Protein AF-0000000074529506 (afdb_homodimer)

pLDDT: mean 77.31, std 28.64, range [13.15, 98.88]

Structure (mmCIF, N/CA/C/O backbone):
data_AF-0000000074529506-model_v1
#
loop_
_entity.id
_entity.type
_entity.pdbx_description
1 polymer 'Rh-like glycoprotein'
#
loop_
_atom_site.group_PDB
_atom_site.id
_atom_site.type_symbol
_atom_site.label_atom_id
_atom_site.label_alt_id
_atom_site.label_comp_id
_atom_site.label_asym_id
_atom_site.label_entity_id
_atom_site.label_seq_id
_atom_site.pdbx_PDB_ins_code
_atom_site.Cartn_x
_atom_site.Cartn_y
_atom_site.Cartn_z
_atom_site.occupancy
_atom_site.B_iso_or_equiv
_atom_site.auth_seq_id
_atom_site.auth_comp_id
_atom_site.auth_asym_id
_atom_site.auth_atom_id
_atom_site.pdbx_PDB_model_num
ATOM 1 N N . MET A 1 1 ? -23.547 -48.281 -33.812 1 16.11 1 MET A N 1
ATOM 2 C CA . MET A 1 1 ? -23.266 -49.344 -34.781 1 16.11 1 MET A CA 1
ATOM 3 C C . MET A 1 1 ? -22.719 -48.781 -36.062 1 16.11 1 MET A C 1
ATOM 5 O O . MET A 1 1 ? -21.812 -49.344 -36.656 1 16.11 1 MET A O 1
ATOM 9 N N . LEU A 1 2 ? -23.578 -48.156 -36.875 1 15.64 2 LEU A N 1
ATOM 10 C CA . LEU A 1 2 ? -23.609 -48.625 -38.25 1 15.64 2 LEU A CA 1
ATOM 11 C C . LEU A 1 2 ? -22.391 -48.156 -39.031 1 15.64 2 LEU A C 1
ATOM 13 O O . LEU A 1 2 ? -21.797 -47.125 -38.688 1 15.64 2 LEU A O 1
ATOM 17 N N . HIS A 1 3 ? -22.406 -48.438 -40.312 1 15.46 3 HIS A N 1
ATOM 18 C CA . HIS A 1 3 ? -21.672 -49.031 -41.438 1 15.46 3 HIS A CA 1
ATOM 19 C C . HIS A 1 3 ? -20.844 -47.969 -42.156 1 15.46 3 HIS A C 1
ATOM 21 O O . HIS A 1 3 ? -19.641 -48.156 -42.344 1 15.46 3 HIS A O 1
ATOM 27 N N . HIS A 1 4 ? -21.234 -47.625 -43.375 1 14.9 4 HIS A N 1
ATOM 28 C CA . HIS A 1 4 ? -20.656 -48.125 -44.625 1 14.9 4 HIS A CA 1
ATOM 29 C C . HIS A 1 4 ? -19.625 -47.156 -45.188 1 14.9 4 HIS A C 1
ATOM 31 O O . HIS A 1 4 ? -18.5 -47.562 -45.5 1 14.9 4 HIS A O 1
ATOM 37 N N . HIS A 1 5 ? -20 -46.344 -46.25 1 15.27 5 HIS A N 1
ATOM 38 C CA . HIS A 1 5 ? -19.641 -46.625 -47.656 1 15.27 5 HIS A CA 1
ATOM 39 C C . HIS A 1 5 ? -18.344 -45.938 -48.031 1 15.27 5 HIS A C 1
ATOM 41 O O . HIS A 1 5 ? -17.969 -44.906 -47.438 1 15.27 5 HIS A O 1
ATOM 47 N N . GLU A 1 6 ? -17.844 -46.094 -49.312 1 14.84 6 GLU A N 1
ATOM 48 C CA . GLU A 1 6 ? -16.766 -46.531 -50.188 1 14.84 6 GLU A CA 1
ATOM 49 C C . GLU A 1 6 ? -16 -45.344 -50.781 1 14.84 6 GLU A C 1
ATOM 51 O O . GLU A 1 6 ? -14.766 -45.344 -50.781 1 14.84 6 GLU A O 1
ATOM 56 N N . SER A 1 7 ? -16.609 -44.406 -51.594 1 14.68 7 SER A N 1
ATOM 57 C CA . SER A 1 7 ? -16.266 -44.5 -53 1 14.68 7 SER A CA 1
ATOM 58 C C . SER A 1 7 ? -14.906 -43.844 -53.281 1 14.68 7 SER A C 1
ATOM 60 O O . SER A 1 7 ? -14.43 -43.031 -52.531 1 14.68 7 SER A O 1
ATOM 62 N N . GLN A 1 8 ? -14.57 -43.625 -54.656 1 14.03 8 GLN A N 1
ATOM 63 C CA . GLN A 1 8 ? -13.703 -44 -55.75 1 14.03 8 GLN A CA 1
ATOM 64 C C . GLN A 1 8 ? -12.625 -42.938 -56.031 1 14.03 8 GLN A C 1
ATOM 66 O O . GLN A 1 8 ? -11.438 -43.281 -56.094 1 14.03 8 GLN A O 1
ATOM 71 N N . THR A 1 9 ? -12.898 -41.906 -56.969 1 14.57 9 THR A N 1
ATOM 72 C CA . THR A 1 9 ? -12.344 -41.969 -58.312 1 14.57 9 THR A CA 1
ATOM 73 C C . THR A 1 9 ? -10.969 -41.312 -58.344 1 14.57 9 THR A C 1
ATOM 75 O O . THR A 1 9 ? -10.625 -40.531 -57.469 1 14.57 9 THR A O 1
ATOM 78 N N . HIS A 1 10 ? -10.5 -40.938 -59.625 1 13.95 10 HIS A N 1
ATOM 79 C CA . HIS A 1 10 ? -9.516 -41.188 -60.656 1 13.95 10 HIS A CA 1
ATOM 80 C C . HIS A 1 10 ? -8.43 -40.125 -60.688 1 13.95 10 HIS A C 1
ATOM 82 O O . HIS A 1 10 ? -7.238 -40.438 -60.688 1 13.95 10 HIS A O 1
ATOM 88 N N . MET A 1 11 ? -8.672 -38.906 -61.406 1 14.5 11 MET A N 1
ATOM 89 C CA . MET A 1 11 ? -8.016 -38.781 -62.719 1 14.5 11 MET A CA 1
ATOM 90 C C . MET A 1 11 ? -6.605 -38.25 -62.562 1 14.5 11 MET A C 1
ATOM 92 O O . MET A 1 11 ? -6.289 -37.594 -61.562 1 14.5 11 MET A O 1
ATOM 96 N N . ILE A 1 12 ? -6.02 -37.781 -63.75 1 14.05 12 ILE A N 1
ATOM 97 C CA . ILE A 1 12 ? -4.961 -38.031 -64.75 1 14.05 12 ILE A CA 1
ATOM 98 C C . ILE A 1 12 ? -3.861 -36.969 -64.562 1 14.05 12 ILE A C 1
ATOM 100 O O . ILE A 1 12 ? -2.682 -37.312 -64.438 1 14.05 12 ILE A O 1
ATOM 104 N N . ASN A 1 13 ? -4.035 -35.719 -65.188 1 13.88 13 ASN A N 1
ATOM 105 C CA . ASN A 1 13 ? -3.281 -35.531 -66.438 1 13.88 13 ASN A CA 1
ATOM 106 C C . ASN A 1 13 ? -1.868 -35.031 -66.125 1 13.88 13 ASN A C 1
ATOM 108 O O . ASN A 1 13 ? -1.598 -34.5 -65.062 1 13.88 13 ASN A O 1
ATOM 112 N N . HIS A 1 14 ? -1.379 -34.156 -67.125 1 13.85 14 HIS A N 1
ATOM 113 C CA . HIS A 1 14 ? -0.402 -34.188 -68.188 1 13.85 14 HIS A CA 1
ATOM 114 C C . HIS A 1 14 ? 0.867 -33.438 -67.812 1 13.85 14 HIS A C 1
ATOM 116 O O . HIS A 1 14 ? 1.959 -34 -67.812 1 13.85 14 HIS A O 1
ATOM 122 N N . ASP A 1 15 ? 1.118 -32.25 -68.5 1 14.08 15 ASP A N 1
ATOM 123 C CA . ASP A 1 15 ? 2.076 -32.188 -69.625 1 14.08 15 ASP A CA 1
ATOM 124 C C . ASP A 1 15 ? 3.41 -31.609 -69.125 1 14.08 15 ASP A C 1
ATOM 126 O O . ASP A 1 15 ? 3.49 -31.031 -68.062 1 14.08 15 ASP A O 1
ATOM 130 N N . ASN A 1 16 ? 3.832 -30.453 -69.875 1 13.89 16 ASN A N 1
ATOM 131 C CA . ASN A 1 16 ? 4.836 -30.406 -70.875 1 13.89 16 ASN A CA 1
ATOM 132 C C . ASN A 1 16 ? 6.172 -29.891 -70.375 1 13.89 16 ASN A C 1
ATOM 134 O O . ASN A 1 16 ? 6.238 -29.297 -69.312 1 13.89 16 ASN A O 1
ATOM 138 N N . PRO A 1 17 ? 6.656 -28.672 -71.062 1 14.25 17 PRO A N 1
ATOM 139 C CA . PRO A 1 17 ? 7.754 -28.688 -72 1 14.25 17 PRO A CA 1
ATOM 140 C C . PRO A 1 17 ? 9.094 -28.312 -71.375 1 14.25 17 PRO A C 1
ATOM 142 O O . PRO A 1 17 ? 9.148 -27.859 -70.25 1 14.25 17 PRO A O 1
ATOM 145 N N . VAL A 1 18 ? 9.727 -27.203 -72 1 14.22 18 VAL A N 1
ATOM 146 C CA . VAL A 1 18 ? 10.789 -27.188 -73 1 14.22 18 VAL A CA 1
ATOM 147 C C . VAL A 1 18 ? 12.109 -26.797 -72.312 1 14.22 18 VAL A C 1
ATOM 149 O O . VAL A 1 18 ? 12.117 -26.25 -71.188 1 14.22 18 VAL A O 1
ATOM 152 N N . VAL A 1 19 ? 12.891 -25.812 -73 1 13.6 19 VAL A N 1
ATOM 153 C CA . VAL A 1 19 ? 14.07 -25.953 -73.875 1 13.6 19 VAL A CA 1
ATOM 154 C C . VAL A 1 19 ? 15.297 -25.406 -73.125 1 13.6 19 VAL A C 1
ATOM 156 O O . VAL A 1 19 ? 16.234 -26.141 -72.875 1 13.6 19 VAL A O 1
ATOM 159 N N . ASN A 1 20 ? 15.898 -24.188 -73.688 1 13.15 20 ASN A N 1
ATOM 160 C CA . ASN A 1 20 ? 17.062 -24.172 -74.562 1 13.15 20 ASN A CA 1
ATOM 161 C C . ASN A 1 20 ? 18.344 -23.828 -73.812 1 13.15 20 ASN A C 1
ATOM 163 O O . ASN A 1 20 ? 18.281 -23.344 -72.625 1 13.15 20 ASN A O 1
ATOM 167 N N . SER A 1 21 ? 19.094 -22.656 -74.25 1 13.53 21 SER A N 1
ATOM 168 C CA . SER A 1 21 ? 20.281 -22.625 -75.125 1 13.53 21 SER A CA 1
ATOM 169 C C . SER A 1 21 ? 21.531 -22.328 -74.312 1 13.53 21 SER A C 1
ATOM 171 O O . SER A 1 21 ? 21.438 -21.859 -73.188 1 13.53 21 SER A O 1
ATOM 173 N N . SER A 1 22 ? 22.5 -21.438 -74.875 1 13.33 22 SER A N 1
ATOM 174 C CA . SER A 1 22 ? 23.766 -21.641 -75.562 1 13.33 22 SER A CA 1
ATOM 175 C C . SER A 1 22 ? 24.938 -21.156 -74.75 1 13.33 22 SER A C 1
ATOM 177 O O . SER A 1 22 ? 25.891 -21.922 -74.5 1 13.33 22 SER A O 1
ATOM 179 N N . SER A 1 23 ? 25.719 -20 -75.188 1 13.68 23 SER A N 1
ATOM 180 C CA . SER A 1 23 ? 27 -20.031 -75.938 1 13.68 23 SER A CA 1
ATOM 181 C C . SER A 1 23 ? 28.156 -19.734 -75 1 13.68 23 SER A C 1
ATOM 183 O O . SER A 1 23 ? 27.953 -19.234 -73.875 1 13.68 23 SER A O 1
ATOM 185 N N . LEU A 1 24 ? 29.25 -18.797 -75.5 1 13.63 24 LEU A N 1
ATOM 186 C CA . LEU A 1 24 ? 30.562 -18.984 -76.062 1 13.63 24 LEU A CA 1
ATOM 187 C C . LEU A 1 24 ? 31.656 -18.547 -75.125 1 13.63 24 LEU A C 1
ATOM 189 O O . LEU A 1 24 ? 31.375 -18.078 -74 1 13.63 24 LEU A O 1
ATOM 193 N N . ASP A 1 25 ? 32.594 -17.5 -75.5 1 13.39 25 ASP A N 1
ATOM 194 C CA . ASP A 1 25 ? 33.938 -17.656 -76.062 1 13.39 25 ASP A CA 1
ATOM 195 C C . ASP A 1 25 ? 35 -17.266 -75 1 13.39 25 ASP A C 1
ATOM 197 O O . ASP A 1 25 ? 35.875 -18.062 -74.688 1 13.39 25 ASP A O 1
ATOM 201 N N . LEU A 1 26 ? 35.812 -16.047 -75.25 1 13.59 26 LEU A N 1
ATOM 202 C CA . LEU A 1 26 ? 37.125 -16.016 -75.812 1 13.59 26 LEU A CA 1
ATOM 203 C C . LEU A 1 26 ? 38.188 -15.781 -74.75 1 13.59 26 LEU A C 1
ATOM 205 O O . LEU A 1 26 ? 37.844 -15.383 -73.625 1 13.59 26 LEU A O 1
ATOM 209 N N . GLU A 1 27 ? 39.25 -14.742 -75 1 13.77 27 GLU A N 1
ATOM 210 C CA . GLU A 1 27 ? 40.625 -14.898 -75.375 1 13.77 27 GLU A CA 1
ATOM 211 C C . GLU A 1 27 ? 41.562 -14.641 -74.188 1 13.77 27 GLU A C 1
ATOM 213 O O . GLU A 1 27 ? 41.125 -14.172 -73.125 1 13.77 27 GLU A O 1
ATOM 218 N N . ALA A 1 28 ? 42.562 -13.555 -74.312 1 13.44 28 ALA A N 1
ATOM 219 C CA . ALA A 1 28 ? 44 -13.641 -74.688 1 13.44 28 ALA A CA 1
ATOM 220 C C . ALA A 1 28 ? 44.906 -13.414 -73.5 1 13.44 28 ALA A C 1
ATOM 222 O O . ALA A 1 28 ? 45.719 -14.266 -73.188 1 13.44 28 ALA A O 1
ATOM 223 N N . SER A 1 29 ? 45.75 -12.25 -73.438 1 13.59 29 SER A N 1
ATOM 224 C CA . SER A 1 29 ? 47.156 -12.234 -73.75 1 13.59 29 SER A CA 1
ATOM 225 C C . SER A 1 29 ? 48 -12.148 -72.5 1 13.59 29 SER A C 1
ATOM 227 O O . SER A 1 29 ? 47.469 -12.094 -71.375 1 13.59 29 SER A O 1
ATOM 229 N N . GLU A 1 30 ? 48.906 -10.961 -72.312 1 14.38 30 GLU A N 1
ATOM 230 C CA . GLU A 1 30 ? 50.344 -10.836 -72.5 1 14.38 30 GLU A CA 1
ATOM 231 C C . GLU A 1 30 ? 51.062 -10.797 -71.125 1 14.38 30 GLU A C 1
ATOM 233 O O . GLU A 1 30 ? 50.5 -10.344 -70.188 1 14.38 30 GLU A O 1
ATOM 238 N N . ASN A 1 31 ? 52.406 -11.297 -71.062 1 15.27 31 ASN A N 1
ATOM 239 C CA . ASN A 1 31 ? 53.375 -11.938 -70.188 1 15.27 31 ASN A CA 1
ATOM 240 C C . ASN A 1 31 ? 54.188 -10.906 -69.375 1 15.27 31 ASN A C 1
ATOM 242 O O . ASN A 1 31 ? 55.062 -11.273 -68.562 1 15.27 31 ASN A O 1
ATOM 246 N N . VAL A 1 32 ? 54.125 -9.547 -69.625 1 15.61 32 VAL A N 1
ATOM 247 C CA . VAL A 1 32 ? 55.438 -8.938 -69.688 1 15.61 32 VAL A CA 1
ATOM 248 C C . VAL A 1 32 ? 56.125 -8.969 -68.312 1 15.61 32 VAL A C 1
ATOM 250 O O . VAL A 1 32 ? 55.438 -8.797 -67.25 1 15.61 32 VAL A O 1
ATOM 253 N N . VAL A 1 33 ? 57.531 -9.055 -68.25 1 15.29 33 VAL A N 1
ATOM 254 C CA . VAL A 1 33 ? 58.625 -9.695 -67.562 1 15.29 33 VAL A CA 1
ATOM 255 C C . VAL A 1 33 ? 59.062 -8.805 -66.375 1 15.29 33 VAL A C 1
ATOM 257 O O . VAL A 1 33 ? 59.125 -9.242 -65.25 1 15.29 33 VAL A O 1
ATOM 260 N N . ARG A 1 34 ? 59.906 -7.727 -66.625 1 14.94 34 ARG A N 1
ATOM 261 C CA . ARG A 1 34 ? 61.344 -7.832 -66.312 1 14.94 34 ARG A CA 1
ATOM 262 C C . ARG A 1 34 ? 61.656 -7.363 -64.875 1 14.94 34 ARG A C 1
ATOM 264 O O . ARG A 1 34 ? 60.812 -6.754 -64.25 1 14.94 34 ARG A O 1
ATOM 271 N N . ALA A 1 35 ? 62.844 -6.5 -64.75 1 16.05 35 ALA A N 1
ATOM 272 C CA . ALA A 1 35 ? 64.188 -6.559 -64.188 1 16.05 35 ALA A CA 1
ATOM 273 C C . ALA A 1 35 ? 64.375 -5.676 -62.969 1 16.05 35 ALA A C 1
ATOM 275 O O . ALA A 1 35 ? 65.438 -5.242 -62.656 1 16.05 35 ALA A O 1
ATOM 276 N N . SER A 1 36 ? 63.438 -5.336 -62.062 1 15.97 36 SER A N 1
ATOM 277 C CA . SER A 1 36 ? 63.531 -4.066 -61.344 1 15.97 36 SER A CA 1
ATOM 278 C C . SER A 1 36 ? 64.688 -4.09 -60.375 1 15.97 36 SER A C 1
ATOM 280 O O . SER A 1 36 ? 64.875 -5.031 -59.594 1 15.97 36 SER A O 1
ATOM 282 N N . THR A 1 37 ? 65.812 -3.326 -60.719 1 18.08 37 THR A N 1
ATOM 283 C CA . THR A 1 37 ? 67.188 -3.031 -60.281 1 18.08 37 THR A CA 1
ATOM 284 C C . THR A 1 37 ? 67.188 -2.582 -58.812 1 18.08 37 THR A C 1
ATOM 286 O O . THR A 1 37 ? 66.438 -1.681 -58.438 1 18.08 37 THR A O 1
ATOM 289 N N . SER A 1 38 ? 67.875 -3.357 -57.812 1 18.41 38 SER A N 1
ATOM 290 C CA . SER A 1 38 ? 67.812 -3.529 -56.344 1 18.41 38 SER A CA 1
ATOM 291 C C . SER A 1 38 ? 68.688 -2.488 -55.625 1 18.41 38 SER A C 1
ATOM 293 O O . SER A 1 38 ? 68.938 -2.604 -54.438 1 18.41 38 SER A O 1
ATOM 295 N N . ILE A 1 39 ? 68.938 -1.309 -56.344 1 17.23 39 ILE A N 1
ATOM 296 C CA . ILE A 1 39 ? 70.25 -0.736 -55.938 1 17.23 39 ILE A CA 1
ATOM 297 C C . ILE A 1 39 ? 70.25 -0.407 -54.469 1 17.23 39 ILE A C 1
ATOM 299 O O . ILE A 1 39 ? 71.25 -0.667 -53.75 1 17.23 39 ILE A O 1
ATOM 303 N N . ASP A 1 40 ? 69.375 0.433 -53.906 1 18.12 40 ASP A N 1
ATOM 304 C CA . ASP A 1 40 ? 69.75 1.682 -53.25 1 18.12 40 ASP A CA 1
ATOM 305 C C . ASP A 1 40 ? 70.25 1.433 -51.812 1 18.12 40 ASP A C 1
ATOM 307 O O . ASP A 1 40 ? 69.5 0.932 -50.969 1 18.12 40 ASP A O 1
ATOM 311 N N . ASN A 1 41 ? 71.625 1.283 -51.531 1 18.77 41 ASN A N 1
ATOM 312 C CA . ASN A 1 41 ? 72.375 0.678 -50.438 1 18.77 41 ASN A CA 1
ATOM 313 C C . ASN A 1 41 ? 72.188 1.432 -49.125 1 18.77 41 ASN A C 1
ATOM 315 O O . ASN A 1 41 ? 71.938 0.822 -48.094 1 18.77 41 ASN A O 1
ATOM 319 N N . GLY A 1 42 ? 72.875 2.621 -49.031 1 20.08 42 GLY A N 1
ATOM 320 C CA . GLY A 1 42 ? 73.875 2.934 -48 1 20.08 42 GLY A CA 1
ATOM 321 C C . GLY A 1 42 ? 73.25 3.389 -46.719 1 20.08 42 GLY A C 1
ATOM 322 O O . GLY A 1 42 ? 73.875 3.436 -45.688 1 20.08 42 GLY A O 1
ATOM 323 N N . LEU A 1 43 ? 72.312 4.395 -46.844 1 20.92 43 LEU A N 1
ATOM 324 C CA . LEU A 1 43 ? 72.125 5.535 -45.969 1 20.92 43 LEU A CA 1
ATOM 325 C C . LEU A 1 43 ? 71.562 5.078 -44.625 1 20.92 43 LEU A C 1
ATOM 327 O O . LEU A 1 43 ? 70.375 4.852 -44.5 1 20.92 43 LEU A O 1
ATOM 331 N N . GLY A 1 44 ? 72.25 4.195 -43.75 1 20.83 44 GLY A N 1
ATOM 332 C CA . GLY A 1 44 ? 71.875 3.154 -42.781 1 20.83 44 GLY A CA 1
ATOM 333 C C . GLY A 1 44 ? 71.438 3.703 -41.438 1 20.83 44 GLY A C 1
ATOM 334 O O . GLY A 1 44 ? 70.438 3.268 -40.875 1 20.83 44 GLY A O 1
ATOM 335 N N . GLN A 1 45 ? 72.438 4.289 -40.625 1 21.92 45 GLN A N 1
ATOM 336 C CA . GLN A 1 45 ? 72.625 3.975 -39.219 1 21.92 45 GLN A CA 1
ATOM 337 C C . GLN A 1 45 ? 71.75 4.887 -38.344 1 21.92 45 GLN A C 1
ATOM 339 O O . GLN A 1 45 ? 71.188 4.445 -37.344 1 21.92 45 GLN A O 1
ATOM 344 N N . GLN A 1 46 ? 71.938 6.215 -38.438 1 23.8 46 GLN A N 1
ATOM 345 C CA . GLN A 1 46 ? 71.75 7.27 -37.469 1 23.8 46 GLN A CA 1
ATOM 346 C C . GLN A 1 46 ? 70.25 7.43 -37.125 1 23.8 46 GLN A C 1
ATOM 348 O O . GLN A 1 46 ? 69.938 8.125 -36.156 1 23.8 46 GLN A O 1
ATOM 353 N N . GLU A 1 47 ? 69.375 7.074 -38.062 1 23.98 47 GLU A N 1
ATOM 354 C CA . GLU A 1 47 ? 67.938 7.312 -38 1 23.98 47 GLU A CA 1
ATOM 355 C C . GLU A 1 47 ? 67.25 6.457 -36.938 1 23.98 47 GLU A C 1
ATOM 357 O O . GLU A 1 47 ? 66.062 6.434 -36.812 1 23.98 47 GLU A O 1
ATOM 362 N N . GLN A 1 48 ? 68 5.57 -36.219 1 24.16 48 GLN A N 1
ATOM 363 C CA . GLN A 1 48 ? 67.312 4.613 -35.375 1 24.16 48 GLN A CA 1
ATOM 364 C C . GLN A 1 48 ? 66.75 5.293 -34.125 1 24.16 48 GLN A C 1
ATOM 366 O O . GLN A 1 48 ? 65.75 4.836 -33.562 1 24.16 48 GLN A O 1
ATOM 371 N N . ILE A 1 49 ? 67.5 6.238 -33.562 1 30.41 49 ILE A N 1
ATOM 372 C CA . ILE A 1 49 ? 67.312 6.609 -32.156 1 30.41 49 ILE A CA 1
ATOM 373 C C . ILE A 1 49 ? 66.062 7.48 -32 1 30.41 49 ILE A C 1
ATOM 375 O O . ILE A 1 49 ? 65.375 7.402 -31 1 30.41 49 ILE A O 1
ATOM 379 N N . GLU A 1 50 ? 65.938 8.539 -32.906 1 27.78 50 GLU A N 1
ATOM 380 C CA . GLU A 1 50 ? 64.812 9.445 -32.812 1 27.78 50 GLU A CA 1
ATOM 381 C C . GLU A 1 50 ? 63.5 8.727 -33.125 1 27.78 50 GLU A C 1
ATOM 383 O O . GLU A 1 50 ? 62.438 9.25 -32.875 1 27.78 50 GLU A O 1
ATOM 388 N N . GLN A 1 51 ? 63.531 7.66 -34 1 26.36 51 GLN A N 1
ATOM 389 C CA . GLN A 1 51 ? 62.25 7.027 -34.375 1 26.36 51 GLN A CA 1
ATOM 390 C C . GLN A 1 51 ? 61.656 6.25 -33.219 1 26.36 51 GLN A C 1
ATOM 392 O O . GLN A 1 51 ? 60.5 5.836 -33.281 1 26.36 51 GLN A O 1
ATOM 397 N N . GLN A 1 52 ? 62.469 5.801 -32.25 1 26.8 52 GLN A N 1
ATOM 398 C CA . GLN A 1 52 ? 61.781 4.992 -31.219 1 26.8 52 GLN A CA 1
ATOM 399 C C . GLN A 1 52 ? 60.844 5.84 -30.391 1 26.8 52 GLN A C 1
ATOM 401 O O . GLN A 1 52 ? 59.812 5.348 -29.922 1 26.8 52 GLN A O 1
ATOM 406 N N . GLN A 1 53 ? 61.219 7.078 -29.984 1 29.28 53 GLN A N 1
ATOM 407 C CA . GLN A 1 53 ? 60.375 7.867 -29.078 1 29.28 53 GLN A CA 1
ATOM 408 C C . GLN A 1 53 ? 59.125 8.359 -29.797 1 29.28 53 GLN A C 1
ATOM 410 O O . GLN A 1 53 ? 58.125 8.641 -29.141 1 29.28 53 GLN A O 1
ATOM 415 N N . GLN A 1 54 ? 59.281 8.883 -31.094 1 26.7 54 GLN A N 1
ATOM 416 C CA . GLN A 1 54 ? 58.062 9.234 -31.797 1 26.7 54 GLN A CA 1
ATOM 417 C C . GLN A 1 54 ? 57.219 7.996 -32.094 1 26.7 54 GLN A C 1
ATOM 419 O O . GLN A 1 54 ? 56.031 8.102 -32.438 1 26.7 54 GLN A O 1
ATOM 424 N N . GLU A 1 55 ? 57.812 6.812 -32.469 1 27.59 55 GLU A N 1
ATOM 425 C CA . GLU A 1 55 ? 56.969 5.668 -32.75 1 27.59 55 GLU A CA 1
ATOM 426 C C . GLU A 1 55 ? 56.188 5.223 -31.531 1 27.59 55 GLU A C 1
ATOM 428 O O . GLU A 1 55 ? 55.312 4.367 -31.609 1 27.59 55 GLU A O 1
ATOM 433 N N . GLN A 1 56 ? 56.719 5.402 -30.375 1 26.08 56 GLN A N 1
ATOM 434 C CA . GLN A 1 56 ? 55.906 4.992 -29.25 1 26.08 56 GLN A CA 1
ATOM 435 C C . GLN A 1 56 ? 54.625 5.816 -29.172 1 26.08 56 GLN A C 1
ATOM 437 O O . GLN A 1 56 ? 53.688 5.449 -28.453 1 26.08 56 GLN A O 1
ATOM 442 N N . LYS A 1 57 ? 54.688 7.156 -29.438 1 28.59 57 LYS A N 1
ATOM 443 C CA . LYS A 1 57 ? 53.438 7.914 -29.516 1 28.59 57 LYS A CA 1
ATOM 444 C C . LYS A 1 57 ? 52.562 7.438 -30.656 1 28.59 57 LYS A C 1
ATOM 446 O O . LYS A 1 57 ? 51.344 7.695 -30.688 1 28.59 57 LYS A O 1
ATOM 451 N N . ASN A 1 58 ? 53.312 7.238 -31.891 1 27.27 58 ASN A N 1
ATOM 452 C CA . ASN A 1 58 ? 52.438 6.934 -33 1 27.27 58 ASN A CA 1
ATOM 453 C C . ASN A 1 58 ? 51.781 5.566 -32.812 1 27.27 58 ASN A C 1
ATOM 455 O O . ASN A 1 58 ? 50.906 5.184 -33.594 1 27.27 58 ASN A O 1
ATOM 459 N N . HIS A 1 59 ? 52.625 4.59 -32.438 1 28 59 HIS A N 1
ATOM 460 C CA . HIS A 1 59 ? 52 3.279 -32.5 1 28 59 HIS A CA 1
ATOM 461 C C . HIS A 1 59 ? 50.781 3.209 -31.562 1 28 59 HIS A C 1
ATOM 463 O O . HIS A 1 59 ? 50.156 2.15 -31.406 1 28 59 HIS A O 1
ATOM 469 N N . HIS A 1 60 ? 50.938 4.074 -30.625 1 27.91 60 HIS A N 1
ATOM 470 C CA . HIS A 1 60 ? 49.875 3.758 -29.672 1 27.91 60 HIS A CA 1
ATOM 471 C C . HIS A 1 60 ? 48.5 3.945 -30.312 1 27.91 60 HIS A C 1
ATOM 473 O O . HIS A 1 60 ? 47.469 3.84 -29.625 1 27.91 60 HIS A O 1
ATOM 479 N N . SER A 1 61 ? 48.594 4.777 -31.422 1 27.77 61 SER A N 1
ATOM 480 C CA . SER A 1 61 ? 47.219 4.941 -31.844 1 27.77 61 SER A CA 1
ATOM 481 C C . SER A 1 61 ? 46.625 3.621 -32.344 1 27.77 61 SER A C 1
ATOM 483 O O . SER A 1 61 ? 46.406 3.434 -33.531 1 27.77 61 SER A O 1
ATOM 485 N N . THR A 1 62 ? 47.375 2.502 -32.125 1 26.58 62 THR A N 1
ATOM 486 C CA . THR A 1 62 ? 46.562 1.468 -32.75 1 26.58 62 THR A CA 1
ATOM 487 C C . THR A 1 62 ? 45.062 1.722 -32.5 1 26.58 62 THR A C 1
ATOM 489 O O . THR A 1 62 ? 44.656 2.037 -31.375 1 26.58 62 THR A O 1
ATOM 492 N N . PRO A 1 63 ? 44.406 2.283 -33.625 1 26.69 63 PRO A N 1
ATOM 493 C CA . PRO A 1 63 ? 43 2.402 -33.312 1 26.69 63 PRO A CA 1
ATOM 494 C C . PRO A 1 63 ? 42.469 1.292 -32.406 1 26.69 63 PRO A C 1
ATOM 496 O O . PRO A 1 63 ? 42.969 0.166 -32.438 1 26.69 63 PRO A O 1
ATOM 499 N N . SER A 1 64 ? 42.531 1.6 -31.047 1 28.23 64 SER A N 1
ATOM 500 C CA . SER A 1 64 ? 41.719 0.644 -30.297 1 28.23 64 SER A CA 1
ATOM 501 C C . SER A 1 64 ? 40.656 -0.005 -31.203 1 28.23 64 SER A C 1
ATOM 503 O O . SER A 1 64 ? 39.781 0.68 -31.75 1 28.23 64 SER A O 1
ATOM 505 N N . GLY A 1 65 ? 41.219 -0.756 -32.25 1 26.58 65 GLY A N 1
ATOM 506 C CA . GLY A 1 65 ? 40.188 -1.545 -32.906 1 26.58 65 GLY A CA 1
ATOM 507 C C . GLY A 1 65 ? 39 -1.824 -32 1 26.58 65 GLY A C 1
ATOM 508 O O . GLY A 1 65 ? 39.188 -2.264 -30.859 1 26.58 65 GLY A O 1
ATOM 509 N N . GLY A 1 66 ? 38.156 -0.858 -32.031 1 28.53 66 GLY A N 1
ATOM 510 C CA . GLY A 1 66 ? 36.906 -1.253 -31.438 1 28.53 66 GLY A CA 1
ATOM 511 C C . GLY A 1 66 ? 36.656 -2.746 -31.516 1 28.53 66 GLY A C 1
ATOM 512 O O . GLY A 1 66 ? 36.625 -3.322 -32.625 1 28.53 66 GLY A O 1
ATOM 513 N N . HIS A 1 67 ? 37.562 -3.51 -30.734 1 28.7 67 HIS A N 1
ATOM 514 C CA . HIS A 1 67 ? 36.969 -4.844 -30.672 1 28.7 67 HIS A CA 1
ATOM 515 C C . HIS A 1 67 ? 35.469 -4.805 -30.969 1 28.7 67 HIS A C 1
ATOM 517 O O . HIS A 1 67 ? 34.719 -4.195 -30.234 1 28.7 67 HIS A O 1
ATOM 523 N N . GLY A 1 68 ? 35.281 -4.418 -32.25 1 28.44 68 GLY A N 1
ATOM 524 C CA . GLY A 1 68 ? 33.875 -4.805 -32.5 1 28.44 68 GLY A CA 1
ATOM 525 C C . GLY A 1 68 ? 33.438 -6.016 -31.703 1 28.44 68 GLY A C 1
ATOM 526 O O . GLY A 1 68 ? 34.125 -7.043 -31.703 1 28.44 68 GLY A O 1
ATOM 527 N N . ALA A 1 69 ? 33.125 -5.785 -30.562 1 32.09 69 ALA A N 1
ATOM 528 C CA . ALA A 1 69 ? 32.375 -6.938 -30.078 1 32.09 69 ALA A CA 1
ATOM 529 C C . ALA A 1 69 ? 31.844 -7.777 -31.234 1 32.09 69 ALA A C 1
ATOM 531 O O . ALA A 1 69 ? 31.062 -7.297 -32.062 1 32.09 69 ALA A O 1
ATOM 532 N N . ALA A 1 70 ? 32.875 -8.414 -31.969 1 32.69 70 ALA A N 1
ATOM 533 C CA . ALA A 1 70 ? 32.25 -9.438 -32.812 1 32.69 70 ALA A CA 1
ATOM 534 C C . ALA A 1 70 ? 30.859 -9.797 -32.312 1 32.69 70 ALA A C 1
ATOM 536 O O . ALA A 1 70 ? 30.703 -10.273 -31.188 1 32.69 70 ALA A O 1
ATOM 537 N N . HIS A 1 71 ? 30 -8.977 -32.688 1 35.97 71 HIS A N 1
ATOM 538 C CA . HIS A 1 71 ? 28.656 -9.555 -32.594 1 35.97 71 HIS A CA 1
ATOM 539 C C . HIS A 1 71 ? 28.672 -11.031 -32.969 1 35.97 71 HIS A C 1
ATOM 541 O O . HIS A 1 71 ? 28.75 -11.383 -34.156 1 35.97 71 HIS A O 1
ATOM 547 N N . HIS A 1 72 ? 29.641 -11.867 -32.5 1 37.94 72 HIS A N 1
ATOM 548 C CA . HIS A 1 72 ? 29.281 -13.266 -32.719 1 37.94 72 HIS A CA 1
ATOM 549 C C . HIS A 1 72 ? 27.797 -13.406 -33 1 37.94 72 HIS A C 1
ATOM 551 O O . HIS A 1 72 ? 26.953 -12.781 -32.344 1 37.94 72 HIS A O 1
ATOM 557 N N . SER A 1 73 ? 27.5 -13.312 -34.156 1 43.88 73 SER A N 1
ATOM 558 C CA . SER A 1 73 ? 26.141 -13.609 -34.594 1 43.88 73 SER A CA 1
ATOM 559 C C . SER A 1 73 ? 25.438 -14.523 -33.594 1 43.88 73 SER A C 1
ATOM 561 O O . SER A 1 73 ? 25.891 -15.641 -33.344 1 43.88 73 SER A O 1
ATOM 563 N N . HIS A 1 74 ? 25.031 -14.062 -32.438 1 53.56 74 HIS A N 1
ATOM 564 C CA . HIS A 1 74 ? 24.25 -14.633 -31.359 1 53.56 74 HIS A CA 1
ATOM 565 C C . HIS A 1 74 ? 23.172 -15.578 -31.875 1 53.56 74 HIS A C 1
ATOM 567 O O . HIS A 1 74 ? 22.219 -15.906 -31.172 1 53.56 74 HIS A O 1
ATOM 573 N N . TRP A 1 75 ? 23.406 -15.812 -33.188 1 62.72 75 TRP A N 1
ATOM 574 C CA . TRP A 1 75 ? 22.406 -16.734 -33.719 1 62.72 75 TRP A CA 1
ATOM 575 C C . TRP A 1 75 ? 22.734 -18.172 -33.312 1 62.72 75 TRP A C 1
ATOM 577 O O . TRP A 1 75 ? 22.641 -19.094 -34.125 1 62.72 75 TRP A O 1
ATOM 587 N N . GLY A 1 76 ? 23.125 -18.422 -32.219 1 76.69 76 GLY A N 1
ATOM 588 C CA . GLY A 1 76 ? 23.375 -19.766 -31.719 1 76.69 76 GLY A CA 1
ATOM 589 C C . GLY A 1 76 ? 22.109 -20.594 -31.594 1 76.69 76 GLY A C 1
ATOM 590 O O . GLY A 1 76 ? 21.016 -20.109 -31.859 1 76.69 76 GLY A O 1
ATOM 591 N N . ALA A 1 77 ? 22.266 -21.875 -31.594 1 81.81 77 ALA A N 1
ATOM 592 C CA . ALA A 1 77 ? 21.188 -22.844 -31.469 1 81.81 77 ALA A CA 1
ATOM 593 C C . ALA A 1 77 ? 20.188 -22.422 -30.406 1 81.81 77 ALA A C 1
ATOM 595 O O . ALA A 1 77 ? 18.969 -22.578 -30.594 1 81.81 77 ALA A O 1
ATOM 596 N N . GLU A 1 78 ? 20.625 -21.859 -29.438 1 85.5 78 GLU A N 1
ATOM 597 C CA . GLU A 1 78 ? 19.766 -21.406 -28.359 1 85.5 78 GLU A CA 1
ATOM 598 C C . GLU A 1 78 ? 18.859 -20.266 -28.812 1 85.5 78 GLU A C 1
ATOM 600 O O . GLU A 1 78 ? 17.672 -20.234 -28.469 1 85.5 78 GLU A O 1
ATOM 605 N N . ASN A 1 79 ? 19.406 -19.344 -29.5 1 88.25 79 ASN A N 1
ATOM 606 C CA . ASN A 1 79 ? 18.641 -18.219 -30.016 1 88.25 79 ASN A CA 1
ATOM 607 C C . ASN A 1 79 ? 17.562 -18.688 -31 1 88.25 79 ASN A C 1
ATOM 609 O O . ASN A 1 79 ? 16.406 -18.25 -30.906 1 88.25 79 ASN A O 1
ATOM 613 N N . ILE A 1 80 ? 17.938 -19.562 -31.844 1 91.38 80 ILE A N 1
ATOM 614 C CA . ILE A 1 80 ? 16.984 -20.078 -32.812 1 91.38 80 ILE A CA 1
ATOM 615 C C . ILE A 1 80 ? 15.875 -20.844 -32.125 1 91.38 80 ILE A C 1
ATOM 617 O O . ILE A 1 80 ? 14.695 -20.688 -32.438 1 91.38 80 ILE A O 1
ATOM 621 N N . THR A 1 81 ? 16.266 -21.688 -31.203 1 92.62 81 THR A N 1
ATOM 622 C CA . THR A 1 81 ? 15.281 -22.469 -30.469 1 92.62 81 THR A CA 1
ATOM 623 C C . THR A 1 81 ? 14.328 -21.547 -29.703 1 92.62 81 THR A C 1
ATOM 625 O O . THR A 1 81 ? 13.125 -21.797 -29.656 1 92.62 81 THR A O 1
ATOM 628 N N . PHE A 1 82 ? 14.867 -20.469 -29.078 1 94.06 82 PHE A N 1
ATOM 629 C CA . PHE A 1 82 ? 14.039 -19.484 -28.406 1 94.06 82 PHE A CA 1
ATOM 630 C C . PHE A 1 82 ? 13.016 -18.875 -29.359 1 94.06 82 PHE A C 1
ATOM 632 O O . PHE A 1 82 ? 11.828 -18.797 -29.031 1 94.06 82 PHE A O 1
ATOM 639 N N . LEU A 1 83 ? 13.445 -18.5 -30.562 1 95.06 83 LEU A N 1
ATOM 640 C CA . LEU A 1 83 ? 12.586 -17.875 -31.562 1 95.06 83 LEU A CA 1
ATOM 641 C C . LEU A 1 83 ? 11.5 -18.844 -32.031 1 95.06 83 LEU A C 1
ATOM 643 O O . LEU A 1 83 ? 10.344 -18.453 -32.188 1 95.06 83 LEU A O 1
ATOM 647 N N . VAL A 1 84 ? 11.922 -20.047 -32.156 1 95.69 84 VAL A N 1
ATOM 648 C CA . VAL A 1 84 ? 10.977 -21.062 -32.625 1 95.69 84 VAL A CA 1
ATOM 649 C C . VAL A 1 84 ? 9.945 -21.359 -31.547 1 95.69 84 VAL A C 1
ATOM 651 O O . VAL A 1 84 ? 8.742 -21.375 -31.812 1 95.69 84 VAL A O 1
ATOM 654 N N . VAL A 1 85 ? 10.359 -21.594 -30.344 1 95.88 85 VAL A N 1
ATOM 655 C CA . VAL A 1 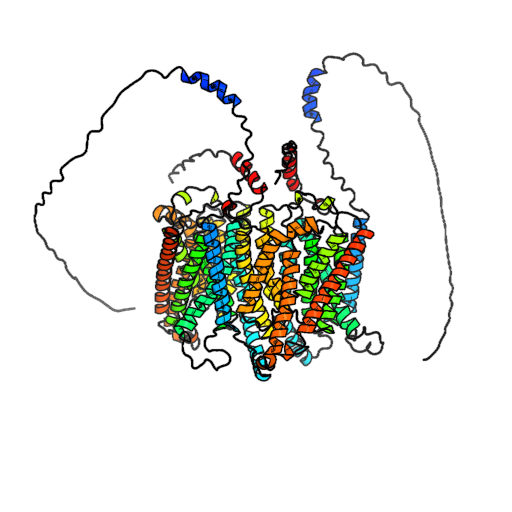85 ? 9.453 -21.938 -29.25 1 95.88 85 VAL A CA 1
ATOM 656 C C . VAL A 1 85 ? 8.469 -20.797 -29.016 1 95.88 85 VAL A C 1
ATOM 658 O O . VAL A 1 85 ? 7.258 -21.016 -28.969 1 95.88 85 VAL A O 1
ATOM 661 N N . VAL A 1 86 ? 8.922 -19.547 -28.875 1 97.19 86 VAL A N 1
ATOM 662 C CA . VAL A 1 86 ? 8.07 -18.391 -28.594 1 97.19 86 VAL A CA 1
ATOM 663 C C . VAL A 1 86 ? 7.152 -18.141 -29.781 1 97.19 86 VAL A C 1
ATOM 665 O O . VAL A 1 86 ? 5.957 -17.875 -29.609 1 97.19 86 VAL A O 1
ATOM 668 N N . GLY A 1 87 ? 7.754 -18.234 -31.016 1 97.38 87 GLY A N 1
ATOM 669 C CA . GLY A 1 87 ? 6.953 -18.031 -32.219 1 97.38 87 GLY A CA 1
ATOM 670 C C . GLY A 1 87 ? 5.848 -19.047 -32.375 1 97.38 87 GLY A C 1
ATOM 671 O O . GLY A 1 87 ? 4.691 -18.688 -32.625 1 97.38 87 GLY A O 1
ATOM 672 N N . VAL A 1 88 ? 6.148 -20.297 -32.25 1 97.62 88 VAL A N 1
ATOM 673 C CA . VAL A 1 88 ? 5.184 -21.375 -32.406 1 97.62 88 VAL A CA 1
ATOM 674 C C . VAL A 1 88 ? 4.098 -21.281 -31.359 1 97.62 88 VAL A C 1
ATOM 676 O O . VAL A 1 88 ? 2.906 -21.375 -31.656 1 97.62 88 VAL A O 1
ATOM 679 N N . PHE A 1 89 ? 4.465 -21.062 -30.109 1 97.75 89 PHE A N 1
ATOM 680 C CA . PHE A 1 89 ? 3.471 -20.984 -29.047 1 97.75 89 PHE A CA 1
ATOM 681 C C . PHE A 1 89 ? 2.598 -19.75 -29.219 1 97.75 89 PHE A C 1
ATOM 683 O O . PHE A 1 89 ? 1.394 -19.797 -28.953 1 97.75 89 PHE A O 1
ATOM 690 N N . GLN A 1 90 ? 3.154 -18.625 -29.641 1 97.56 90 GLN A N 1
ATOM 691 C CA . GLN A 1 90 ? 2.34 -17.438 -29.859 1 97.56 90 GLN A CA 1
ATOM 692 C C . GLN A 1 90 ? 1.302 -17.672 -30.953 1 97.56 90 GLN A C 1
ATOM 694 O O . GLN A 1 90 ? 0.171 -17.203 -30.859 1 97.56 90 GLN A O 1
ATOM 699 N N . VAL A 1 91 ? 1.727 -18.391 -31.984 1 97.38 91 VAL A N 1
ATOM 700 C CA . VAL A 1 91 ? 0.783 -18.734 -33.031 1 97.38 91 VAL A CA 1
ATOM 701 C C . VAL A 1 91 ? -0.304 -19.656 -32.469 1 97.38 91 VAL A C 1
ATOM 703 O O . VAL A 1 91 ? -1.486 -19.484 -32.781 1 97.38 91 VAL A O 1
ATOM 706 N N . ILE A 1 92 ? 0.091 -20.609 -31.688 1 97.19 92 ILE A N 1
ATOM 707 C CA . ILE A 1 92 ? -0.869 -21.516 -31.062 1 97.19 92 ILE A CA 1
ATOM 708 C C . ILE A 1 92 ? -1.845 -20.703 -30.203 1 97.19 92 ILE A C 1
ATOM 710 O O . ILE A 1 92 ? -3.057 -20.922 -30.266 1 97.19 92 ILE A O 1
ATOM 714 N N . PHE A 1 93 ? -1.308 -19.719 -29.359 1 97.06 93 PHE A N 1
ATOM 715 C CA . PHE A 1 93 ? -2.172 -18.859 -28.562 1 97.06 93 PHE A CA 1
ATOM 716 C C . PHE A 1 93 ? -3.188 -18.141 -29.438 1 97.06 93 PHE A C 1
ATOM 718 O O . PHE A 1 93 ? -4.387 -18.141 -29.156 1 97.06 93 PHE A O 1
ATOM 725 N N . LEU A 1 94 ? -2.695 -17.547 -30.547 1 96.06 94 LEU A N 1
ATOM 726 C CA . LEU A 1 94 ? -3.537 -16.781 -31.453 1 96.06 94 LEU A CA 1
ATOM 727 C C . LEU A 1 94 ? -4.676 -17.641 -31.984 1 96.06 94 LEU A C 1
ATOM 729 O O . LEU A 1 94 ? -5.84 -17.219 -31.969 1 96.06 94 LEU A O 1
ATOM 733 N N . VAL A 1 95 ? -4.379 -18.812 -32.438 1 96 95 VAL A N 1
ATOM 734 C CA . VAL A 1 95 ? -5.371 -19.703 -33.031 1 96 95 VAL A CA 1
ATOM 735 C C . VAL A 1 95 ? -6.383 -20.125 -31.969 1 96 95 VAL A C 1
ATOM 737 O O . VAL A 1 95 ? -7.59 -20.094 -32.219 1 96 95 VAL A O 1
ATOM 740 N N . LEU A 1 96 ? -5.887 -20.5 -30.828 1 93.88 96 LEU A N 1
ATOM 741 C CA . LEU A 1 96 ? -6.777 -20.984 -29.781 1 93.88 96 LEU A CA 1
ATOM 742 C C . LEU A 1 96 ? -7.684 -19.875 -29.281 1 93.88 96 LEU A C 1
ATOM 744 O O . LEU A 1 96 ? -8.852 -20.125 -28.953 1 93.88 96 LEU A O 1
ATOM 748 N N . PHE A 1 97 ? -7.23 -18.594 -29.172 1 93.81 97 PHE A N 1
ATOM 749 C CA . PHE A 1 97 ? -8.07 -17.484 -28.75 1 93.81 97 PHE A CA 1
ATOM 750 C C . PHE A 1 97 ? -9.148 -17.188 -29.781 1 93.81 97 PHE A C 1
ATOM 752 O O . PHE A 1 97 ? -10.273 -16.844 -29.438 1 93.81 97 PHE A O 1
ATOM 759 N N . TRP A 1 98 ? -8.789 -17.328 -31.094 1 91.38 98 TRP A N 1
ATOM 760 C CA . TRP A 1 98 ? -9.758 -17.094 -32.156 1 91.38 98 TRP A CA 1
ATOM 761 C C . TRP A 1 98 ? -10.844 -18.156 -32.156 1 91.38 98 TRP A C 1
ATOM 763 O O . TRP A 1 98 ? -12.016 -17.859 -32.375 1 91.38 98 TRP A O 1
ATOM 773 N N . VAL A 1 99 ? -10.484 -19.375 -31.812 1 87.75 99 VAL A N 1
ATOM 774 C CA . VAL A 1 99 ? -11.367 -20.516 -31.984 1 87.75 99 VAL A CA 1
ATOM 775 C C . VAL A 1 99 ? -12.227 -20.703 -30.75 1 87.75 99 VAL A C 1
ATOM 777 O O . VAL A 1 99 ? -13.406 -21.047 -30.844 1 87.75 99 VAL A O 1
ATOM 780 N N . PHE A 1 100 ? -11.711 -20.422 -29.578 1 85.62 100 PHE A N 1
ATOM 781 C CA . PHE A 1 100 ? -12.367 -20.938 -28.391 1 85.62 100 PHE A CA 1
ATOM 782 C C . PHE A 1 100 ? -13.031 -19.812 -27.609 1 85.62 100 PHE A C 1
ATOM 784 O O . PHE A 1 100 ? -13.852 -20.078 -26.719 1 85.62 100 PHE A O 1
ATOM 791 N N . PHE A 1 101 ? -12.797 -18.547 -27.844 1 87.19 101 PHE A N 1
ATOM 792 C CA . PHE A 1 101 ? -13.297 -17.531 -26.922 1 87.19 101 PHE A CA 1
ATOM 793 C C . PHE A 1 101 ? -14.266 -16.594 -27.641 1 87.19 101 PHE A C 1
ATOM 795 O O . PHE A 1 101 ? -14.047 -16.219 -28.781 1 87.19 101 PHE A O 1
ATOM 802 N N . ASP A 1 102 ? -15.336 -16.328 -26.969 1 86.12 102 ASP A N 1
ATOM 803 C CA . ASP A 1 102 ? -16.25 -15.211 -27.25 1 86.12 102 ASP A CA 1
ATOM 804 C C . ASP A 1 102 ? -16.547 -14.422 -25.969 1 86.12 102 ASP A C 1
ATOM 806 O O . ASP A 1 102 ? -16.328 -14.906 -24.859 1 86.12 102 ASP A O 1
ATOM 810 N N . TYR A 1 103 ? -16.984 -13.203 -26.188 1 86.06 103 TYR A N 1
ATOM 811 C CA . TYR A 1 103 ? -17.281 -12.375 -25.031 1 86.06 103 TYR A CA 1
ATOM 812 C C . TYR A 1 103 ? -18.422 -12.977 -24.203 1 86.06 103 TYR A C 1
ATOM 814 O O . TYR A 1 103 ? -19.375 -13.531 -24.766 1 86.06 103 TYR A O 1
ATOM 822 N N . GLU A 1 104 ? -18.328 -12.922 -22.891 1 78.69 104 GLU A N 1
ATOM 823 C CA . GLU A 1 104 ? -19.422 -13.336 -22.016 1 78.69 104 GLU A CA 1
ATOM 824 C C . GLU A 1 104 ? -20.688 -12.547 -22.312 1 78.69 104 GLU A C 1
ATOM 826 O O . GLU A 1 104 ? -21.781 -13.125 -22.375 1 78.69 104 GLU A O 1
ATOM 831 N N . HIS A 1 105 ? -20.547 -11.219 -22.469 1 79.25 105 HIS A N 1
ATOM 832 C CA . HIS A 1 105 ? -21.672 -10.359 -22.812 1 79.25 105 HIS A CA 1
ATOM 833 C C . HIS A 1 105 ? -21.703 -10.055 -24.312 1 79.25 105 HIS A C 1
ATOM 835 O O . HIS A 1 105 ? -21.625 -8.891 -24.703 1 79.25 105 HIS A O 1
ATOM 841 N N . SER A 1 106 ? -21.891 -11.164 -25.031 1 76 106 SER A N 1
ATOM 842 C CA . SER A 1 106 ? -21.891 -10.984 -26.469 1 76 106 SER A CA 1
ATOM 843 C C . SER A 1 106 ? -23.141 -10.25 -26.938 1 76 106 SER A C 1
ATOM 845 O O . SER A 1 106 ? -24.25 -10.57 -26.5 1 76 106 SER A O 1
ATOM 847 N N . VAL A 1 107 ? -22.938 -9.258 -27.719 1 80 107 VAL A N 1
ATOM 848 C CA . VAL A 1 107 ? -24.031 -8.391 -28.125 1 80 107 VAL A CA 1
ATOM 849 C C . VAL A 1 107 ? -24.578 -8.844 -29.484 1 80 107 VAL A C 1
ATOM 851 O O . VAL A 1 107 ? -25.531 -8.266 -30 1 80 107 VAL A O 1
ATOM 854 N N . THR A 1 108 ? -24.016 -9.914 -29.953 1 77.25 108 THR A N 1
ATOM 855 C CA . THR A 1 108 ? -24.438 -10.359 -31.266 1 77.25 108 THR A CA 1
ATOM 856 C C . THR A 1 108 ? -25.891 -10.852 -31.219 1 77.25 108 THR A C 1
ATOM 858 O O . THR A 1 108 ? -26.266 -11.594 -30.312 1 77.25 108 THR A O 1
ATOM 861 N N . ASN A 1 109 ? -26.734 -10.422 -32.125 1 81.88 109 ASN A N 1
ATOM 862 C CA . ASN A 1 109 ? -28.141 -10.797 -32.281 1 81.88 109 ASN A CA 1
ATOM 863 C C . ASN A 1 109 ? -28.984 -10.281 -31.141 1 81.88 109 ASN A C 1
ATOM 865 O O . ASN A 1 109 ? -30.031 -10.875 -30.812 1 81.88 109 ASN A O 1
ATOM 869 N N . SER A 1 110 ? -28.516 -9.305 -30.547 1 84.81 110 SER A N 1
ATOM 870 C CA . SER A 1 110 ? -29.25 -8.773 -29.406 1 84.81 110 SER A CA 1
ATOM 871 C C . SER A 1 110 ? -30.438 -7.941 -29.844 1 84.81 110 SER A C 1
ATOM 873 O O . SER A 1 110 ? -30.406 -7.301 -30.906 1 84.81 110 SER A O 1
ATOM 875 N N . THR A 1 111 ? -31.469 -8.07 -29.062 1 90.38 111 THR A N 1
ATOM 876 C CA . THR A 1 111 ? -32.562 -7.117 -29.141 1 90.38 111 THR A CA 1
ATOM 877 C C . THR A 1 111 ? -32.312 -5.91 -28.25 1 90.38 111 THR A C 1
ATOM 879 O O . THR A 1 111 ? -31.328 -5.879 -27.516 1 90.38 111 THR A O 1
ATOM 882 N N . GLU A 1 112 ? -33.25 -4.949 -28.391 1 90 112 GLU A N 1
ATOM 883 C CA . GLU A 1 112 ? -33.094 -3.762 -27.562 1 90 112 GLU A CA 1
ATOM 884 C C . GLU A 1 112 ? -33.156 -4.113 -26.078 1 90 112 GLU A C 1
ATOM 886 O O . GLU A 1 112 ? -32.406 -3.59 -25.266 1 90 112 GLU A O 1
ATOM 891 N N . THR A 1 113 ? -34.125 -4.957 -25.781 1 91.19 113 THR A N 1
ATOM 892 C CA . THR A 1 113 ? -34.344 -5.344 -24.391 1 91.19 113 THR A CA 1
ATOM 893 C C . THR A 1 113 ? -33.156 -6.156 -23.875 1 91.19 113 THR A C 1
ATOM 895 O O . THR A 1 113 ? -32.688 -5.914 -22.766 1 91.19 113 THR A O 1
ATOM 898 N N . THR A 1 114 ? -32.688 -7.094 -24.672 1 89.12 114 THR A N 1
ATOM 899 C CA . THR A 1 114 ? -31.578 -7.93 -24.234 1 89.12 114 THR A CA 1
ATOM 900 C C . THR A 1 114 ? -30.297 -7.113 -24.156 1 89.12 114 THR A C 1
ATOM 902 O O . THR A 1 114 ? -29.453 -7.363 -23.297 1 89.12 114 THR A O 1
ATOM 905 N N . LEU A 1 115 ? -30.188 -6.188 -25 1 89.94 115 LEU A N 1
ATOM 906 C CA . LEU A 1 115 ? -29.016 -5.32 -25 1 89.94 115 LEU A CA 1
ATOM 907 C C . LEU A 1 115 ? -28.953 -4.5 -23.719 1 89.94 115 LEU A C 1
ATOM 909 O O . LEU A 1 115 ? -27.875 -4.305 -23.141 1 89.94 115 LEU A O 1
ATOM 913 N N . ALA A 1 116 ? -30.094 -3.986 -23.375 1 90.88 116 ALA A N 1
ATOM 914 C CA . ALA A 1 116 ? -30.156 -3.203 -22.141 1 90.88 116 ALA A CA 1
ATOM 915 C C . ALA A 1 116 ? -29.719 -4.035 -20.938 1 90.88 116 ALA A C 1
ATOM 917 O O . ALA A 1 116 ? -28.984 -3.549 -20.062 1 90.88 116 ALA A O 1
ATOM 918 N N . HIS A 1 117 ? -30.156 -5.219 -20.891 1 90.44 117 HIS A N 1
ATOM 919 C CA . HIS A 1 117 ? -29.781 -6.121 -19.812 1 90.44 117 HIS A CA 1
ATOM 920 C C . HIS A 1 117 ? -28.297 -6.457 -19.859 1 90.44 117 HIS A C 1
ATOM 922 O O . HIS A 1 117 ? -27.641 -6.496 -18.812 1 90.44 117 HIS A O 1
ATOM 928 N N . LEU A 1 118 ? -27.828 -6.711 -21.031 1 88.94 118 LEU A N 1
ATOM 929 C CA . LEU A 1 118 ? -26.406 -7.016 -21.203 1 88.94 118 LEU A CA 1
ATOM 930 C C . LEU A 1 118 ? -25.547 -5.836 -20.766 1 88.94 118 LEU A C 1
ATOM 932 O O . LEU A 1 118 ? -24.484 -6.027 -20.172 1 88.94 118 LEU A O 1
ATOM 936 N N . ASN A 1 119 ? -25.969 -4.672 -21.047 1 91.75 119 ASN A N 1
ATOM 937 C CA . ASN A 1 119 ? -25.234 -3.475 -20.656 1 91.75 119 ASN A CA 1
ATOM 938 C C . ASN A 1 119 ? -25.156 -3.342 -19.141 1 91.75 119 ASN A C 1
ATOM 940 O O . ASN A 1 119 ? -24.109 -2.961 -18.594 1 91.75 119 ASN A O 1
ATOM 944 N N . GLU A 1 120 ? -26.234 -3.605 -18.484 1 91.25 120 GLU A N 1
ATOM 945 C CA . GLU A 1 120 ? -26.266 -3.521 -17.031 1 91.25 120 GLU A CA 1
ATOM 946 C C . GLU A 1 120 ? -25.328 -4.539 -16.406 1 91.25 120 GLU A C 1
ATOM 948 O O . GLU A 1 120 ? -24.578 -4.211 -15.469 1 91.25 120 GLU A O 1
ATOM 953 N N . GLU A 1 121 ? -25.391 -5.719 -16.906 1 89.69 121 GLU A N 1
ATOM 954 C CA . GLU A 1 121 ? -24.531 -6.781 -16.391 1 89.69 121 GLU A CA 1
ATOM 955 C C . GLU A 1 121 ? -23.062 -6.477 -16.641 1 89.69 121 GLU A C 1
ATOM 957 O O . GLU A 1 121 ? -22.219 -6.691 -15.766 1 89.69 121 GLU A O 1
ATOM 962 N N . ALA A 1 122 ? -22.828 -6.062 -17.828 1 89.94 122 ALA A N 1
ATOM 963 C CA . ALA A 1 122 ? -21.453 -5.727 -18.188 1 89.94 122 ALA A CA 1
ATOM 964 C C . ALA A 1 122 ? -20.922 -4.582 -17.328 1 89.94 122 ALA A C 1
ATOM 966 O O . ALA A 1 122 ? -19.75 -4.586 -16.938 1 89.94 122 ALA A O 1
ATOM 967 N N . HIS A 1 123 ? -21.734 -3.59 -17.094 1 91.38 123 HIS A N 1
ATOM 968 C CA . HIS A 1 123 ? -21.328 -2.471 -16.234 1 91.38 123 HIS A CA 1
ATOM 969 C C . HIS A 1 123 ? -20.969 -2.945 -14.836 1 91.38 123 HIS A C 1
ATOM 971 O O . HIS A 1 123 ? -19.984 -2.496 -14.258 1 91.38 123 HIS A O 1
ATOM 977 N N . ALA A 1 124 ? -21.75 -3.768 -14.32 1 89.69 124 ALA A N 1
ATOM 978 C CA . ALA A 1 124 ? -21.5 -4.312 -12.992 1 89.69 124 ALA A CA 1
ATOM 979 C C . ALA A 1 124 ? -20.156 -5.051 -12.953 1 89.69 124 ALA A C 1
ATOM 981 O O . ALA A 1 124 ? -19.422 -4.945 -11.977 1 89.69 124 ALA A O 1
ATOM 982 N N . ASP A 1 125 ? -19.844 -5.777 -13.992 1 90.19 125 ASP A N 1
ATOM 983 C CA . ASP A 1 125 ? -18.578 -6.504 -14.078 1 90.19 125 ASP A CA 1
ATOM 984 C C . ASP A 1 125 ? -17.391 -5.543 -14.133 1 90.19 125 ASP A C 1
ATOM 986 O O . ASP A 1 125 ? -16.359 -5.781 -13.5 1 90.19 125 ASP A O 1
ATOM 990 N N . VAL A 1 126 ? -17.578 -4.531 -14.891 1 91.81 126 VAL A N 1
ATOM 991 C CA . VAL A 1 126 ? -16.516 -3.549 -15.023 1 91.81 126 VAL A CA 1
ATOM 992 C C . VAL A 1 126 ? -16.234 -2.9 -13.672 1 91.81 126 VAL A C 1
ATOM 994 O O . VAL A 1 126 ? -15.07 -2.77 -13.266 1 91.81 126 VAL A O 1
ATOM 997 N N . VAL A 1 127 ? -17.234 -2.543 -12.922 1 89.56 127 VAL A N 1
ATOM 998 C CA . VAL A 1 127 ? -17.109 -1.896 -11.617 1 89.56 127 VAL A CA 1
ATOM 999 C C . VAL A 1 127 ? -16.438 -2.85 -10.633 1 89.56 127 VAL A C 1
ATOM 1001 O O . VAL A 1 127 ? -15.586 -2.434 -9.836 1 89.56 127 VAL A O 1
ATOM 1004 N N . HIS A 1 128 ? -16.719 -4.043 -10.781 1 89.75 128 HIS A N 1
ATOM 1005 C CA . HIS A 1 128 ? -16.25 -5.039 -9.82 1 89.75 128 HIS A CA 1
ATOM 1006 C C . HIS A 1 128 ? -14.82 -5.453 -10.102 1 89.75 128 HIS A C 1
ATOM 1008 O O . HIS A 1 128 ? -14.016 -5.59 -9.172 1 89.75 128 HIS A O 1
ATOM 1014 N N . TYR A 1 129 ? -14.438 -5.629 -11.406 1 91.62 129 TYR A N 1
ATOM 1015 C CA . TYR A 1 129 ? -13.227 -6.391 -11.688 1 91.62 129 TYR A CA 1
ATOM 1016 C C . TYR A 1 129 ? -12.133 -5.484 -12.242 1 91.62 129 TYR A C 1
ATOM 1018 O O . TYR A 1 129 ? -10.945 -5.812 -12.156 1 91.62 129 TYR A O 1
ATOM 1026 N N . TYR A 1 130 ? -12.414 -4.391 -12.828 1 92.31 130 TYR A N 1
ATOM 1027 C CA . TYR A 1 130 ? -11.406 -3.664 -13.586 1 92.31 130 TYR A CA 1
ATOM 1028 C C . TYR A 1 130 ? -10.312 -3.129 -12.672 1 92.31 130 TYR A C 1
ATOM 1030 O O . TYR A 1 130 ? -9.117 -3.291 -12.961 1 92.31 130 TYR A O 1
ATOM 1038 N N . LYS A 1 131 ? -10.711 -2.457 -11.609 1 92.62 131 LYS A N 1
ATOM 1039 C CA . LYS A 1 131 ? -9.703 -1.864 -10.734 1 92.62 131 LYS A CA 1
ATOM 1040 C C . LYS A 1 131 ? -8.797 -2.936 -10.133 1 92.62 131 LYS A C 1
ATOM 1042 O O . LYS A 1 131 ? -7.57 -2.836 -10.211 1 92.62 131 LYS A O 1
ATOM 1047 N N . PRO A 1 132 ? -9.352 -3.963 -9.516 1 93.5 132 PRO A N 1
ATOM 1048 C CA . PRO A 1 132 ? -8.469 -5.02 -9.023 1 93.5 132 PRO A CA 1
ATOM 1049 C C . PRO A 1 132 ? -7.598 -5.621 -10.125 1 93.5 132 PRO A C 1
ATOM 1051 O O . PRO A 1 132 ? -6.43 -5.941 -9.891 1 93.5 132 PRO A O 1
ATOM 1054 N N . MET A 1 133 ? -8.18 -5.777 -11.32 1 93.56 133 MET A N 1
ATOM 1055 C CA . MET A 1 133 ? -7.418 -6.301 -12.453 1 93.56 133 MET A CA 1
ATOM 1056 C C . MET A 1 133 ? -6.223 -5.406 -12.766 1 93.56 133 MET A C 1
ATOM 1058 O O . MET A 1 133 ? -5.105 -5.898 -12.953 1 93.56 133 MET A O 1
ATOM 1062 N N . LEU A 1 134 ? -6.43 -4.152 -12.812 1 94.62 134 LEU A N 1
ATOM 1063 C CA . LEU A 1 134 ? -5.355 -3.199 -13.07 1 94.62 134 LEU A CA 1
ATOM 1064 C C . LEU A 1 134 ? -4.316 -3.238 -11.953 1 94.62 134 LEU A C 1
ATOM 1066 O O . LEU A 1 134 ? -3.111 -3.221 -12.227 1 94.62 134 LEU A O 1
ATOM 1070 N N . ASP A 1 135 ? -4.738 -3.221 -10.734 1 97.12 135 ASP A N 1
ATOM 1071 C CA . ASP A 1 135 ? -3.826 -3.252 -9.594 1 97.12 135 ASP A CA 1
ATOM 1072 C C . ASP A 1 135 ? -2.975 -4.52 -9.602 1 97.12 135 ASP A C 1
ATOM 1074 O O . ASP A 1 135 ? -1.778 -4.469 -9.305 1 97.12 135 ASP A O 1
ATOM 1078 N N . VAL A 1 136 ? -3.559 -5.641 -9.914 1 97.06 136 VAL A N 1
ATOM 1079 C CA . VAL A 1 136 ? -2.799 -6.879 -10.031 1 97.06 136 VAL A CA 1
ATOM 1080 C C . VAL A 1 136 ? -1.789 -6.762 -11.164 1 97.06 136 VAL A C 1
ATOM 1082 O O . VAL A 1 136 ? -0.654 -7.23 -11.047 1 97.06 136 VAL A O 1
ATOM 1085 N N . GLY A 1 137 ? -2.188 -6.152 -12.266 1 97.12 137 GLY A N 1
ATOM 1086 C CA . GLY A 1 137 ? -1.25 -5.867 -13.336 1 97.12 137 GLY A CA 1
ATOM 1087 C C . GLY A 1 137 ? -0.067 -5.031 -12.891 1 97.12 137 GLY A C 1
ATOM 1088 O O . GLY A 1 137 ? 1.069 -5.285 -13.297 1 97.12 137 GLY A O 1
ATOM 1089 N N . ILE A 1 138 ? -0.328 -4.043 -12.062 1 96.69 138 ILE A N 1
ATOM 1090 C CA . ILE A 1 138 ? 0.733 -3.213 -11.508 1 96.69 138 ILE A CA 1
ATOM 1091 C C . ILE A 1 138 ? 1.675 -4.07 -10.664 1 96.69 138 ILE A C 1
ATOM 1093 O O . ILE A 1 138 ? 2.896 -3.914 -10.734 1 96.69 138 ILE A O 1
ATOM 1097 N N . MET A 1 139 ? 1.166 -4.953 -9.945 1 97.75 139 MET A N 1
ATOM 1098 C CA . MET A 1 139 ? 2.002 -5.855 -9.164 1 97.75 139 MET A CA 1
ATOM 1099 C C . MET A 1 139 ? 2.885 -6.707 -10.07 1 97.75 139 MET A C 1
ATOM 1101 O O . MET A 1 139 ? 4.082 -6.855 -9.82 1 97.75 139 MET A O 1
ATOM 1105 N N . VAL A 1 140 ? 2.312 -7.18 -11.133 1 97.75 140 VAL A N 1
ATOM 1106 C CA . VAL A 1 140 ? 2.992 -8.117 -12.031 1 97.75 140 VAL A CA 1
ATOM 1107 C C . VAL A 1 140 ? 4.094 -7.387 -12.797 1 97.75 140 VAL A C 1
ATOM 1109 O O . VAL A 1 140 ? 5.234 -7.852 -12.852 1 97.75 140 VAL A O 1
ATOM 1112 N N . PHE A 1 141 ? 3.82 -6.246 -13.305 1 96.12 141 PHE A N 1
ATOM 1113 C CA . PHE A 1 141 ? 4.742 -5.598 -14.227 1 96.12 141 PHE A CA 1
ATOM 1114 C C . PHE A 1 141 ? 5.648 -4.617 -13.492 1 96.12 141 PHE A C 1
ATOM 1116 O O . PHE A 1 141 ? 6.832 -4.496 -13.82 1 96.12 141 PHE A O 1
ATOM 1123 N N . VAL A 1 142 ? 5.152 -3.898 -12.492 1 94.94 142 VAL A N 1
ATOM 1124 C CA . VAL A 1 142 ? 5.957 -2.936 -11.75 1 94.94 142 VAL A CA 1
ATOM 1125 C C . VAL A 1 142 ? 6.5 -3.588 -10.477 1 94.94 142 VAL A C 1
ATOM 1127 O O . VAL A 1 142 ? 7.707 -3.574 -10.234 1 94.94 142 VAL A O 1
ATOM 1130 N N . GLY A 1 143 ? 5.633 -4.188 -9.719 1 96.69 143 GLY A N 1
ATOM 1131 C CA . GLY A 1 143 ? 6.031 -4.797 -8.461 1 96.69 143 GLY A CA 1
ATOM 1132 C C . GLY A 1 143 ? 7.121 -5.84 -8.617 1 96.69 143 GLY A C 1
ATOM 1133 O O . GLY A 1 143 ? 8.266 -5.617 -8.227 1 96.69 143 GLY A O 1
ATOM 1134 N N . PHE A 1 144 ? 6.785 -6.922 -9.344 1 96 144 PHE A N 1
ATOM 1135 C CA . PHE A 1 144 ? 7.754 -7.988 -9.562 1 96 144 PHE A CA 1
ATOM 1136 C C . PHE A 1 144 ? 8.914 -7.5 -10.414 1 96 144 PHE A C 1
ATOM 1138 O O . PHE A 1 144 ? 10.062 -7.898 -10.203 1 96 144 PHE A O 1
ATOM 1145 N N . GLY A 1 145 ? 8.672 -6.66 -11.344 1 93.94 145 GLY A N 1
ATOM 1146 C CA . GLY A 1 145 ? 9.703 -6.16 -12.242 1 93.94 145 GLY A CA 1
ATOM 1147 C C . GLY A 1 145 ? 10.812 -5.426 -11.516 1 93.94 145 GLY A C 1
ATOM 1148 O O . GLY A 1 145 ? 11.992 -5.77 -11.664 1 93.94 145 GLY A O 1
ATOM 1149 N N . PHE A 1 146 ? 10.445 -4.543 -10.648 1 92.75 146 PHE A N 1
ATOM 1150 C CA . PHE A 1 146 ? 11.445 -3.715 -9.977 1 92.75 146 PHE A CA 1
ATOM 1151 C C . PHE A 1 146 ? 11.992 -4.414 -8.742 1 92.75 146 PHE A C 1
ATOM 1153 O O . PHE A 1 146 ? 13.141 -4.207 -8.359 1 92.75 146 PHE A O 1
ATOM 1160 N N . LEU A 1 147 ? 11.234 -5.219 -8.164 1 91.81 147 LEU A N 1
ATOM 1161 C CA . LEU A 1 147 ? 11.703 -5.918 -6.969 1 91.81 147 LEU A CA 1
ATOM 1162 C C . LEU A 1 147 ? 12.969 -6.723 -7.266 1 91.81 147 LEU A C 1
ATOM 1164 O O . LEU A 1 147 ? 13.867 -6.801 -6.43 1 91.81 147 LEU A O 1
ATOM 1168 N N . MET A 1 148 ? 13.109 -7.223 -8.453 1 89.5 148 MET A N 1
ATOM 1169 C CA . MET A 1 148 ? 14.195 -8.141 -8.781 1 89.5 148 MET A CA 1
ATOM 1170 C C . MET A 1 148 ? 15.367 -7.395 -9.406 1 89.5 148 MET A C 1
ATOM 1172 O O . MET A 1 148 ? 16.328 -8.016 -9.859 1 89.5 148 MET A O 1
ATOM 1176 N N . THR A 1 149 ? 15.367 -6.047 -9.352 1 87.69 149 THR A N 1
ATOM 1177 C CA . THR A 1 149 ? 16.438 -5.262 -9.953 1 87.69 149 THR A CA 1
ATOM 1178 C C . THR A 1 149 ? 17.531 -4.973 -8.93 1 87.69 149 THR A C 1
ATOM 1180 O O . THR A 1 149 ? 18.438 -4.172 -9.188 1 87.69 149 THR A O 1
ATOM 1183 N N . PHE A 1 150 ? 17.516 -5.586 -7.824 1 80.25 150 PHE A N 1
ATOM 1184 C CA . PHE A 1 150 ? 18.562 -5.328 -6.824 1 80.25 150 PHE A CA 1
ATOM 1185 C C . PHE A 1 150 ? 19.906 -5.863 -7.293 1 80.25 150 PHE A C 1
ATOM 1187 O O . PHE A 1 150 ? 20.953 -5.457 -6.781 1 80.25 150 PHE A O 1
ATOM 1194 N N . LEU A 1 151 ? 19.969 -6.746 -8.305 1 76.62 151 LEU A N 1
ATOM 1195 C CA . LEU A 1 151 ? 21.203 -7.32 -8.828 1 76.62 151 LEU A CA 1
ATOM 1196 C C . LEU A 1 151 ? 22 -6.281 -9.602 1 76.62 151 LEU A C 1
ATOM 1198 O O . LEU A 1 151 ? 21.453 -5.594 -10.469 1 76.62 151 LEU A O 1
ATOM 1202 N N . ARG A 1 152 ? 23.234 -6.066 -9.391 1 75.44 152 ARG A N 1
ATOM 1203 C CA . ARG A 1 152 ? 24.109 -4.988 -9.859 1 75.44 152 ARG A CA 1
ATOM 1204 C C . ARG A 1 152 ? 24.141 -4.941 -11.383 1 75.44 152 ARG A C 1
ATOM 1206 O O . ARG A 1 152 ? 24.141 -3.859 -11.977 1 75.44 152 ARG A O 1
ATOM 1213 N N . LYS A 1 153 ? 24.203 -6.02 -12.109 1 77.56 153 LYS A N 1
ATOM 1214 C CA . LYS A 1 153 ? 24.375 -6.012 -13.555 1 77.56 153 LYS A CA 1
ATOM 1215 C C . LYS A 1 153 ? 23.297 -6.859 -14.242 1 77.56 153 LYS A C 1
ATOM 1217 O O . LYS A 1 153 ? 23.562 -7.473 -15.281 1 77.56 153 LYS A O 1
ATOM 1222 N N . TYR A 1 154 ? 22.234 -6.848 -13.633 1 84.69 154 TYR A N 1
ATOM 1223 C CA . TYR A 1 154 ? 21.203 -7.715 -14.172 1 84.69 154 TYR A CA 1
ATOM 1224 C C . TYR A 1 154 ? 19.844 -7.012 -14.172 1 84.69 154 TYR A C 1
ATOM 1226 O O . TYR A 1 154 ? 18.797 -7.664 -14.172 1 84.69 154 TYR A O 1
ATOM 1234 N N . GLY A 1 155 ? 19.891 -5.703 -14.133 1 86.44 155 GLY A N 1
ATOM 1235 C CA . GLY A 1 155 ? 18.672 -4.91 -14.062 1 86.44 155 GLY A CA 1
ATOM 1236 C C . GLY A 1 155 ? 17.812 -5.035 -15.305 1 86.44 155 GLY A C 1
ATOM 1237 O O . GLY A 1 155 ? 16.578 -5.133 -15.211 1 86.44 155 GLY A O 1
ATOM 1238 N N . TYR A 1 156 ? 18.438 -5.066 -16.484 1 87.06 156 TYR A N 1
ATOM 1239 C CA . TYR A 1 156 ? 17.688 -5.188 -17.734 1 87.06 156 TYR A CA 1
ATOM 1240 C C . TYR A 1 156 ? 16.969 -6.523 -17.812 1 87.06 156 TYR A C 1
ATOM 1242 O O . TYR A 1 156 ? 15.781 -6.578 -18.156 1 87.06 156 TYR A O 1
ATOM 1250 N N . SER A 1 157 ? 17.688 -7.488 -17.469 1 89.69 157 SER A N 1
ATOM 1251 C CA . SER A 1 157 ? 17.094 -8.828 -17.531 1 89.69 157 SER A CA 1
ATOM 1252 C C . SER A 1 157 ? 16.031 -9.016 -16.453 1 89.69 157 SER A C 1
ATOM 1254 O O . SER A 1 157 ? 14.984 -9.609 -16.719 1 89.69 157 SER A O 1
ATOM 1256 N N . ALA A 1 158 ? 16.297 -8.492 -15.297 1 90.44 158 ALA A N 1
ATOM 1257 C CA . ALA A 1 158 ? 15.32 -8.625 -14.211 1 90.44 158 ALA A CA 1
ATOM 1258 C C . ALA A 1 158 ? 13.984 -8.016 -14.609 1 90.44 158 ALA A C 1
ATOM 1260 O O . ALA A 1 158 ? 12.945 -8.672 -14.508 1 90.44 158 ALA A O 1
ATOM 1261 N N . PHE A 1 159 ? 14.016 -6.832 -15.156 1 92.38 159 PHE A N 1
ATOM 1262 C CA . PHE A 1 159 ? 12.781 -6.148 -15.523 1 92.38 159 PHE A CA 1
ATOM 1263 C C . PHE A 1 159 ? 12.273 -6.641 -16.875 1 92.38 159 PHE A C 1
ATOM 1265 O O . PHE A 1 159 ? 11.086 -6.941 -17.031 1 92.38 159 PHE A O 1
ATOM 1272 N N . GLY A 1 160 ? 13.141 -6.707 -17.875 1 93.06 160 GLY A N 1
ATOM 1273 C CA . GLY A 1 160 ? 12.75 -7.051 -19.234 1 93.06 160 GLY A CA 1
ATOM 1274 C C . GLY A 1 160 ? 12.211 -8.461 -19.359 1 93.06 160 GLY A C 1
ATOM 1275 O O . GLY A 1 160 ? 11.18 -8.688 -20 1 93.06 160 GLY A O 1
ATOM 1276 N N . LEU A 1 161 ? 12.914 -9.43 -18.797 1 94.12 161 LEU A N 1
ATOM 1277 C CA . LEU A 1 161 ? 12.438 -10.805 -18.859 1 94.12 161 LEU A CA 1
ATOM 1278 C C . LEU A 1 161 ? 11.164 -10.977 -18.031 1 94.12 161 LEU A C 1
ATOM 1280 O O . LEU A 1 161 ? 10.297 -11.773 -18.391 1 94.12 161 LEU A O 1
ATOM 1284 N N . ASN A 1 162 ? 11.055 -10.203 -16.922 1 96.38 162 ASN A N 1
ATOM 1285 C CA . ASN A 1 162 ? 9.781 -10.172 -16.203 1 96.38 162 ASN A CA 1
ATOM 1286 C C . ASN A 1 162 ? 8.641 -9.719 -17.094 1 96.38 162 ASN A C 1
ATOM 1288 O O . ASN A 1 162 ? 7.562 -10.32 -17.094 1 96.38 162 ASN A O 1
ATOM 1292 N N . PHE A 1 163 ? 8.883 -8.656 -17.875 1 95.19 163 PHE A N 1
ATOM 1293 C CA . PHE A 1 163 ? 7.887 -8.094 -18.781 1 95.19 163 PHE A CA 1
ATOM 1294 C C . PHE A 1 163 ? 7.48 -9.109 -19.828 1 95.19 163 PHE A C 1
ATOM 1296 O O . PHE A 1 163 ? 6.297 -9.398 -20 1 95.19 163 PHE A O 1
ATOM 1303 N N . PHE A 1 164 ? 8.453 -9.719 -20.453 1 96.12 164 PHE A N 1
ATOM 1304 C CA . PHE A 1 164 ? 8.234 -10.688 -21.531 1 96.12 164 PHE A CA 1
ATOM 1305 C C . PHE A 1 164 ? 7.461 -11.891 -21 1 96.12 164 PHE A C 1
ATOM 1307 O O . PHE A 1 164 ? 6.391 -12.227 -21.516 1 96.12 164 PHE A O 1
ATOM 1314 N N . ILE A 1 165 ? 7.953 -12.5 -19.938 1 97.5 165 ILE A N 1
ATOM 1315 C CA . ILE A 1 165 ? 7.426 -13.789 -19.516 1 97.5 165 ILE A CA 1
ATOM 1316 C C . ILE A 1 165 ? 6.027 -13.602 -18.922 1 97.5 165 ILE A C 1
ATOM 1318 O O . ILE A 1 165 ? 5.18 -14.492 -19.031 1 97.5 165 ILE A O 1
ATOM 1322 N N . SER A 1 166 ? 5.77 -12.414 -18.266 1 98.31 166 SER A N 1
ATOM 1323 C CA . SER A 1 166 ? 4.441 -12.125 -17.734 1 98.31 166 SER A CA 1
ATOM 1324 C C . SER A 1 166 ? 3.398 -12.086 -18.844 1 98.31 166 SER A C 1
ATOM 1326 O O . SER A 1 166 ? 2.324 -12.68 -18.719 1 98.31 166 SER A O 1
ATOM 1328 N N . ALA A 1 167 ? 3.754 -11.391 -19.938 1 97.88 167 ALA A N 1
ATOM 1329 C CA . ALA A 1 167 ? 2.828 -11.289 -21.062 1 97.88 167 ALA A CA 1
ATOM 1330 C C . ALA A 1 167 ? 2.605 -12.648 -21.719 1 97.88 167 ALA A C 1
ATOM 1332 O O . ALA A 1 167 ? 1.483 -12.984 -22.109 1 97.88 167 ALA A O 1
ATOM 1333 N N . PHE A 1 168 ? 3.643 -13.398 -21.781 1 98.06 168 PHE A N 1
ATOM 1334 C CA . PHE A 1 168 ? 3.592 -14.719 -22.406 1 98.06 168 PHE A CA 1
ATOM 1335 C C . PHE A 1 168 ? 2.75 -15.672 -21.562 1 98.06 168 PHE A C 1
ATOM 1337 O O . PHE A 1 168 ? 1.855 -16.344 -22.094 1 98.06 168 PHE A O 1
ATOM 1344 N N . ILE A 1 169 ? 2.957 -15.727 -20.297 1 98.5 169 ILE A N 1
ATOM 1345 C CA . ILE A 1 169 ? 2.279 -16.656 -19.406 1 98.5 169 ILE A CA 1
ATOM 1346 C C . ILE A 1 169 ? 0.837 -16.188 -19.188 1 98.5 169 ILE A C 1
ATOM 1348 O O . ILE A 1 169 ? -0.06 -17.016 -19 1 98.5 169 ILE A O 1
ATOM 1352 N N . PHE A 1 170 ? 0.612 -14.852 -19.203 1 98.25 170 PHE A N 1
ATOM 1353 C CA . PHE A 1 170 ? -0.744 -14.328 -19.125 1 98.25 170 PHE A CA 1
ATOM 1354 C C . PHE A 1 170 ? -1.655 -15.016 -20.141 1 98.25 170 PHE A C 1
ATOM 1356 O O . PHE A 1 170 ? -2.729 -15.508 -19.781 1 98.25 170 PHE A O 1
ATOM 1363 N N . GLN A 1 171 ? -1.214 -15.125 -21.359 1 97.94 171 GLN A N 1
ATOM 1364 C CA . GLN A 1 171 ? -1.984 -15.758 -22.422 1 97.94 171 GLN A CA 1
ATOM 1365 C C . GLN A 1 171 ? -2.102 -17.266 -22.203 1 97.94 171 GLN A C 1
ATOM 1367 O O . GLN A 1 171 ? -3.197 -17.828 -22.266 1 97.94 171 GLN A O 1
ATOM 1372 N N . TRP A 1 172 ? -1.011 -17.875 -21.859 1 98 172 TRP A N 1
ATOM 1373 C CA . TRP A 1 172 ? -0.949 -19.328 -21.641 1 98 172 TRP A CA 1
ATOM 1374 C C . TRP A 1 172 ? -1.783 -19.719 -20.422 1 98 172 TRP A C 1
ATOM 1376 O O . TRP A 1 172 ? -2.434 -20.766 -20.438 1 98 172 TRP A O 1
ATOM 1386 N N . GLY A 1 173 ? -1.757 -18.922 -19.422 1 97.75 173 GLY A N 1
ATOM 1387 C CA . GLY A 1 173 ? -2.527 -19.172 -18.203 1 97.75 173 GLY A CA 1
ATOM 1388 C C . GLY A 1 173 ? -4.023 -19.172 -18.438 1 97.75 173 GLY A C 1
ATOM 1389 O O . GLY A 1 173 ? -4.738 -20.047 -17.938 1 97.75 173 GLY A O 1
ATOM 1390 N N . ILE A 1 174 ? -4.492 -18.172 -19.188 1 95.44 174 ILE A N 1
ATOM 1391 C CA . ILE A 1 174 ? -5.91 -18.094 -19.516 1 95.44 174 ILE A CA 1
ATOM 1392 C C . ILE A 1 174 ? -6.352 -19.359 -20.25 1 95.44 174 ILE A C 1
ATOM 1394 O O . ILE A 1 174 ? -7.375 -19.953 -19.906 1 95.44 174 ILE A O 1
ATOM 1398 N N . LEU A 1 175 ? -5.578 -19.812 -21.203 1 94.5 175 LEU A N 1
ATOM 1399 C CA . LEU A 1 175 ? -5.906 -20.984 -22.016 1 94.5 175 LEU A CA 1
ATOM 1400 C C . LEU A 1 175 ? -5.898 -22.25 -21.188 1 94.5 175 LEU A C 1
ATOM 1402 O O . LEU A 1 175 ? -6.797 -23.078 -21.297 1 94.5 175 LEU A O 1
ATOM 1406 N N . ASN A 1 176 ? -4.906 -22.438 -20.328 1 94.88 176 ASN A N 1
ATOM 1407 C CA . ASN A 1 176 ? -4.82 -23.625 -19.484 1 94.88 176 ASN A CA 1
ATOM 1408 C C . ASN A 1 176 ? -5.977 -23.688 -18.484 1 94.88 176 ASN A C 1
ATOM 1410 O O . ASN A 1 176 ? -6.539 -24.766 -18.266 1 94.88 176 ASN A O 1
ATOM 1414 N N . GLN A 1 177 ? -6.246 -22.578 -17.906 1 90.62 177 GLN A N 1
ATOM 1415 C CA . GLN A 1 177 ? -7.352 -22.578 -16.953 1 90.62 177 GLN A CA 1
ATOM 1416 C C . GLN A 1 177 ? -8.672 -22.906 -17.641 1 90.62 177 GLN A C 1
ATOM 1418 O O . GLN A 1 177 ? -9.492 -23.641 -17.094 1 90.62 177 GLN A O 1
ATOM 1423 N N . ALA A 1 178 ? -8.883 -22.328 -18.797 1 86.81 178 ALA A N 1
ATOM 1424 C CA . ALA A 1 178 ? -10.078 -22.656 -19.578 1 86.81 178 ALA A CA 1
ATOM 1425 C C . ALA A 1 178 ? -10.109 -24.141 -19.953 1 86.81 178 ALA A C 1
ATOM 1427 O O . ALA A 1 178 ? -11.172 -24.766 -19.938 1 86.81 178 ALA A O 1
ATOM 1428 N N . PHE A 1 179 ? -9.016 -24.672 -20.25 1 87.19 179 PHE A N 1
ATOM 1429 C CA . PHE A 1 179 ? -8.906 -26.078 -20.625 1 87.19 179 PHE A CA 1
ATOM 1430 C C . PHE A 1 179 ? -9.312 -26.984 -19.469 1 87.19 179 PHE A C 1
ATOM 1432 O O . PHE A 1 179 ? -10.117 -27.906 -19.656 1 87.19 179 PHE A O 1
ATOM 1439 N N . TRP A 1 180 ? -8.836 -26.75 -18.281 1 85.94 180 TRP A N 1
ATOM 1440 C CA . TRP A 1 180 ? -9.109 -27.609 -17.141 1 85.94 180 TRP A CA 1
ATOM 1441 C C . TRP A 1 180 ? -10.539 -27.422 -16.641 1 85.94 180 TRP A C 1
ATOM 1443 O O . TRP A 1 180 ? -11.203 -28.391 -16.266 1 85.94 180 TRP A O 1
ATOM 1453 N N . ARG A 1 181 ? -11.016 -26.234 -16.609 1 78.94 181 ARG A N 1
ATOM 1454 C CA . ARG A 1 181 ? -12.359 -25.938 -16.109 1 78.94 181 ARG A CA 1
ATOM 1455 C C . ARG A 1 181 ? -13.422 -26.422 -17.094 1 78.94 181 ARG A C 1
ATOM 1457 O O . ARG A 1 181 ? -14.375 -27.109 -16.703 1 78.94 181 ARG A O 1
ATOM 1464 N N . ALA A 1 182 ? -13.398 -25.953 -18.266 1 71.06 182 ALA A N 1
ATOM 1465 C CA . ALA A 1 182 ? -14.414 -26.281 -19.25 1 71.06 182 ALA A CA 1
ATOM 1466 C C . ALA A 1 182 ? -14.156 -27.641 -19.891 1 71.06 182 ALA A C 1
ATOM 1468 O O . ALA A 1 182 ? -15.078 -28.438 -20.078 1 71.06 182 ALA A O 1
ATOM 1469 N N . GLY A 1 183 ? -12.93 -27.859 -20.266 1 61.59 183 GLY A N 1
ATOM 1470 C CA . GLY A 1 183 ? -12.625 -29.078 -21 1 61.59 183 GLY A CA 1
ATOM 1471 C C . GLY A 1 183 ? -12.797 -30.344 -20.172 1 61.59 183 GLY A C 1
ATOM 1472 O O . GLY A 1 183 ? -13.57 -31.234 -20.531 1 61.59 183 GLY A O 1
ATOM 1473 N N . VAL A 1 184 ? -12.211 -30.297 -19.125 1 56.19 184 VAL A N 1
ATOM 1474 C CA . VAL A 1 184 ? -12.172 -31.516 -18.328 1 56.19 184 VAL A CA 1
ATOM 1475 C C . VAL A 1 184 ? -13.445 -31.625 -17.484 1 56.19 184 VAL A C 1
ATOM 1477 O O . VAL A 1 184 ? -14.016 -32.719 -17.359 1 56.19 184 VAL A O 1
ATOM 1480 N N . ASN A 1 185 ? -13.828 -30.406 -16.969 1 55.88 185 ASN A N 1
ATOM 1481 C CA . ASN A 1 185 ? -14.977 -30.484 -16.062 1 55.88 185 ASN A CA 1
ATOM 1482 C C . ASN A 1 185 ? -16.281 -30.688 -16.828 1 55.88 185 ASN A C 1
ATOM 1484 O O . ASN A 1 185 ? -17.109 -31.516 -16.438 1 55.88 185 ASN A O 1
ATOM 1488 N N . LYS A 1 186 ? -16.625 -29.812 -17.828 1 55.75 186 LYS A N 1
ATOM 1489 C CA . LYS A 1 186 ? -17.891 -29.891 -18.547 1 55.75 186 LYS A CA 1
ATOM 1490 C C . LYS A 1 186 ? -17.781 -30.797 -19.766 1 55.75 186 LYS A C 1
ATOM 1492 O O . LYS A 1 186 ? -18.781 -31.203 -20.344 1 55.75 186 LYS A O 1
ATOM 1497 N N . GLY A 1 187 ? -16.641 -31.469 -20.078 1 47.22 187 GLY A N 1
ATOM 1498 C CA . GLY A 1 187 ? -16.406 -32.219 -21.297 1 47.22 187 GLY A CA 1
ATOM 1499 C C . GLY A 1 187 ? -16.109 -31.359 -22.5 1 47.22 187 GLY A C 1
ATOM 1500 O O . GLY A 1 187 ? -16.641 -30.25 -22.625 1 47.22 187 GLY A O 1
ATOM 1501 N N . PHE A 1 188 ? -14.883 -31.469 -23.125 1 41.22 188 PHE A N 1
ATOM 1502 C CA . PHE A 1 188 ? -14.641 -30.781 -24.391 1 41.22 188 PHE A CA 1
ATOM 1503 C C . PHE A 1 188 ? -15.789 -31.031 -25.359 1 41.22 188 PHE A C 1
ATOM 1505 O O . PHE A 1 188 ? -16.297 -32.156 -25.469 1 41.22 188 PHE A O 1
ATOM 1512 N N . PRO A 1 189 ? -16.594 -30.078 -25.719 1 36.56 189 PRO A N 1
ATOM 1513 C CA . PRO A 1 189 ? -17.688 -30.422 -26.641 1 36.56 189 PRO A CA 1
ATOM 1514 C C . PRO A 1 189 ? -17.219 -31.297 -27.797 1 36.56 189 PRO A C 1
ATOM 1516 O O . PRO A 1 189 ? -16.422 -30.875 -28.625 1 36.56 189 PRO A O 1
ATOM 1519 N N . ILE A 1 190 ? -16.891 -32.406 -27.688 1 32.5 190 ILE A N 1
ATOM 1520 C CA . ILE A 1 190 ? -16.672 -33.188 -28.906 1 32.5 190 ILE A CA 1
ATOM 1521 C C . ILE A 1 190 ? -17.891 -33.094 -29.812 1 32.5 190 ILE A C 1
ATOM 1523 O O . ILE A 1 190 ? -17.812 -33.438 -31 1 32.5 190 ILE A O 1
ATOM 1527 N N . THR A 1 191 ? -19.203 -33.469 -29.328 1 30.86 191 THR A N 1
ATOM 1528 C CA . THR A 1 191 ? -20.203 -33.969 -30.266 1 30.86 191 THR A CA 1
ATOM 1529 C C . THR A 1 191 ? -20.797 -32.844 -31.078 1 30.86 191 THR A C 1
ATOM 1531 O O . THR A 1 191 ? -20.797 -31.688 -30.641 1 30.86 191 THR A O 1
ATOM 1534 N N . GLY A 1 192 ? -21.141 -33 -32.469 1 33.06 192 GLY A N 1
ATOM 1535 C CA . GLY A 1 192 ? -21.781 -32.438 -33.656 1 33.06 192 GLY A CA 1
ATOM 1536 C C . GLY A 1 192 ? -23.016 -31.609 -33.344 1 33.06 192 GLY A C 1
ATOM 1537 O O . GLY A 1 192 ? -23.547 -30.938 -34.219 1 33.06 192 GLY A O 1
ATOM 1538 N N . ASP A 1 193 ? -23.906 -32.094 -32.469 1 33.28 193 ASP A N 1
ATOM 1539 C CA . ASP A 1 193 ? -25.266 -31.578 -32.469 1 33.28 193 ASP A CA 1
ATOM 1540 C C . ASP A 1 193 ? -25.312 -30.094 -32.125 1 33.28 193 ASP A C 1
ATOM 1542 O O . ASP A 1 193 ? -26.359 -29.438 -32.25 1 33.28 193 ASP A O 1
ATOM 1546 N N . GLN A 1 194 ? -24.438 -29.594 -31.25 1 33.44 194 GLN A N 1
ATOM 1547 C CA . GLN A 1 194 ? -24.625 -28.203 -30.891 1 33.44 194 GLN A CA 1
ATOM 1548 C C . GLN A 1 194 ? -23.891 -27.266 -31.844 1 33.44 194 GLN A C 1
ATOM 1550 O O . GLN A 1 194 ? -23.688 -26.094 -31.547 1 33.44 194 GLN A O 1
ATOM 1555 N N . ILE A 1 195 ? -23.5 -27.547 -32.969 1 36.97 195 ILE A N 1
ATOM 1556 C CA . ILE A 1 195 ? -22.828 -26.844 -34.031 1 36.97 195 ILE A CA 1
ATOM 1557 C C . ILE A 1 195 ? -23.766 -25.781 -34.625 1 36.97 195 ILE A C 1
ATOM 1559 O O . ILE A 1 195 ? -23.312 -24.859 -35.312 1 36.97 195 ILE A O 1
ATOM 1563 N N . GLY A 1 196 ? -25.125 -25.734 -34.25 1 35.62 196 GLY A N 1
ATOM 1564 C CA . GLY A 1 196 ? -26.109 -24.812 -34.781 1 35.62 196 GLY A CA 1
ATOM 1565 C C . GLY A 1 196 ? -26.438 -23.688 -33.844 1 35.62 196 GLY A C 1
ATOM 1566 O O . GLY A 1 196 ? -27.359 -22.906 -34.094 1 35.62 196 GLY A O 1
ATOM 1567 N N . VAL A 1 197 ? -26.219 -23.875 -32.469 1 39.25 197 VAL A N 1
ATOM 1568 C CA . VAL A 1 197 ? -26.516 -22.719 -31.625 1 39.25 197 VAL A CA 1
ATOM 1569 C C . VAL A 1 197 ? -25.469 -21.625 -31.859 1 39.25 197 VAL A C 1
ATOM 1571 O O . VAL A 1 197 ? -24.344 -21.922 -32.25 1 39.25 197 VAL A O 1
ATOM 1574 N N . SER A 1 198 ? -25.812 -20.328 -32.188 1 44 198 SER A N 1
ATOM 1575 C CA . SER A 1 198 ? -25.047 -19.156 -32.594 1 44 198 SER A CA 1
ATOM 1576 C C . SER A 1 198 ? -23.688 -19.109 -31.922 1 44 198 SER A C 1
ATOM 1578 O O . SER A 1 198 ? -22.719 -18.625 -32.5 1 44 198 SER A O 1
ATOM 1580 N N . ASN A 1 199 ? -23.594 -19.203 -30.625 1 47.72 199 ASN A N 1
ATOM 1581 C CA . ASN A 1 199 ? -22.297 -19.359 -29.953 1 47.72 199 ASN A CA 1
ATOM 1582 C C . ASN A 1 199 ? -21.938 -20.828 -29.734 1 47.72 199 ASN A C 1
ATOM 1584 O O . ASN A 1 199 ? -22.562 -21.5 -28.906 1 47.72 199 ASN A O 1
ATOM 1588 N N . PRO A 1 200 ? -21.297 -21.406 -30.734 1 48.66 200 PRO A N 1
ATOM 1589 C CA . PRO A 1 200 ? -20.984 -22.828 -30.562 1 48.66 200 PRO A CA 1
ATOM 1590 C C . PRO A 1 200 ? -20.578 -23.188 -29.141 1 48.66 200 PRO A C 1
ATOM 1592 O O . PRO A 1 200 ? -20.016 -22.359 -28.422 1 48.66 200 PRO A O 1
ATOM 1595 N N . ARG A 1 201 ? -21.25 -24.219 -28.562 1 50.03 201 ARG A N 1
ATOM 1596 C CA . ARG A 1 201 ? -21.172 -24.703 -27.188 1 50.03 201 ARG A CA 1
ATOM 1597 C C . ARG A 1 201 ? -19.734 -24.781 -26.703 1 50.03 201 ARG A C 1
ATOM 1599 O O . ARG A 1 201 ? -19.469 -24.812 -25.5 1 50.03 201 ARG A O 1
ATOM 1606 N N . TRP A 1 202 ? -18.781 -24.75 -27.781 1 56.81 202 TRP A N 1
ATOM 1607 C CA . TRP A 1 202 ? -17.422 -24.953 -27.312 1 56.81 202 TRP A CA 1
ATOM 1608 C C . TRP A 1 202 ? -16.766 -23.641 -26.891 1 56.81 202 TRP A C 1
ATOM 1610 O O . TRP A 1 202 ? -15.664 -23.625 -26.359 1 56.81 202 TRP A O 1
ATOM 1620 N N . MET A 1 203 ? -17.5 -22.672 -27.297 1 65.88 203 MET A N 1
ATOM 1621 C CA . MET A 1 203 ? -16.875 -21.391 -26.969 1 65.88 203 MET A CA 1
ATOM 1622 C C . MET A 1 203 ? -17 -21.094 -25.484 1 65.88 203 MET A C 1
ATOM 1624 O O . MET A 1 203 ? -18.047 -21.344 -24.875 1 65.88 203 MET A O 1
ATOM 1628 N N . VAL A 1 204 ? -15.875 -20.844 -24.969 1 77.06 204 VAL A N 1
ATOM 1629 C CA . VAL A 1 204 ? -15.797 -20.422 -23.562 1 77.06 204 VAL A CA 1
ATOM 1630 C C . VAL A 1 204 ? -16.047 -18.922 -23.469 1 77.06 204 VAL A C 1
ATOM 1632 O O . VAL A 1 204 ? -15.531 -18.141 -24.281 1 77.06 204 VAL A O 1
ATOM 1635 N N . HIS A 1 205 ? -16.953 -18.5 -22.672 1 82.75 205 HIS A N 1
ATOM 1636 C CA . HIS A 1 205 ? -17.219 -17.078 -22.469 1 82.75 205 HIS A CA 1
ATOM 1637 C C . HIS A 1 205 ? -16.047 -16.406 -21.75 1 82.75 205 HIS A C 1
ATOM 1639 O O . HIS A 1 205 ? -15.672 -16.812 -20.641 1 82.75 205 HIS A O 1
ATOM 1645 N N . PHE A 1 206 ? -15.5 -15.43 -22.453 1 87.81 206 PHE A N 1
ATOM 1646 C CA . PHE A 1 206 ? -14.367 -14.664 -21.953 1 87.81 206 PHE A CA 1
ATOM 1647 C C . PHE A 1 206 ? -14.844 -13.492 -21.094 1 87.81 206 PHE A C 1
ATOM 1649 O O . PHE A 1 206 ? -15.672 -12.695 -21.531 1 87.81 206 PHE A O 1
ATOM 1656 N N . GLU A 1 207 ? -14.398 -13.469 -19.875 1 89.06 207 GLU A N 1
ATOM 1657 C CA . GLU A 1 207 ? -14.844 -12.453 -18.922 1 89.06 207 GLU A CA 1
ATOM 1658 C C . GLU A 1 207 ? -13.656 -11.68 -18.359 1 89.06 207 GLU A C 1
ATOM 1660 O O . GLU A 1 207 ? -12.5 -12.062 -18.578 1 89.06 207 GLU A O 1
ATOM 1665 N N . LEU A 1 208 ? -13.945 -10.539 -17.703 1 90.5 208 LEU A N 1
ATOM 1666 C CA . LEU A 1 208 ? -12.914 -9.742 -17.047 1 90.5 208 LEU A CA 1
ATOM 1667 C C . LEU A 1 208 ? -12.188 -10.547 -15.984 1 90.5 208 LEU A C 1
ATOM 1669 O O . LEU A 1 208 ? -10.992 -10.352 -15.75 1 90.5 208 LEU A O 1
ATOM 1673 N N . GLN A 1 209 ? -12.859 -11.453 -15.406 1 90.31 209 GLN A N 1
ATOM 1674 C CA . GLN A 1 209 ? -12.266 -12.344 -14.406 1 90.31 209 GLN A CA 1
ATOM 1675 C C . GLN A 1 209 ? -11.125 -13.156 -15.008 1 90.31 209 GLN A C 1
ATOM 1677 O O . GLN A 1 209 ? -10.141 -13.453 -14.32 1 90.31 209 GLN A O 1
ATOM 1682 N N . ASP A 1 210 ? -11.25 -13.516 -16.234 1 92.5 210 ASP A N 1
ATOM 1683 C CA . ASP A 1 210 ? -10.211 -14.289 -16.906 1 92.5 210 ASP A CA 1
ATOM 1684 C C . ASP A 1 210 ? -8.914 -13.492 -17 1 92.5 210 ASP A C 1
ATOM 1686 O O . ASP A 1 210 ? -7.824 -14.062 -16.953 1 92.5 210 ASP A O 1
ATOM 1690 N N . LEU A 1 211 ? -9.078 -12.203 -17.203 1 94.5 211 LEU A N 1
ATOM 1691 C CA . LEU A 1 211 ? -7.895 -11.352 -17.25 1 94.5 211 LEU A CA 1
ATOM 1692 C C . LEU A 1 211 ? -7.184 -11.328 -15.906 1 94.5 211 LEU A C 1
ATOM 1694 O O . LEU A 1 211 ? -5.949 -11.328 -15.852 1 94.5 211 LEU A O 1
ATOM 1698 N N . VAL A 1 212 ? -7.953 -11.32 -14.828 1 94.69 212 VAL A N 1
ATOM 1699 C CA . VAL A 1 212 ? -7.375 -11.398 -13.492 1 94.69 212 VAL A CA 1
ATOM 1700 C C . VAL A 1 212 ? -6.625 -12.719 -13.328 1 94.69 212 VAL A C 1
ATOM 1702 O O . VAL A 1 212 ? -5.5 -12.742 -12.828 1 94.69 212 VAL A O 1
ATOM 1705 N N . GLU A 1 213 ? -7.223 -13.742 -13.797 1 94.69 213 GLU A N 1
ATOM 1706 C CA . GLU A 1 213 ? -6.633 -15.07 -13.664 1 94.69 213 GLU A CA 1
ATOM 1707 C C . GLU A 1 213 ? -5.371 -15.203 -14.508 1 94.69 213 GLU A C 1
ATOM 1709 O O . GLU A 1 213 ? -4.438 -15.914 -14.141 1 94.69 213 GLU A O 1
ATOM 1714 N N . GLY A 1 214 ? -5.379 -14.562 -15.695 1 96.94 214 GLY A N 1
ATOM 1715 C CA . GLY A 1 214 ? -4.148 -14.492 -16.453 1 96.94 214 GLY A CA 1
ATOM 1716 C C . GLY A 1 214 ? -3.002 -13.859 -15.688 1 96.94 214 GLY A C 1
ATOM 1717 O O . GLY A 1 214 ? -1.881 -14.375 -15.703 1 96.94 214 GLY A O 1
ATOM 1718 N N . HIS A 1 215 ? -3.293 -12.75 -14.969 1 98 215 HIS A N 1
ATOM 1719 C CA . HIS A 1 215 ? -2.291 -12.102 -14.133 1 98 215 HIS A CA 1
ATOM 1720 C C . HIS A 1 215 ? -1.861 -13.008 -12.984 1 98 215 HIS A C 1
ATOM 1722 O O . HIS A 1 215 ? -0.694 -13.008 -12.586 1 98 215 HIS A O 1
ATOM 1728 N N . PHE A 1 216 ? -2.795 -13.805 -12.453 1 97.94 216 PHE A N 1
ATOM 1729 C CA . PHE A 1 216 ? -2.473 -14.703 -11.352 1 97.94 216 PHE A CA 1
ATOM 1730 C C . PHE A 1 216 ? -1.519 -15.797 -11.812 1 97.94 216 PHE A C 1
ATOM 1732 O O . PHE A 1 216 ? -0.592 -16.172 -11.086 1 97.94 216 PHE A O 1
ATOM 1739 N N . ALA A 1 217 ? -1.776 -16.281 -12.977 1 98.31 217 ALA A N 1
ATOM 1740 C CA . ALA A 1 217 ? -0.867 -17.297 -13.523 1 98.31 217 ALA A CA 1
ATOM 1741 C C . ALA A 1 217 ? 0.537 -16.719 -13.695 1 98.31 217 ALA A C 1
ATOM 1743 O O . ALA A 1 217 ? 1.524 -17.359 -13.336 1 98.31 217 ALA A O 1
ATOM 1744 N N . ALA A 1 218 ? 0.576 -15.562 -14.258 1 98.56 218 ALA A N 1
ATOM 1745 C CA . ALA A 1 218 ? 1.863 -14.891 -14.422 1 98.56 218 ALA A CA 1
ATOM 1746 C C . ALA A 1 218 ? 2.535 -14.648 -13.078 1 98.56 218 ALA A C 1
ATOM 1748 O O . ALA A 1 218 ? 3.734 -14.891 -12.922 1 98.56 218 ALA A O 1
ATOM 1749 N N . ALA A 1 219 ? 1.773 -14.18 -12.148 1 98.5 219 ALA A N 1
ATOM 1750 C CA . ALA A 1 219 ? 2.312 -13.875 -10.82 1 98.5 219 ALA A CA 1
ATOM 1751 C C . ALA A 1 219 ? 2.887 -15.133 -10.164 1 98.5 219 ALA A C 1
ATOM 1753 O O . ALA A 1 219 ? 3.953 -15.086 -9.547 1 98.5 219 ALA A O 1
ATOM 1754 N N . SER A 1 220 ? 2.18 -16.172 -10.266 1 98.75 220 SER A N 1
ATOM 1755 C CA . SER A 1 220 ? 2.67 -17.422 -9.68 1 98.75 220 SER A CA 1
ATOM 1756 C C . SER A 1 220 ? 4.008 -17.828 -10.281 1 98.75 220 SER A C 1
ATOM 1758 O O . SER A 1 220 ? 4.922 -18.234 -9.57 1 98.75 220 SER A O 1
ATOM 1760 N N . PHE A 1 221 ? 4.148 -17.734 -11.555 1 98.81 221 PHE A N 1
ATOM 1761 C CA . PHE A 1 221 ? 5.418 -18.094 -12.172 1 98.81 221 PHE A CA 1
ATOM 1762 C C . PHE A 1 221 ? 6.508 -17.094 -11.789 1 98.81 221 PHE A C 1
ATOM 1764 O O . PHE A 1 221 ? 7.672 -17.469 -11.633 1 98.81 221 PHE A O 1
ATOM 1771 N N . LEU A 1 222 ? 6.133 -15.852 -11.688 1 98.56 222 LEU A N 1
ATOM 1772 C CA . LEU A 1 222 ? 7.125 -14.844 -11.312 1 98.56 222 LEU A CA 1
ATOM 1773 C C . LEU A 1 222 ? 7.688 -15.133 -9.93 1 98.56 222 LEU A C 1
ATOM 1775 O O . LEU A 1 222 ? 8.852 -14.836 -9.648 1 98.56 222 LEU A O 1
ATOM 1779 N N . VAL A 1 223 ? 6.875 -15.711 -9.055 1 98.56 223 VAL A N 1
ATOM 1780 C CA . VAL A 1 223 ? 7.398 -16.188 -7.781 1 98.56 223 VAL A CA 1
ATOM 1781 C C . VAL A 1 223 ? 8.5 -17.219 -8.031 1 98.56 223 VAL A C 1
ATOM 1783 O O . VAL A 1 223 ? 9.586 -17.141 -7.438 1 98.56 223 VAL A O 1
ATOM 1786 N N . SER A 1 224 ? 8.312 -18.125 -8.953 1 98.56 224 SER A N 1
ATOM 1787 C CA . SER A 1 224 ? 9.32 -19.094 -9.336 1 98.56 224 SER A CA 1
ATOM 1788 C C . SER A 1 224 ? 10.531 -18.422 -9.977 1 98.56 224 SER A C 1
ATOM 1790 O O . SER A 1 224 ? 11.672 -18.812 -9.719 1 98.56 224 SER A O 1
ATOM 1792 N N . PHE A 1 225 ? 10.203 -17.516 -10.812 1 97.19 225 PHE A N 1
ATOM 1793 C CA . PHE A 1 225 ? 11.234 -16.75 -11.5 1 97.19 225 PHE A CA 1
ATOM 1794 C C . PHE A 1 225 ? 12.203 -16.125 -10.5 1 97.19 225 PHE A C 1
ATOM 1796 O O . PHE A 1 225 ? 13.414 -16.078 -10.742 1 97.19 225 PHE A O 1
ATOM 1803 N N . GLY A 1 226 ? 11.703 -15.711 -9.398 1 95.75 226 GLY A N 1
ATOM 1804 C CA . GLY A 1 226 ? 12.547 -15.125 -8.367 1 95.75 226 GLY A CA 1
ATOM 1805 C C . GLY A 1 226 ? 13.594 -16.078 -7.832 1 95.75 226 GLY A C 1
ATOM 1806 O O . GLY A 1 226 ? 14.664 -15.648 -7.391 1 95.75 226 GLY A O 1
ATOM 1807 N N . VAL A 1 227 ? 13.312 -17.328 -7.918 1 95.12 227 VAL A N 1
ATOM 1808 C CA . VAL A 1 227 ? 14.258 -18.328 -7.434 1 95.12 227 VAL A CA 1
ATOM 1809 C C . VAL A 1 227 ? 15.352 -18.547 -8.477 1 95.12 227 VAL A C 1
ATOM 1811 O O . VAL A 1 227 ? 16.531 -18.609 -8.133 1 95.12 227 VAL A O 1
ATOM 1814 N N . ILE A 1 228 ? 15.039 -18.531 -9.711 1 92.5 228 ILE A N 1
ATOM 1815 C CA . ILE A 1 228 ? 15.969 -19.031 -10.719 1 92.5 228 ILE A CA 1
ATOM 1816 C C . ILE A 1 228 ? 16.562 -17.875 -11.5 1 92.5 228 ILE A C 1
ATOM 1818 O O . ILE A 1 228 ? 17.469 -18.062 -12.328 1 92.5 228 ILE A O 1
ATOM 1822 N N . ILE A 1 229 ? 16.094 -16.719 -11.25 1 90.62 229 ILE A N 1
ATOM 1823 C CA . ILE A 1 229 ? 16.594 -15.547 -11.969 1 90.62 229 ILE A CA 1
ATOM 1824 C C . ILE A 1 229 ? 18.125 -15.5 -11.891 1 90.62 229 ILE A C 1
ATOM 1826 O O . ILE A 1 229 ? 18.703 -15.82 -10.852 1 90.62 229 ILE A O 1
ATOM 1830 N N . GLY A 1 230 ? 18.75 -15.117 -13.008 1 85 230 GLY A N 1
ATOM 1831 C CA . GLY A 1 230 ? 20.188 -15.023 -13.086 1 85 230 GLY A CA 1
ATOM 1832 C C . GLY A 1 230 ? 20.859 -16.344 -13.438 1 85 230 GLY A C 1
ATOM 1833 O O . GLY A 1 230 ? 22.016 -16.359 -13.852 1 85 230 GLY A O 1
ATOM 1834 N N . LYS A 1 231 ? 20.172 -17.422 -13.352 1 84 231 LYS A N 1
ATOM 1835 C CA . LYS A 1 231 ? 20.766 -18.734 -13.547 1 84 231 LYS A CA 1
ATOM 1836 C C . LYS A 1 231 ? 20.266 -19.375 -14.844 1 84 231 LYS A C 1
ATOM 1838 O O . LYS A 1 231 ? 20.828 -20.375 -15.312 1 84 231 LYS A O 1
ATOM 1843 N N . VAL A 1 232 ? 19.297 -18.812 -15.32 1 89.25 232 VAL A N 1
ATOM 1844 C CA . VAL A 1 232 ? 18.688 -19.438 -16.5 1 89.25 232 VAL A CA 1
ATOM 1845 C C . VAL A 1 232 ? 18.703 -18.453 -17.672 1 89.25 232 VAL A C 1
ATOM 1847 O O . VAL A 1 232 ? 18.672 -17.234 -17.469 1 89.25 232 VAL A O 1
ATOM 1850 N N . THR A 1 233 ? 18.75 -19.016 -18.828 1 90.62 233 THR A N 1
ATOM 1851 C CA . THR A 1 233 ? 18.656 -18.219 -20.047 1 90.62 233 THR A CA 1
ATOM 1852 C C . THR A 1 233 ? 17.203 -17.891 -20.375 1 90.62 233 THR A C 1
ATOM 1854 O O . THR A 1 233 ? 16.281 -18.484 -19.797 1 90.62 233 THR A O 1
ATOM 1857 N N . PRO A 1 234 ? 16.938 -16.922 -21.312 1 92.5 234 PRO A N 1
ATOM 1858 C CA . PRO A 1 234 ? 15.562 -16.609 -21.719 1 92.5 234 PRO A CA 1
ATOM 1859 C C . PRO A 1 234 ? 14.805 -17.828 -22.234 1 92.5 234 PRO A C 1
ATOM 1861 O O . PRO A 1 234 ? 13.617 -17.984 -21.953 1 92.5 234 PRO A O 1
ATOM 1864 N N . LEU A 1 235 ? 15.555 -18.703 -22.953 1 93.31 235 LEU A N 1
ATOM 1865 C CA . LEU A 1 235 ? 14.922 -19.922 -23.453 1 93.31 235 LEU A CA 1
ATOM 1866 C C . LEU A 1 235 ? 14.523 -20.844 -22.312 1 93.31 235 LEU A C 1
ATOM 1868 O O . LEU A 1 235 ? 13.391 -21.328 -22.266 1 93.31 235 LEU A O 1
ATOM 1872 N N . GLN A 1 236 ? 15.406 -21.125 -21.422 1 94.5 236 GLN A N 1
ATOM 1873 C CA . GLN A 1 236 ? 15.141 -21.984 -20.281 1 94.5 236 GLN A CA 1
ATOM 1874 C C . GLN A 1 236 ? 14 -21.422 -19.422 1 94.5 236 GLN A C 1
ATOM 1876 O O . GLN A 1 236 ? 13.164 -22.188 -18.922 1 94.5 236 GLN A O 1
ATOM 1881 N N . LEU A 1 237 ? 13.977 -20.109 -19.297 1 95.69 237 LEU A N 1
ATOM 1882 C CA . LEU A 1 237 ? 12.906 -19.438 -18.562 1 95.69 237 LEU A CA 1
ATOM 1883 C C . LEU A 1 237 ? 11.555 -19.688 -19.219 1 95.69 237 LEU A C 1
ATOM 1885 O O . LEU A 1 237 ? 10.57 -19.953 -18.531 1 95.69 237 LEU A O 1
ATOM 1889 N N . THR A 1 238 ? 11.516 -19.562 -20.5 1 97.19 238 THR A N 1
ATOM 1890 C CA . THR A 1 238 ? 10.281 -19.766 -21.266 1 97.19 238 THR A CA 1
ATOM 1891 C C . THR A 1 238 ? 9.773 -21.188 -21.094 1 97.19 238 THR A C 1
ATOM 1893 O O . THR A 1 238 ? 8.578 -21.406 -20.859 1 97.19 238 THR A O 1
ATOM 1896 N N . ILE A 1 239 ? 10.641 -22.172 -21.125 1 96.94 239 ILE A N 1
ATOM 1897 C CA . ILE A 1 239 ? 10.273 -23.578 -20.984 1 96.94 239 ILE A CA 1
ATOM 1898 C C . ILE A 1 239 ? 9.758 -23.812 -19.562 1 96.94 239 ILE A C 1
ATOM 1900 O O . ILE A 1 239 ? 8.742 -24.484 -19.375 1 96.94 239 ILE A O 1
ATOM 1904 N N . ALA A 1 240 ? 10.484 -23.297 -18.609 1 97.94 240 ALA A N 1
ATOM 1905 C CA . ALA A 1 240 ? 10.031 -23.422 -17.219 1 97.94 240 ALA A CA 1
ATOM 1906 C C . ALA A 1 240 ? 8.641 -22.828 -17.047 1 97.94 240 ALA A C 1
ATOM 1908 O O . ALA A 1 240 ? 7.797 -23.406 -16.344 1 97.94 240 ALA A O 1
ATOM 1909 N N . GLY A 1 241 ? 8.391 -21.656 -17.672 1 98.56 241 GLY A N 1
ATOM 1910 C CA . GLY A 1 241 ? 7.094 -21 -17.578 1 98.56 241 GLY A CA 1
ATOM 1911 C C . GLY A 1 241 ? 5.973 -21.828 -18.188 1 98.56 241 GLY A C 1
ATOM 1912 O O . GLY A 1 241 ? 4.875 -21.891 -17.625 1 98.56 241 GLY A O 1
ATOM 1913 N N . LEU A 1 242 ? 6.238 -22.453 -19.297 1 98.31 242 LEU A N 1
ATOM 1914 C CA . LEU A 1 242 ? 5.246 -23.297 -19.953 1 98.31 242 LEU A CA 1
ATOM 1915 C C . LEU A 1 242 ? 4.879 -24.484 -19.078 1 98.31 242 LEU A C 1
ATOM 1917 O O . LEU A 1 242 ? 3.695 -24.797 -18.906 1 98.31 242 LEU A O 1
ATOM 1921 N N . ILE A 1 243 ? 5.863 -25.094 -18.5 1 98.5 243 ILE A N 1
ATOM 1922 C CA . ILE A 1 243 ? 5.637 -26.281 -17.672 1 98.5 243 ILE A CA 1
ATOM 1923 C C . ILE A 1 243 ? 4.953 -25.859 -16.375 1 98.5 243 ILE A C 1
ATOM 1925 O O . ILE A 1 243 ? 3.994 -26.5 -15.93 1 98.5 243 ILE A O 1
ATOM 1929 N N . HIS A 1 244 ? 5.445 -24.766 -15.789 1 98.81 244 HIS A N 1
ATOM 1930 C CA . HIS A 1 244 ? 4.859 -24.219 -14.562 1 98.81 244 HIS A CA 1
ATOM 1931 C C . HIS A 1 244 ? 3.359 -24 -14.727 1 98.81 244 HIS A C 1
ATOM 1933 O O . HIS A 1 244 ? 2.57 -24.406 -13.867 1 98.81 244 HIS A O 1
ATOM 1939 N N . THR A 1 245 ? 2.973 -23.359 -15.789 1 98.62 245 THR A N 1
ATOM 1940 C CA . THR A 1 245 ? 1.593 -22.922 -15.992 1 98.62 245 THR A CA 1
ATOM 1941 C C . THR A 1 245 ? 0.667 -24.141 -16.109 1 98.62 245 THR A C 1
ATOM 1943 O O . THR A 1 245 ? -0.472 -24.094 -15.641 1 98.62 245 THR A O 1
ATOM 1946 N N . PHE A 1 246 ? 1.142 -25.188 -16.703 1 97.75 246 PHE A N 1
ATOM 1947 C CA . PHE A 1 246 ? 0.36 -26.406 -16.828 1 97.75 246 PHE A CA 1
ATOM 1948 C C . PHE A 1 246 ? 0.044 -26.984 -15.453 1 97.75 246 PHE A C 1
ATOM 1950 O O . PHE A 1 246 ? -1.113 -27.281 -15.148 1 97.75 246 PHE A O 1
ATOM 1957 N N . PHE A 1 247 ? 1.038 -27.141 -14.617 1 98.44 247 PHE A N 1
ATOM 1958 C CA . PHE A 1 247 ? 0.859 -27.719 -13.297 1 98.44 247 PHE A CA 1
ATOM 1959 C C . PHE A 1 247 ? 0.098 -26.766 -12.383 1 98.44 247 PHE A C 1
ATOM 1961 O O . PHE A 1 247 ? -0.668 -27.203 -11.523 1 98.44 247 PHE A O 1
ATOM 1968 N N . TYR A 1 248 ? 0.329 -25.453 -12.539 1 98.56 248 TYR A N 1
ATOM 1969 C CA . TYR A 1 248 ? -0.413 -24.453 -11.789 1 98.56 248 TYR A CA 1
ATOM 1970 C C . TYR A 1 248 ? -1.91 -24.562 -12.047 1 98.56 248 TYR A C 1
ATOM 1972 O O . TYR A 1 248 ? -2.707 -24.609 -11.102 1 98.56 248 TYR A O 1
ATOM 1980 N N . ALA A 1 249 ? -2.25 -24.609 -13.328 1 97.25 249 ALA A N 1
ATOM 1981 C CA . ALA A 1 249 ? -3.66 -24.688 -13.711 1 97.25 249 ALA A CA 1
ATOM 1982 C C . ALA A 1 249 ? -4.289 -25.984 -13.219 1 97.25 249 ALA A C 1
ATOM 1984 O O . ALA A 1 249 ? -5.449 -26 -12.797 1 97.25 249 ALA A O 1
ATOM 1985 N N . LEU A 1 250 ? -3.557 -27.094 -13.297 1 96.19 250 LEU A N 1
ATOM 1986 C CA . LEU A 1 250 ? -4.023 -28.375 -12.773 1 96.19 250 LEU A CA 1
ATOM 1987 C C . LEU A 1 250 ? -4.285 -28.281 -11.273 1 96.19 250 LEU A C 1
ATOM 1989 O O . LEU A 1 250 ? -5.336 -28.719 -10.789 1 96.19 250 LEU A O 1
ATOM 1993 N N . ASN A 1 251 ? -3.33 -27.734 -10.562 1 97.88 251 ASN A N 1
ATOM 1994 C CA . ASN A 1 251 ? -3.439 -27.562 -9.117 1 97.88 251 ASN A CA 1
ATOM 1995 C C . ASN A 1 251 ? -4.629 -26.688 -8.742 1 97.88 251 ASN A C 1
ATOM 1997 O O . ASN A 1 251 ? -5.379 -27.016 -7.82 1 97.88 251 ASN A O 1
ATOM 2001 N N . TYR A 1 252 ? -4.723 -25.594 -9.453 1 96.25 252 TYR A N 1
ATOM 2002 C CA . TYR A 1 252 ? -5.809 -24.656 -9.203 1 96.25 252 TYR A CA 1
ATOM 2003 C C . TYR A 1 252 ? -7.164 -25.312 -9.453 1 96.25 252 TYR A C 1
ATOM 2005 O O . TYR A 1 252 ? -8.109 -25.125 -8.688 1 96.25 252 TYR A O 1
ATOM 2013 N N . TYR A 1 253 ? -7.281 -26.109 -10.477 1 93.19 253 TYR A N 1
ATOM 2014 C CA . TYR A 1 253 ? -8.5 -26.828 -10.805 1 93.19 253 TYR A CA 1
ATOM 2015 C C . TYR A 1 253 ? -8.859 -27.844 -9.711 1 93.19 253 TYR A C 1
ATOM 2017 O O . TYR A 1 253 ? -9.992 -27.859 -9.234 1 93.19 253 TYR A O 1
ATOM 2025 N N . ILE A 1 254 ? -7.887 -28.672 -9.32 1 95.06 254 ILE A N 1
ATOM 2026 C CA . ILE A 1 254 ? -8.125 -29.672 -8.289 1 95.06 254 ILE A CA 1
ATOM 2027 C C . ILE A 1 254 ? -8.555 -28.984 -6.996 1 95.06 254 ILE A C 1
ATOM 2029 O O . ILE A 1 254 ? -9.531 -29.406 -6.359 1 95.06 254 ILE A O 1
ATOM 2033 N N . GLY A 1 255 ? -7.891 -27.938 -6.652 1 95.94 255 GLY A N 1
ATOM 2034 C CA . GLY A 1 255 ? -8.164 -27.25 -5.398 1 95.94 255 GLY A CA 1
ATOM 2035 C C . GLY A 1 255 ? -9.5 -26.531 -5.383 1 95.94 255 GLY A C 1
ATOM 2036 O O . GLY A 1 255 ? -10.258 -26.656 -4.422 1 95.94 255 GLY A O 1
ATOM 2037 N N . THR A 1 256 ? -9.852 -25.797 -6.426 1 92.62 256 THR A N 1
ATOM 2038 C CA . THR A 1 256 ? -11.008 -24.906 -6.402 1 92.62 256 THR A CA 1
ATOM 2039 C C . THR A 1 256 ? -12.25 -25.625 -6.902 1 92.62 256 THR A C 1
ATOM 2041 O O . THR A 1 256 ? -13.359 -25.375 -6.426 1 92.62 256 THR A O 1
ATOM 2044 N N . TRP A 1 257 ? -12.125 -26.531 -7.859 1 89.56 257 TRP A N 1
ATOM 2045 C CA . TRP A 1 257 ? -13.312 -27.109 -8.477 1 89.56 257 TRP A CA 1
ATOM 2046 C C . TRP A 1 257 ? -13.586 -28.5 -7.922 1 89.56 257 TRP A C 1
ATOM 2048 O O . TRP A 1 257 ? -14.742 -28.891 -7.75 1 89.56 257 TRP A O 1
ATOM 2058 N N . VAL A 1 258 ? -12.531 -29.203 -7.652 1 91.31 258 VAL A N 1
ATOM 2059 C CA . VAL A 1 258 ? -12.719 -30.578 -7.172 1 91.31 258 VAL A CA 1
ATOM 2060 C C . VAL A 1 258 ? -12.859 -30.578 -5.652 1 91.31 258 VAL A C 1
ATOM 2062 O O . VAL A 1 258 ? -13.867 -31.047 -5.117 1 91.31 258 VAL A O 1
ATOM 2065 N N . LEU A 1 259 ? -11.961 -29.938 -4.988 1 95.81 259 LEU A N 1
ATOM 2066 C CA . LEU A 1 259 ? -11.938 -30 -3.531 1 95.81 259 LEU A CA 1
ATOM 2067 C C . LEU A 1 259 ? -12.695 -28.828 -2.924 1 95.81 259 LEU A C 1
ATOM 2069 O O . LEU A 1 259 ? -13.031 -28.844 -1.736 1 95.81 259 LEU A O 1
ATOM 2073 N N . LYS A 1 260 ? -12.922 -27.75 -3.709 1 95.19 260 LYS A N 1
ATOM 2074 C CA . LYS A 1 260 ? -13.664 -26.562 -3.281 1 95.19 260 LYS A CA 1
ATOM 2075 C C . LYS A 1 260 ? -13.031 -25.953 -2.037 1 95.19 260 LYS A C 1
ATOM 2077 O O . LYS A 1 260 ? -13.734 -25.609 -1.08 1 95.19 260 LYS A O 1
ATOM 2082 N N . ALA A 1 261 ? -11.719 -25.922 -2.051 1 96.69 261 ALA A N 1
ATOM 2083 C CA . ALA A 1 261 ? -10.977 -25.281 -0.966 1 96.69 261 ALA A CA 1
ATOM 2084 C C . ALA A 1 261 ? -11.031 -23.766 -1.083 1 96.69 261 ALA A C 1
ATOM 2086 O O . ALA A 1 261 ? -11.195 -23.234 -2.182 1 96.69 261 ALA A O 1
ATOM 2087 N N . SER A 1 262 ? -10.945 -23.078 0.082 1 95.75 262 SER A N 1
ATOM 2088 C CA . SER A 1 262 ? -10.891 -21.625 0.127 1 95.75 262 SER A CA 1
ATOM 2089 C C . SER A 1 262 ? -9.445 -21.125 0.149 1 95.75 262 SER A C 1
ATOM 2091 O O . SER A 1 262 ? -8.664 -21.516 1.017 1 95.75 262 SER A O 1
ATOM 2093 N N . ASP A 1 263 ? -9.102 -20.297 -0.773 1 97.56 263 ASP A N 1
ATOM 2094 C CA . ASP A 1 263 ? -7.793 -19.672 -0.938 1 97.56 263 ASP A CA 1
ATOM 2095 C C . ASP A 1 263 ? -7.867 -18.469 -1.874 1 97.56 263 ASP A C 1
ATOM 2097 O O . ASP A 1 263 ? -7.121 -18.391 -2.852 1 97.56 263 ASP A O 1
ATOM 2101 N N . ILE A 1 264 ? -8.664 -17.531 -1.483 1 96 264 ILE A N 1
ATOM 2102 C CA . ILE A 1 264 ? -9.062 -16.453 -2.383 1 96 264 ILE A CA 1
ATOM 2103 C C . ILE A 1 264 ? -7.844 -15.617 -2.77 1 96 264 ILE A C 1
ATOM 2105 O O . ILE A 1 264 ? -7.77 -15.102 -3.887 1 96 264 ILE A O 1
ATOM 2109 N N . GLY A 1 265 ? -6.883 -15.445 -1.893 1 97.31 265 GLY A N 1
ATOM 2110 C CA . GLY A 1 265 ? -5.691 -14.656 -2.166 1 97.31 265 GLY A CA 1
ATOM 2111 C C . GLY A 1 265 ? -4.535 -15.484 -2.693 1 97.31 265 GLY A C 1
ATOM 2112 O O . GLY A 1 265 ? -3.467 -14.953 -2.992 1 97.31 265 GLY A O 1
ATOM 2113 N N . GLY A 1 266 ? -4.648 -16.781 -2.762 1 98.31 266 GLY A N 1
ATOM 2114 C CA . GLY A 1 266 ? -3.689 -17.656 -3.426 1 98.31 266 GLY A CA 1
ATOM 2115 C C . GLY A 1 266 ? -2.48 -17.969 -2.566 1 98.31 266 GLY A C 1
ATOM 2116 O O . GLY A 1 266 ? -1.377 -18.156 -3.084 1 98.31 266 GLY A O 1
ATOM 2117 N N . SER A 1 267 ? -2.625 -17.969 -1.23 1 98.75 267 SER A N 1
ATOM 2118 C CA . SER A 1 267 ? -1.506 -18.375 -0.383 1 98.75 267 SER A CA 1
ATOM 2119 C C . SER A 1 267 ? -0.955 -19.734 -0.804 1 98.75 267 SER A C 1
ATOM 2121 O O . SER A 1 267 ? 0.261 -19.906 -0.907 1 98.75 267 SER A O 1
ATOM 2123 N N . MET A 1 268 ? -1.896 -20.656 -1.057 1 98.69 268 MET A N 1
ATOM 2124 C CA . MET A 1 268 ? -1.491 -22 -1.435 1 98.69 268 MET A CA 1
ATOM 2125 C C . MET A 1 268 ? -1.298 -22.109 -2.943 1 98.69 268 MET A C 1
ATOM 2127 O O . MET A 1 268 ? -0.229 -22.516 -3.41 1 98.69 268 MET A O 1
ATOM 2131 N N . PHE A 1 269 ? -2.25 -21.672 -3.717 1 98.5 269 PHE A N 1
ATOM 2132 C CA . PHE A 1 269 ? -2.293 -21.938 -5.152 1 98.5 269 PHE A CA 1
ATOM 2133 C C . PHE A 1 269 ? -1.248 -21.094 -5.887 1 98.5 269 PHE A C 1
ATOM 2135 O O . PHE A 1 269 ? -0.707 -21.531 -6.902 1 98.5 269 PHE A O 1
ATOM 2142 N N . ILE A 1 270 ? -1.014 -19.906 -5.453 1 98.69 270 ILE A N 1
ATOM 2143 C CA . ILE A 1 270 ? -0.138 -19.016 -6.207 1 98.69 270 ILE A CA 1
ATOM 2144 C C . ILE A 1 270 ? 1.236 -18.953 -5.543 1 98.69 270 ILE A C 1
ATOM 2146 O O . ILE A 1 270 ? 2.238 -19.344 -6.141 1 98.69 270 ILE A O 1
ATOM 2150 N N . HIS A 1 271 ? 1.262 -18.562 -4.266 1 98.88 271 HIS A N 1
ATOM 2151 C CA . HIS A 1 271 ? 2.52 -18.234 -3.607 1 98.88 271 HIS A CA 1
ATOM 2152 C C . HIS A 1 271 ? 3.283 -19.484 -3.213 1 98.88 271 HIS A C 1
ATOM 2154 O O . HIS A 1 271 ? 4.449 -19.656 -3.58 1 98.88 271 HIS A O 1
ATOM 2160 N N . LEU A 1 272 ? 2.639 -20.359 -2.434 1 98.88 272 LEU A N 1
ATOM 2161 C CA . LEU A 1 272 ? 3.297 -21.594 -1.997 1 98.88 272 LEU A CA 1
ATOM 2162 C C . LEU A 1 272 ? 3.654 -22.469 -3.191 1 98.88 272 LEU A C 1
ATOM 2164 O O . LEU A 1 272 ? 4.777 -22.969 -3.283 1 98.88 272 LEU A O 1
ATOM 2168 N N . PHE A 1 273 ? 2.711 -22.688 -4.117 1 98.88 273 PHE A N 1
ATOM 2169 C CA . PHE A 1 273 ? 2.963 -23.469 -5.324 1 98.88 273 PHE A CA 1
ATOM 2170 C C . PHE A 1 273 ? 4.148 -22.906 -6.098 1 98.88 273 PHE A C 1
ATOM 2172 O O . PHE A 1 273 ? 5.078 -23.641 -6.441 1 98.88 273 PHE A O 1
ATOM 2179 N N . GLY A 1 274 ? 4.098 -21.594 -6.395 1 98.88 274 GLY A N 1
ATOM 2180 C CA . GLY A 1 274 ? 5.164 -20.969 -7.156 1 98.88 274 GLY A CA 1
ATOM 2181 C C . GLY A 1 274 ? 6.523 -21.078 -6.488 1 98.88 274 GLY A C 1
ATOM 2182 O O . GLY A 1 274 ? 7.527 -21.328 -7.156 1 98.88 274 GLY A O 1
ATOM 2183 N N . ALA A 1 275 ? 6.539 -20.891 -5.191 1 98.75 275 ALA A N 1
ATOM 2184 C CA . ALA A 1 275 ? 7.793 -20.938 -4.445 1 98.75 275 ALA A CA 1
ATOM 2185 C C . ALA A 1 275 ? 8.398 -22.328 -4.465 1 98.75 275 ALA A C 1
ATOM 2187 O O . ALA A 1 275 ? 9.578 -22.5 -4.777 1 98.75 275 ALA A O 1
ATOM 2188 N N . VAL A 1 276 ? 7.586 -23.359 -4.18 1 98.62 276 VAL A N 1
ATOM 2189 C CA . VAL A 1 276 ? 8.07 -24.734 -4.129 1 98.62 276 VAL A CA 1
ATOM 2190 C C . VAL A 1 276 ? 8.508 -25.188 -5.52 1 98.62 276 VAL A C 1
ATOM 2192 O O . VAL A 1 276 ? 9.562 -25.812 -5.676 1 98.62 276 VAL A O 1
ATOM 2195 N N . PHE A 1 277 ? 7.734 -24.875 -6.539 1 98.75 277 PHE A N 1
ATOM 2196 C CA . PHE A 1 277 ? 8.102 -25.172 -7.918 1 98.75 277 PHE A CA 1
ATOM 2197 C C . PHE A 1 277 ? 9.469 -24.594 -8.25 1 98.75 277 PHE A C 1
ATOM 2199 O O . PHE A 1 277 ? 10.344 -25.297 -8.766 1 98.75 277 PHE A O 1
ATOM 2206 N N . GLY A 1 278 ? 9.648 -23.266 -7.973 1 98.12 278 GLY A N 1
ATOM 2207 C CA . GLY A 1 278 ? 10.906 -22.609 -8.266 1 98.12 278 GLY A CA 1
ATOM 2208 C C . GLY A 1 278 ? 12.086 -23.188 -7.516 1 98.12 278 GLY A C 1
ATOM 2209 O O . GLY A 1 278 ? 13.164 -23.375 -8.078 1 98.12 278 GLY A O 1
ATOM 2210 N N . LEU A 1 279 ? 11.898 -23.484 -6.219 1 96.88 279 LEU A N 1
ATOM 2211 C CA . LEU A 1 279 ? 12.961 -24.031 -5.383 1 96.88 279 LEU A CA 1
ATOM 2212 C C . LEU A 1 279 ? 13.406 -25.406 -5.895 1 96.88 279 LEU A C 1
ATOM 2214 O O . LEU A 1 279 ? 14.609 -25.688 -5.969 1 96.88 279 LEU A O 1
ATOM 2218 N N . LEU A 1 280 ? 12.461 -26.25 -6.293 1 97.25 280 LEU A N 1
ATOM 2219 C CA . LEU A 1 280 ? 12.82 -27.578 -6.77 1 97.25 280 LEU A CA 1
ATOM 2220 C C . LEU A 1 280 ? 13.438 -27.516 -8.164 1 97.25 280 LEU A C 1
ATOM 2222 O O . LEU A 1 280 ? 14.32 -28.312 -8.492 1 97.25 280 LEU A O 1
ATOM 2226 N N . CYS A 1 281 ? 12.898 -26.625 -9 1 96.25 281 CYS A N 1
ATOM 2227 C CA . CYS A 1 281 ? 13.547 -26.391 -10.281 1 96.25 281 CYS A CA 1
ATOM 2228 C C . CYS A 1 281 ? 15.008 -25.984 -10.094 1 96.25 281 CYS A C 1
ATOM 2230 O O . CYS A 1 281 ? 15.891 -26.516 -10.758 1 96.25 281 CYS A O 1
ATOM 2232 N N . SER A 1 282 ? 15.234 -25.078 -9.188 1 93.31 282 SER A N 1
ATOM 2233 C CA . SER A 1 282 ? 16.578 -24.609 -8.875 1 93.31 282 SER A CA 1
ATOM 2234 C C . SER A 1 282 ? 17.438 -25.75 -8.328 1 93.31 282 SER A C 1
ATOM 2236 O O . SER A 1 282 ? 18.641 -25.828 -8.609 1 93.31 282 SER A O 1
ATOM 2238 N N . PHE A 1 283 ? 16.875 -26.562 -7.52 1 92.62 283 PHE A N 1
ATOM 2239 C CA . PHE A 1 283 ? 17.578 -27.703 -6.934 1 92.62 283 PHE A CA 1
ATOM 2240 C C . PHE A 1 283 ? 18.109 -28.625 -8.023 1 92.62 283 PHE A C 1
ATOM 2242 O O . PHE A 1 283 ? 19.266 -29.062 -7.969 1 92.62 283 PHE A O 1
ATOM 2249 N N . VAL A 1 284 ? 17.375 -28.875 -9.031 1 92.81 284 VAL A N 1
ATOM 2250 C CA . VAL A 1 284 ? 17.75 -29.766 -10.125 1 92.81 284 VAL A CA 1
ATOM 2251 C C . VAL A 1 284 ? 18.812 -29.094 -10.992 1 92.81 284 VAL A C 1
ATOM 2253 O O . VAL A 1 284 ? 19.719 -29.75 -11.492 1 92.81 284 VAL A O 1
ATOM 2256 N N . LEU A 1 285 ? 18.734 -27.766 -11.086 1 88.62 285 LEU A N 1
ATOM 2257 C CA . LEU A 1 285 ? 19.641 -27.031 -11.961 1 88.62 285 LEU A CA 1
ATOM 2258 C C . LEU A 1 285 ? 20.906 -26.609 -11.211 1 88.62 285 LEU A C 1
ATOM 2260 O O . LEU A 1 285 ? 21.703 -25.844 -11.727 1 88.62 285 LEU A O 1
ATOM 2264 N N . TRP A 1 286 ? 21.062 -27.062 -10.039 1 83.44 286 TRP A N 1
ATOM 2265 C CA . TRP A 1 286 ? 22.188 -26.672 -9.195 1 83.44 286 TRP A CA 1
ATOM 2266 C C . TRP A 1 286 ? 23.5 -26.859 -9.93 1 83.44 286 TRP A C 1
ATOM 2268 O O . TRP A 1 286 ? 23.75 -27.906 -10.539 1 83.44 286 TRP A O 1
ATOM 2278 N N . ASN A 1 287 ? 24.188 -25.641 -10.047 1 70.94 287 ASN A N 1
ATOM 2279 C CA . ASN A 1 287 ? 25.547 -25.656 -10.602 1 70.94 287 ASN A CA 1
ATOM 2280 C C . ASN A 1 287 ? 26.547 -25 -9.656 1 70.94 287 ASN A C 1
ATOM 2282 O O . ASN A 1 287 ? 26.359 -23.859 -9.25 1 70.94 287 ASN A O 1
ATOM 2286 N N . LYS A 1 288 ? 27.516 -25.719 -9.25 1 61.59 288 LYS A N 1
ATOM 2287 C CA . LYS A 1 288 ? 28.531 -25.266 -8.297 1 61.59 288 LYS A CA 1
ATOM 2288 C C . LYS A 1 288 ? 29.141 -23.938 -8.727 1 61.59 288 LYS A C 1
ATOM 2290 O O . LYS A 1 288 ? 29.484 -23.109 -7.883 1 61.59 288 LYS A O 1
ATOM 2295 N N . LYS A 1 289 ? 29.25 -23.688 -9.969 1 54.94 289 LYS A N 1
ATOM 2296 C CA . LYS A 1 289 ? 29.922 -22.484 -10.469 1 54.94 289 LYS A CA 1
ATOM 2297 C C . LYS A 1 289 ? 29.078 -21.234 -10.234 1 54.94 289 LYS A C 1
ATOM 2299 O O . LYS A 1 289 ? 29.609 -20.141 -10.062 1 54.94 289 LYS A O 1
ATOM 2304 N N . ALA A 1 290 ? 27.844 -21.406 -10.344 1 52.72 290 ALA A N 1
ATOM 2305 C CA . ALA A 1 290 ? 26.938 -20.266 -10.18 1 52.72 290 ALA A CA 1
ATOM 2306 C C . ALA A 1 290 ? 27.016 -19.703 -8.766 1 52.72 290 ALA A C 1
ATOM 2308 O O . ALA A 1 290 ? 26.688 -18.531 -8.539 1 52.72 290 ALA A O 1
ATOM 2309 N N . LEU A 1 291 ? 27.484 -20.453 -7.824 1 52.12 291 LEU A N 1
ATOM 2310 C CA . LEU A 1 291 ? 27.234 -20.156 -6.418 1 52.12 291 LEU A CA 1
ATOM 2311 C C . LEU A 1 291 ? 28.438 -19.422 -5.812 1 52.12 291 LEU A C 1
ATOM 2313 O O . LEU A 1 291 ? 28.297 -18.734 -4.789 1 52.12 291 LEU A O 1
ATOM 2317 N N . LYS A 1 292 ? 29.609 -19.75 -6.062 1 46.38 292 LYS A N 1
ATOM 2318 C CA . LYS A 1 292 ? 30.656 -19.234 -5.191 1 46.38 292 LYS A CA 1
ATOM 2319 C C . LYS A 1 292 ? 30.875 -17.734 -5.406 1 46.38 292 LYS A C 1
ATOM 2321 O O . LYS A 1 292 ? 31.297 -17.312 -6.48 1 46.38 292 LYS A O 1
ATOM 2326 N N . GLY A 1 293 ? 30.406 -16.875 -4.488 1 51.56 293 GLY A N 1
ATOM 2327 C CA . GLY A 1 293 ? 30.75 -15.5 -4.172 1 51.56 293 GLY A CA 1
ATOM 2328 C C . GLY A 1 293 ? 30.734 -14.586 -5.379 1 51.56 293 GLY A C 1
ATOM 2329 O O . GLY A 1 293 ? 31.641 -13.781 -5.57 1 51.56 293 GLY A O 1
ATOM 2330 N N . HIS A 1 294 ? 29.766 -14.969 -6.312 1 56.03 294 HIS A N 1
ATOM 2331 C CA . HIS A 1 294 ? 29.891 -14.102 -7.477 1 56.03 294 HIS A CA 1
ATOM 2332 C C . HIS A 1 294 ? 29.562 -12.656 -7.125 1 56.03 294 HIS A C 1
ATOM 2334 O O . HIS A 1 294 ? 28.469 -12.359 -6.629 1 56.03 294 HIS A O 1
ATOM 2340 N N . PRO A 1 295 ? 30.531 -11.867 -7.043 1 57.81 295 PRO A N 1
ATOM 2341 C CA . PRO A 1 295 ? 30.375 -10.453 -6.695 1 57.81 295 PRO A CA 1
ATOM 2342 C C . PRO A 1 295 ? 29.156 -9.812 -7.355 1 57.81 295 PRO A C 1
ATOM 2344 O O . PRO A 1 295 ? 28.641 -8.805 -6.863 1 57.81 295 PRO A O 1
ATOM 2347 N N . LEU A 1 296 ? 28.625 -10.562 -8.336 1 57.94 296 LEU A N 1
ATOM 2348 C CA . LEU A 1 296 ? 27.562 -9.938 -9.102 1 57.94 296 LEU A CA 1
ATOM 2349 C C . LEU A 1 296 ? 26.203 -10.164 -8.43 1 57.94 296 LEU A C 1
ATOM 2351 O O . LEU A 1 296 ? 25.203 -9.547 -8.812 1 57.94 296 LEU A O 1
ATOM 2355 N N . GLN A 1 297 ? 26.188 -10.93 -7.312 1 61.97 297 GLN A N 1
ATOM 2356 C CA . GLN A 1 297 ? 24.938 -11.148 -6.598 1 61.97 297 GLN A CA 1
ATOM 2357 C C . GLN A 1 297 ? 24.719 -10.086 -5.531 1 61.97 297 GLN A C 1
ATOM 2359 O O . GLN A 1 297 ? 23.625 -9.984 -4.957 1 61.97 297 GLN A O 1
ATOM 2364 N N . SER A 1 298 ? 25.578 -9.109 -5.477 1 68.38 298 SER A N 1
ATOM 2365 C CA . SER A 1 298 ? 25.469 -8.047 -4.477 1 68.38 298 SER A CA 1
ATOM 2366 C C . SER A 1 298 ? 24.656 -6.867 -5.012 1 68.38 298 SER A C 1
ATOM 2368 O O . SER A 1 298 ? 24.438 -6.758 -6.219 1 68.38 298 SER A O 1
ATOM 2370 N N . SER A 1 299 ? 24.094 -6.141 -4.07 1 72.31 299 SER A N 1
ATOM 2371 C CA . SER A 1 299 ? 23.312 -4.965 -4.438 1 72.31 299 SER A CA 1
ATOM 2372 C C . SER A 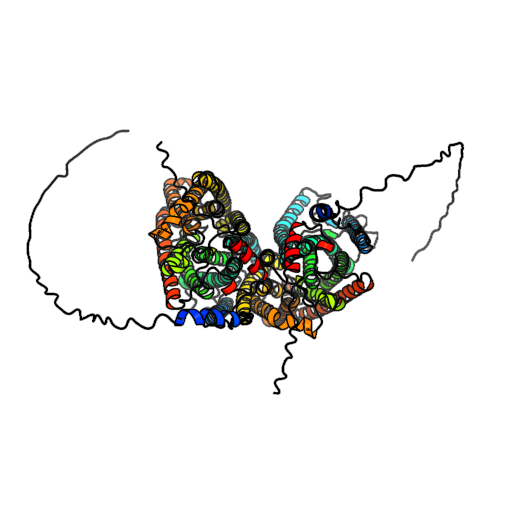1 299 ? 24.141 -3.693 -4.352 1 72.31 299 SER A C 1
ATOM 2374 O O . SER A 1 299 ? 25.25 -3.705 -3.801 1 72.31 299 SER A O 1
ATOM 2376 N N . ARG A 1 300 ? 23.672 -2.668 -5.098 1 76.5 300 ARG A N 1
ATOM 2377 C CA . ARG A 1 300 ? 24.156 -1.296 -4.965 1 76.5 300 ARG A CA 1
ATOM 2378 C C . ARG A 1 300 ? 23.109 -0.417 -4.285 1 76.5 300 ARG A C 1
ATOM 2380 O O . ARG A 1 300 ? 21.938 -0.78 -4.215 1 76.5 300 ARG A O 1
ATOM 2387 N N . TYR A 1 301 ? 23.594 0.689 -3.787 1 79.31 301 TYR A N 1
ATOM 2388 C CA . TYR A 1 301 ? 22.719 1.646 -3.125 1 79.31 301 TYR A CA 1
ATOM 2389 C C . TYR A 1 301 ? 21.562 2.045 -4.035 1 79.31 301 TYR A C 1
ATOM 2391 O O . TYR A 1 301 ? 20.391 2.014 -3.623 1 79.31 301 TYR A O 1
ATOM 2399 N N . THR A 1 302 ? 21.844 2.238 -5.293 1 77.88 302 THR A N 1
ATOM 2400 C CA . THR A 1 302 ? 20.844 2.701 -6.238 1 77.88 302 THR A CA 1
ATOM 2401 C C . THR A 1 302 ? 19.906 1.559 -6.641 1 77.88 302 THR A C 1
ATOM 2403 O O . THR A 1 302 ? 18.703 1.762 -6.805 1 77.88 302 THR A O 1
ATOM 2406 N N . SER A 1 303 ? 20.484 0.393 -6.871 1 82.5 303 SER A N 1
ATOM 2407 C CA . SER A 1 303 ? 19.656 -0.746 -7.25 1 82.5 303 SER A CA 1
ATOM 2408 C C . SER A 1 303 ? 18.672 -1.106 -6.148 1 82.5 303 SER A C 1
ATOM 2410 O O . SER A 1 303 ? 17.562 -1.558 -6.426 1 82.5 303 SER A O 1
ATOM 2412 N N . ASP A 1 304 ? 19.047 -0.832 -4.938 1 83.38 304 ASP A N 1
ATOM 2413 C CA . ASP A 1 304 ? 18.141 -1.077 -3.814 1 83.38 304 ASP A CA 1
ATOM 2414 C C . ASP A 1 304 ? 16.953 -0.129 -3.854 1 83.38 304 ASP A C 1
ATOM 2416 O O . ASP A 1 304 ? 15.836 -0.511 -3.492 1 83.38 304 ASP A O 1
ATOM 2420 N N . PHE A 1 305 ? 17.156 1.066 -4.293 1 81.5 305 PHE A N 1
ATOM 2421 C CA . PHE A 1 305 ? 16.062 2.018 -4.406 1 81.5 305 PHE A CA 1
ATOM 2422 C C . PHE A 1 305 ? 15.055 1.559 -5.457 1 81.5 305 PHE A C 1
ATOM 2424 O O . PHE A 1 305 ? 13.844 1.668 -5.25 1 81.5 305 PHE A O 1
ATOM 2431 N N . PHE A 1 306 ? 15.562 1.051 -6.531 1 85.38 306 PHE A N 1
ATOM 2432 C CA . PHE A 1 306 ? 14.664 0.547 -7.562 1 85.38 306 PHE A CA 1
ATOM 2433 C C . PHE A 1 306 ? 13.867 -0.645 -7.047 1 85.38 306 PHE A C 1
ATOM 2435 O O . PHE A 1 306 ? 12.672 -0.765 -7.324 1 85.38 306 PHE A O 1
ATOM 2442 N N . SER A 1 307 ? 14.57 -1.431 -6.328 1 90.56 307 SER A N 1
ATOM 2443 C CA . SER A 1 307 ? 13.883 -2.584 -5.754 1 90.56 307 SER A CA 1
ATOM 2444 C C . SER A 1 307 ? 12.805 -2.15 -4.773 1 90.56 307 SER A C 1
ATOM 2446 O O . SER A 1 307 ? 11.758 -2.797 -4.668 1 90.56 307 SER A O 1
ATOM 2448 N N . LEU A 1 308 ? 13.031 -1.046 -4.062 1 90.12 308 LEU A N 1
ATOM 2449 C CA . LEU A 1 308 ? 12.055 -0.526 -3.111 1 90.12 308 LEU A CA 1
ATOM 2450 C C . LEU A 1 308 ? 10.797 -0.051 -3.83 1 90.12 308 LEU A C 1
ATOM 2452 O O . LEU A 1 308 ? 9.695 -0.154 -3.291 1 90.12 308 LEU A O 1
ATOM 2456 N N . ILE A 1 309 ? 10.922 0.41 -5.035 1 90.75 309 ILE A N 1
ATOM 2457 C CA . ILE A 1 309 ? 9.758 0.773 -5.844 1 90.75 309 ILE A CA 1
ATOM 2458 C C . ILE A 1 309 ? 8.875 -0.453 -6.055 1 90.75 309 ILE A C 1
ATOM 2460 O O . ILE A 1 309 ? 7.656 -0.382 -5.891 1 90.75 309 ILE A O 1
ATOM 2464 N N . GLY A 1 310 ? 9.539 -1.521 -6.395 1 95.5 310 GLY A N 1
ATOM 2465 C CA . GLY A 1 310 ? 8.781 -2.756 -6.535 1 95.5 310 GLY A CA 1
ATOM 2466 C C . GLY A 1 310 ? 8.086 -3.176 -5.254 1 95.5 310 GLY A C 1
ATOM 2467 O O . GLY A 1 310 ? 6.902 -3.525 -5.27 1 95.5 310 GLY A O 1
ATOM 2468 N N . THR A 1 311 ? 8.75 -3.068 -4.133 1 96.19 311 THR A N 1
ATOM 2469 C CA . THR A 1 311 ? 8.227 -3.461 -2.83 1 96.19 311 THR A CA 1
ATOM 2470 C C . THR A 1 311 ? 6.973 -2.664 -2.486 1 96.19 311 THR A C 1
ATOM 2472 O O . THR A 1 311 ? 5.949 -3.238 -2.104 1 96.19 311 THR A O 1
ATOM 2475 N N . ILE A 1 312 ? 6.996 -1.395 -2.678 1 95.94 312 ILE A N 1
ATOM 2476 C CA . ILE A 1 312 ? 5.922 -0.531 -2.197 1 95.94 312 ILE A CA 1
ATOM 2477 C C . ILE A 1 312 ? 4.684 -0.709 -3.076 1 95.94 312 ILE A C 1
ATOM 2479 O O . ILE A 1 312 ? 3.555 -0.665 -2.582 1 95.94 312 ILE A O 1
ATOM 2483 N N . PHE A 1 313 ? 4.816 -0.941 -4.352 1 96.5 313 PHE A N 1
ATOM 2484 C CA . PHE A 1 313 ? 3.65 -1.144 -5.199 1 96.5 313 PHE A CA 1
ATOM 2485 C C . PHE A 1 313 ? 3.055 -2.529 -4.98 1 96.5 313 PHE A C 1
ATOM 2487 O O . PHE A 1 313 ? 1.842 -2.715 -5.098 1 96.5 313 PHE A O 1
ATOM 2494 N N . LEU A 1 314 ? 3.902 -3.514 -4.703 1 97.88 314 LEU A N 1
ATOM 2495 C CA . LEU A 1 314 ? 3.355 -4.793 -4.258 1 97.88 314 LEU A CA 1
ATOM 2496 C C . LEU A 1 314 ? 2.566 -4.625 -2.965 1 97.88 314 LEU A C 1
ATOM 2498 O O . LEU A 1 314 ? 1.452 -5.141 -2.842 1 97.88 314 LEU A O 1
ATOM 2502 N N . PHE A 1 315 ? 3.107 -3.867 -2.057 1 98.31 315 PHE A N 1
ATOM 2503 C CA . PHE A 1 315 ? 2.5 -3.605 -0.759 1 98.31 315 PHE A CA 1
ATOM 2504 C C . PHE A 1 315 ? 1.142 -2.934 -0.923 1 98.31 315 PHE A C 1
ATOM 2506 O O . PHE A 1 315 ? 0.156 -3.357 -0.316 1 98.31 315 PHE A O 1
ATOM 2513 N N . LEU A 1 316 ? 1.041 -1.938 -1.772 1 98.06 316 LEU A N 1
ATOM 2514 C CA . LEU A 1 316 ? -0.134 -1.088 -1.929 1 98.06 316 LEU A CA 1
ATOM 2515 C C . LEU A 1 316 ? -1.231 -1.813 -2.699 1 98.06 316 LEU A C 1
ATOM 2517 O O . LEU A 1 316 ? -2.418 -1.621 -2.428 1 98.06 316 LEU A O 1
ATOM 2521 N N . CYS A 1 317 ? -0.878 -2.662 -3.637 1 98.19 317 CYS A N 1
ATOM 2522 C CA . CYS A 1 317 ? -1.868 -3.275 -4.516 1 98.19 317 CYS A CA 1
ATOM 2523 C C . CYS A 1 317 ? -2.258 -4.66 -4.016 1 98.19 317 CYS A C 1
ATOM 2525 O O . CYS A 1 317 ? -3.125 -5.312 -4.598 1 98.19 317 CYS A O 1
ATOM 2527 N N . TRP A 1 318 ? -1.721 -5.098 -2.904 1 98.62 318 TRP A N 1
ATOM 2528 C CA . TRP A 1 318 ? -1.949 -6.453 -2.412 1 98.62 318 TRP A CA 1
ATOM 2529 C C . TRP A 1 318 ? -3.404 -6.645 -1.994 1 98.62 318 TRP A C 1
ATOM 2531 O O . TRP A 1 318 ? -3.971 -7.727 -2.168 1 98.62 318 TRP A O 1
ATOM 2541 N N . PRO A 1 319 ? -4.062 -5.633 -1.379 1 98.38 319 PRO A N 1
ATOM 2542 C CA . PRO A 1 319 ? -5.48 -5.824 -1.06 1 98.38 319 PRO A CA 1
ATOM 2543 C C . PRO A 1 319 ? -6.324 -6.145 -2.291 1 98.38 319 PRO A C 1
ATOM 2545 O O . PRO A 1 319 ? -7.211 -7 -2.23 1 98.38 319 PRO A O 1
ATOM 2548 N N . SER A 1 320 ? -6.039 -5.465 -3.406 1 97.88 320 SER A N 1
ATOM 2549 C CA . SER A 1 320 ? -6.73 -5.777 -4.652 1 97.88 320 SER A CA 1
ATOM 2550 C C . SER A 1 320 ? -6.434 -7.203 -5.105 1 97.88 320 SER A C 1
ATOM 2552 O O . SER A 1 320 ? -7.32 -7.898 -5.609 1 97.88 320 SER A O 1
ATOM 2554 N N . PHE A 1 321 ? -5.242 -7.598 -4.945 1 98.31 321 PHE A N 1
ATOM 2555 C CA . PHE A 1 321 ? -4.832 -8.938 -5.332 1 98.31 321 PHE A CA 1
ATOM 2556 C C . PHE A 1 321 ? -5.645 -9.992 -4.586 1 98.31 321 PHE A C 1
ATOM 2558 O O . PHE A 1 321 ? -6.223 -10.891 -5.199 1 98.31 321 PHE A O 1
ATOM 2565 N N . ASN A 1 322 ? -5.762 -9.844 -3.256 1 98.44 322 ASN A N 1
ATOM 2566 C CA . ASN A 1 322 ? -6.426 -10.836 -2.42 1 98.44 322 ASN A CA 1
ATOM 2567 C C . ASN A 1 322 ? -7.945 -10.766 -2.566 1 98.44 322 ASN A C 1
ATOM 2569 O O . ASN A 1 322 ? -8.648 -11.727 -2.256 1 98.44 322 ASN A O 1
ATOM 2573 N N . ALA A 1 323 ? -8.477 -9.625 -3.049 1 97.38 323 ALA A N 1
ATOM 2574 C CA . ALA A 1 323 ? -9.922 -9.453 -3.105 1 97.38 323 ALA A CA 1
ATOM 2575 C C . ALA A 1 323 ? -10.43 -9.547 -4.539 1 97.38 323 ALA A C 1
ATOM 2577 O O . ALA A 1 323 ? -11.641 -9.461 -4.785 1 97.38 323 ALA A O 1
ATOM 2578 N N . ALA A 1 324 ? -9.562 -9.766 -5.488 1 95.5 324 ALA A N 1
ATOM 2579 C CA . ALA A 1 324 ? -9.883 -9.609 -6.902 1 95.5 324 ALA A CA 1
ATOM 2580 C C . ALA A 1 324 ? -10.977 -10.586 -7.324 1 95.5 324 ALA A C 1
ATOM 2582 O O . ALA A 1 324 ? -11.852 -10.242 -8.117 1 95.5 324 ALA A O 1
ATOM 2583 N N . LEU A 1 325 ? -10.938 -11.797 -6.785 1 93.06 325 LEU A N 1
ATOM 2584 C CA . LEU A 1 325 ? -11.891 -12.812 -7.23 1 93.06 325 LEU A CA 1
ATOM 2585 C C . LEU A 1 325 ? -12.977 -13.039 -6.184 1 93.06 325 LEU A C 1
ATOM 2587 O O . LEU A 1 325 ? -13.758 -13.984 -6.293 1 93.06 325 LEU A O 1
ATOM 2591 N N . SER A 1 326 ? -12.961 -12.195 -5.141 1 93.19 326 SER A N 1
ATOM 2592 C CA . SER A 1 326 ? -13.969 -12.336 -4.09 1 93.19 326 SER A CA 1
ATOM 2593 C C . SER A 1 326 ? -15.336 -11.883 -4.582 1 93.19 326 SER A C 1
ATOM 2595 O O . SER A 1 326 ? -15.453 -10.898 -5.316 1 93.19 326 SER A O 1
ATOM 2597 N N . PRO A 1 327 ? -16.375 -12.602 -4.148 1 91.44 327 PRO A N 1
ATOM 2598 C CA . PRO A 1 327 ? -17.719 -12.062 -4.406 1 91.44 327 PRO A CA 1
ATOM 2599 C C . PRO A 1 327 ? -17.906 -10.664 -3.824 1 91.44 327 PRO A C 1
ATOM 2601 O O . PRO A 1 327 ? -17.359 -10.352 -2.762 1 91.44 327 PRO A O 1
ATOM 2604 N N . GLU A 1 328 ? -18.703 -9.922 -4.531 1 91.5 328 GLU A N 1
ATOM 2605 C CA . GLU A 1 328 ? -19 -8.578 -4.059 1 91.5 328 GLU A CA 1
ATOM 2606 C C . GLU A 1 328 ? -19.719 -8.602 -2.717 1 91.5 328 GLU A C 1
ATOM 2608 O O . GLU A 1 328 ? -20.328 -9.617 -2.352 1 91.5 328 GLU A O 1
ATOM 2613 N N . GLY A 1 329 ? -19.703 -7.492 -1.991 1 93.44 329 GLY A N 1
ATOM 2614 C CA . GLY A 1 329 ? -20.406 -7.391 -0.719 1 93.44 329 GLY A CA 1
ATOM 2615 C C . GLY A 1 329 ? -19.5 -7.621 0.477 1 93.44 329 GLY A C 1
ATOM 2616 O O . GLY A 1 329 ? -18.359 -7.145 0.504 1 93.44 329 GLY A O 1
ATOM 2617 N N . THR A 1 330 ? -20.047 -8.359 1.461 1 93.75 330 THR A N 1
ATOM 2618 C CA . THR A 1 330 ? -19.375 -8.5 2.742 1 93.75 330 THR A CA 1
ATOM 2619 C C . THR A 1 330 ? -18.078 -9.305 2.586 1 93.75 330 THR A C 1
ATOM 2621 O O . THR A 1 330 ? -17.109 -9.078 3.307 1 93.75 330 THR A O 1
ATOM 2624 N N . THR A 1 331 ? -18.031 -10.227 1.633 1 94.19 331 THR A N 1
ATOM 2625 C CA . THR A 1 331 ? -16.859 -11.062 1.421 1 94.19 331 THR A CA 1
ATOM 2626 C C . THR A 1 331 ? -15.672 -10.219 0.945 1 94.19 331 THR A C 1
ATOM 2628 O O . THR A 1 331 ? -14.586 -10.289 1.518 1 94.19 331 THR A O 1
ATOM 2631 N N . GLN A 1 332 ? -15.938 -9.461 -0.069 1 95.25 332 GLN A N 1
ATOM 2632 C CA . GLN A 1 332 ? -14.875 -8.602 -0.59 1 95.25 332 GLN A CA 1
ATOM 2633 C C . GLN A 1 332 ? -14.477 -7.543 0.431 1 95.25 332 GLN A C 1
ATOM 2635 O O . GLN A 1 332 ? -13.297 -7.211 0.562 1 95.25 332 GLN A O 1
ATOM 2640 N N . TYR A 1 333 ? -15.484 -7.02 1.13 1 95.44 333 TYR A N 1
ATOM 2641 C CA . TYR A 1 333 ? -15.281 -6.043 2.197 1 95.44 333 TYR A CA 1
ATOM 2642 C C . TYR A 1 333 ? -14.281 -6.566 3.229 1 95.44 333 TYR A C 1
ATOM 2644 O O . TYR A 1 333 ? -13.312 -5.883 3.568 1 95.44 333 TYR A O 1
ATOM 2652 N N . ARG A 1 334 ? -14.406 -7.75 3.664 1 95.56 334 ARG A N 1
ATOM 2653 C CA . ARG A 1 334 ? -13.516 -8.359 4.645 1 95.56 334 ARG A CA 1
ATOM 2654 C C . ARG A 1 334 ? -12.133 -8.617 4.039 1 95.56 334 ARG A C 1
ATOM 2656 O O . ARG A 1 334 ? -11.117 -8.469 4.715 1 95.56 334 ARG A O 1
ATOM 2663 N N . ALA A 1 335 ? -12.117 -9.039 2.812 1 97.62 335 ALA A N 1
ATOM 2664 C CA . ALA A 1 335 ? -10.844 -9.32 2.16 1 97.62 335 ALA A CA 1
ATOM 2665 C C . ALA A 1 335 ? -9.953 -8.086 2.131 1 97.62 335 ALA A C 1
ATOM 2667 O O . ALA A 1 335 ? -8.75 -8.172 2.377 1 97.62 335 ALA A O 1
ATOM 2668 N N . PHE A 1 336 ? -10.578 -6.945 1.847 1 97.44 336 PHE A N 1
ATOM 2669 C CA . PHE A 1 336 ? -9.82 -5.699 1.834 1 97.44 336 PHE A CA 1
ATOM 2670 C C . PHE A 1 336 ? -9.297 -5.367 3.227 1 97.44 336 PHE A C 1
ATOM 2672 O O . PHE A 1 336 ? -8.102 -5.117 3.406 1 97.44 336 PHE A O 1
ATOM 2679 N N . ILE A 1 337 ? -10.125 -5.414 4.23 1 97.12 337 ILE A N 1
ATOM 2680 C CA . ILE A 1 337 ? -9.781 -5.027 5.594 1 97.12 337 ILE A CA 1
ATOM 2681 C C . ILE A 1 337 ? -8.703 -5.957 6.145 1 97.12 337 ILE A C 1
ATOM 2683 O O . ILE A 1 337 ? -7.684 -5.496 6.664 1 97.12 337 ILE A O 1
ATOM 2687 N N . ASN A 1 338 ? -8.93 -7.27 5.988 1 98.31 338 ASN A N 1
ATOM 2688 C CA . ASN A 1 338 ? -7.996 -8.25 6.531 1 98.31 338 ASN A CA 1
ATOM 2689 C C . ASN A 1 338 ? -6.617 -8.125 5.887 1 98.31 338 ASN A C 1
ATOM 2691 O O . ASN A 1 338 ? -5.598 -8.219 6.57 1 98.31 338 ASN A O 1
ATOM 2695 N N . THR A 1 339 ? -6.594 -7.898 4.602 1 98.75 339 THR A N 1
ATOM 2696 C CA . THR A 1 339 ? -5.316 -7.812 3.898 1 98.75 339 THR A CA 1
ATOM 2697 C C . THR A 1 339 ? -4.551 -6.562 4.32 1 98.75 339 THR A C 1
ATOM 2699 O O . THR A 1 339 ? -3.35 -6.629 4.598 1 98.75 339 THR A O 1
ATOM 2702 N N . ILE A 1 340 ? -5.219 -5.438 4.414 1 98.56 340 ILE A N 1
ATOM 2703 C CA . ILE A 1 340 ? -4.566 -4.18 4.762 1 98.56 340 ILE A CA 1
ATOM 2704 C C . ILE A 1 340 ? -4 -4.262 6.176 1 98.56 340 ILE A C 1
ATOM 2706 O O . ILE A 1 340 ? -2.842 -3.908 6.41 1 98.56 340 ILE A O 1
ATOM 2710 N N . LEU A 1 341 ? -4.797 -4.758 7.109 1 98.56 341 LEU A N 1
ATOM 2711 C CA . LEU A 1 341 ? -4.34 -4.863 8.492 1 98.56 341 LEU A CA 1
ATOM 2712 C C . LEU A 1 341 ? -3.174 -5.84 8.602 1 98.56 341 LEU A C 1
ATOM 2714 O O . LEU A 1 341 ? -2.221 -5.594 9.344 1 98.56 341 LEU A O 1
ATOM 2718 N N . SER A 1 342 ? -3.273 -6.965 7.891 1 98.88 342 SER A N 1
ATOM 2719 C CA . SER A 1 342 ? -2.178 -7.93 7.891 1 98.88 342 SER A CA 1
ATOM 2720 C C . SER A 1 342 ? -0.892 -7.301 7.363 1 98.88 342 SER A C 1
ATOM 2722 O O . SER A 1 342 ? 0.184 -7.508 7.93 1 98.88 342 SER A O 1
ATOM 2724 N N . LEU A 1 343 ? -1.004 -6.547 6.312 1 98.81 343 LEU A N 1
ATOM 2725 C CA . LEU A 1 343 ? 0.157 -5.895 5.719 1 98.81 343 LEU A CA 1
ATOM 2726 C C . LEU A 1 343 ? 0.771 -4.887 6.688 1 98.81 343 LEU A C 1
ATOM 2728 O O . LEU A 1 343 ? 1.994 -4.82 6.828 1 98.81 343 LEU A O 1
ATOM 2732 N N . MET A 1 344 ? -0.057 -4.129 7.355 1 98.75 344 MET A N 1
ATOM 2733 C CA . MET A 1 344 ? 0.447 -3.148 8.312 1 98.75 344 MET A CA 1
ATOM 2734 C C . MET A 1 344 ? 1.183 -3.834 9.453 1 98.75 344 MET A C 1
ATOM 2736 O O . MET A 1 344 ? 2.244 -3.375 9.883 1 98.75 344 MET A O 1
ATOM 2740 N N . GLY A 1 345 ? 0.634 -4.914 9.938 1 98.69 345 GLY A N 1
ATOM 2741 C CA . GLY A 1 345 ? 1.307 -5.699 10.961 1 98.69 345 GLY A CA 1
ATOM 2742 C C . GLY A 1 345 ? 2.631 -6.273 10.492 1 98.69 345 GLY A C 1
ATOM 2743 O O . GLY A 1 345 ? 3.617 -6.246 11.234 1 98.69 345 GLY A O 1
ATOM 2744 N N . SER A 1 346 ? 2.623 -6.773 9.305 1 98.81 346 SER A N 1
ATOM 2745 C CA . SER A 1 346 ? 3.828 -7.363 8.734 1 98.81 346 SER A CA 1
ATOM 2746 C C . SER A 1 346 ? 4.941 -6.328 8.602 1 98.81 346 SER A C 1
ATOM 2748 O O . SER A 1 346 ? 6.109 -6.629 8.859 1 98.81 346 SER A O 1
ATOM 2750 N N . ALA A 1 347 ? 4.598 -5.129 8.195 1 98.56 347 ALA A N 1
ATOM 2751 C CA . ALA A 1 347 ? 5.578 -4.059 8.031 1 98.56 347 ALA A CA 1
ATOM 2752 C C . ALA A 1 347 ? 6.254 -3.725 9.359 1 98.56 347 ALA A C 1
ATOM 2754 O O . ALA A 1 347 ? 7.484 -3.734 9.453 1 98.56 347 ALA A O 1
ATOM 2755 N N . VAL A 1 348 ? 5.496 -3.539 10.391 1 98.62 348 VAL A N 1
ATOM 2756 C CA . VAL A 1 348 ? 6.055 -3.17 11.688 1 98.62 348 VAL A CA 1
ATOM 2757 C C . VAL A 1 348 ? 6.906 -4.316 12.227 1 98.62 348 VAL A C 1
ATOM 2759 O O . VAL A 1 348 ? 8.023 -4.094 12.711 1 98.62 348 VAL A O 1
ATOM 2762 N N . ALA A 1 349 ? 6.406 -5.516 12.094 1 98.62 349 ALA A N 1
ATOM 2763 C CA . ALA A 1 349 ? 7.125 -6.688 12.594 1 98.62 349 ALA A CA 1
ATOM 2764 C C . ALA A 1 349 ? 8.445 -6.875 11.852 1 98.62 349 ALA A C 1
ATOM 2766 O O . ALA A 1 349 ? 9.438 -7.32 12.43 1 98.62 349 ALA A O 1
ATOM 2767 N N . SER A 1 350 ? 8.445 -6.609 10.586 1 98.38 350 SER A N 1
ATOM 2768 C CA . SER A 1 350 ? 9.648 -6.758 9.781 1 98.38 350 SER A CA 1
ATOM 2769 C C . SER A 1 350 ? 10.742 -5.789 10.234 1 98.38 350 SER A C 1
ATOM 2771 O O . SER A 1 350 ? 11.906 -6.176 10.375 1 98.38 350 SER A O 1
ATOM 2773 N N . PHE A 1 351 ? 10.367 -4.516 10.461 1 97.94 351 PHE A N 1
ATOM 2774 C CA . PHE A 1 351 ? 11.344 -3.547 10.93 1 97.94 351 PHE A CA 1
ATOM 2775 C C . PHE A 1 351 ? 11.844 -3.916 12.328 1 97.94 351 PHE A C 1
ATOM 2777 O O . PHE A 1 351 ? 13.039 -3.812 12.609 1 97.94 351 PHE A O 1
ATOM 2784 N N . PHE A 1 352 ? 10.938 -4.336 13.148 1 98.12 352 PHE A N 1
ATOM 2785 C CA . PHE A 1 352 ? 11.297 -4.773 14.492 1 98.12 352 PHE A CA 1
ATOM 2786 C C . PHE A 1 352 ? 12.281 -5.938 14.438 1 98.12 352 PHE A C 1
ATOM 2788 O O . PHE A 1 352 ? 13.344 -5.887 15.055 1 98.12 352 PHE A O 1
ATOM 2795 N N . CYS A 1 353 ? 11.961 -6.957 13.68 1 97.62 353 CYS A N 1
ATOM 2796 C CA . CYS A 1 353 ? 12.781 -8.164 13.617 1 97.62 353 CYS A CA 1
ATOM 2797 C C . CYS A 1 353 ? 14.117 -7.883 12.938 1 97.62 353 CYS A C 1
ATOM 2799 O O . CYS A 1 353 ? 15.148 -8.43 13.336 1 97.62 353 CYS A O 1
ATOM 2801 N N . SER A 1 354 ? 14.086 -7.074 11.922 1 97 354 SER A N 1
ATOM 2802 C CA . SER A 1 354 ? 15.328 -6.719 11.25 1 97 354 SER A CA 1
ATOM 2803 C C . SER A 1 354 ? 16.328 -6.102 12.219 1 97 354 SER A C 1
ATOM 2805 O O . SER A 1 354 ? 17.484 -6.531 12.289 1 97 354 SER A O 1
ATOM 2807 N N . ARG A 1 355 ? 15.883 -5.133 12.969 1 95.75 355 ARG A N 1
ATOM 2808 C CA . ARG A 1 355 ? 16.766 -4.469 13.922 1 95.75 355 ARG A CA 1
ATOM 2809 C C . ARG A 1 355 ? 17.203 -5.43 15.031 1 95.75 355 ARG A C 1
ATOM 2811 O O . ARG A 1 355 ? 18.328 -5.355 15.516 1 95.75 355 ARG A O 1
ATOM 2818 N N . LEU A 1 356 ? 16.359 -6.336 15.422 1 95.56 356 LEU A N 1
ATOM 2819 C CA . LEU A 1 356 ? 16.609 -7.316 16.469 1 95.56 356 LEU A CA 1
ATOM 2820 C C . LEU A 1 356 ? 17.703 -8.289 16.047 1 95.56 356 LEU A C 1
ATOM 2822 O O . LEU A 1 356 ? 18.641 -8.555 16.812 1 95.56 356 LEU A O 1
ATOM 2826 N N . VAL A 1 357 ? 17.672 -8.75 14.773 1 95.12 357 VAL A N 1
ATOM 2827 C CA . VAL A 1 357 ? 18.516 -9.891 14.406 1 95.12 357 VAL A CA 1
ATOM 2828 C C . VAL A 1 357 ? 19.75 -9.398 13.648 1 95.12 357 VAL A C 1
ATOM 2830 O O . VAL A 1 357 ? 20.688 -10.156 13.422 1 95.12 357 VAL A O 1
ATOM 2833 N N . ARG A 1 358 ? 19.734 -8.117 13.25 1 93.88 358 ARG A N 1
ATOM 2834 C CA . ARG A 1 358 ? 20.859 -7.574 12.492 1 93.88 358 ARG A CA 1
ATOM 2835 C C . ARG A 1 358 ? 21.75 -6.691 13.375 1 93.88 358 ARG A C 1
ATOM 2837 O O . ARG A 1 358 ? 22.359 -5.734 12.891 1 93.88 358 ARG A O 1
ATOM 2844 N N . GLY A 1 359 ? 21.766 -6.863 14.648 1 91.38 359 GLY A N 1
ATOM 2845 C CA . GLY A 1 359 ? 22.656 -6.152 15.547 1 91.38 359 GLY A CA 1
ATOM 2846 C C . GLY A 1 359 ? 22.344 -4.672 15.664 1 91.38 359 GLY A C 1
ATOM 2847 O O . GLY A 1 359 ? 23.234 -3.838 15.734 1 91.38 359 GLY A O 1
ATOM 2848 N N . GLY A 1 360 ? 21.047 -4.344 15.477 1 92.62 360 GLY A N 1
ATOM 2849 C CA . GLY A 1 360 ? 20.625 -2.965 15.672 1 92.62 360 GLY A CA 1
ATOM 2850 C C . GLY A 1 360 ? 20.516 -2.182 14.383 1 92.62 360 GLY A C 1
ATOM 2851 O O . GLY A 1 360 ? 20.219 -0.985 14.398 1 92.62 360 GLY A O 1
ATOM 2852 N N . LEU A 1 361 ? 20.766 -2.852 13.289 1 93.31 361 LEU A N 1
ATOM 2853 C CA . LEU A 1 361 ? 20.656 -2.211 11.977 1 93.31 361 LEU A CA 1
ATOM 2854 C C . LEU A 1 361 ? 19.453 -2.754 11.211 1 93.31 361 LEU A C 1
ATOM 2856 O O . LEU A 1 361 ? 18.953 -3.834 11.523 1 93.31 361 LEU A O 1
ATOM 2860 N N . PHE A 1 362 ? 19 -1.96 10.312 1 94.88 362 PHE A N 1
ATOM 2861 C CA . PHE A 1 362 ? 18.016 -2.434 9.344 1 94.88 362 PHE A CA 1
ATOM 2862 C C . PHE A 1 362 ? 18.703 -2.951 8.086 1 94.88 362 PHE A C 1
ATOM 2864 O O . PHE A 1 362 ? 19.734 -2.42 7.668 1 94.88 362 PHE A O 1
ATOM 2871 N N . ALA A 1 363 ? 18.156 -3.922 7.52 1 93.69 363 ALA A N 1
ATOM 2872 C CA . ALA A 1 363 ? 18.641 -4.43 6.238 1 93.69 363 ALA A CA 1
ATOM 2873 C C . ALA A 1 363 ? 17.578 -4.305 5.156 1 93.69 363 ALA A C 1
ATOM 2875 O O . ALA A 1 363 ? 16.422 -4.672 5.375 1 93.69 363 ALA A O 1
ATOM 2876 N N . MET A 1 364 ? 17.984 -3.803 4.051 1 91.06 364 MET A N 1
ATOM 2877 C CA . MET A 1 364 ? 17.062 -3.576 2.955 1 91.06 364 MET A CA 1
ATOM 2878 C C . MET A 1 364 ? 16.438 -4.891 2.492 1 91.06 364 MET A C 1
ATOM 2880 O O . MET A 1 364 ? 15.25 -4.93 2.131 1 91.06 364 MET A O 1
ATOM 2884 N N . GLU A 1 365 ? 17.203 -5.93 2.445 1 91.06 365 GLU A N 1
ATOM 2885 C CA . GLU A 1 365 ? 16.688 -7.238 2.053 1 91.06 365 GLU A CA 1
ATOM 2886 C C . GLU A 1 365 ? 15.523 -7.656 2.947 1 91.06 365 GLU A C 1
ATOM 2888 O O . GLU A 1 365 ? 14.531 -8.211 2.467 1 91.06 365 GLU A O 1
ATOM 2893 N N . ASP A 1 366 ? 15.602 -7.398 4.281 1 95.06 366 ASP A N 1
ATOM 2894 C CA . ASP A 1 366 ? 14.547 -7.719 5.234 1 95.06 366 ASP A CA 1
ATOM 2895 C C . ASP A 1 366 ? 13.289 -6.902 4.957 1 95.06 366 ASP A C 1
ATOM 2897 O O . ASP A 1 366 ? 12.18 -7.441 4.941 1 95.06 366 ASP A O 1
ATOM 2901 N N . ILE A 1 367 ? 13.484 -5.633 4.715 1 94.44 367 ILE A N 1
ATOM 2902 C CA . ILE A 1 367 ? 12.367 -4.703 4.562 1 94.44 367 ILE A CA 1
ATOM 2903 C C . ILE A 1 367 ? 11.656 -4.965 3.236 1 94.44 367 ILE A C 1
ATOM 2905 O O . ILE A 1 367 ? 10.43 -4.988 3.18 1 94.44 367 ILE A O 1
ATOM 2909 N N . GLN A 1 368 ? 12.406 -5.211 2.199 1 93.38 368 GLN A N 1
ATOM 2910 C CA . GLN A 1 368 ? 11.844 -5.41 0.87 1 93.38 368 GLN A CA 1
ATOM 2911 C C . GLN A 1 368 ? 11.008 -6.688 0.815 1 93.38 368 GLN A C 1
ATOM 2913 O O . GLN A 1 368 ? 10.094 -6.805 -0.009 1 93.38 368 GLN A O 1
ATOM 2918 N N . ASN A 1 369 ? 11.266 -7.637 1.669 1 94.94 369 ASN A N 1
ATOM 2919 C CA . ASN A 1 369 ? 10.617 -8.938 1.584 1 94.94 369 ASN A CA 1
ATOM 2920 C C . ASN A 1 369 ? 9.664 -9.172 2.758 1 94.94 369 ASN A C 1
ATOM 2922 O O . ASN A 1 369 ? 8.484 -9.438 2.559 1 94.94 369 ASN A O 1
ATOM 2926 N N . GLY A 1 370 ? 10.172 -8.938 3.965 1 97.75 370 GLY A N 1
ATOM 2927 C CA . GLY A 1 370 ? 9.383 -9.227 5.156 1 97.75 370 GLY A CA 1
ATOM 2928 C C . GLY A 1 370 ? 8.094 -8.43 5.223 1 97.75 370 GLY A C 1
ATOM 2929 O O . GLY A 1 370 ? 7.082 -8.922 5.73 1 97.75 370 GLY A O 1
ATOM 2930 N N . THR A 1 371 ? 8.062 -7.195 4.73 1 98.31 371 THR A N 1
ATOM 2931 C CA . THR A 1 371 ? 6.891 -6.332 4.801 1 98.31 371 THR A CA 1
ATOM 2932 C C . THR A 1 371 ? 5.758 -6.887 3.941 1 98.31 371 THR A C 1
ATOM 2934 O O . THR A 1 371 ? 4.586 -6.578 4.176 1 98.31 371 THR A O 1
ATOM 2937 N N . LEU A 1 372 ? 6.086 -7.707 2.961 1 98.5 372 LEU A N 1
ATOM 2938 C CA . LEU A 1 372 ? 5.109 -8.242 2.021 1 98.5 372 LEU A CA 1
ATOM 2939 C C . LEU A 1 372 ? 4.566 -9.586 2.504 1 98.5 372 LEU A C 1
ATOM 2941 O O . LEU A 1 372 ? 3.543 -10.062 2.012 1 98.5 372 LEU A O 1
ATOM 2945 N N . ALA A 1 373 ? 5.207 -10.203 3.48 1 98.81 373 ALA A N 1
ATOM 2946 C CA . ALA A 1 373 ? 4.902 -11.562 3.912 1 98.81 373 ALA A CA 1
ATOM 2947 C C . ALA A 1 373 ? 3.477 -11.656 4.449 1 98.81 373 ALA A C 1
ATOM 2949 O O . ALA A 1 373 ? 2.812 -12.688 4.281 1 98.81 373 ALA A O 1
ATOM 2950 N N . GLY A 1 374 ? 3.035 -10.648 5.082 1 98.81 374 GLY A N 1
ATOM 2951 C CA . GLY A 1 374 ? 1.674 -10.648 5.594 1 98.81 374 GLY A CA 1
ATOM 2952 C C . GLY A 1 374 ? 0.626 -10.75 4.504 1 98.81 374 GLY A C 1
ATOM 2953 O O . GLY A 1 374 ? -0.443 -11.328 4.715 1 98.81 374 GLY A O 1
ATOM 2954 N N . GLY A 1 375 ? 0.894 -10.078 3.35 1 98.75 375 GLY A N 1
ATOM 2955 C CA . GLY A 1 375 ? -0.012 -10.18 2.217 1 98.75 375 GLY A CA 1
ATOM 2956 C C . GLY A 1 375 ? -0.119 -11.586 1.663 1 98.75 375 GLY A C 1
ATOM 2957 O O . GLY A 1 375 ? -1.202 -12.023 1.267 1 98.75 375 GLY A O 1
ATOM 2958 N N . VAL A 1 376 ? 1.02 -12.289 1.662 1 98.81 376 VAL A N 1
ATOM 2959 C CA . VAL A 1 376 ? 1.058 -13.672 1.194 1 98.81 376 VAL A CA 1
ATOM 2960 C C . VAL A 1 376 ? 0.274 -14.562 2.154 1 98.81 376 VAL A C 1
ATOM 2962 O O . VAL A 1 376 ? -0.591 -15.336 1.73 1 98.81 376 VAL A O 1
ATOM 2965 N N . ALA A 1 377 ? 0.477 -14.422 3.436 1 98.88 377 ALA A N 1
ATOM 2966 C CA . ALA A 1 377 ? -0.041 -15.336 4.449 1 98.88 377 ALA A CA 1
ATOM 2967 C C . ALA A 1 377 ? -1.549 -15.172 4.617 1 98.88 377 ALA A C 1
ATOM 2969 O O . ALA A 1 377 ? -2.271 -16.156 4.789 1 98.88 377 ALA A O 1
ATOM 2970 N N . ILE A 1 378 ? -2.002 -13.961 4.535 1 98.88 378 ILE A N 1
ATOM 2971 C CA . ILE A 1 378 ? -3.404 -13.695 4.832 1 98.88 378 ILE A CA 1
ATOM 2972 C C . ILE A 1 378 ? -4.277 -14.172 3.672 1 98.88 378 ILE A C 1
ATOM 2974 O O . ILE A 1 378 ? -5.496 -14.297 3.812 1 98.88 378 ILE A O 1
ATOM 2978 N N . GLY A 1 379 ? -3.707 -14.469 2.547 1 98.62 379 GLY A N 1
ATOM 2979 C CA . GLY A 1 379 ? -4.434 -14.734 1.315 1 98.62 379 GLY A CA 1
ATOM 2980 C C . GLY A 1 379 ? -5.43 -15.875 1.444 1 98.62 379 GLY A C 1
ATOM 2981 O O . GLY A 1 379 ? -6.531 -15.805 0.894 1 98.62 379 GLY A O 1
ATOM 2982 N N . ALA A 1 380 ? -5.094 -16.906 2.195 1 98.25 380 ALA A N 1
ATOM 2983 C CA . ALA A 1 380 ? -5.949 -18.078 2.301 1 98.25 380 ALA A CA 1
ATOM 2984 C C . ALA A 1 380 ? -7.16 -17.812 3.186 1 98.25 380 ALA A C 1
ATOM 2986 O O . ALA A 1 380 ? -8.164 -18.531 3.117 1 98.25 380 ALA A O 1
ATOM 2987 N N . VAL A 1 381 ? -7.082 -16.766 4.008 1 98.19 381 VAL A N 1
ATOM 2988 C CA . VAL A 1 381 ? -8.172 -16.484 4.938 1 98.19 381 VAL A CA 1
ATOM 2989 C C . VAL A 1 381 ? -8.602 -15.031 4.797 1 98.19 381 VAL A C 1
ATOM 2991 O O . VAL A 1 381 ? -9.195 -14.461 5.719 1 98.19 381 VAL A O 1
ATOM 2994 N N . ALA A 1 382 ? -8.242 -14.375 3.693 1 98.31 382 ALA A N 1
ATOM 2995 C CA . ALA A 1 382 ? -8.484 -12.945 3.521 1 98.31 382 ALA A CA 1
ATOM 2996 C C . ALA A 1 382 ? -9.977 -12.633 3.605 1 98.31 382 ALA A C 1
ATOM 2998 O O . ALA A 1 382 ? -10.367 -11.562 4.074 1 98.31 382 ALA A O 1
ATOM 2999 N N . ASP A 1 383 ? -10.867 -13.562 3.186 1 96.44 383 ASP A N 1
ATOM 3000 C CA . ASP A 1 383 ? -12.305 -13.297 3.135 1 96.44 383 ASP A CA 1
ATOM 3001 C C . ASP A 1 383 ? -13.023 -13.945 4.312 1 96.44 383 ASP A C 1
ATOM 3003 O O . ASP A 1 383 ? -14.258 -13.961 4.363 1 96.44 383 ASP A O 1
ATOM 3007 N N . PHE A 1 384 ? -12.281 -14.57 5.246 1 96.62 384 PHE A N 1
ATOM 3008 C CA . PHE A 1 384 ? -12.875 -15.234 6.402 1 96.62 384 PHE A CA 1
ATOM 3009 C C . PHE A 1 384 ? -13.25 -14.219 7.477 1 96.62 384 PHE A C 1
ATOM 3011 O O . PHE A 1 384 ? -12.859 -13.047 7.398 1 96.62 384 PHE A O 1
ATOM 3018 N N . VAL A 1 385 ? -14.07 -14.664 8.414 1 93.88 385 VAL A N 1
ATOM 3019 C CA . VAL A 1 385 ? -14.398 -13.875 9.594 1 93.88 385 VAL A CA 1
ATOM 3020 C C . VAL A 1 385 ? -13.367 -14.125 10.688 1 93.88 385 VAL A C 1
ATOM 3022 O O . VAL A 1 385 ? -13.609 -14.906 11.609 1 93.88 385 VAL A O 1
ATOM 3025 N N . ILE A 1 386 ? -12.266 -13.477 10.594 1 94.06 386 ILE A N 1
ATOM 3026 C CA . ILE A 1 386 ? -11.203 -13.688 11.57 1 94.06 386 ILE A CA 1
ATOM 3027 C C . ILE A 1 386 ? -11.016 -12.422 12.406 1 94.06 386 ILE A C 1
ATOM 3029 O O . ILE A 1 386 ? -10.102 -12.344 13.227 1 94.06 386 ILE A O 1
ATOM 3033 N N . LEU A 1 387 ? -11.797 -11.438 12.211 1 92.81 387 LEU A N 1
ATOM 3034 C CA . LEU A 1 387 ? -11.805 -10.156 12.914 1 92.81 387 LEU A CA 1
ATOM 3035 C C . LEU A 1 387 ? -10.523 -9.375 12.641 1 92.81 387 LEU A C 1
ATOM 3037 O O . LEU A 1 387 ? -9.508 -9.961 12.234 1 92.81 387 LEU A O 1
ATOM 3041 N N . PRO A 1 388 ? -10.516 -8.062 12.836 1 95.19 388 PRO A N 1
ATOM 3042 C CA . PRO A 1 388 ? -9.344 -7.219 12.602 1 95.19 388 PRO A CA 1
ATOM 3043 C C . PRO A 1 388 ? -8.133 -7.652 13.43 1 95.19 388 PRO A C 1
ATOM 3045 O O . PRO A 1 388 ? -7 -7.621 12.938 1 95.19 388 PRO A O 1
ATOM 3048 N N . GLY A 1 389 ? -8.391 -8.062 14.641 1 96.38 389 GLY A N 1
ATOM 3049 C CA . GLY A 1 389 ? -7.285 -8.547 15.461 1 96.38 389 GLY A CA 1
ATOM 3050 C C . GLY A 1 389 ? -6.598 -9.766 14.883 1 96.38 389 GLY A C 1
ATOM 3051 O O . GLY A 1 389 ? -5.375 -9.898 14.961 1 96.38 389 GLY A O 1
ATOM 3052 N N . GLY A 1 390 ? -7.406 -10.695 14.359 1 96.94 390 GLY A N 1
ATOM 3053 C CA . GLY A 1 390 ? -6.844 -11.875 13.719 1 96.94 390 GLY A CA 1
ATOM 3054 C C . GLY A 1 390 ? -6.016 -11.547 12.492 1 96.94 390 GLY A C 1
ATOM 3055 O O . GLY A 1 390 ? -4.949 -12.125 12.281 1 96.94 390 GLY A O 1
ATOM 3056 N N . ALA A 1 391 ? -6.531 -10.648 11.688 1 98.25 391 ALA A N 1
ATOM 3057 C CA . ALA A 1 391 ? -5.809 -10.227 10.492 1 98.25 391 ALA A CA 1
ATOM 3058 C C . ALA A 1 391 ? -4.465 -9.602 10.852 1 98.25 391 ALA A C 1
ATOM 3060 O O . ALA A 1 391 ? -3.441 -9.922 10.242 1 98.25 391 ALA A O 1
ATOM 3061 N N . LEU A 1 392 ? -4.449 -8.719 11.836 1 98.5 392 LEU A N 1
ATOM 3062 C CA . LEU A 1 392 ? -3.225 -8.078 12.305 1 98.5 392 LEU A CA 1
ATOM 3063 C C . LEU A 1 392 ? -2.232 -9.117 12.82 1 98.5 392 LEU A C 1
ATOM 3065 O O . LEU A 1 392 ? -1.029 -9.008 12.578 1 98.5 392 LEU A O 1
ATOM 3069 N N . THR A 1 393 ? -2.688 -10.133 13.484 1 98.31 393 THR A N 1
ATOM 3070 C CA . THR A 1 393 ? -1.854 -11.188 14.039 1 98.31 393 THR A CA 1
ATOM 3071 C C . THR A 1 393 ? -1.143 -11.953 12.93 1 98.31 393 THR A C 1
ATOM 3073 O O . THR A 1 393 ? 0.059 -12.219 13.016 1 98.31 393 THR A O 1
ATOM 3076 N N . VAL A 1 394 ? -1.908 -12.32 11.898 1 98.38 394 VAL A N 1
ATOM 3077 C CA . VAL A 1 394 ? -1.321 -13.047 10.781 1 98.38 394 VAL A CA 1
ATOM 3078 C C . VAL A 1 394 ? -0.163 -12.242 10.195 1 98.38 394 VAL A C 1
ATOM 3080 O O . VAL A 1 394 ? 0.895 -12.805 9.891 1 98.38 394 VAL A O 1
ATOM 3083 N N . GLY A 1 395 ? -0.367 -10.945 10.047 1 98.69 395 GLY A N 1
ATOM 3084 C CA . GLY A 1 395 ? 0.67 -10.07 9.523 1 98.69 395 GLY A CA 1
ATOM 3085 C C . GLY A 1 395 ? 1.904 -10.016 10.398 1 98.69 395 GLY A C 1
ATOM 3086 O O . GLY A 1 395 ? 3.027 -10.172 9.914 1 98.69 395 GLY A O 1
ATOM 3087 N N . VAL A 1 396 ? 1.685 -9.836 11.68 1 98.62 396 VAL A N 1
ATOM 3088 C CA . VAL A 1 396 ? 2.789 -9.703 12.625 1 98.62 396 VAL A CA 1
ATOM 3089 C C . VAL A 1 396 ? 3.615 -10.992 12.633 1 98.62 396 VAL A C 1
ATOM 3091 O O . VAL A 1 396 ? 4.844 -10.945 12.539 1 98.62 396 VAL A O 1
ATOM 3094 N N . VAL A 1 397 ? 3 -12.109 12.664 1 98.31 397 VAL A N 1
ATOM 3095 C CA . VAL A 1 397 ? 3.676 -13.398 12.734 1 98.31 397 VAL A CA 1
ATOM 3096 C C . VAL A 1 397 ? 4.445 -13.656 11.445 1 98.31 397 VAL A C 1
ATOM 3098 O O . VAL A 1 397 ? 5.617 -14.039 11.477 1 98.31 397 VAL A O 1
ATOM 3101 N N . SER A 1 398 ? 3.811 -13.422 10.352 1 98.5 398 SER A N 1
ATOM 3102 C CA . SER A 1 398 ? 4.43 -13.734 9.07 1 98.5 398 SER A CA 1
ATOM 3103 C C . SER A 1 398 ? 5.609 -12.805 8.789 1 98.5 398 SER A C 1
ATOM 3105 O O . SER A 1 398 ? 6.645 -13.25 8.289 1 98.5 398 SER A O 1
ATOM 3107 N N . GLY A 1 399 ? 5.441 -11.477 9.094 1 98.56 399 GLY A N 1
ATOM 3108 C CA . GLY A 1 399 ? 6.555 -10.555 8.93 1 98.56 399 GLY A CA 1
ATOM 3109 C C . GLY A 1 399 ? 7.758 -10.914 9.781 1 98.56 399 GLY A C 1
ATOM 3110 O O . GLY A 1 399 ? 8.898 -10.875 9.305 1 98.56 399 GLY A O 1
ATOM 3111 N N . PHE A 1 400 ? 7.477 -11.281 10.984 1 98.38 400 PHE A N 1
ATOM 3112 C CA . PHE A 1 400 ? 8.539 -11.648 11.914 1 98.38 400 PHE A CA 1
ATOM 3113 C C . PHE A 1 400 ? 9.266 -12.898 11.445 1 98.38 400 PHE A C 1
ATOM 3115 O O . PHE A 1 400 ? 10.5 -12.922 11.383 1 98.38 400 PHE A O 1
ATOM 3122 N N . ILE A 1 401 ? 8.555 -13.938 11.016 1 97.88 401 ILE A N 1
ATOM 3123 C CA . ILE A 1 401 ? 9.133 -15.219 10.625 1 97.88 401 ILE A CA 1
ATOM 3124 C C . ILE A 1 401 ? 9.891 -15.055 9.312 1 97.88 401 ILE A C 1
ATOM 3126 O O . ILE A 1 401 ? 10.945 -15.672 9.117 1 97.88 401 ILE A O 1
ATOM 3130 N N . SER A 1 402 ? 9.328 -14.25 8.43 1 97.62 402 SER A N 1
ATOM 3131 C CA . SER A 1 402 ? 9.992 -14.008 7.152 1 97.62 402 SER A CA 1
ATOM 3132 C C . SER A 1 402 ? 11.391 -13.438 7.359 1 97.62 402 SER A C 1
ATOM 3134 O O . SER A 1 402 ? 12.375 -13.984 6.848 1 97.62 402 SER A O 1
ATOM 3136 N N . VAL A 1 403 ? 11.523 -12.367 8.188 1 97.5 403 VAL A N 1
ATOM 3137 C CA . VAL A 1 403 ? 12.812 -11.727 8.422 1 97.5 403 VAL A CA 1
ATOM 3138 C C . VAL A 1 403 ? 13.727 -12.672 9.195 1 97.5 403 VAL A C 1
ATOM 3140 O O . VAL A 1 403 ? 14.922 -12.773 8.898 1 97.5 403 VAL A O 1
ATOM 3143 N N . PHE A 1 404 ? 13.156 -13.375 10.109 1 96 404 PHE A N 1
ATOM 3144 C CA . PHE A 1 404 ? 13.914 -14.359 10.867 1 96 404 PHE A CA 1
ATOM 3145 C C . PHE A 1 404 ? 14.5 -15.422 9.945 1 96 404 PHE A C 1
ATOM 3147 O O . PHE A 1 404 ? 15.633 -15.867 10.141 1 96 404 PHE A O 1
ATOM 3154 N N . GLY A 1 405 ? 13.766 -15.852 8.992 1 94.75 405 GLY A N 1
ATOM 3155 C CA . GLY A 1 405 ? 14.219 -16.828 8.016 1 94.75 405 GLY A CA 1
ATOM 3156 C C . GLY A 1 405 ? 15.344 -16.328 7.137 1 94.75 405 GLY A C 1
ATOM 3157 O O . GLY A 1 405 ? 16.281 -17.062 6.824 1 94.75 405 GLY A O 1
ATOM 3158 N N . PHE A 1 406 ? 15.289 -15.102 6.742 1 91.75 406 PHE A N 1
ATOM 3159 C CA . PHE A 1 406 ? 16.344 -14.523 5.926 1 91.75 406 PHE A CA 1
ATOM 3160 C C . PHE A 1 406 ? 17.672 -14.547 6.664 1 91.75 406 PHE A C 1
ATOM 3162 O O . PHE A 1 406 ? 18.734 -14.781 6.059 1 91.75 406 PHE A O 1
ATOM 3169 N N . ARG A 1 407 ? 17.594 -14.266 7.934 1 90.81 407 ARG A N 1
ATOM 3170 C CA . ARG A 1 407 ? 18.828 -14.172 8.719 1 90.81 407 ARG A CA 1
ATOM 3171 C C . ARG A 1 407 ? 19.359 -15.555 9.07 1 90.81 407 ARG A C 1
ATOM 3173 O O . ARG A 1 407 ? 20.578 -15.781 9.062 1 90.81 407 ARG A O 1
ATOM 3180 N N . PHE A 1 408 ? 18.5 -16.5 9.273 1 90.81 408 PHE A N 1
ATOM 3181 C CA . PHE A 1 408 ? 18.984 -17.734 9.891 1 90.81 408 PHE A CA 1
ATOM 3182 C C . PHE A 1 408 ? 18.75 -18.938 8.977 1 90.81 408 PHE A C 1
ATOM 3184 O O . PHE A 1 408 ? 19.5 -19.906 9.023 1 90.81 408 PHE A O 1
ATOM 3191 N N . PHE A 1 409 ? 17.766 -18.953 8.094 1 88.62 409 PHE A N 1
ATOM 3192 C CA . PHE A 1 409 ? 17.438 -20.125 7.277 1 88.62 409 PHE A CA 1
ATOM 3193 C C . PHE A 1 409 ? 18.109 -20.047 5.918 1 88.62 409 PHE A C 1
ATOM 3195 O O . PHE A 1 409 ? 18.672 -21.031 5.441 1 88.62 409 PHE A O 1
ATOM 3202 N N . THR A 1 410 ? 18.094 -18.938 5.305 1 85.69 410 THR A N 1
ATOM 3203 C CA . THR A 1 410 ? 18.578 -18.781 3.939 1 85.69 410 THR A CA 1
ATOM 3204 C C . THR A 1 410 ? 20.047 -19.188 3.84 1 85.69 410 THR A C 1
ATOM 3206 O O . THR A 1 410 ? 20.422 -19.969 2.963 1 85.69 410 THR A O 1
ATOM 3209 N N . PRO A 1 411 ? 20.953 -18.703 4.742 1 83.38 411 PRO A N 1
ATOM 3210 C CA . PRO A 1 411 ? 22.359 -19.094 4.625 1 83.38 411 PRO A CA 1
ATOM 3211 C C . PRO A 1 411 ? 22.562 -20.594 4.801 1 83.38 411 PRO A C 1
ATOM 3213 O O . PRO A 1 411 ? 23.453 -21.188 4.168 1 83.38 411 PRO A O 1
ATOM 3216 N N . ASN A 1 412 ? 21.766 -21.188 5.559 1 84.81 412 ASN A N 1
ATOM 3217 C CA . ASN A 1 412 ? 21.891 -22.625 5.816 1 84.81 412 ASN A CA 1
ATOM 3218 C C . ASN A 1 412 ? 21.344 -23.453 4.66 1 84.81 412 ASN A C 1
ATOM 3220 O O . ASN A 1 412 ? 21.797 -24.562 4.422 1 84.81 412 ASN A O 1
ATOM 3224 N N . MET A 1 413 ? 20.375 -22.953 3.938 1 85.38 413 MET A N 1
ATOM 3225 C C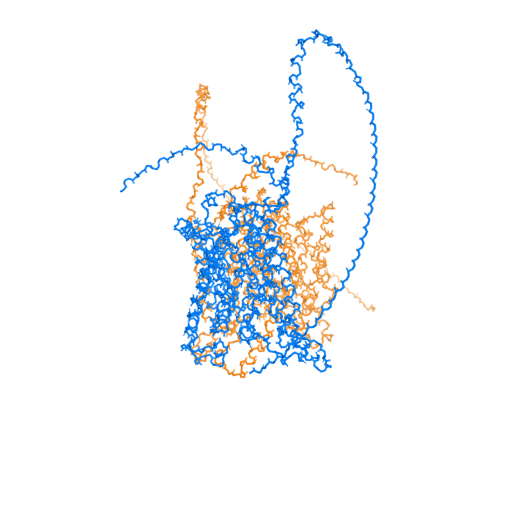A . MET A 1 413 ? 19.812 -23.641 2.779 1 85.38 413 MET A CA 1
ATOM 3226 C C . MET A 1 413 ? 20.859 -23.797 1.683 1 85.38 413 MET A C 1
ATOM 3228 O O . MET A 1 413 ? 20.953 -24.859 1.061 1 85.38 413 MET A O 1
ATOM 3232 N N . ARG A 1 414 ? 21.578 -22.844 1.52 1 78.31 414 ARG A N 1
ATOM 3233 C CA . ARG A 1 414 ? 22.641 -22.891 0.521 1 78.31 414 ARG A CA 1
ATOM 3234 C C . ARG A 1 414 ? 23.734 -23.875 0.928 1 78.31 414 ARG A C 1
ATOM 3236 O O . ARG A 1 414 ? 24.188 -24.688 0.111 1 78.31 414 ARG A O 1
ATOM 3243 N N . LYS A 1 415 ? 24.078 -23.844 2.176 1 80.94 415 LYS A N 1
ATOM 3244 C CA . LYS A 1 415 ? 25.188 -24.625 2.695 1 80.94 415 LYS A CA 1
ATOM 3245 C C . LYS A 1 415 ? 24.828 -26.109 2.805 1 80.94 415 LYS A C 1
ATOM 3247 O O . LYS A 1 415 ? 25.594 -26.969 2.381 1 80.94 415 LYS A O 1
ATOM 3252 N N . TYR A 1 416 ? 23.609 -26.375 3.234 1 85.25 416 TYR A N 1
ATOM 3253 C CA . TYR A 1 416 ? 23.312 -27.75 3.621 1 85.25 416 TYR A CA 1
ATOM 3254 C C . TYR A 1 416 ? 22.375 -28.406 2.613 1 85.25 416 TYR A C 1
ATOM 3256 O O . TYR A 1 416 ? 22.375 -29.641 2.469 1 85.25 416 TYR A O 1
ATOM 3264 N N . LEU A 1 417 ? 21.578 -27.641 1.855 1 84.88 417 LEU A N 1
ATOM 3265 C CA . LEU A 1 417 ? 20.562 -28.234 1.003 1 84.88 417 LEU A CA 1
ATOM 3266 C C . LEU A 1 417 ? 20.875 -28 -0.47 1 84.88 417 LEU A C 1
ATOM 3268 O O . LEU A 1 417 ? 20.172 -28.5 -1.348 1 84.88 417 LEU A O 1
ATOM 3272 N N . LYS A 1 418 ? 21.906 -27.328 -0.752 1 81 418 LYS A N 1
ATOM 3273 C CA . LYS A 1 418 ? 22.281 -27.016 -2.127 1 81 418 LYS A CA 1
ATOM 3274 C C . LYS A 1 418 ? 21.141 -26.328 -2.865 1 81 418 LYS A C 1
ATOM 3276 O O . LYS A 1 418 ? 20.812 -26.703 -3.988 1 81 418 LYS A O 1
ATOM 3281 N N . LEU A 1 419 ? 20.484 -25.547 -2.225 1 86.44 419 LEU A N 1
ATOM 3282 C CA . LEU A 1 419 ? 19.391 -24.75 -2.777 1 86.44 419 LEU A CA 1
ATOM 3283 C C . LEU A 1 419 ? 19.75 -23.281 -2.844 1 86.44 419 LEU A C 1
ATOM 3285 O O . LEU A 1 419 ? 20.062 -22.656 -1.82 1 86.44 419 LEU A O 1
ATOM 3289 N N . HIS A 1 420 ? 19.844 -22.859 -4.059 1 85 420 HIS A N 1
ATOM 3290 C CA . HIS A 1 420 ? 20.109 -21.438 -4.258 1 85 420 HIS A CA 1
ATOM 3291 C C . HIS A 1 420 ? 18.828 -20.672 -4.562 1 85 420 HIS A C 1
ATOM 3293 O O . HIS A 1 420 ? 18.188 -20.922 -5.586 1 85 420 HIS A O 1
ATOM 3299 N N . ASP A 1 421 ? 18.438 -19.859 -3.766 1 91.25 421 ASP A N 1
ATOM 3300 C CA . ASP A 1 421 ? 17.266 -18.984 -3.838 1 91.25 421 ASP A CA 1
ATOM 3301 C C . ASP A 1 421 ? 17.688 -17.531 -3.992 1 91.25 421 ASP A C 1
ATOM 3303 O O . ASP A 1 421 ? 17.938 -16.844 -3 1 91.25 421 ASP A O 1
ATOM 3307 N N . THR A 1 422 ? 17.75 -17.109 -5.246 1 85.19 422 THR A N 1
ATOM 3308 C CA . THR A 1 422 ? 18.375 -15.828 -5.578 1 85.19 422 THR A CA 1
ATOM 3309 C C . THR A 1 422 ? 17.703 -14.688 -4.828 1 85.19 422 THR A C 1
ATOM 3311 O O . THR A 1 422 ? 18.375 -13.82 -4.262 1 85.19 422 THR A O 1
ATOM 3314 N N . CYS A 1 423 ? 16.344 -14.672 -4.809 1 88.94 423 CYS A N 1
ATOM 3315 C CA . CYS A 1 423 ? 15.641 -13.5 -4.289 1 88.94 423 CYS A CA 1
ATOM 3316 C C . CYS A 1 423 ? 15.062 -13.781 -2.906 1 88.94 423 CYS A C 1
ATOM 3318 O O . CYS A 1 423 ? 14.281 -12.992 -2.385 1 88.94 423 CYS A O 1
ATOM 3320 N N . GLY A 1 424 ? 15.336 -14.906 -2.316 1 92.19 424 GLY A N 1
ATOM 3321 C CA . GLY A 1 424 ? 14.82 -15.227 -0.994 1 92.19 424 GLY A CA 1
ATOM 3322 C C . GLY A 1 424 ? 13.352 -15.602 -0.997 1 92.19 424 GLY A C 1
ATOM 3323 O O . GLY A 1 424 ? 12.617 -15.25 -0.07 1 92.19 424 GLY A O 1
ATOM 3324 N N . VAL A 1 425 ? 12.914 -16.281 -1.985 1 96.62 425 VAL A N 1
ATOM 3325 C CA . VAL A 1 425 ? 11.523 -16.641 -2.221 1 96.62 425 VAL A CA 1
ATOM 3326 C C . VAL A 1 425 ? 11.047 -17.609 -1.133 1 96.62 425 VAL A C 1
ATOM 3328 O O . VAL A 1 425 ? 9.883 -17.578 -0.734 1 96.62 425 VAL A O 1
ATOM 3331 N N . PHE A 1 426 ? 11.906 -18.406 -0.589 1 97.12 426 PHE A N 1
ATOM 3332 C CA . PHE A 1 426 ? 11.57 -19.297 0.509 1 97.12 426 PHE A CA 1
ATOM 3333 C C . PHE A 1 426 ? 10.961 -18.531 1.674 1 97.12 426 PHE A C 1
ATOM 3335 O O . PHE A 1 426 ? 9.922 -18.922 2.207 1 97.12 426 PHE A O 1
ATOM 3342 N N . ASN A 1 427 ? 11.516 -17.469 2.055 1 96.88 427 ASN A N 1
ATOM 3343 C CA . ASN A 1 427 ? 11.125 -16.703 3.236 1 96.88 427 ASN A CA 1
ATOM 3344 C C . ASN A 1 427 ? 9.984 -15.742 2.932 1 96.88 427 ASN A C 1
ATOM 3346 O O . ASN A 1 427 ? 9.227 -15.367 3.83 1 96.88 427 ASN A O 1
ATOM 3350 N N . LEU A 1 428 ? 9.836 -15.32 1.729 1 97.38 428 LEU A N 1
ATOM 3351 C CA . LEU A 1 428 ? 8.82 -14.344 1.374 1 97.38 428 LEU A CA 1
ATOM 3352 C C . LEU A 1 428 ? 7.527 -15.031 0.943 1 97.38 428 LEU A C 1
ATOM 3354 O O . LEU A 1 428 ? 6.434 -14.531 1.208 1 97.38 428 LEU A O 1
ATOM 3358 N N . HIS A 1 429 ? 7.648 -16.156 0.229 1 98.62 429 HIS A N 1
ATOM 3359 C CA . HIS A 1 429 ? 6.453 -16.766 -0.354 1 98.62 429 HIS A CA 1
ATOM 3360 C C . HIS A 1 429 ? 6.219 -18.172 0.191 1 98.62 429 HIS A C 1
ATOM 3362 O O . HIS A 1 429 ? 5.09 -18.516 0.542 1 98.62 429 HIS A O 1
ATOM 3368 N N . CYS A 1 430 ? 7.23 -18.984 0.284 1 98.56 430 CYS A N 1
ATOM 3369 C CA . CYS A 1 430 ? 7.055 -20.375 0.664 1 98.56 430 CYS A CA 1
ATOM 3370 C C . CYS A 1 430 ? 6.543 -20.5 2.094 1 98.56 430 CYS A C 1
ATOM 3372 O O . CYS A 1 430 ? 5.457 -21.016 2.328 1 98.56 430 CYS A O 1
ATOM 3374 N N . VAL A 1 431 ? 7.273 -19.969 3.012 1 98.38 431 VAL A N 1
ATOM 3375 C CA . VAL A 1 431 ? 6.922 -20.094 4.422 1 98.38 431 VAL A CA 1
ATOM 3376 C C . VAL A 1 431 ? 5.641 -19.312 4.707 1 98.38 431 VAL A C 1
ATOM 3378 O O . VAL A 1 431 ? 4.688 -19.859 5.277 1 98.38 431 VAL A O 1
ATOM 3381 N N . PRO A 1 432 ? 5.539 -18.047 4.301 1 98.75 432 PRO A N 1
ATOM 3382 C CA . PRO A 1 432 ? 4.277 -17.344 4.535 1 98.75 432 PRO A CA 1
ATOM 3383 C C . PRO A 1 432 ? 3.092 -18 3.834 1 98.75 432 PRO A C 1
ATOM 3385 O O . PRO A 1 432 ? 1.981 -18.016 4.371 1 98.75 432 PRO A O 1
ATOM 3388 N N . GLY A 1 433 ? 3.287 -18.531 2.578 1 98.81 433 GLY A N 1
ATOM 3389 C CA . GLY A 1 433 ? 2.229 -19.297 1.931 1 98.81 433 GLY A CA 1
ATOM 3390 C C . GLY A 1 433 ? 1.783 -20.5 2.736 1 98.81 433 GLY A C 1
ATOM 3391 O O . GLY A 1 433 ? 0.587 -20.781 2.826 1 98.81 433 GLY A O 1
ATOM 3392 N N . PHE A 1 434 ? 2.727 -21.172 3.291 1 98.75 434 PHE A N 1
ATOM 3393 C CA . PHE A 1 434 ? 2.443 -22.312 4.156 1 98.75 434 PHE A CA 1
ATOM 3394 C C . PHE A 1 434 ? 1.692 -21.875 5.406 1 98.75 434 PHE A C 1
ATOM 3396 O O . PHE A 1 434 ? 0.733 -22.516 5.82 1 98.75 434 PHE A O 1
ATOM 3403 N N . ILE A 1 435 ? 2.115 -20.75 6.016 1 98.56 435 ILE A N 1
ATOM 3404 C CA . ILE A 1 435 ? 1.434 -20.188 7.176 1 98.56 435 ILE A CA 1
ATOM 3405 C C . ILE A 1 435 ? -0.021 -19.891 6.82 1 98.56 435 ILE A C 1
ATOM 3407 O O . ILE A 1 435 ? -0.928 -20.172 7.605 1 98.56 435 ILE A O 1
ATOM 3411 N N . GLY A 1 436 ? -0.195 -19.312 5.621 1 98.62 436 GLY A N 1
ATOM 3412 C CA . GLY A 1 436 ? -1.552 -19.062 5.164 1 98.62 436 GLY A CA 1
ATOM 3413 C C . GLY A 1 436 ? -2.383 -20.328 5.043 1 98.62 436 GLY A C 1
ATOM 3414 O O . GLY A 1 436 ? -3.537 -20.359 5.473 1 98.62 436 GLY A O 1
ATOM 3415 N N . GLY A 1 437 ? -1.817 -21.406 4.449 1 98.56 437 GLY A N 1
ATOM 3416 C CA . GLY A 1 437 ? -2.504 -22.688 4.348 1 98.56 437 GLY A CA 1
ATOM 3417 C C . GLY A 1 437 ? -2.873 -23.281 5.699 1 98.56 437 GLY A C 1
ATOM 3418 O O . GLY A 1 437 ? -4.004 -23.719 5.898 1 98.56 437 GLY A O 1
ATOM 3419 N N . VAL A 1 438 ? -1.985 -23.234 6.625 1 98.5 438 VAL A N 1
ATOM 3420 C CA . VAL A 1 438 ? -2.227 -23.734 7.977 1 98.5 438 VAL A CA 1
ATOM 3421 C C . VAL A 1 438 ? -3.275 -22.875 8.672 1 98.5 438 VAL A C 1
ATOM 3423 O O . VAL A 1 438 ? -4.16 -23.391 9.359 1 98.5 438 VAL A O 1
ATOM 3426 N N . GLY A 1 439 ? -3.129 -21.562 8.477 1 98.06 439 GLY A N 1
ATOM 3427 C CA . GLY A 1 439 ? -4.133 -20.656 9.008 1 98.06 439 GLY A CA 1
ATOM 3428 C C . GLY A 1 439 ? -5.539 -20.969 8.539 1 98.06 439 GLY A C 1
ATOM 3429 O O . GLY A 1 439 ? -6.492 -20.891 9.312 1 98.06 439 GLY A O 1
ATOM 3430 N N . ALA A 1 440 ? -5.648 -21.328 7.293 1 98.25 440 ALA A N 1
ATOM 3431 C CA . ALA A 1 440 ? -6.957 -21.672 6.734 1 98.25 440 ALA A CA 1
ATOM 3432 C C . ALA A 1 440 ? -7.504 -22.938 7.367 1 98.25 440 ALA A C 1
ATOM 3434 O O . ALA A 1 440 ? -8.711 -23.047 7.613 1 98.25 440 ALA A O 1
ATOM 3435 N N . ILE A 1 441 ? -6.664 -23.938 7.633 1 98.44 441 ILE A N 1
ATOM 3436 C CA . ILE A 1 441 ? -7.066 -25.172 8.289 1 98.44 441 ILE A CA 1
ATOM 3437 C C . ILE A 1 441 ? -7.582 -24.875 9.695 1 98.44 441 ILE A C 1
ATOM 3439 O O . ILE A 1 441 ? -8.664 -25.328 10.078 1 98.44 441 ILE A O 1
ATOM 3443 N N . ILE A 1 442 ? -6.859 -24.047 10.406 1 97.69 442 ILE A N 1
ATOM 3444 C CA . ILE A 1 442 ? -7.215 -23.688 11.773 1 97.69 442 ILE A CA 1
ATOM 3445 C C . ILE A 1 442 ? -8.516 -22.891 11.781 1 97.69 442 ILE A C 1
ATOM 3447 O O . ILE A 1 442 ? -9.438 -23.188 12.547 1 97.69 442 ILE A O 1
ATOM 3451 N N . ALA A 1 443 ? -8.609 -21.875 10.922 1 96.75 443 ALA A N 1
ATOM 3452 C CA . ALA A 1 443 ? -9.781 -21 10.883 1 96.75 443 ALA A CA 1
ATOM 3453 C C . ALA A 1 443 ? -11.047 -21.781 10.547 1 96.75 443 ALA A C 1
ATOM 3455 O O . ALA A 1 443 ? -12.102 -21.562 11.148 1 96.75 443 ALA A O 1
ATOM 3456 N N . THR A 1 444 ? -10.969 -22.688 9.586 1 97.19 444 THR A N 1
ATOM 3457 C CA . THR A 1 444 ? -12.133 -23.469 9.203 1 97.19 444 THR A CA 1
ATOM 3458 C C . THR A 1 444 ? -12.477 -24.5 10.281 1 97.19 444 THR A C 1
ATOM 3460 O O . THR A 1 444 ? -13.648 -24.828 10.477 1 97.19 444 THR A O 1
ATOM 3463 N N . GLY A 1 445 ? -11.484 -25.016 10.992 1 96.69 445 GLY A N 1
ATOM 3464 C CA . GLY A 1 445 ? -11.75 -25.875 12.133 1 96.69 445 GLY A CA 1
ATOM 3465 C C . GLY A 1 445 ? -12.477 -25.156 13.258 1 96.69 445 GLY A C 1
ATOM 3466 O O . GLY A 1 445 ? -13.453 -25.672 13.805 1 96.69 445 GLY A O 1
ATOM 3467 N N . VAL A 1 446 ? -12.023 -23.938 13.516 1 94.75 446 VAL A N 1
ATOM 3468 C CA . VAL A 1 446 ? -12.648 -23.125 14.555 1 94.75 446 VAL A CA 1
ATOM 3469 C C . VAL A 1 446 ? -14.07 -22.75 14.125 1 94.75 446 VAL A C 1
ATOM 3471 O O . VAL A 1 446 ? -14.992 -22.781 14.945 1 94.75 446 VAL A O 1
ATOM 3474 N N . ALA A 1 447 ? -14.203 -22.406 12.891 1 93.56 447 ALA A N 1
ATOM 3475 C CA . ALA A 1 447 ? -15.531 -22.062 12.367 1 93.56 447 ALA A CA 1
ATOM 3476 C C . ALA A 1 447 ? -16.484 -23.25 12.484 1 93.56 447 ALA A C 1
ATOM 3478 O O . ALA A 1 447 ? -17.672 -23.062 12.781 1 93.56 447 ALA A O 1
ATOM 3479 N N . ALA A 1 448 ? -16 -24.422 12.211 1 95.12 448 ALA A N 1
ATOM 3480 C CA . ALA A 1 448 ? -16.828 -25.625 12.305 1 95.12 448 ALA A CA 1
ATOM 3481 C C . ALA A 1 448 ? -17.359 -25.812 13.727 1 95.12 448 ALA A C 1
ATOM 3483 O O . ALA A 1 448 ? -18.516 -26.203 13.914 1 95.12 448 ALA A O 1
ATOM 3484 N N . ALA A 1 449 ? -16.547 -25.516 14.68 1 93.38 449 ALA A N 1
ATOM 3485 C CA . ALA A 1 449 ? -16.906 -25.656 16.078 1 93.38 449 ALA A CA 1
ATOM 3486 C C . ALA A 1 449 ? -17.922 -24.594 16.5 1 93.38 449 ALA A C 1
ATOM 3488 O O . ALA A 1 449 ? -18.656 -24.781 17.469 1 93.38 449 ALA A O 1
ATOM 3489 N N . GLN A 1 450 ? -18 -23.5 15.727 1 90.62 450 GLN A N 1
ATOM 3490 C CA . GLN A 1 450 ? -18.906 -22.391 16.047 1 90.62 450 GLN A CA 1
ATOM 3491 C C . GLN A 1 450 ? -19.938 -22.188 14.938 1 90.62 450 GLN A C 1
ATOM 3493 O O . GLN A 1 450 ? -20.312 -21.062 14.625 1 90.62 450 GLN A O 1
ATOM 3498 N N . ARG A 1 451 ? -20.328 -23.172 14.359 1 89.25 451 ARG A N 1
ATOM 3499 C CA . ARG A 1 451 ? -21.188 -23.109 13.188 1 89.25 451 ARG A CA 1
ATOM 3500 C C . ARG A 1 451 ? -22.453 -22.312 13.492 1 89.25 451 ARG A C 1
ATOM 3502 O O . ARG A 1 451 ? -22.922 -21.531 12.656 1 89.25 451 ARG A O 1
ATOM 3509 N N . SER A 1 452 ? -23.016 -22.484 14.664 1 86.12 452 SER A N 1
ATOM 3510 C CA . SER A 1 452 ? -24.281 -21.859 15.047 1 86.12 452 SER A CA 1
ATOM 3511 C C . SER A 1 452 ? -24.156 -20.344 15.07 1 86.12 452 SER A C 1
ATOM 3513 O O . SER A 1 452 ? -25.141 -19.641 14.82 1 86.12 452 SER A O 1
ATOM 3515 N N . SER A 1 453 ? -22.938 -19.891 15.227 1 84.44 453 SER A N 1
ATOM 3516 C CA . SER A 1 453 ? -22.719 -18.453 15.344 1 84.44 453 SER A CA 1
ATOM 3517 C C . SER A 1 453 ? -22.641 -17.781 13.969 1 84.44 453 SER A C 1
ATOM 3519 O O . SER A 1 453 ? -22.75 -16.562 13.859 1 84.44 453 SER A O 1
ATOM 3521 N N . TYR A 1 454 ? -22.453 -18.484 12.898 1 86.81 454 TYR A N 1
ATOM 3522 C CA . TYR A 1 454 ? -22.297 -17.953 11.555 1 86.81 454 TYR A CA 1
ATOM 3523 C C . TYR A 1 454 ? -23.641 -17.734 10.891 1 86.81 454 TYR A C 1
ATOM 3525 O O . TYR A 1 454 ? -23.797 -16.828 10.055 1 86.81 454 TYR A O 1
ATOM 3533 N N . GLY A 1 455 ? -24.625 -18.547 11.203 1 85.12 455 GLY A N 1
ATOM 3534 C CA . GLY A 1 455 ? -25.906 -18.438 10.547 1 85.12 455 GLY A CA 1
ATOM 3535 C C . GLY A 1 455 ? -25.859 -18.797 9.07 1 85.12 455 GLY A C 1
ATOM 3536 O O . GLY A 1 455 ? -25.266 -19.797 8.688 1 85.12 455 GLY A O 1
ATOM 3537 N N . ALA A 1 456 ? -26.516 -17.891 8.164 1 85.31 456 ALA A N 1
ATOM 3538 C CA . ALA A 1 456 ? -26.703 -18.188 6.746 1 85.31 456 ALA A CA 1
ATOM 3539 C C . ALA A 1 456 ? -25.391 -18.078 5.977 1 85.31 456 ALA A C 1
ATOM 3541 O O . ALA A 1 456 ? -25.25 -18.672 4.906 1 85.31 456 ALA A O 1
ATOM 3542 N N . VAL A 1 457 ? -24.453 -17.469 6.512 1 87.12 457 VAL A N 1
ATOM 3543 C CA . VAL A 1 457 ? -23.234 -17.172 5.777 1 87.12 457 VAL A CA 1
ATOM 3544 C C . VAL A 1 457 ? -22.312 -18.391 5.77 1 87.12 457 VAL A C 1
ATOM 3546 O O . VAL A 1 457 ? -21.5 -18.562 4.867 1 87.12 457 VAL A O 1
ATOM 3549 N N . TYR A 1 458 ? -22.453 -19.297 6.691 1 90.56 458 TYR A N 1
ATOM 3550 C CA . TYR A 1 458 ? -21.531 -20.422 6.867 1 90.56 458 TYR A CA 1
ATOM 3551 C C . TYR A 1 458 ? -21.453 -21.266 5.602 1 90.56 458 TYR A C 1
ATOM 3553 O O . TYR A 1 458 ? -20.359 -21.516 5.086 1 90.56 458 TYR A O 1
ATOM 3561 N N . ASP A 1 459 ? -22.547 -21.625 5.047 1 88.75 459 ASP A N 1
ATOM 3562 C CA . ASP A 1 459 ? -22.562 -22.531 3.91 1 88.75 459 ASP A CA 1
ATOM 3563 C C . ASP A 1 459 ? -22.156 -21.828 2.623 1 88.75 459 ASP A C 1
ATOM 3565 O O . ASP A 1 459 ? -21.703 -22.469 1.669 1 88.75 459 ASP A O 1
ATOM 3569 N N . LYS A 1 460 ? -22.312 -20.578 2.613 1 86.56 460 LYS A N 1
ATOM 3570 C CA . LYS A 1 460 ? -21.859 -19.797 1.46 1 86.56 460 LYS A CA 1
ATOM 3571 C C . LYS A 1 460 ? -20.344 -19.625 1.472 1 86.56 460 LYS A C 1
ATOM 3573 O O . LYS A 1 460 ? -19.719 -19.531 0.415 1 86.56 460 LYS A O 1
ATOM 3578 N N . MET A 1 461 ? -19.844 -19.641 2.648 1 90.5 461 MET A N 1
ATOM 3579 C CA . MET A 1 461 ? -18.406 -19.438 2.814 1 90.5 461 MET A CA 1
ATOM 3580 C C . MET A 1 461 ? -17.641 -20.75 2.691 1 90.5 461 MET A C 1
ATOM 3582 O O . MET A 1 461 ? -16.547 -20.781 2.146 1 90.5 461 MET A O 1
ATOM 3586 N N . PHE A 1 462 ? -18.281 -21.766 3.223 1 94.31 462 PHE A N 1
ATOM 3587 C CA . PHE A 1 462 ? -17.609 -23.062 3.275 1 94.31 462 PHE A CA 1
ATOM 3588 C C . PHE A 1 462 ? -18.422 -24.125 2.529 1 94.31 462 PHE A C 1
ATOM 3590 O O . PHE A 1 462 ? -19.312 -24.734 3.1 1 94.31 462 PHE A O 1
ATOM 3597 N N . ALA A 1 463 ? -17.953 -24.391 1.371 1 92.38 463 ALA A N 1
ATOM 3598 C CA . ALA A 1 463 ? -18.688 -25.25 0.455 1 92.38 463 ALA A CA 1
ATOM 3599 C C . ALA A 1 463 ? -18.75 -26.688 0.985 1 92.38 463 ALA A C 1
ATOM 3601 O O . ALA A 1 463 ? -19.703 -27.406 0.7 1 92.38 463 ALA A O 1
ATOM 3602 N N . ASN A 1 464 ? -17.812 -27.078 1.826 1 95.06 464 ASN A N 1
ATOM 3603 C CA . ASN A 1 464 ? -17.75 -28.438 2.344 1 95.06 464 ASN A CA 1
ATOM 3604 C C . ASN A 1 464 ? -18.281 -28.516 3.773 1 95.06 464 ASN A C 1
ATOM 3606 O O . ASN A 1 464 ? -18 -29.469 4.496 1 95.06 464 ASN A O 1
ATOM 3610 N N . GLY A 1 465 ? -18.922 -27.5 4.164 1 94.25 465 GLY A N 1
ATOM 3611 C CA . GLY A 1 465 ? -19.531 -27.484 5.484 1 94.25 465 GLY A CA 1
ATOM 3612 C C . GLY A 1 465 ? -18.516 -27.609 6.609 1 94.25 465 GLY A C 1
ATOM 3613 O O . GLY A 1 465 ? -17.453 -26.969 6.578 1 94.25 465 GLY A O 1
ATOM 3614 N N . THR A 1 466 ? -18.828 -28.453 7.578 1 94.88 466 THR A N 1
ATOM 3615 C CA . THR A 1 466 ? -18.016 -28.578 8.781 1 94.88 466 THR A CA 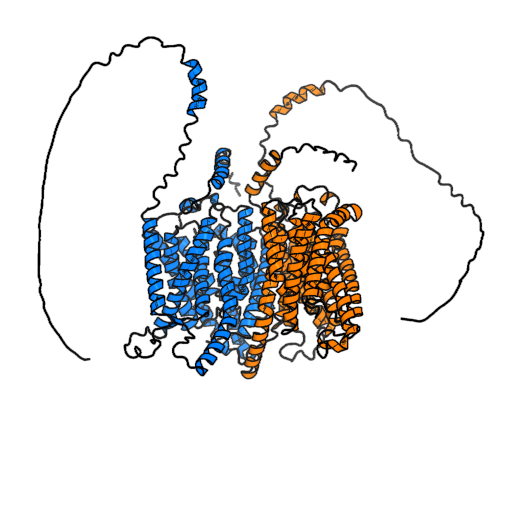1
ATOM 3616 C C . THR A 1 466 ? -16.75 -29.375 8.5 1 94.88 466 THR A C 1
ATOM 3618 O O . THR A 1 466 ? -15.828 -29.406 9.328 1 94.88 466 THR A O 1
ATOM 3621 N N . HIS A 1 467 ? -16.688 -29.953 7.309 1 96.44 467 HIS A N 1
ATOM 3622 C CA . HIS A 1 467 ? -15.508 -30.734 6.945 1 96.44 467 HIS A CA 1
ATOM 3623 C C . HIS A 1 467 ? -14.539 -29.906 6.109 1 96.44 467 HIS A C 1
ATOM 3625 O O . HIS A 1 467 ? -13.539 -30.422 5.613 1 96.44 467 HIS A O 1
ATOM 3631 N N . GLN A 1 468 ? -14.805 -28.688 6.008 1 97.44 468 GLN A N 1
ATOM 3632 C CA . GLN A 1 468 ? -13.977 -27.812 5.184 1 97.44 468 GLN A CA 1
ATOM 3633 C C . GLN A 1 468 ? -12.508 -27.875 5.602 1 97.44 468 GLN A C 1
ATOM 3635 O O . GLN A 1 468 ? -11.617 -27.812 4.754 1 97.44 468 GLN A O 1
ATOM 3640 N N . TRP A 1 469 ? -12.203 -27.984 6.918 1 97.88 469 TRP A N 1
ATOM 3641 C CA . TRP A 1 469 ? -10.828 -28 7.406 1 97.88 469 TRP A CA 1
ATOM 3642 C C . TRP A 1 469 ? -10.055 -29.172 6.805 1 97.88 469 TRP A C 1
ATOM 3644 O O . TRP A 1 469 ? -8.867 -29.047 6.508 1 97.88 469 TRP A O 1
ATOM 3654 N N . GLY A 1 470 ? -10.695 -30.328 6.613 1 98.19 470 GLY A N 1
ATOM 3655 C CA . GLY A 1 470 ? -10.055 -31.469 5.984 1 98.19 470 GLY A CA 1
ATOM 3656 C C . GLY A 1 470 ? -9.688 -31.219 4.535 1 98.19 470 GLY A C 1
ATOM 3657 O O . GLY A 1 470 ? -8.625 -31.656 4.074 1 98.19 470 GLY A O 1
ATOM 3658 N N . TYR A 1 471 ? -10.539 -30.578 3.824 1 97.88 471 TYR A N 1
ATOM 3659 C CA . TYR A 1 471 ? -10.289 -30.266 2.422 1 97.88 471 TYR A CA 1
ATOM 3660 C C . TYR A 1 471 ? -9.203 -29.203 2.281 1 97.88 471 TYR A C 1
ATOM 3662 O O . TYR A 1 471 ? -8.43 -29.219 1.316 1 97.88 471 TYR A O 1
ATOM 3670 N N . GLN A 1 472 ? -9.211 -28.281 3.252 1 98.5 472 GLN A N 1
ATOM 3671 C CA . GLN A 1 472 ? -8.094 -27.344 3.279 1 98.5 472 GLN A CA 1
ATOM 3672 C C . GLN A 1 472 ? -6.766 -28.062 3.459 1 98.5 472 GLN A C 1
ATOM 3674 O O . GLN A 1 472 ? -5.781 -27.75 2.785 1 98.5 472 GLN A O 1
ATOM 3679 N N . PHE A 1 473 ? -6.738 -28.984 4.359 1 98.69 473 PHE A N 1
ATOM 3680 C CA . PHE A 1 473 ? -5.535 -29.766 4.613 1 98.69 473 PHE A CA 1
ATOM 3681 C C . PHE A 1 473 ? -5.113 -30.547 3.367 1 98.69 473 PHE A C 1
ATOM 3683 O O . PHE A 1 473 ? -3.938 -30.531 2.99 1 98.69 473 PHE A O 1
ATOM 3690 N N . ALA A 1 474 ? -6.055 -31.219 2.74 1 98.56 474 ALA A N 1
ATOM 3691 C CA . ALA A 1 474 ? -5.773 -31.969 1.519 1 98.56 474 ALA A CA 1
ATOM 3692 C C . ALA A 1 474 ? -5.234 -31.062 0.423 1 98.56 474 ALA A C 1
ATOM 3694 O O . ALA A 1 474 ? -4.293 -31.422 -0.288 1 98.56 474 ALA A O 1
ATOM 3695 N N . THR A 1 475 ? -5.824 -29.922 0.292 1 98.5 475 THR A N 1
ATOM 3696 C CA . THR A 1 475 ? -5.41 -28.969 -0.734 1 98.5 475 THR A CA 1
ATOM 3697 C C . THR A 1 475 ? -3.98 -28.5 -0.492 1 98.5 475 THR A C 1
ATOM 3699 O O . THR A 1 475 ? -3.188 -28.391 -1.431 1 98.5 475 THR A O 1
ATOM 3702 N N . LEU A 1 476 ? -3.662 -28.172 0.754 1 98.81 476 LEU A N 1
ATOM 3703 C CA . LEU A 1 476 ? -2.307 -27.766 1.1 1 98.81 476 LEU A CA 1
ATOM 3704 C C . LEU A 1 476 ? -1.298 -28.844 0.72 1 98.81 476 LEU A C 1
ATOM 3706 O O . LEU A 1 476 ? -0.283 -28.547 0.081 1 98.81 476 LEU A O 1
ATOM 3710 N N . ALA A 1 477 ? -1.587 -30.078 1.047 1 98.81 477 ALA A N 1
ATOM 3711 C CA . ALA A 1 477 ? -0.692 -31.203 0.772 1 98.81 477 ALA A CA 1
ATOM 3712 C C . ALA A 1 477 ? -0.559 -31.438 -0.729 1 98.81 477 ALA A C 1
ATOM 3714 O O . ALA A 1 477 ? 0.549 -31.641 -1.236 1 98.81 477 ALA A O 1
ATOM 3715 N N . ILE A 1 478 ? -1.639 -31.438 -1.438 1 98.69 478 ILE A N 1
ATOM 3716 C CA . ILE A 1 478 ? -1.651 -31.703 -2.871 1 98.69 478 ILE A CA 1
ATOM 3717 C C . ILE A 1 478 ? -0.914 -30.578 -3.609 1 98.69 478 ILE A C 1
ATOM 3719 O O . ILE A 1 478 ? -0.174 -30.844 -4.562 1 98.69 478 ILE A O 1
ATOM 3723 N N . THR A 1 479 ? -1.177 -29.312 -3.168 1 98.81 479 THR A N 1
ATOM 3724 C CA . THR A 1 479 ? -0.481 -28.172 -3.77 1 98.81 479 THR A CA 1
ATOM 3725 C C . THR A 1 479 ? 1.03 -28.344 -3.65 1 98.81 479 THR A C 1
ATOM 3727 O O . THR A 1 479 ? 1.762 -28.156 -4.625 1 98.81 479 THR A O 1
ATOM 3730 N N . ILE A 1 480 ? 1.521 -28.719 -2.459 1 98.88 480 ILE A N 1
ATOM 3731 C CA . ILE A 1 480 ? 2.947 -28.938 -2.252 1 98.88 480 ILE A CA 1
ATOM 3732 C C . ILE A 1 480 ? 3.428 -30.078 -3.146 1 98.88 480 ILE A C 1
ATOM 3734 O O . ILE A 1 480 ? 4.461 -29.969 -3.809 1 98.88 480 ILE A O 1
ATOM 3738 N N . GLY A 1 481 ? 2.676 -31.172 -3.236 1 98.81 481 GLY A N 1
ATOM 3739 C CA . GLY A 1 481 ? 3.035 -32.312 -4.062 1 98.81 481 GLY A CA 1
ATOM 3740 C C . GLY A 1 481 ? 3.129 -31.969 -5.539 1 98.81 481 GLY A C 1
ATOM 3741 O O . GLY A 1 481 ? 4.117 -32.312 -6.195 1 98.81 481 GLY A O 1
ATOM 3742 N N . ILE A 1 482 ? 2.139 -31.297 -6.055 1 98.75 482 ILE A N 1
ATOM 3743 C CA . ILE A 1 482 ? 2.113 -30.953 -7.473 1 98.75 482 ILE A CA 1
ATOM 3744 C C . ILE A 1 482 ? 3.246 -29.984 -7.785 1 98.75 482 ILE A C 1
ATOM 3746 O O . ILE A 1 482 ? 3.867 -30.062 -8.844 1 98.75 482 ILE A O 1
ATOM 3750 N N . ALA A 1 483 ? 3.486 -29.031 -6.871 1 98.88 483 ALA A N 1
ATOM 3751 C CA . ALA A 1 483 ? 4.574 -28.078 -7.062 1 98.88 483 ALA A CA 1
ATOM 3752 C C . ALA A 1 483 ? 5.926 -28.781 -7.109 1 98.88 483 ALA A C 1
ATOM 3754 O O . ALA A 1 483 ? 6.781 -28.438 -7.93 1 98.88 483 ALA A O 1
ATOM 3755 N N . ILE A 1 484 ? 6.133 -29.781 -6.199 1 98.75 484 ILE A N 1
ATOM 3756 C CA . ILE A 1 484 ? 7.371 -30.547 -6.176 1 98.75 484 ILE A CA 1
ATOM 3757 C C . ILE A 1 484 ? 7.555 -31.281 -7.504 1 98.75 484 ILE A C 1
ATOM 3759 O O . ILE A 1 484 ? 8.609 -31.188 -8.141 1 98.75 484 ILE A O 1
ATOM 3763 N N . ILE A 1 485 ? 6.547 -32 -7.992 1 98.69 485 ILE A N 1
ATOM 3764 C CA . ILE A 1 485 ? 6.613 -32.75 -9.234 1 98.69 485 ILE A CA 1
ATOM 3765 C C . ILE A 1 485 ? 6.863 -31.828 -10.406 1 98.69 485 ILE A C 1
ATOM 3767 O O . ILE A 1 485 ? 7.75 -32.062 -11.234 1 98.69 485 ILE A O 1
ATOM 3771 N N . GLY A 1 486 ? 6.098 -30.734 -10.469 1 98.69 486 GLY A N 1
ATOM 3772 C CA . GLY A 1 486 ? 6.266 -29.781 -11.555 1 98.69 486 GLY A CA 1
ATOM 3773 C C . GLY A 1 486 ? 7.652 -29.172 -11.609 1 98.69 486 GLY A C 1
ATOM 3774 O O . GLY A 1 486 ? 8.25 -29.062 -12.68 1 98.69 486 GLY A O 1
ATOM 3775 N N . GLY A 1 487 ? 8.148 -28.719 -10.391 1 98.44 487 GLY A N 1
ATOM 3776 C CA . GLY A 1 487 ? 9.484 -28.141 -10.336 1 98.44 487 GLY A CA 1
ATOM 3777 C C . GLY A 1 487 ? 10.57 -29.094 -10.766 1 98.44 487 GLY A C 1
ATOM 3778 O O . GLY A 1 487 ? 11.484 -28.719 -11.5 1 98.44 487 GLY A O 1
ATOM 3779 N N . VAL A 1 488 ? 10.469 -30.344 -10.352 1 98.06 488 VAL A N 1
ATOM 3780 C CA . VAL A 1 488 ? 11.453 -31.375 -10.711 1 98.06 488 VAL A CA 1
ATOM 3781 C C . VAL A 1 488 ? 11.375 -31.641 -12.211 1 98.06 488 VAL A C 1
ATOM 3783 O O . VAL A 1 488 ? 12.406 -31.734 -12.891 1 98.06 488 VAL A O 1
ATOM 3786 N N . VAL A 1 489 ? 10.219 -31.781 -12.742 1 98.38 489 VAL A N 1
ATOM 3787 C CA . VAL A 1 489 ? 10.023 -32.031 -14.164 1 98.38 489 VAL A CA 1
ATOM 3788 C C . VAL A 1 489 ? 10.625 -30.906 -14.984 1 98.38 489 VAL A C 1
ATOM 3790 O O . VAL A 1 489 ? 11.344 -31.141 -15.953 1 98.38 489 VAL A O 1
ATOM 3793 N N . ALA A 1 490 ? 10.297 -29.656 -14.609 1 98.06 490 ALA A N 1
ATOM 3794 C CA . ALA A 1 490 ? 10.836 -28.516 -15.328 1 98.06 490 ALA A CA 1
ATOM 3795 C C . ALA A 1 490 ? 12.359 -28.5 -15.297 1 98.06 490 ALA A C 1
ATOM 3797 O O . ALA A 1 490 ? 13.008 -28.312 -16.328 1 98.06 490 ALA A O 1
ATOM 3798 N N . GLY A 1 491 ? 12.961 -28.75 -14.102 1 96.12 491 GLY A N 1
ATOM 3799 C CA . GLY A 1 491 ? 14.414 -28.797 -13.984 1 96.12 491 GLY A CA 1
ATOM 3800 C C . GLY A 1 491 ? 15.039 -29.875 -14.844 1 96.12 491 GLY A C 1
ATOM 3801 O O . GLY A 1 491 ? 16.062 -29.641 -15.492 1 96.12 491 GLY A O 1
ATOM 3802 N N . LEU A 1 492 ? 14.438 -31.031 -14.898 1 96.62 492 LEU A N 1
ATOM 3803 C CA . LEU A 1 492 ? 14.969 -32.156 -15.664 1 96.62 492 LEU A CA 1
ATOM 3804 C C . LEU A 1 492 ? 14.875 -31.875 -17.156 1 96.62 492 LEU A C 1
ATOM 3806 O O . LEU A 1 492 ? 15.812 -32.188 -17.906 1 96.62 492 LEU A O 1
ATOM 3810 N N . VAL A 1 493 ? 13.789 -31.359 -17.578 1 96.56 493 VAL A N 1
ATOM 3811 C CA . VAL A 1 493 ? 13.602 -31.047 -19 1 96.56 493 VAL A CA 1
ATOM 3812 C C . VAL A 1 493 ? 14.633 -30.016 -19.438 1 96.56 493 VAL A C 1
ATOM 3814 O O . VAL A 1 493 ? 15.25 -30.156 -20.5 1 96.56 493 VAL A O 1
ATOM 3817 N N . ILE A 1 494 ? 14.852 -28.984 -18.641 1 93.88 494 ILE A N 1
ATOM 3818 C CA . ILE A 1 494 ? 15.797 -27.938 -18.969 1 93.88 494 ILE A CA 1
ATOM 3819 C C . ILE A 1 494 ? 17.219 -28.5 -18.969 1 93.88 494 ILE A C 1
ATOM 3821 O O . ILE A 1 494 ? 18 -28.234 -19.891 1 93.88 494 ILE A O 1
ATOM 3825 N N . ARG A 1 495 ? 17.531 -29.281 -17.984 1 90.94 495 ARG A N 1
ATOM 3826 C CA . ARG A 1 495 ? 18.875 -29.844 -17.859 1 90.94 495 ARG A CA 1
ATOM 3827 C C . ARG A 1 495 ? 19.188 -30.781 -19.031 1 90.94 495 ARG A C 1
ATOM 3829 O O . ARG A 1 495 ? 20.312 -30.797 -19.516 1 90.94 495 ARG A O 1
ATOM 3836 N N . TRP A 1 496 ? 18.25 -31.453 -19.5 1 91.19 496 TRP A N 1
ATOM 3837 C CA . TRP A 1 496 ? 18.469 -32.469 -20.531 1 91.19 496 TRP A CA 1
ATOM 3838 C C . TRP A 1 496 ? 18.469 -31.844 -21.906 1 91.19 496 TRP A C 1
ATOM 3840 O O . TRP A 1 496 ? 19.297 -32.188 -22.75 1 91.19 496 TRP A O 1
ATOM 3850 N N . LEU A 1 497 ? 17.672 -30.859 -22.094 1 86 497 LEU A N 1
ATOM 3851 C CA . LEU A 1 497 ? 17.453 -30.375 -23.453 1 86 497 LEU A CA 1
ATOM 3852 C C . LEU A 1 497 ? 18.203 -29.062 -23.688 1 86 497 LEU A C 1
ATOM 3854 O O . LEU A 1 497 ? 18.562 -28.734 -24.828 1 86 497 LEU A O 1
ATOM 3858 N N . PHE A 1 498 ? 18.484 -28.344 -22.594 1 80.94 498 PHE A N 1
ATOM 3859 C CA . PHE A 1 498 ? 19.047 -27 -22.734 1 80.94 498 PHE A CA 1
ATOM 3860 C C . PHE A 1 498 ? 20.125 -26.734 -21.688 1 80.94 498 PHE A C 1
ATOM 3862 O O . PHE A 1 498 ? 19.969 -25.844 -20.844 1 80.94 498 PHE A O 1
ATOM 3869 N N . PRO A 1 499 ? 21.25 -27.391 -21.781 1 73.38 499 PRO A N 1
ATOM 3870 C CA . PRO A 1 499 ? 22.25 -27.375 -20.703 1 73.38 499 PRO A CA 1
ATOM 3871 C C . PRO A 1 499 ? 23.031 -26.062 -20.656 1 73.38 499 PRO A C 1
ATOM 3873 O O . PRO A 1 499 ? 23.844 -25.859 -19.75 1 73.38 499 PRO A O 1
ATOM 3876 N N . GLU A 1 500 ? 22.594 -25.062 -21.359 1 64 500 GLU A N 1
ATOM 3877 C CA . GLU A 1 500 ? 23.344 -23.828 -21.312 1 64 500 GLU A CA 1
ATOM 3878 C C . GLU A 1 500 ? 23.188 -23.125 -19.969 1 64 500 GLU A C 1
ATOM 3880 O O . GLU A 1 500 ? 22.125 -23.203 -19.344 1 64 500 GLU A O 1
ATOM 3885 N N . LYS A 1 501 ? 24.391 -22.562 -19.516 1 64 501 LYS A N 1
ATOM 3886 C CA . LYS A 1 501 ? 24.328 -21.891 -18.219 1 64 501 LYS A CA 1
ATOM 3887 C C . LYS A 1 501 ? 24.422 -20.375 -18.375 1 64 501 LYS A C 1
ATOM 3889 O O . LYS A 1 501 ? 25.094 -19.891 -19.281 1 64 501 LYS A O 1
ATOM 3894 N N . SER A 1 502 ? 23.391 -19.703 -17.797 1 63.06 502 SER A N 1
ATOM 3895 C CA . SER A 1 502 ? 23.406 -18.25 -17.766 1 63.06 502 SER A CA 1
ATOM 3896 C C . SER A 1 502 ? 24.078 -17.734 -16.5 1 63.06 502 SER A C 1
ATOM 3898 O O . SER A 1 502 ? 24 -18.344 -15.438 1 63.06 502 SER A O 1
ATOM 3900 N N . VAL A 1 503 ? 25.031 -16.672 -16.781 1 64.5 503 VAL A N 1
ATOM 3901 C CA . VAL A 1 503 ? 25.688 -16.047 -15.648 1 64.5 503 VAL A CA 1
ATOM 3902 C C . VAL A 1 503 ? 25.109 -14.648 -15.43 1 64.5 503 VAL A C 1
ATOM 3904 O O . VAL A 1 503 ? 24.672 -13.992 -16.375 1 64.5 503 VAL A O 1
ATOM 3907 N N . PHE A 1 504 ? 24.656 -14.219 -14.305 1 64.25 504 PHE A N 1
ATOM 3908 C CA . PHE A 1 504 ? 24.156 -12.953 -13.789 1 64.25 504 PHE A CA 1
ATOM 3909 C C . PHE A 1 504 ? 24.766 -11.773 -14.547 1 64.25 504 PHE A C 1
ATOM 3911 O O . PHE A 1 504 ? 25.438 -10.93 -13.953 1 64.25 504 PHE A O 1
ATOM 3918 N N . ASN A 1 505 ? 24.594 -11.805 -15.953 1 72.44 505 ASN A N 1
ATOM 3919 C CA . ASN A 1 505 ? 25.172 -10.727 -16.766 1 72.44 505 ASN A CA 1
ATOM 3920 C C . ASN A 1 505 ? 24.25 -10.344 -17.922 1 72.44 505 ASN A C 1
ATOM 3922 O O . ASN A 1 505 ? 23.984 -11.164 -18.797 1 72.44 505 ASN A O 1
ATOM 3926 N N . ASP A 1 506 ? 23.828 -9.109 -18.047 1 77.06 506 ASP A N 1
ATOM 3927 C CA . ASP A 1 506 ? 22.922 -8.578 -19.047 1 77.06 506 ASP A CA 1
ATOM 3928 C C . ASP A 1 506 ? 23.547 -8.594 -20.438 1 77.06 506 ASP A C 1
ATOM 3930 O O . ASP A 1 506 ? 22.844 -8.672 -21.438 1 77.06 506 ASP A O 1
ATOM 3934 N N . GLU A 1 507 ? 24.828 -8.484 -20.516 1 76 507 GLU A N 1
ATOM 3935 C CA . GLU A 1 507 ? 25.516 -8.352 -21.797 1 76 507 GLU A CA 1
ATOM 3936 C C . GLU A 1 507 ? 25.281 -9.578 -22.672 1 76 507 GLU A C 1
ATOM 3938 O O . GLU A 1 507 ? 25.406 -9.508 -23.891 1 76 507 GLU A O 1
ATOM 3943 N N . ALA A 1 508 ? 24.984 -10.539 -22.016 1 78.25 508 ALA A N 1
ATOM 3944 C CA . ALA A 1 508 ? 24.766 -11.773 -22.766 1 78.25 508 ALA A CA 1
ATOM 3945 C C . ALA A 1 508 ? 23.469 -11.695 -23.578 1 78.25 508 ALA A C 1
ATOM 3947 O O . ALA A 1 508 ? 23.312 -12.398 -24.578 1 78.25 508 ALA A O 1
ATOM 3948 N N . PHE A 1 509 ? 22.547 -10.75 -23.172 1 85.94 509 PHE A N 1
ATOM 3949 C CA . PHE A 1 509 ? 21.219 -10.82 -23.781 1 85.94 509 PHE A CA 1
ATOM 3950 C C . PHE A 1 509 ? 20.75 -9.438 -24.219 1 85.94 509 PHE A C 1
ATOM 3952 O O . PHE A 1 509 ? 19.75 -9.32 -24.938 1 85.94 509 PHE A O 1
ATOM 3959 N N . TRP A 1 510 ? 21.453 -8.383 -23.766 1 86.94 510 TRP A N 1
ATOM 3960 C CA . TRP A 1 510 ? 20.984 -7.027 -24.016 1 86.94 510 TRP A CA 1
ATOM 3961 C C . TRP A 1 510 ? 22.078 -6.164 -24.625 1 86.94 510 TRP A C 1
ATOM 3963 O O . TRP A 1 510 ? 23.266 -6.352 -24.328 1 86.94 510 TRP A O 1
ATOM 3973 N N . GLU A 1 511 ? 21.734 -5.234 -25.484 1 84.38 511 GLU A N 1
ATOM 3974 C CA . GLU A 1 511 ? 22.609 -4.121 -25.844 1 84.38 511 GLU A CA 1
ATOM 3975 C C . GLU A 1 511 ? 22.734 -3.137 -24.688 1 84.38 511 GLU A C 1
ATOM 3977 O O . GLU A 1 511 ? 21.766 -2.48 -24.297 1 84.38 511 GLU A O 1
ATOM 3982 N N . VAL A 1 512 ? 23.953 -3.139 -24.031 1 79.94 512 VAL A N 1
ATOM 3983 C CA . VAL A 1 512 ? 24.188 -2.291 -22.875 1 79.94 512 VAL A CA 1
ATOM 3984 C C . VAL A 1 512 ? 25.094 -1.121 -23.25 1 79.94 512 VAL A C 1
ATOM 3986 O O . VAL A 1 512 ? 26.031 -1.283 -24.031 1 79.94 512 VAL A O 1
ATOM 3989 N N . PRO A 1 513 ? 24.719 0.106 -22.828 1 69.94 513 PRO A N 1
ATOM 3990 C CA . PRO A 1 513 ? 25.578 1.253 -23.125 1 69.94 513 PRO A CA 1
ATOM 3991 C C . PRO A 1 513 ? 27 1.082 -22.594 1 69.94 513 PRO A C 1
ATOM 3993 O O . PRO A 1 513 ? 27.203 0.427 -21.562 1 69.94 513 PRO A O 1
ATOM 3996 N N . GLU A 1 514 ? 28.031 1.658 -23.297 1 59.75 514 GLU A N 1
ATOM 3997 C CA . GLU A 1 514 ? 29.453 1.537 -23.031 1 59.75 514 GLU A CA 1
ATOM 3998 C C . GLU A 1 514 ? 29.812 2.143 -21.672 1 59.75 514 GLU A C 1
ATOM 4000 O O . GLU A 1 514 ? 30.719 1.649 -20.984 1 59.75 514 GLU A O 1
ATOM 4005 N N . ASP A 1 515 ? 29.359 3.244 -21.297 1 53.59 515 ASP A N 1
ATOM 4006 C CA . ASP A 1 515 ? 29.719 3.918 -20.047 1 53.59 515 ASP A CA 1
ATOM 4007 C C . ASP A 1 515 ? 29.391 3.049 -18.844 1 53.59 515 ASP A C 1
ATOM 4009 O O . ASP A 1 515 ? 29.922 3.271 -17.75 1 53.59 515 ASP A O 1
ATOM 4013 N N . SER A 1 516 ? 28.562 2.344 -18.953 1 49.78 516 SER A N 1
ATOM 4014 C CA . SER A 1 516 ? 28.25 1.416 -17.875 1 49.78 516 SER A CA 1
ATOM 4015 C C . SER A 1 516 ? 29.375 0.414 -17.641 1 49.78 516 SER A C 1
ATOM 4017 O O . SER A 1 516 ? 29.484 -0.159 -16.562 1 49.78 516 SER A O 1
ATOM 4019 N N . LEU A 1 517 ? 30.297 0.264 -18.672 1 43.22 517 LEU A N 1
ATOM 4020 C CA . LEU A 1 517 ? 31.469 -0.606 -18.75 1 43.22 517 LEU A CA 1
ATOM 4021 C C . LEU A 1 517 ? 32.688 0.087 -18.172 1 43.22 517 LEU A C 1
ATOM 4023 O O . LEU A 1 517 ? 33.562 -0.57 -17.609 1 43.22 517 LEU A O 1
ATOM 4027 N N . GLU A 1 518 ? 32.875 1.28 -18.375 1 42.34 518 GLU A N 1
ATOM 4028 C CA . GLU A 1 518 ? 34.094 1.981 -17.938 1 42.34 518 GLU A CA 1
ATOM 4029 C C . GLU A 1 518 ? 34.156 2.066 -16.422 1 42.34 518 GLU A C 1
ATOM 4031 O O . GLU A 1 518 ? 35.25 2.027 -15.852 1 42.34 518 GLU A O 1
ATOM 4036 N N . TYR A 1 519 ? 33.156 2.176 -15.766 1 41.34 519 TYR A N 1
ATOM 4037 C CA . TYR A 1 519 ? 33.312 2.15 -14.312 1 41.34 519 TYR A CA 1
ATOM 4038 C C . TYR A 1 519 ? 33.875 0.811 -13.844 1 41.34 519 TYR A C 1
ATOM 4040 O O . TYR A 1 519 ? 34.406 0.709 -12.742 1 41.34 519 TYR A O 1
ATOM 4048 N N . GLU A 1 520 ? 33.844 -0.208 -14.609 1 41.91 520 GLU A N 1
ATOM 4049 C CA . GLU A 1 520 ? 34.344 -1.547 -14.305 1 41.91 520 GLU A CA 1
ATOM 4050 C C . GLU A 1 520 ? 35.844 -1.646 -14.523 1 41.91 520 GLU A C 1
ATOM 4052 O O . GLU A 1 520 ? 36.562 -2.289 -13.742 1 41.91 520 GLU A O 1
ATOM 4057 N N . SER A 1 521 ? 36.375 -1.225 -15.664 1 40.66 521 SER A N 1
ATOM 4058 C CA . SER A 1 521 ? 37.781 -1.416 -15.953 1 40.66 521 SER A CA 1
ATOM 4059 C C . SER A 1 521 ? 38.656 -0.708 -14.922 1 40.66 521 SER A C 1
ATOM 4061 O O . SER A 1 521 ? 39.719 -1.218 -14.531 1 40.66 521 SER A O 1
ATOM 4063 N N . GLU A 1 522 ? 38.281 0.353 -14.508 1 40.44 522 GLU A N 1
ATOM 4064 C CA . GLU A 1 522 ? 39.094 0.997 -13.477 1 40.44 522 GLU A CA 1
ATOM 4065 C C . GLU A 1 522 ? 38.938 0.305 -12.133 1 40.44 522 GLU A C 1
ATOM 4067 O O . GLU A 1 522 ? 39.875 0.232 -11.344 1 40.44 522 GLU A O 1
ATOM 4072 N N . GLU A 1 523 ? 37.844 -0.343 -11.883 1 38.88 523 GLU A N 1
ATOM 4073 C CA . GLU A 1 523 ? 37.656 -1.094 -10.648 1 38.88 523 GLU A CA 1
ATOM 4074 C C . GLU A 1 523 ? 38.375 -2.443 -10.695 1 38.88 523 GLU A C 1
ATOM 4076 O O . GLU A 1 523 ? 38.906 -2.906 -9.688 1 38.88 523 GLU A O 1
ATOM 4081 N N . GLU A 1 524 ? 38.406 -3.168 -11.711 1 38.09 524 GLU A N 1
ATOM 4082 C CA . GLU A 1 524 ? 39.188 -4.387 -11.867 1 38.09 524 GLU A CA 1
ATOM 4083 C C . GLU A 1 524 ? 40.688 -4.082 -11.844 1 38.09 524 GLU A C 1
ATOM 4085 O O . GLU A 1 524 ? 41.5 -4.875 -11.328 1 38.09 524 GLU A O 1
ATOM 4090 N N . GLU A 1 525 ? 41.25 -3.125 -12.477 1 39.59 525 GLU A N 1
ATOM 4091 C CA . GLU A 1 525 ? 42.688 -2.838 -12.477 1 39.59 525 GLU A CA 1
ATOM 4092 C C . GLU A 1 525 ? 43.125 -2.338 -11.109 1 39.59 525 GLU A C 1
ATOM 4094 O O . GLU A 1 525 ? 44.281 -2.559 -10.719 1 39.59 525 GLU A O 1
ATOM 4099 N N . GLN A 1 526 ? 42.344 -1.622 -10.352 1 33.41 526 GLN A N 1
ATOM 4100 C CA . GLN A 1 526 ? 42.812 -1.116 -9.07 1 33.41 526 GLN A CA 1
ATOM 4101 C C . GLN A 1 526 ? 42.375 -2.025 -7.926 1 33.41 526 GLN A C 1
ATOM 4103 O O . GLN A 1 526 ? 42.531 -1.677 -6.754 1 33.41 526 GLN A O 1
ATOM 4108 N N . ALA A 1 527 ? 41.812 -3.172 -8.242 1 36.78 527 ALA A N 1
ATOM 4109 C CA . ALA A 1 527 ? 41.688 -4.156 -7.168 1 36.78 527 ALA A CA 1
ATOM 4110 C C . ALA A 1 527 ? 43.062 -4.543 -6.613 1 36.78 527 ALA A C 1
ATOM 4112 O O . ALA A 1 527 ? 43.938 -4.957 -7.367 1 36.78 527 ALA A O 1
ATOM 4113 N N . PRO A 1 528 ? 43.469 -4.086 -5.461 1 34.06 528 PRO A N 1
ATOM 4114 C CA . PRO A 1 528 ? 44.75 -4.586 -4.957 1 34.06 528 PRO A CA 1
ATOM 4115 C C . PRO A 1 528 ? 44.844 -6.109 -5 1 34.06 528 PRO A C 1
ATOM 4117 O O . PRO A 1 528 ? 43.812 -6.801 -4.879 1 34.06 528 PRO A O 1
ATOM 4120 N N . LYS A 1 529 ? 45.812 -6.707 -5.516 1 31.25 529 LYS A N 1
ATOM 4121 C CA . LYS A 1 529 ? 46.25 -8.07 -5.211 1 31.25 529 LYS A CA 1
ATOM 4122 C C . LYS A 1 529 ? 46.125 -8.359 -3.717 1 31.25 529 LYS A C 1
ATOM 4124 O O . LYS A 1 529 ? 46.906 -7.832 -2.912 1 31.25 529 LYS A O 1
ATOM 4129 N N . LYS A 1 530 ? 44.969 -8.68 -3.234 1 30.45 530 LYS A N 1
ATOM 4130 C CA . LYS A 1 530 ? 45 -9.32 -1.924 1 30.45 530 LYS A CA 1
ATOM 4131 C C . LYS A 1 530 ? 46 -10.477 -1.901 1 30.45 530 LYS A C 1
ATOM 4133 O O . LYS A 1 530 ? 45.906 -11.406 -2.701 1 30.45 530 LYS A O 1
ATOM 4138 N N . VAL A 1 531 ? 47.094 -10.359 -1.337 1 27.61 531 VAL A N 1
ATOM 4139 C CA . VAL A 1 531 ? 47.906 -11.445 -0.805 1 27.61 531 VAL A CA 1
ATOM 4140 C C . VAL A 1 531 ? 47.031 -12.422 -0.029 1 27.61 531 VAL A C 1
ATOM 4142 O O . VAL A 1 531 ? 46.25 -12.008 0.825 1 27.61 531 VAL A O 1
ATOM 4145 N N . SER A 1 532 ? 46.781 -13.625 -0.429 1 25.25 532 SER A N 1
ATOM 4146 C CA . SER A 1 532 ? 46.344 -14.852 0.206 1 25.25 532 SER A CA 1
ATOM 4147 C C . SER A 1 532 ? 46.969 -15.031 1.584 1 25.25 532 SER A C 1
ATOM 4149 O O . SER A 1 532 ? 48.094 -15.516 1.699 1 25.25 532 SER A O 1
ATOM 4151 N N . THR A 1 533 ? 46.938 -14.117 2.508 1 26.12 533 THR A N 1
ATOM 4152 C CA . THR A 1 533 ? 47.406 -14.602 3.805 1 26.12 533 THR A CA 1
ATOM 4153 C C . THR A 1 533 ? 46.5 -15.719 4.32 1 26.12 533 THR A C 1
ATOM 4155 O O . THR A 1 533 ? 45.281 -15.531 4.465 1 26.12 533 THR A O 1
ATOM 4158 N N . ASP A 1 534 ? 46.844 -17.031 4.133 1 24.42 534 ASP A N 1
ATOM 4159 C CA . ASP A 1 534 ? 46.531 -18.297 4.793 1 24.42 534 ASP A CA 1
ATOM 4160 C C . ASP A 1 534 ? 46.469 -18.125 6.309 1 24.42 534 ASP A C 1
ATOM 4162 O O . ASP A 1 534 ? 47.531 -18.016 6.961 1 24.42 534 ASP A O 1
ATOM 4166 N N . ILE A 1 535 ? 45.688 -17.25 6.898 1 25.3 535 ILE A N 1
ATOM 4167 C CA . ILE A 1 535 ? 45.594 -17.375 8.344 1 25.3 535 ILE A CA 1
ATOM 4168 C C . ILE A 1 535 ? 45.062 -18.766 8.703 1 25.3 535 ILE A C 1
ATOM 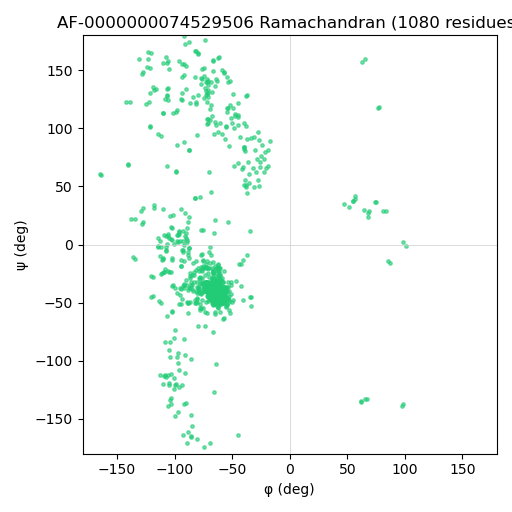4170 O O . ILE A 1 535 ? 43.969 -19.141 8.297 1 25.3 535 ILE A O 1
ATOM 4174 N N . GLU A 1 536 ? 45.906 -19.703 8.977 1 24.05 536 GLU A N 1
ATOM 4175 C CA . GLU A 1 536 ? 45.781 -20.984 9.68 1 24.05 536 GLU A CA 1
ATOM 4176 C C . GLU A 1 536 ? 44.938 -20.828 10.945 1 24.05 536 GLU A C 1
ATOM 4178 O O . GLU A 1 536 ? 45.25 -20 11.812 1 24.05 536 GLU A O 1
ATOM 4183 N N . LEU A 1 537 ? 43.656 -21.047 10.867 1 21.77 537 LEU A N 1
ATOM 4184 C CA . LEU A 1 537 ? 42.781 -21.281 12.016 1 21.77 537 LEU A CA 1
ATOM 4185 C C . LEU A 1 537 ? 43.469 -22.156 13.055 1 21.77 537 LEU A C 1
ATOM 4187 O O . LEU A 1 537 ? 43.781 -23.312 12.789 1 21.77 537 LEU A O 1
ATOM 4191 N N . LYS A 1 538 ? 44.281 -21.641 13.953 1 24.42 538 LYS A N 1
ATOM 4192 C CA . LYS A 1 538 ? 44.688 -22.375 15.148 1 24.42 538 LYS A CA 1
ATOM 4193 C C . LYS A 1 538 ? 43.5 -22.938 15.898 1 24.42 538 LYS A C 1
ATOM 4195 O O . LYS A 1 538 ? 42.5 -22.234 16.125 1 24.42 538 LYS A O 1
ATOM 4200 N N . SER A 1 539 ? 43.312 -24.328 15.867 1 21.44 539 SER A N 1
ATOM 4201 C CA . SER A 1 539 ? 42.5 -25.312 16.594 1 21.44 539 SER A CA 1
ATOM 4202 C C . SER A 1 539 ? 42.469 -24.984 18.094 1 21.44 539 SER A C 1
ATOM 4204 O O . SER A 1 539 ? 43.5 -25.031 18.766 1 21.44 539 SER A O 1
ATOM 4206 N N . VAL A 1 540 ? 41.875 -23.906 18.5 1 20.14 540 VAL A N 1
ATOM 4207 C CA . VAL A 1 540 ? 41.781 -23.906 19.969 1 20.14 540 VAL A CA 1
ATOM 4208 C C . VAL A 1 540 ? 41.094 -25.172 20.453 1 20.14 540 VAL A C 1
ATOM 4210 O O . VAL A 1 540 ? 40.031 -25.531 19.969 1 20.14 540 VAL A O 1
ATOM 4213 N N . ASN A 1 541 ? 41.906 -26.172 20.953 1 23.09 541 ASN A N 1
ATOM 4214 C CA . ASN A 1 541 ? 41.688 -27.359 21.781 1 23.09 541 ASN A CA 1
ATOM 4215 C C . ASN A 1 541 ? 40.719 -27.062 22.922 1 23.09 541 ASN A C 1
ATOM 4217 O O . ASN A 1 541 ? 41.031 -26.297 23.828 1 23.09 541 ASN A O 1
ATOM 4221 N N . VAL A 1 542 ? 39.438 -26.75 22.641 1 19.67 542 VAL A N 1
ATOM 4222 C CA . VAL A 1 542 ? 38.656 -27.203 23.781 1 19.67 542 VAL A CA 1
ATOM 4223 C C . VAL A 1 542 ? 38.375 -28.703 23.656 1 19.67 542 VAL A C 1
ATOM 4225 O O . VAL A 1 542 ? 38.125 -29.219 22.562 1 19.67 542 VAL A O 1
ATOM 4228 N N . MET B 1 1 ? -26.797 57.469 -1.75 1 17.23 1 MET B N 1
ATOM 4229 C CA . MET B 1 1 ? -26.094 58.75 -1.816 1 17.23 1 MET B CA 1
ATOM 4230 C C . MET B 1 1 ? -25.703 59.25 -0.422 1 17.23 1 MET B C 1
ATOM 4232 O O . MET B 1 1 ? -24.609 59.781 -0.227 1 17.23 1 MET B O 1
ATOM 4236 N N . LEU B 1 2 ? -26.641 59.781 0.387 1 15.07 2 LEU B N 1
ATOM 4237 C CA . LEU B 1 2 ? -26.766 61.125 0.916 1 15.07 2 LEU B CA 1
ATOM 4238 C C . LEU B 1 2 ? -25.969 61.281 2.201 1 15.07 2 LEU B C 1
ATOM 4240 O O . LEU B 1 2 ? -25.219 62.25 2.352 1 15.07 2 LEU B O 1
ATOM 4244 N N . HIS B 1 3 ? -26.75 61.156 3.244 1 15.36 3 HIS B N 1
ATOM 4245 C CA . HIS B 1 3 ? -26.844 62.125 4.34 1 15.36 3 HIS B CA 1
ATOM 4246 C C . HIS B 1 3 ? -25.578 62.156 5.172 1 15.36 3 HIS B C 1
ATOM 4248 O O . HIS B 1 3 ? -24.812 61.188 5.195 1 15.36 3 HIS B O 1
ATOM 4254 N N . HIS B 1 4 ? -25.672 62.844 6.25 1 15.67 4 HIS B N 1
ATOM 4255 C CA . HIS B 1 4 ? -25.062 64.062 6.852 1 15.67 4 HIS B CA 1
ATOM 4256 C C . HIS B 1 4 ? -23.844 63.656 7.703 1 15.67 4 HIS B C 1
ATOM 4258 O O . HIS B 1 4 ? -23.688 62.5 8.07 1 15.67 4 HIS B O 1
ATOM 4264 N N . HIS B 1 5 ? -23.75 64.312 8.922 1 15.16 5 HIS B N 1
ATOM 4265 C CA . HIS B 1 5 ? -22.938 65.438 9.43 1 15.16 5 HIS B CA 1
ATOM 4266 C C . HIS B 1 5 ? -21.844 64.875 10.367 1 15.16 5 HIS B C 1
ATOM 4268 O O . HIS B 1 5 ? -20.656 65.188 10.164 1 15.16 5 HIS B O 1
ATOM 4274 N N . GLU B 1 6 ? -22.016 65.25 11.758 1 14.74 6 GLU B N 1
ATOM 4275 C CA . GLU B 1 6 ? -21.203 66.312 12.398 1 14.74 6 GLU B CA 1
ATOM 4276 C C . GLU B 1 6 ? -19.984 65.688 13.086 1 14.74 6 GLU B C 1
ATOM 4278 O O . GLU B 1 6 ? -19.859 64.5 13.195 1 14.74 6 GLU B O 1
ATOM 4283 N N . SER B 1 7 ? -19.906 65.938 14.539 1 14.81 7 SER B N 1
ATOM 4284 C CA . SER B 1 7 ? -19.141 66.938 15.281 1 14.81 7 SER B CA 1
ATOM 4285 C C . SER B 1 7 ? -17.859 66.312 15.859 1 14.81 7 SER B C 1
ATOM 4287 O O . SER B 1 7 ? -17.734 65.062 15.938 1 14.81 7 SER B O 1
ATOM 4289 N N . GLN B 1 8 ? -17.453 66.875 17.078 1 15.1 8 GLN B N 1
ATOM 4290 C CA . GLN B 1 8 ? -16.359 67.688 17.562 1 15.1 8 GLN B CA 1
ATOM 4291 C C . GLN B 1 8 ? -15.258 66.812 18.203 1 15.1 8 GLN B C 1
ATOM 4293 O O . GLN B 1 8 ? -15.469 65.688 18.484 1 15.1 8 GLN B O 1
ATOM 4298 N N . THR B 1 9 ? -14.688 67.438 19.281 1 13.91 9 THR B N 1
ATOM 4299 C CA . THR B 1 9 ? -13.453 68.062 19.719 1 13.91 9 THR B CA 1
ATOM 4300 C C . THR B 1 9 ? -12.734 67.188 20.766 1 13.91 9 THR B C 1
ATOM 4302 O O . THR B 1 9 ? -11.758 67.625 21.375 1 13.91 9 THR B O 1
ATOM 4305 N N . HIS B 1 10 ? -13.117 66 21.047 1 14.56 10 HIS B N 1
ATOM 4306 C CA . HIS B 1 10 ? -12.758 65.75 22.438 1 14.56 10 HIS B CA 1
ATOM 4307 C C . HIS B 1 10 ? -11.273 66 22.672 1 14.56 10 HIS B C 1
ATOM 4309 O O . HIS B 1 10 ? -10.43 65.438 22 1 14.56 10 HIS B O 1
ATOM 4315 N N . MET B 1 11 ? -11.086 67 23.453 1 14.84 11 MET B N 1
ATOM 4316 C CA . MET B 1 11 ? -10.016 67.812 23.984 1 14.84 11 MET B CA 1
ATOM 4317 C C . MET B 1 11 ? -8.836 67 24.453 1 14.84 11 MET B C 1
ATOM 4319 O O . MET B 1 11 ? -8.992 65.75 24.672 1 14.84 11 MET B O 1
ATOM 4323 N N . ILE B 1 12 ? -8.031 67.688 25.219 1 14.49 12 ILE B N 1
ATOM 4324 C CA . ILE B 1 12 ? -6.684 68.188 25.344 1 14.49 12 ILE B CA 1
ATOM 4325 C C . ILE B 1 12 ? -5.848 67.312 26.25 1 14.49 12 ILE B C 1
ATOM 4327 O O . ILE B 1 12 ? -4.754 66.875 25.875 1 14.49 12 ILE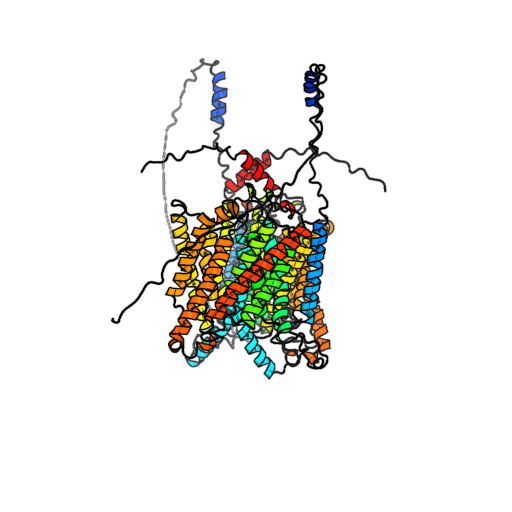 B O 1
ATOM 4331 N N . ASN B 1 13 ? -6.145 67.438 27.625 1 14.34 13 ASN B N 1
ATOM 4332 C CA . ASN B 1 13 ? -5.152 68.188 28.375 1 14.34 13 ASN B CA 1
ATOM 4333 C C . ASN B 1 13 ? -3.994 67.312 28.828 1 14.34 13 ASN B C 1
ATOM 4335 O O . ASN B 1 13 ? -4.113 66.125 28.844 1 14.34 13 ASN B O 1
ATOM 4339 N N . HIS B 1 14 ? -3.367 67.812 29.891 1 13.93 14 HIS B N 1
ATOM 4340 C CA . HIS B 1 14 ? -2.094 68.375 30.359 1 13.93 14 HIS B CA 1
ATOM 4341 C C . HIS B 1 14 ? -1.295 67.312 31.109 1 13.93 14 HIS B C 1
ATOM 4343 O O . HIS B 1 14 ? -0.119 67.062 30.812 1 13.93 14 HIS B O 1
ATOM 4349 N N . ASP B 1 15 ? -1.65 67.062 32.438 1 14.94 15 ASP B N 1
ATOM 4350 C CA . ASP B 1 15 ? -0.725 67.625 33.438 1 14.94 15 ASP B CA 1
ATOM 4351 C C . ASP B 1 15 ? 0.427 66.688 33.719 1 14.94 15 ASP B C 1
ATOM 4353 O O . ASP B 1 15 ? 0.318 65.5 33.438 1 14.94 15 ASP B O 1
ATOM 4357 N N . ASN B 1 16 ? 1.088 67 34.781 1 14.76 16 ASN B N 1
ATOM 4358 C CA . ASN B 1 16 ? 2.369 67.438 35.344 1 14.76 16 ASN B CA 1
ATOM 4359 C C . ASN B 1 16 ? 3.189 66.25 35.844 1 14.76 16 ASN B C 1
ATOM 4361 O O . ASN B 1 16 ? 4.348 66.062 35.469 1 14.76 16 ASN B O 1
ATOM 4365 N N . PRO B 1 17 ? 3.254 66.188 37.25 1 15.02 17 PRO B N 1
ATOM 4366 C CA . PRO B 1 17 ? 4.492 66.5 37.938 1 15.02 17 PRO B CA 1
ATOM 4367 C C . PRO B 1 17 ? 5.402 65.312 38.188 1 15.02 17 PRO B C 1
ATOM 4369 O O . PRO B 1 17 ? 6.586 65.375 37.844 1 15.02 17 PRO B O 1
ATOM 4372 N N . VAL B 1 18 ? 5.234 64.75 39.438 1 14.24 18 VAL B N 1
ATOM 4373 C CA . VAL B 1 18 ? 6.188 65.062 40.5 1 14.24 18 VAL B CA 1
ATOM 4374 C C . VAL B 1 18 ? 7.23 63.938 40.562 1 14.24 18 VAL B C 1
ATOM 4376 O O . VAL B 1 18 ? 8.438 64.188 40.562 1 14.24 18 VAL B O 1
ATOM 4379 N N . VAL B 1 19 ? 6.977 62.906 41.469 1 14.77 19 VAL B N 1
ATOM 4380 C CA . VAL B 1 19 ? 7.738 62.906 42.719 1 14.77 19 VAL B CA 1
ATOM 4381 C C . VAL B 1 19 ? 9.023 62.125 42.531 1 14.77 19 VAL B C 1
ATOM 4383 O O . VAL B 1 19 ? 9.117 61.25 41.656 1 14.77 19 VAL B O 1
ATOM 4386 N N . ASN B 1 20 ? 9.734 61.875 43.625 1 14.04 20 ASN B N 1
ATOM 4387 C CA . ASN B 1 20 ? 10.961 62.094 44.375 1 14.04 20 ASN B CA 1
ATOM 4388 C C . ASN B 1 20 ? 11.938 60.938 44.25 1 14.04 20 ASN B C 1
ATOM 4390 O O . ASN B 1 20 ? 13.094 61.156 43.844 1 14.04 20 ASN B O 1
ATOM 4394 N N . SER B 1 21 ? 12.164 60.281 45.375 1 13.84 21 SER B N 1
ATOM 4395 C CA . SER B 1 21 ? 13.375 60.375 46.188 1 13.84 21 SER B CA 1
ATOM 4396 C C . SER B 1 21 ? 14.336 59.219 45.875 1 13.84 21 SER B C 1
ATOM 4398 O O . SER B 1 21 ? 15.516 59.469 45.594 1 13.84 21 SER B O 1
ATOM 4400 N N . SER B 1 22 ? 14.297 58.156 46.688 1 14.37 22 SER B N 1
ATOM 4401 C CA . SER B 1 22 ? 15.344 57.969 47.688 1 14.37 22 SER B CA 1
ATOM 4402 C C . SER B 1 22 ? 16.469 57.094 47.156 1 14.37 22 SER B C 1
ATOM 4404 O O . SER B 1 22 ? 16.297 56.375 46.156 1 14.37 22 SER B O 1
ATOM 4406 N N . SER B 1 23 ? 17.344 56.562 48.062 1 14.38 23 SER B N 1
ATOM 4407 C CA . SER B 1 23 ? 18.703 56.562 48.562 1 14.38 23 SER B CA 1
ATOM 4408 C C . SER B 1 23 ? 19.453 55.312 48.188 1 14.38 23 SER B C 1
ATOM 4410 O O . SER B 1 23 ? 20.688 55.281 48.219 1 14.38 23 SER B O 1
ATOM 4412 N N . LEU B 1 24 ? 18.859 54.062 47.812 1 14.66 24 LEU B N 1
ATOM 4413 C CA . LEU B 1 24 ? 19.516 53.062 48.625 1 14.66 24 LEU B CA 1
ATOM 4414 C C . LEU B 1 24 ? 20.906 52.75 48.094 1 14.66 24 LEU B C 1
ATOM 4416 O O . LEU B 1 24 ? 21.125 52.688 46.875 1 14.66 24 LEU B O 1
ATOM 4420 N N . ASP B 1 25 ? 21.922 52.594 48.938 1 14.52 25 ASP B N 1
ATOM 4421 C CA . ASP B 1 25 ? 23.344 52.656 49.312 1 14.52 25 ASP B CA 1
ATOM 4422 C C . ASP B 1 25 ? 24.078 51.406 48.781 1 14.52 25 ASP B C 1
ATOM 4424 O O . ASP B 1 25 ? 25.297 51.406 48.719 1 14.52 25 ASP B O 1
ATOM 4428 N N . LEU B 1 26 ? 23.453 50.25 48.312 1 14.88 26 LEU B N 1
ATOM 4429 C CA . LEU B 1 26 ? 24.141 49.125 48.906 1 14.88 26 LEU B CA 1
ATOM 4430 C C . LEU B 1 26 ? 25.531 48.938 48.312 1 14.88 26 LEU B C 1
ATOM 4432 O O . LEU B 1 26 ? 25.719 49.156 47.125 1 14.88 26 LEU B O 1
ATOM 4436 N N . GLU B 1 27 ? 26.562 48.594 49.094 1 14.95 27 GLU B N 1
ATOM 4437 C CA . GLU B 1 27 ? 27.984 48.531 49.406 1 14.95 27 GLU B CA 1
ATOM 4438 C C . GLU B 1 27 ? 28.672 47.375 48.719 1 14.95 27 GLU B C 1
ATOM 4440 O O . GLU B 1 27 ? 29.875 47.156 48.875 1 14.95 27 GLU B O 1
ATOM 4445 N N . ALA B 1 28 ? 28.422 47 47.5 1 14.55 28 ALA B N 1
ATOM 4446 C CA . ALA B 1 28 ? 28.953 45.688 47.219 1 14.55 28 ALA B CA 1
ATOM 4447 C C . ALA B 1 28 ? 30.484 45.688 47.219 1 14.55 28 ALA B C 1
ATOM 4449 O O . ALA B 1 28 ? 31.109 46.438 46.469 1 14.55 28 ALA B O 1
ATOM 4450 N N . SER B 1 29 ? 31.094 45.094 48.156 1 14.71 29 SER B N 1
ATOM 4451 C CA . SER B 1 29 ? 32.438 44.938 48.719 1 14.71 29 SER B CA 1
ATOM 4452 C C . SER B 1 29 ? 33.375 44.281 47.75 1 14.71 29 SER B C 1
ATOM 4454 O O . SER B 1 29 ? 34.438 44.812 47.438 1 14.71 29 SER B O 1
ATOM 4456 N N . GLU B 1 30 ? 33.75 42.906 47.875 1 15.12 30 GLU B N 1
ATOM 4457 C CA . GLU B 1 30 ? 35 42.469 48.469 1 15.12 30 GLU B CA 1
ATOM 4458 C C . GLU B 1 30 ? 36 42.031 47.375 1 15.12 30 GLU B C 1
ATOM 4460 O O . GLU B 1 30 ? 37.125 42.5 47.375 1 15.12 30 GLU B O 1
ATOM 4465 N N . ASN B 1 31 ? 36.219 40.656 46.938 1 15.51 31 ASN B N 1
ATOM 4466 C CA . ASN B 1 31 ? 37.375 39.844 47.375 1 15.51 31 ASN B CA 1
ATOM 4467 C C . ASN B 1 31 ? 38.312 39.594 46.219 1 15.51 31 ASN B C 1
ATOM 4469 O O . ASN B 1 31 ? 39.344 38.938 46.375 1 15.51 31 ASN B O 1
ATOM 4473 N N . VAL B 1 32 ? 38.219 39.938 44.969 1 15.94 32 VAL B N 1
ATOM 4474 C CA . VAL B 1 32 ? 38.781 38.906 44.094 1 15.94 32 VAL B CA 1
ATOM 4475 C C . VAL B 1 32 ? 40.281 38.906 44.188 1 15.94 32 VAL B C 1
ATOM 4477 O O . VAL B 1 32 ? 40.906 39.969 44.125 1 15.94 32 VAL B O 1
ATOM 4480 N N . VAL B 1 33 ? 40.906 37.688 44.375 1 16.83 33 VAL B N 1
ATOM 4481 C CA . VAL B 1 33 ? 42.156 37.031 44.781 1 16.83 33 VAL B CA 1
ATOM 4482 C C . VAL B 1 33 ? 43.188 37.188 43.688 1 16.83 33 VAL B C 1
ATOM 4484 O O . VAL B 1 33 ? 42.875 37.344 42.5 1 16.83 33 VAL B O 1
ATOM 4487 N N . ARG B 1 34 ? 44.531 36.688 43.938 1 16.3 34 ARG B N 1
ATOM 4488 C CA . ARG B 1 34 ? 45.969 36.969 43.844 1 16.3 34 ARG B CA 1
ATOM 4489 C C . ARG B 1 34 ? 46.625 36.156 42.719 1 16.3 34 ARG B C 1
ATOM 4491 O O . ARG B 1 34 ? 46.781 34.938 42.844 1 16.3 34 ARG B O 1
ATOM 4498 N N . ALA B 1 35 ? 46.406 36.312 41.438 1 16.62 35 ALA B N 1
ATOM 4499 C CA . ALA B 1 35 ? 46.906 35.469 40.375 1 16.62 35 ALA B CA 1
ATOM 4500 C C . ALA B 1 35 ? 48.438 35.562 40.281 1 16.62 35 ALA B C 1
ATOM 4502 O O . ALA B 1 35 ? 48.969 36.625 40.031 1 16.62 35 ALA B O 1
ATOM 4503 N N . SER B 1 36 ? 49.188 34.656 40.906 1 16.41 36 SER B N 1
ATOM 4504 C CA . SER B 1 36 ? 50.656 34.625 41.062 1 16.41 36 SER B CA 1
ATOM 4505 C C . SER B 1 36 ? 51.344 34.312 39.75 1 16.41 36 SER B C 1
ATOM 4507 O O . SER B 1 36 ? 50.875 33.469 38.969 1 16.41 36 SER B O 1
ATOM 4509 N N . THR B 1 37 ? 52.5 34.938 39.219 1 17.69 37 THR B N 1
ATOM 4510 C CA . THR B 1 37 ? 53.281 35.25 38.062 1 17.69 37 THR B CA 1
ATOM 4511 C C . THR B 1 37 ? 54.375 34.219 37.844 1 17.69 37 THR B C 1
ATOM 4513 O O . THR B 1 37 ? 55.25 34.406 36.969 1 17.69 37 THR B O 1
ATOM 4516 N N . SER B 1 38 ? 54.281 32.906 38.188 1 17.86 38 SER B N 1
ATOM 4517 C CA . SER B 1 38 ? 55.656 32.375 38.281 1 17.86 38 SER B CA 1
ATOM 4518 C C . SER B 1 38 ? 56.312 32.219 36.906 1 17.86 38 SER B C 1
ATOM 4520 O O . SER B 1 38 ? 55.688 31.703 35.969 1 17.86 38 SER B O 1
ATOM 4522 N N . ILE B 1 39 ? 57.5 32.812 36.5 1 18.23 39 ILE B N 1
ATOM 4523 C CA . ILE B 1 39 ? 58.312 33.219 35.375 1 18.23 39 ILE B CA 1
ATOM 4524 C C . ILE B 1 39 ? 59.219 32.094 34.906 1 18.23 39 ILE B C 1
ATOM 4526 O O . ILE B 1 39 ? 60 32.219 33.969 1 18.23 39 ILE B O 1
ATOM 4530 N N . ASP B 1 40 ? 59.25 30.906 35.562 1 17.09 40 ASP B N 1
ATOM 4531 C CA . ASP B 1 40 ? 60.625 30.453 35.594 1 17.09 40 ASP B CA 1
ATOM 4532 C C . ASP B 1 40 ? 61.125 30.141 34.188 1 17.09 40 ASP B C 1
ATOM 4534 O O . ASP B 1 40 ? 60.344 30.062 33.25 1 17.09 40 ASP B O 1
ATOM 4538 N N . ASN B 1 41 ? 61.75 28.781 33.906 1 19.58 41 ASN B N 1
ATOM 4539 C CA . ASN B 1 41 ? 63.094 28.266 33.562 1 19.58 41 ASN B CA 1
ATOM 4540 C C . ASN B 1 41 ? 63.219 27.969 32.094 1 19.58 41 ASN B C 1
ATOM 4542 O O . ASN B 1 41 ? 62.344 27.344 31.5 1 19.58 41 ASN B O 1
ATOM 4546 N N . GLY B 1 42 ? 64.062 28.672 31.203 1 19.7 42 GLY B N 1
ATOM 4547 C CA . GLY B 1 42 ? 64.438 28.984 29.828 1 19.7 42 GLY B CA 1
ATOM 4548 C C . GLY B 1 42 ? 65 27.797 29.062 1 19.7 42 GLY B C 1
ATOM 4549 O O . GLY B 1 42 ? 65.125 27.844 27.828 1 19.7 42 GLY B O 1
ATOM 4550 N N . LEU B 1 43 ? 65.812 26.953 29.734 1 20.58 43 LEU B N 1
ATOM 4551 C CA . LEU B 1 43 ? 67 26.562 29.031 1 20.58 43 LEU B CA 1
ATOM 4552 C C . LEU B 1 43 ? 66.75 25.578 27.906 1 20.58 43 LEU B C 1
ATOM 4554 O O . LEU B 1 43 ? 67.25 25.688 26.812 1 20.58 43 LEU B O 1
ATOM 4558 N N . GLY B 1 44 ? 66.375 24.266 28.172 1 21.97 44 GLY B N 1
ATOM 4559 C CA . GLY B 1 44 ? 66.875 23.016 27.625 1 21.97 44 GLY B CA 1
ATOM 4560 C C . GLY B 1 44 ? 66.25 22.656 26.281 1 21.97 44 GLY B C 1
ATOM 4561 O O . GLY B 1 44 ? 65.5 21.719 26.188 1 21.97 44 GLY B O 1
ATOM 4562 N N . GLN B 1 45 ? 66 23.562 25.312 1 20.2 45 GLN B N 1
ATOM 4563 C CA . GLN B 1 45 ? 65.062 23.312 24.234 1 20.2 45 GLN B CA 1
ATOM 4564 C C . GLN B 1 45 ? 65.688 22.531 23.094 1 20.2 45 GLN B C 1
ATOM 4566 O O . GLN B 1 45 ? 65 22.062 22.188 1 20.2 45 GLN B O 1
ATOM 4571 N N . GLN B 1 46 ? 67.125 22.609 22.953 1 22 46 GLN B N 1
ATOM 4572 C CA . GLN B 1 46 ? 67.5 22.562 21.562 1 22 46 GLN B CA 1
ATOM 4573 C C . GLN B 1 46 ? 67.438 21.141 21.016 1 22 46 GLN B C 1
ATOM 4575 O O . GLN B 1 46 ? 67.062 20.938 19.859 1 22 46 GLN B O 1
ATOM 4580 N N . GLU B 1 47 ? 68.125 20.203 21.781 1 25.25 47 GLU B N 1
ATOM 4581 C CA . GLU B 1 47 ? 68.625 18.938 21.25 1 25.25 47 GLU B CA 1
ATOM 4582 C C . GLU B 1 47 ? 67.438 18.078 20.766 1 25.25 47 GLU B C 1
ATOM 4584 O O . GLU B 1 47 ? 67.688 17.047 20.125 1 25.25 47 GLU B O 1
ATOM 4589 N N . GLN B 1 48 ? 66.25 18.312 21.266 1 24.03 48 GLN B N 1
ATOM 4590 C CA . GLN B 1 48 ? 65.188 17.312 21.062 1 24.03 48 GLN B CA 1
ATOM 4591 C C . GLN B 1 48 ? 64.75 17.281 19.609 1 24.03 48 GLN B C 1
ATOM 4593 O O . GLN B 1 48 ? 63.812 16.516 19.266 1 24.03 48 GLN B O 1
ATOM 4598 N N . ILE B 1 49 ? 65.25 18.203 18.766 1 27.7 49 ILE B N 1
ATOM 4599 C CA . ILE B 1 49 ? 64.5 18.281 17.5 1 27.7 49 ILE B CA 1
ATOM 4600 C C . ILE B 1 49 ? 64.938 17.125 16.594 1 27.7 49 ILE B C 1
ATOM 4602 O O . ILE B 1 49 ? 64.125 16.594 15.852 1 27.7 49 ILE B O 1
ATOM 4606 N N . GLU B 1 50 ? 66.312 16.797 16.609 1 28.72 50 GLU B N 1
ATOM 4607 C CA . GLU B 1 50 ? 66.812 16.062 15.453 1 28.72 50 GLU B CA 1
ATOM 4608 C C . GLU B 1 50 ? 66.438 14.594 15.492 1 28.72 50 GLU B C 1
ATOM 4610 O O . GLU B 1 50 ? 66.25 13.961 14.445 1 28.72 50 GLU B O 1
ATOM 4615 N N . GLN B 1 51 ? 66.562 13.961 16.703 1 26.3 51 GLN B N 1
ATOM 4616 C CA . GLN B 1 51 ? 66.375 12.523 16.766 1 26.3 51 GLN B CA 1
ATOM 4617 C C . GLN B 1 51 ? 64.938 12.188 16.359 1 26.3 51 GLN B C 1
ATOM 4619 O O . GLN B 1 51 ? 64.562 11.016 16.172 1 26.3 51 GLN B O 1
ATOM 4624 N N . GLN B 1 52 ? 64 13.188 16.438 1 25.8 52 GLN B N 1
ATOM 4625 C CA . GLN B 1 52 ? 62.625 12.781 16.188 1 25.8 52 GLN B CA 1
ATOM 4626 C C . GLN B 1 52 ? 62.406 12.492 14.703 1 25.8 52 GLN B C 1
ATOM 4628 O O . GLN B 1 52 ? 61.344 12.008 14.328 1 25.8 52 GLN B O 1
ATOM 4633 N N . GLN B 1 53 ? 63.281 13.023 13.844 1 28.17 53 GLN B N 1
ATOM 4634 C CA . GLN B 1 53 ? 62.906 12.867 12.438 1 28.17 53 GLN B CA 1
ATOM 4635 C C . GLN B 1 53 ? 63.094 11.422 11.984 1 28.17 53 GLN B C 1
ATOM 4637 O O . GLN B 1 53 ? 62.344 10.961 11.094 1 28.17 53 GLN B O 1
ATOM 4642 N N . GLN B 1 54 ? 64.25 10.766 12.219 1 28.11 54 GLN B N 1
ATOM 4643 C CA . GLN B 1 54 ? 64.625 9.445 11.68 1 28.11 54 GLN B CA 1
ATOM 4644 C C . GLN B 1 54 ? 63.656 8.375 12.195 1 28.11 54 GLN B C 1
ATOM 4646 O O . GLN B 1 54 ? 63.438 7.363 11.531 1 28.11 54 GLN B O 1
ATOM 4651 N N . GLU B 1 55 ? 63.469 8.32 13.594 1 26.98 55 GLU B N 1
ATOM 4652 C CA . GLU B 1 55 ? 62.688 7.199 14.117 1 26.98 55 GLU B CA 1
ATOM 4653 C C . GLU B 1 55 ? 61.25 7.234 13.586 1 26.98 55 GLU B C 1
ATOM 4655 O O . GLU B 1 55 ? 60.438 6.371 13.93 1 26.98 55 GLU B O 1
ATOM 4660 N N . GLN B 1 56 ? 60.75 8.359 13.062 1 26 56 GLN B N 1
ATOM 4661 C CA . GLN B 1 56 ? 59.344 8.414 12.633 1 26 56 GLN B CA 1
ATOM 4662 C C . GLN B 1 56 ? 59.125 7.562 11.391 1 26 56 GLN B C 1
ATOM 4664 O O . GLN B 1 56 ? 58 7.43 10.93 1 26 56 GLN B O 1
ATOM 4669 N N . LYS B 1 57 ? 60.188 7.391 10.57 1 27.86 57 LYS B N 1
ATOM 4670 C CA . LYS B 1 57 ? 59.906 6.742 9.289 1 27.86 57 LYS B CA 1
ATOM 4671 C C . LYS B 1 57 ? 59.562 5.273 9.477 1 27.86 57 LYS B C 1
ATOM 4673 O O . LYS B 1 57 ? 59.031 4.629 8.562 1 27.86 57 LYS B O 1
ATOM 4678 N N . ASN B 1 58 ? 60.375 4.617 10.367 1 27.02 58 ASN B N 1
ATOM 4679 C CA . ASN B 1 58 ? 60.219 3.17 10.422 1 27.02 58 ASN B CA 1
ATOM 4680 C C . ASN B 1 58 ? 58.812 2.793 10.891 1 27.02 58 ASN B C 1
ATOM 4682 O O . ASN B 1 58 ? 58.469 1.612 10.914 1 27.02 58 ASN B O 1
ATOM 4686 N N . HIS B 1 59 ? 58.375 3.559 11.906 1 26.89 59 HIS B N 1
ATOM 4687 C CA . HIS B 1 59 ? 57.219 2.971 12.609 1 26.89 59 HIS B CA 1
ATOM 4688 C C . HIS B 1 59 ? 56 2.934 11.719 1 26.89 59 HIS B C 1
ATOM 4690 O O . HIS B 1 59 ? 54.906 2.596 12.188 1 26.89 59 HIS B O 1
ATOM 4696 N N . HIS B 1 60 ? 56.125 3.686 10.68 1 25.12 60 HIS B N 1
ATOM 4697 C CA . HIS B 1 60 ? 54.75 3.977 10.211 1 25.12 60 HIS B CA 1
ATOM 4698 C C . HIS B 1 60 ? 54.094 2.721 9.672 1 25.12 60 HIS B C 1
ATOM 4700 O O . HIS B 1 60 ? 53 2.793 9.117 1 25.12 60 HIS B O 1
ATOM 4706 N N . SER B 1 61 ? 55 1.764 9.336 1 26.52 61 SER B N 1
ATOM 4707 C CA . SER B 1 61 ? 54.219 0.806 8.555 1 26.52 61 SER B CA 1
ATOM 4708 C C . SER B 1 61 ? 53.156 0.133 9.406 1 26.52 61 SER B C 1
ATOM 4710 O O . SER B 1 61 ? 53.375 -0.951 9.953 1 26.52 61 SER B O 1
ATOM 4712 N N . THR B 1 62 ? 52.812 0.788 10.508 1 26.05 62 THR B N 1
ATOM 4713 C CA . THR B 1 62 ? 51.875 -0.08 11.203 1 26.05 62 THR B CA 1
ATOM 4714 C C . THR B 1 62 ? 50.812 -0.605 10.234 1 26.05 62 THR B C 1
ATOM 4716 O O . THR B 1 62 ? 50.312 0.139 9.391 1 26.05 62 THR B O 1
ATOM 4719 N N . PRO B 1 63 ? 50.906 -1.922 9.977 1 26.92 63 PRO B N 1
ATOM 4720 C CA . PRO B 1 63 ? 49.875 -2.494 9.102 1 26.92 63 PRO B CA 1
ATOM 4721 C C . PRO B 1 63 ? 48.5 -1.88 9.336 1 26.92 63 PRO B C 1
ATOM 4723 O O . PRO B 1 63 ? 48.125 -1.592 10.477 1 26.92 63 PRO B O 1
ATOM 4726 N N . SER B 1 64 ? 48.25 -0.843 8.578 1 26.56 64 SER B N 1
ATOM 4727 C CA . SER B 1 64 ? 46.875 -0.34 8.633 1 26.56 64 SER B CA 1
ATOM 4728 C C . SER B 1 64 ? 45.875 -1.471 8.875 1 26.56 64 SER B C 1
ATOM 4730 O O . SER B 1 64 ? 45.781 -2.381 8.047 1 26.56 64 SER B O 1
ATOM 4732 N N . GLY B 1 65 ? 45.969 -2.09 10.102 1 26.05 65 GLY B N 1
ATOM 4733 C CA . GLY B 1 65 ? 44.906 -2.99 10.508 1 26.05 65 GLY B CA 1
ATOM 4734 C C . GLY B 1 65 ? 43.562 -2.645 9.883 1 26.05 65 GLY B C 1
ATOM 4735 O O . GLY B 1 65 ? 43.219 -1.469 9.781 1 26.05 65 GLY B O 1
ATOM 4736 N N . GLY B 1 66 ? 43.312 -3.357 8.828 1 28.16 66 GLY B N 1
ATOM 4737 C CA . GLY B 1 66 ? 41.938 -3.281 8.352 1 28.16 66 GLY B CA 1
ATOM 4738 C C . GLY B 1 66 ? 40.938 -2.99 9.453 1 28.16 66 GLY B C 1
ATOM 4739 O O . GLY B 1 66 ? 40.875 -3.73 10.438 1 28.16 66 GLY B O 1
ATOM 4740 N N . HIS B 1 67 ? 40.969 -1.747 9.891 1 27.88 67 HIS B N 1
ATOM 4741 C CA . HIS B 1 67 ? 39.844 -1.436 10.766 1 27.88 67 HIS B CA 1
ATOM 4742 C C . HIS B 1 67 ? 38.594 -2.27 10.406 1 27.88 67 HIS B C 1
ATOM 4744 O O . HIS B 1 67 ? 38.031 -2.102 9.328 1 27.88 67 HIS B O 1
ATOM 4750 N N . GLY B 1 68 ? 38.75 -3.596 10.539 1 29 68 GLY B N 1
ATOM 4751 C CA . GLY B 1 68 ? 37.438 -4.211 10.617 1 29 68 GLY B CA 1
ATOM 4752 C C . GLY B 1 68 ? 36.406 -3.311 11.25 1 29 68 GLY B C 1
ATOM 4753 O O . GLY B 1 68 ? 36.625 -2.713 12.305 1 29 68 GLY B O 1
ATOM 4754 N N . ALA B 1 69 ? 35.75 -2.617 10.477 1 32.72 69 ALA B N 1
ATOM 4755 C CA . ALA B 1 69 ? 34.594 -1.997 11.117 1 32.72 69 ALA B CA 1
ATOM 4756 C C . ALA B 1 69 ? 34.125 -2.816 12.32 1 32.72 69 ALA B C 1
ATOM 4758 O O . ALA B 1 69 ? 33.781 -3.982 12.172 1 32.72 69 ALA B O 1
ATOM 4759 N N . ALA B 1 70 ? 34.875 -2.838 13.438 1 32.91 70 ALA B N 1
ATOM 4760 C CA . ALA B 1 70 ? 34.25 -3.328 14.664 1 32.91 70 ALA B CA 1
ATOM 4761 C C . ALA B 1 70 ? 32.75 -3.234 14.594 1 32.91 70 ALA B C 1
ATOM 4763 O O . ALA B 1 70 ? 32.188 -2.137 14.5 1 32.91 70 ALA B O 1
ATOM 4764 N N . HIS B 1 71 ? 32.156 -4.156 13.938 1 38.34 71 HIS B N 1
ATOM 4765 C CA . HIS B 1 71 ? 30.734 -4.25 14.195 1 38.34 71 HIS B CA 1
ATOM 4766 C C . HIS B 1 71 ? 30.422 -3.988 15.664 1 38.34 71 HIS B C 1
ATOM 4768 O O . HIS B 1 71 ? 30.609 -4.863 16.516 1 38.34 71 HIS B O 1
ATOM 4774 N N . HIS B 1 72 ? 30.922 -2.926 16.297 1 38.84 72 HIS B N 1
ATOM 4775 C CA . HIS B 1 72 ? 30.391 -2.627 17.625 1 38.84 72 HIS B CA 1
ATOM 4776 C C . HIS B 1 72 ? 28.953 -3.148 17.766 1 38.84 72 HIS B C 1
ATOM 4778 O O . HIS B 1 72 ? 28.125 -2.941 16.875 1 38.84 72 HIS B O 1
ATOM 4784 N N 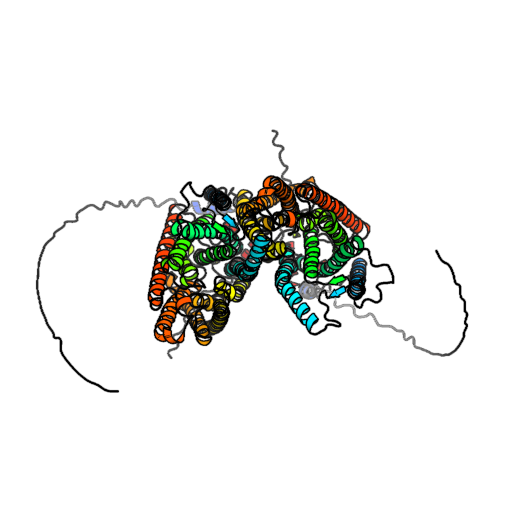. SER B 1 73 ? 28.828 -4.32 18.203 1 47.53 73 SER B N 1
ATOM 4785 C CA . SER B 1 73 ? 27.531 -4.812 18.641 1 47.53 73 SER B CA 1
ATOM 4786 C C . SER B 1 73 ? 26.625 -3.666 19.078 1 47.53 73 SER B C 1
ATOM 4788 O O . SER B 1 73 ? 26.938 -2.943 20.031 1 47.53 73 SER B O 1
ATOM 4790 N N . HIS B 1 74 ? 26.062 -2.922 18.219 1 55.75 74 HIS B N 1
ATOM 4791 C CA . HIS B 1 74 ? 25.219 -1.736 18.391 1 55.75 74 HIS B CA 1
ATOM 4792 C C . HIS B 1 74 ? 24.047 -2.014 19.312 1 55.75 74 HIS B C 1
ATOM 4794 O O . HIS B 1 74 ? 22.984 -1.385 19.188 1 55.75 74 HIS B O 1
ATOM 4800 N N . TRP B 1 75 ? 24.234 -3.059 20.047 1 64.19 75 TRP B N 1
ATOM 4801 C CA . TRP B 1 75 ? 23.219 -3.264 21.062 1 64.19 75 TRP B CA 1
ATOM 4802 C C . TRP B 1 75 ? 23.281 -2.178 22.141 1 64.19 75 TRP B C 1
ATOM 4804 O O . TRP B 1 75 ? 23.172 -2.467 23.328 1 64.19 75 TRP B O 1
ATOM 4814 N N . GLY B 1 76 ? 23.406 -0.998 21.781 1 79.19 76 GLY B N 1
ATOM 4815 C CA . GLY B 1 76 ? 23.359 0.114 22.719 1 79.19 76 GLY B CA 1
ATOM 4816 C C . GLY B 1 76 ? 22 0.318 23.359 1 79.19 76 GLY B C 1
ATOM 4817 O O . GLY B 1 76 ? 21.047 -0.368 23 1 79.19 76 GLY B O 1
ATOM 4818 N N . ALA B 1 77 ? 21.953 0.944 24.438 1 83.88 77 ALA B N 1
ATOM 4819 C CA . ALA B 1 77 ? 20.734 1.246 25.203 1 83.88 77 ALA B CA 1
ATOM 4820 C C . ALA B 1 77 ? 19.641 1.778 24.281 1 83.88 77 ALA B C 1
ATOM 4822 O O . ALA B 1 77 ? 18.453 1.461 24.469 1 83.88 77 ALA B O 1
ATOM 4823 N N . GLU B 1 78 ? 20.016 2.42 23.312 1 86.75 78 GLU B N 1
ATOM 4824 C CA . GLU B 1 78 ? 19.062 2.99 22.375 1 86.75 78 GLU B CA 1
ATOM 4825 C C . GLU B 1 78 ? 18.375 1.901 21.547 1 86.75 78 GLU B C 1
ATOM 4827 O O . GLU B 1 78 ? 17.172 1.945 21.328 1 86.75 78 GLU B O 1
ATOM 4832 N N . ASN B 1 79 ? 19.172 1.016 21.078 1 89.44 79 ASN B N 1
ATOM 4833 C CA . ASN B 1 79 ? 18.625 -0.091 20.297 1 89.44 79 ASN B CA 1
ATOM 4834 C C . ASN B 1 79 ? 17.656 -0.938 21.125 1 89.44 79 ASN B C 1
ATOM 4836 O O . ASN B 1 79 ? 16.562 -1.265 20.672 1 89.44 79 ASN B O 1
ATOM 4840 N N . ILE B 1 80 ? 18.016 -1.225 22.328 1 93.06 80 ILE B N 1
ATOM 4841 C CA . ILE B 1 80 ? 17.188 -2.039 23.203 1 93.06 80 ILE B CA 1
ATOM 4842 C C . ILE B 1 80 ? 15.875 -1.302 23.5 1 93.06 80 ILE B C 1
ATOM 4844 O O . ILE B 1 80 ? 14.797 -1.899 23.484 1 93.06 80 ILE B O 1
ATOM 4848 N N . THR B 1 81 ? 16.016 -0.029 23.828 1 93.75 81 THR B N 1
ATOM 4849 C CA . THR B 1 81 ? 14.828 0.759 24.125 1 93.75 81 THR B CA 1
ATOM 4850 C C . THR B 1 81 ? 13.898 0.813 22.906 1 93.75 81 THR B C 1
ATOM 4852 O O . THR B 1 81 ? 12.68 0.736 23.062 1 93.75 81 THR B O 1
ATOM 4855 N N . PHE B 1 82 ? 14.484 0.974 21.703 1 94.38 82 PHE B N 1
ATOM 4856 C CA . PHE B 1 82 ? 13.68 0.953 20.484 1 94.38 82 PHE B CA 1
ATOM 4857 C C . PHE B 1 82 ? 12.891 -0.347 20.375 1 94.38 82 PHE B C 1
ATOM 4859 O O . PHE B 1 82 ? 11.688 -0.328 20.125 1 94.38 82 PHE B O 1
ATOM 4866 N N . LEU B 1 83 ? 13.57 -1.461 20.594 1 96.25 83 LEU B N 1
ATOM 4867 C CA . LEU B 1 83 ? 12.953 -2.777 20.469 1 96.25 83 LEU B CA 1
ATOM 4868 C C . LEU B 1 83 ? 11.859 -2.967 21.5 1 96.25 83 LEU B C 1
ATOM 4870 O O . LEU B 1 83 ? 10.789 -3.5 21.203 1 96.25 83 LEU B O 1
ATOM 4874 N N . VAL B 1 84 ? 12.094 -2.5 22.672 1 96.56 84 VAL B N 1
ATOM 4875 C CA . VAL B 1 84 ? 11.117 -2.646 23.75 1 96.56 84 VAL B CA 1
ATOM 4876 C C . VAL B 1 84 ? 9.891 -1.782 23.453 1 96.56 84 VAL B C 1
ATOM 4878 O O . VAL B 1 84 ? 8.758 -2.254 23.547 1 96.56 84 VAL B O 1
ATOM 4881 N N . VAL B 1 85 ? 10.094 -0.524 23.062 1 96.56 85 VAL B N 1
ATOM 4882 C CA . VAL B 1 85 ? 8.992 0.396 22.828 1 96.56 85 VAL B CA 1
ATOM 4883 C C . VAL B 1 85 ? 8.141 -0.113 21.656 1 96.56 85 VAL B C 1
ATOM 4885 O O . VAL B 1 85 ? 6.922 -0.234 21.781 1 96.56 85 VAL B O 1
ATOM 4888 N N . VAL B 1 86 ? 8.758 -0.466 20.516 1 97.62 86 VAL B N 1
ATOM 4889 C CA . VAL B 1 86 ? 8.031 -0.916 19.328 1 97.62 86 VAL B CA 1
ATOM 4890 C C . VAL B 1 86 ? 7.367 -2.26 19.625 1 97.62 86 VAL B C 1
ATOM 4892 O O . VAL B 1 86 ? 6.203 -2.467 19.266 1 97.62 86 VAL B O 1
ATOM 4895 N N . GLY B 1 87 ? 8.102 -3.188 20.297 1 97.81 87 GLY B N 1
ATOM 4896 C CA . GLY B 1 87 ? 7.543 -4.488 20.641 1 97.81 87 GLY B CA 1
ATOM 4897 C C . GLY B 1 87 ? 6.355 -4.402 21.578 1 97.81 87 GLY B C 1
ATOM 4898 O O . GLY B 1 87 ? 5.312 -5.012 21.312 1 97.81 87 GLY B O 1
ATOM 4899 N N . VAL B 1 88 ? 6.465 -3.635 22.641 1 97.81 88 VAL B N 1
ATOM 4900 C CA . VAL B 1 88 ? 5.41 -3.508 23.625 1 97.81 88 VAL B CA 1
ATOM 4901 C C . VAL B 1 88 ? 4.184 -2.848 23 1 97.81 88 VAL B C 1
ATOM 4903 O O . VAL B 1 88 ? 3.057 -3.312 23.188 1 97.81 88 VAL B O 1
ATOM 4906 N N . PHE B 1 89 ? 4.383 -1.777 22.25 1 98 89 PHE B N 1
ATOM 4907 C CA . PHE B 1 89 ? 3.244 -1.09 21.656 1 98 89 PHE B CA 1
ATOM 4908 C C . PHE B 1 89 ? 2.578 -1.961 20.609 1 98 89 PHE B C 1
ATOM 4910 O O . PHE B 1 89 ? 1.353 -1.96 20.469 1 98 89 PHE B O 1
ATOM 4917 N N . GLN B 1 90 ? 3.342 -2.703 19.797 1 98.12 90 GLN B N 1
ATOM 4918 C CA . GLN B 1 90 ? 2.723 -3.592 18.812 1 98.12 90 GLN B CA 1
ATOM 4919 C C . GLN B 1 90 ? 1.863 -4.648 19.5 1 98.12 90 GLN B C 1
ATOM 4921 O O . GLN B 1 90 ? 0.806 -5.023 18.984 1 98.12 90 GLN B O 1
ATOM 4926 N N . VAL B 1 91 ? 2.344 -5.188 20.625 1 97.75 91 VAL B N 1
ATOM 4927 C CA . VAL B 1 91 ? 1.551 -6.145 21.391 1 97.75 91 VAL B CA 1
ATOM 4928 C C . VAL B 1 91 ? 0.279 -5.469 21.906 1 97.75 91 VAL B C 1
ATOM 4930 O O . VAL B 1 91 ? -0.807 -6.051 21.844 1 97.75 91 VAL B O 1
ATOM 4933 N N . ILE B 1 92 ? 0.385 -4.223 22.406 1 97.38 92 ILE B N 1
ATOM 4934 C CA . ILE B 1 92 ? -0.777 -3.461 22.859 1 97.38 92 ILE B CA 1
ATOM 4935 C C . ILE B 1 92 ? -1.758 -3.289 21.688 1 97.38 92 ILE B C 1
ATOM 4937 O O . ILE B 1 92 ? -2.965 -3.482 21.859 1 97.38 92 ILE B O 1
ATOM 4941 N N . PHE B 1 93 ? -1.217 -2.889 20.469 1 97.69 93 PHE B N 1
ATOM 4942 C CA . PHE B 1 93 ? -2.078 -2.76 19.297 1 97.69 93 PHE B CA 1
ATOM 4943 C C . PHE B 1 93 ? -2.838 -4.055 19.031 1 97.69 93 PHE B C 1
ATOM 4945 O O . PHE B 1 93 ? -4.055 -4.039 18.859 1 97.69 93 PHE B O 1
ATOM 4952 N N . LEU B 1 94 ? -2.127 -5.195 19.078 1 97.06 94 LEU B N 1
ATOM 4953 C CA . LEU B 1 94 ? -2.717 -6.504 18.797 1 97.06 94 LEU B CA 1
ATOM 4954 C C . LEU B 1 94 ? -3.855 -6.801 19.781 1 97.06 94 LEU B C 1
ATOM 4956 O O . LEU B 1 94 ? -4.957 -7.156 19.359 1 97.06 94 LEU B O 1
ATOM 4960 N N . VAL B 1 95 ? -3.611 -6.605 21.016 1 96.5 95 VAL B N 1
ATOM 4961 C CA . VAL B 1 95 ? -4.598 -6.914 22.047 1 96.5 95 VAL B CA 1
ATOM 4962 C C . VAL B 1 95 ? -5.82 -6.012 21.875 1 96.5 95 VAL B C 1
ATOM 4964 O O . VAL B 1 95 ? -6.957 -6.484 21.906 1 96.5 95 VAL B O 1
ATOM 4967 N N . LEU B 1 96 ? -5.605 -4.734 21.656 1 94.81 96 LEU B N 1
ATOM 4968 C CA . LEU B 1 96 ? -6.711 -3.785 21.547 1 94.81 96 LEU B CA 1
ATOM 4969 C C . LEU B 1 96 ? -7.52 -4.035 20.281 1 94.81 96 LEU B C 1
ATOM 4971 O O . LEU B 1 96 ? -8.742 -3.869 20.281 1 94.81 96 LEU B O 1
ATOM 4975 N N . PHE B 1 97 ? -6.891 -4.438 19.172 1 95.19 97 PHE B N 1
ATOM 4976 C CA . PHE B 1 97 ? -7.621 -4.766 17.953 1 95.19 97 PHE B CA 1
ATOM 4977 C C . PHE B 1 97 ? -8.477 -6.012 18.156 1 95.19 97 PHE B C 1
ATOM 4979 O O . PHE B 1 97 ? -9.578 -6.113 17.609 1 95.19 97 PHE B O 1
ATOM 4986 N N . TRP B 1 98 ? -7.984 -7.023 18.938 1 93.25 98 TRP B N 1
ATOM 4987 C CA . TRP B 1 98 ? -8.734 -8.242 19.219 1 93.25 98 TRP B CA 1
ATOM 4988 C C . TRP B 1 98 ? -9.938 -7.953 20.109 1 93.25 98 TRP B C 1
ATOM 4990 O O . TRP B 1 98 ? -11.016 -8.508 19.891 1 93.25 98 TRP B O 1
ATOM 5000 N N . VAL B 1 99 ? -9.758 -7.031 21 1 89.81 99 VAL B N 1
ATOM 5001 C CA . VAL B 1 99 ? -10.75 -6.848 22.062 1 89.81 99 VAL B CA 1
ATOM 5002 C C . VAL B 1 99 ? -11.812 -5.848 21.609 1 89.81 99 VAL B C 1
ATOM 5004 O O . VAL B 1 99 ? -12.992 -6.008 21.906 1 89.81 99 VAL B O 1
ATOM 5007 N N . PHE B 1 100 ? -11.414 -4.879 20.75 1 87.5 100 PHE B N 1
ATOM 5008 C CA . PHE B 1 100 ? -12.32 -3.742 20.609 1 87.5 100 PHE B CA 1
ATOM 5009 C C . PHE B 1 100 ? -12.93 -3.709 19.203 1 87.5 100 PHE B C 1
ATOM 5011 O O . PHE B 1 100 ? -13.906 -2.99 18.969 1 87.5 100 PHE B O 1
ATOM 5018 N N . PHE B 1 101 ? -12.484 -4.504 18.266 1 89.31 101 PHE B N 1
ATOM 5019 C CA . PHE B 1 101 ? -12.977 -4.27 16.906 1 89.31 101 PHE B CA 1
ATOM 5020 C C . PHE B 1 101 ? -13.672 -5.508 16.359 1 89.31 101 PHE B C 1
ATOM 5022 O O . PHE B 1 101 ? -13.18 -6.629 16.516 1 89.31 101 PHE B O 1
ATOM 5029 N N . ASP B 1 102 ? -14.875 -5.289 15.836 1 88.44 102 ASP B N 1
ATOM 5030 C CA . ASP B 1 102 ? -15.594 -6.188 14.945 1 88.44 102 ASP B CA 1
ATOM 5031 C C . ASP B 1 102 ? -15.961 -5.492 13.633 1 88.44 102 ASP B C 1
ATOM 5033 O O . ASP B 1 102 ? -15.969 -4.262 13.562 1 88.44 102 ASP B O 1
ATOM 5037 N N . TYR B 1 103 ? -16.234 -6.289 12.609 1 87.94 103 TYR B N 1
ATOM 5038 C CA . TYR B 1 103 ? -16.594 -5.688 11.328 1 87.94 103 TYR B CA 1
ATOM 5039 C C . TYR B 1 103 ? -17.906 -4.914 11.438 1 87.94 103 TYR B C 1
ATOM 5041 O O . TYR B 1 103 ? -18.828 -5.336 12.141 1 87.94 103 TYR B O 1
ATOM 5049 N N . GLU B 1 104 ? -18.016 -3.789 10.773 1 80.88 104 GLU B N 1
ATOM 5050 C CA . GLU B 1 104 ? -19.281 -3.068 10.68 1 80.88 104 GLU B CA 1
ATOM 5051 C C . GLU B 1 104 ? -20.359 -3.939 10.062 1 80.88 104 GLU B C 1
ATOM 5053 O O . GLU B 1 104 ? -21.5 -3.955 10.539 1 80.88 104 GLU B O 1
ATOM 5058 N N . HIS B 1 105 ? -20.031 -4.648 8.992 1 79.06 105 HIS B N 1
ATOM 5059 C CA . HIS B 1 105 ? -20.953 -5.555 8.336 1 79.06 105 HIS B CA 1
ATOM 5060 C C . HIS B 1 105 ? -20.719 -7 8.766 1 79.06 105 HIS B C 1
ATOM 5062 O O . HIS B 1 105 ? -20.484 -7.867 7.922 1 79.06 105 HIS B O 1
ATOM 5068 N N . SER B 1 106 ? -20.938 -7.168 10.086 1 78.56 106 SER B N 1
ATOM 5069 C CA . SER B 1 106 ? -20.703 -8.5 10.625 1 78.56 106 SER B CA 1
ATOM 5070 C C . SER B 1 106 ? -21.781 -9.484 10.156 1 78.56 106 SER B C 1
ATOM 5072 O O . SER B 1 106 ? -22.969 -9.18 10.203 1 78.56 106 SER B O 1
ATOM 5074 N N . VAL B 1 107 ? -21.359 -10.594 9.719 1 81.44 107 VAL B N 1
ATOM 5075 C CA . VAL B 1 107 ? -22.281 -11.547 9.102 1 81.44 107 VAL B CA 1
ATOM 5076 C C . VAL B 1 107 ? -22.641 -12.641 10.109 1 81.44 107 VAL B C 1
ATOM 5078 O O . VAL B 1 107 ? -23.438 -13.531 9.805 1 81.44 107 VAL B O 1
ATOM 5081 N N . THR B 1 108 ? -22.078 -12.477 11.266 1 80.31 108 THR B N 1
ATOM 5082 C CA . THR B 1 108 ? -22.375 -13.508 12.25 1 80.31 108 THR B CA 1
ATOM 5083 C C . THR B 1 108 ? -23.859 -13.5 12.617 1 80.31 108 THR B C 1
ATOM 5085 O O . THR B 1 108 ? -24.469 -12.43 12.734 1 80.31 108 THR B O 1
ATOM 5088 N N . ASN B 1 109 ? -24.469 -14.625 12.703 1 77.06 109 ASN B N 1
ATOM 5089 C CA . ASN B 1 109 ? -25.859 -14.859 13.047 1 77.06 109 ASN B CA 1
ATOM 5090 C C . ASN B 1 109 ? -26.797 -14.273 12 1 77.06 109 ASN B C 1
ATOM 5092 O O . ASN B 1 109 ? -27.938 -13.898 12.32 1 77.06 109 ASN B O 1
ATOM 5096 N N . SER B 1 110 ? -26.344 -14.219 10.797 1 82.81 110 SER B N 1
ATOM 5097 C CA . SER B 1 110 ? -27.156 -13.617 9.742 1 82.81 110 SER B CA 1
ATOM 5098 C C . SER B 1 110 ? -28.172 -14.609 9.188 1 82.81 110 SER B C 1
ATOM 5100 O O . SER B 1 110 ? -27.891 -15.812 9.125 1 82.81 110 SER B O 1
ATOM 5102 N N . THR B 1 111 ? -29.344 -14.039 8.852 1 86.81 111 THR B N 1
ATOM 5103 C CA . THR B 1 111 ? -30.297 -14.758 8.023 1 86.81 111 THR B CA 1
ATOM 5104 C C . THR B 1 111 ? -30.062 -14.461 6.543 1 86.81 111 THR B C 1
ATOM 5106 O O . THR B 1 111 ? -29.234 -13.609 6.199 1 86.81 111 THR B O 1
ATOM 5109 N N . GLU B 1 112 ? -30.75 -15.164 5.711 1 88.88 112 GLU B N 1
ATOM 5110 C CA . GLU B 1 112 ? -30.594 -14.938 4.277 1 88.88 112 GLU B CA 1
ATOM 5111 C C . GLU B 1 112 ? -30.969 -13.508 3.902 1 88.88 112 GLU B C 1
ATOM 5113 O O . GLU B 1 112 ? -30.297 -12.875 3.082 1 88.88 112 GLU B O 1
ATOM 5118 N N . THR B 1 113 ? -31.984 -13.039 4.473 1 89 113 THR B N 1
ATOM 5119 C CA . THR B 1 113 ? -32.469 -11.695 4.164 1 89 113 THR B CA 1
ATOM 5120 C C . THR B 1 113 ? -31.5 -10.641 4.691 1 89 113 THR B C 1
ATOM 5122 O O . THR B 1 113 ? -31.172 -9.68 3.986 1 89 113 THR B O 1
ATOM 5125 N N . THR B 1 114 ? -31.062 -10.82 5.898 1 88.94 114 THR B N 1
ATOM 5126 C CA . THR B 1 114 ? -30.156 -9.852 6.48 1 88.94 114 THR B CA 1
ATOM 5127 C C . THR B 1 114 ? -28.797 -9.883 5.766 1 88.94 114 THR B C 1
ATOM 5129 O O . THR B 1 114 ? -28.156 -8.844 5.605 1 88.94 114 THR B O 1
ATOM 5132 N N . LEU B 1 115 ? -28.453 -11.039 5.32 1 89.75 115 LEU B N 1
ATOM 5133 C CA . LEU B 1 115 ? -27.203 -11.188 4.605 1 89.75 115 LEU B CA 1
ATOM 5134 C C . LEU B 1 115 ? -27.234 -10.43 3.283 1 89.75 115 LEU B C 1
ATOM 5136 O O . LEU B 1 115 ? -26.25 -9.805 2.895 1 89.75 115 LEU B O 1
ATOM 5140 N N . ALA B 1 116 ? -28.312 -10.5 2.615 1 90.44 116 ALA B N 1
ATOM 5141 C CA . ALA B 1 116 ? -28.469 -9.789 1.35 1 90.44 116 ALA B CA 1
ATOM 5142 C C . ALA B 1 116 ? -28.328 -8.281 1.55 1 90.44 116 ALA B C 1
ATOM 5144 O O . ALA B 1 116 ? -27.688 -7.598 0.751 1 90.44 116 ALA B O 1
ATOM 5145 N N . HIS B 1 117 ? -28.938 -7.82 2.58 1 90.56 117 HIS B N 1
ATOM 5146 C CA . HIS B 1 117 ? -28.875 -6.398 2.891 1 90.56 117 HIS B CA 1
ATOM 5147 C C . HIS B 1 117 ? -27.453 -5.988 3.27 1 90.56 117 HIS B C 1
ATOM 5149 O O . HIS B 1 117 ? -26.969 -4.938 2.842 1 90.56 117 HIS B O 1
ATOM 5155 N N . LEU B 1 118 ? -26.828 -6.805 4.07 1 89.88 118 LEU B N 1
ATOM 5156 C CA . LEU B 1 118 ? -25.453 -6.543 4.477 1 89.88 118 LEU B CA 1
ATOM 5157 C C . LEU B 1 118 ? -24.531 -6.52 3.27 1 89.88 118 LEU B C 1
ATOM 5159 O O . LEU B 1 118 ? -23.609 -5.695 3.201 1 89.88 118 LEU B O 1
ATOM 5163 N N . ASN B 1 119 ? -24.734 -7.371 2.357 1 92.44 119 ASN B N 1
ATOM 5164 C CA . ASN B 1 119 ? -23.922 -7.422 1.148 1 92.44 119 ASN B CA 1
ATOM 5165 C C . ASN B 1 119 ? -24.078 -6.152 0.317 1 92.44 119 ASN B C 1
ATOM 5167 O O . ASN B 1 119 ? -23.094 -5.641 -0.223 1 92.44 119 ASN B O 1
ATOM 5171 N N . GLU B 1 120 ? -25.281 -5.68 0.209 1 91.94 120 GLU B N 1
ATOM 5172 C CA . GLU B 1 120 ? -25.547 -4.453 -0.543 1 91.94 120 GLU B CA 1
ATOM 5173 C C . GLU B 1 120 ? -24.844 -3.26 0.097 1 91.94 120 GLU B C 1
ATOM 5175 O O . GLU B 1 120 ? -24.203 -2.463 -0.595 1 91.94 120 GLU B O 1
ATOM 5180 N N . GLU B 1 121 ? -24.953 -3.16 1.365 1 91.81 121 GLU B N 1
ATOM 5181 C CA . GLU B 1 121 ? -24.328 -2.061 2.09 1 91.81 121 GLU B CA 1
ATOM 5182 C C . GLU B 1 121 ? -22.812 -2.139 2.006 1 91.81 121 GLU B C 1
ATOM 5184 O O . GLU B 1 121 ? -22.141 -1.123 1.803 1 91.81 121 GLU B O 1
ATOM 5189 N N . ALA B 1 122 ? -22.359 -3.309 2.191 1 93 122 ALA B N 1
ATOM 5190 C CA . ALA B 1 122 ? -20.906 -3.512 2.123 1 93 122 ALA B CA 1
ATOM 5191 C C . ALA B 1 122 ? -20.375 -3.168 0.738 1 93 122 ALA B C 1
ATOM 5193 O O . ALA B 1 122 ? -19.297 -2.582 0.611 1 93 122 ALA B O 1
ATOM 5194 N N . HIS B 1 123 ? -21.078 -3.561 -0.255 1 93 123 HIS B N 1
ATOM 5195 C CA . HIS B 1 123 ? -20.656 -3.254 -1.621 1 93 123 HIS B CA 1
ATOM 5196 C C . HIS B 1 123 ? -20.609 -1.748 -1.856 1 93 123 HIS B C 1
ATOM 5198 O O . HIS B 1 123 ? -19.672 -1.244 -2.48 1 93 123 HIS B O 1
ATOM 5204 N N . ALA B 1 124 ? -21.609 -1.057 -1.4 1 91.5 124 ALA B N 1
ATOM 5205 C CA . ALA B 1 124 ? -21.641 0.398 -1.53 1 91.5 124 ALA B CA 1
ATOM 5206 C C . ALA B 1 124 ? -20.438 1.039 -0.84 1 91.5 124 ALA B C 1
ATOM 5208 O O . ALA B 1 124 ? -19.844 1.99 -1.361 1 91.5 124 ALA B O 1
ATOM 5209 N N . ASP B 1 125 ? -20.062 0.538 0.305 1 92.19 125 ASP B N 1
ATOM 5210 C CA . ASP B 1 125 ? -18.906 1.051 1.041 1 92.19 125 ASP B CA 1
ATOM 5211 C C . ASP B 1 125 ? -17.609 0.805 0.272 1 92.19 125 ASP B C 1
ATOM 5213 O O . ASP B 1 125 ? -16.734 1.67 0.232 1 92.19 125 ASP B O 1
ATOM 5217 N N . VAL B 1 126 ? -17.516 -0.396 -0.283 1 93.5 126 VAL B N 1
ATOM 5218 C CA . VAL B 1 126 ? -16.312 -0.727 -1.044 1 93.5 126 VAL B CA 1
ATOM 5219 C C . VAL B 1 126 ? -16.172 0.225 -2.229 1 93.5 126 VAL B C 1
ATOM 5221 O O . VAL B 1 126 ? -15.094 0.776 -2.467 1 93.5 126 VAL B O 1
ATOM 5224 N N . VAL B 1 127 ? -17.234 0.49 -2.918 1 91.44 127 VAL B N 1
ATOM 5225 C CA . VAL B 1 127 ? -17.234 1.353 -4.094 1 91.44 127 VAL B CA 1
ATOM 5226 C C . VAL B 1 127 ? -16.859 2.779 -3.686 1 91.44 127 VAL B C 1
ATOM 5228 O O . VAL B 1 127 ? -16.141 3.469 -4.398 1 91.44 127 VAL B O 1
ATOM 5231 N N . HIS B 1 128 ? -17.281 3.164 -2.543 1 91.81 128 HIS B N 1
ATOM 5232 C CA . HIS B 1 128 ? -17.109 4.539 -2.086 1 91.81 128 HIS B CA 1
ATOM 5233 C C . HIS B 1 128 ? -15.703 4.762 -1.535 1 91.81 128 HIS B C 1
ATOM 5235 O O . HIS B 1 128 ? -15.078 5.797 -1.804 1 91.81 128 HIS B O 1
ATOM 5241 N N . TYR B 1 129 ? -15.164 3.822 -0.78 1 93.44 129 TYR B N 1
ATOM 5242 C CA . TYR B 1 129 ? -14.039 4.156 0.079 1 93.44 129 TYR B CA 1
ATOM 5243 C C . TYR B 1 129 ? -12.766 3.477 -0.409 1 93.44 129 TYR B C 1
ATOM 5245 O O . TYR B 1 129 ? -11.656 3.916 -0.089 1 93.44 129 TYR B O 1
ATOM 5253 N N . TYR B 1 130 ? -12.828 2.383 -1.116 1 94.12 130 TYR B N 1
ATOM 5254 C CA . TYR B 1 130 ? -11.625 1.599 -1.366 1 94.12 130 TYR B CA 1
ATOM 5255 C C . TYR B 1 130 ? -10.633 2.377 -2.223 1 94.12 130 TYR B C 1
ATOM 5257 O O . TYR B 1 130 ? -9.445 2.463 -1.891 1 94.12 130 TYR B O 1
ATOM 5265 N N . LYS B 1 131 ? -11.109 2.943 -3.363 1 93.44 131 LYS B N 1
ATOM 5266 C CA . LYS B 1 131 ? -10.188 3.635 -4.258 1 93.44 131 LYS B CA 1
ATOM 5267 C C . LYS B 1 131 ? -9.539 4.824 -3.564 1 93.44 131 LYS B C 1
ATOM 5269 O O . LYS B 1 131 ? -8.312 4.973 -3.594 1 93.44 131 LYS B O 1
ATOM 5274 N N . PRO B 1 132 ? -10.281 5.734 -2.918 1 94.44 132 PRO B N 1
ATOM 5275 C CA . PRO B 1 132 ? -9.625 6.824 -2.195 1 94.44 132 PRO B CA 1
ATOM 5276 C C . PRO B 1 132 ? -8.672 6.32 -1.113 1 94.44 132 PRO B C 1
ATOM 5278 O O . PRO B 1 132 ? -7.613 6.918 -0.894 1 94.44 132 PRO B O 1
ATOM 5281 N N . MET B 1 133 ? -9.078 5.258 -0.461 1 94.88 133 MET B N 1
ATOM 5282 C CA . MET B 1 133 ? -8.211 4.664 0.557 1 94.88 133 MET B CA 1
ATOM 5283 C C . MET B 1 133 ? -6.879 4.234 -0.044 1 94.88 133 MET B C 1
ATOM 5285 O O . MET B 1 133 ? -5.816 4.52 0.517 1 94.88 133 MET B O 1
ATOM 5289 N N . LEU B 1 134 ? -6.883 3.588 -1.148 1 96.38 134 LEU B N 1
ATOM 5290 C CA . LEU B 1 134 ? -5.672 3.16 -1.839 1 96.38 134 LEU B CA 1
ATOM 5291 C C . LEU B 1 134 ? -4.844 4.363 -2.281 1 96.38 134 LEU B C 1
ATOM 5293 O O . LEU B 1 134 ? -3.623 4.379 -2.111 1 96.38 134 LEU B O 1
ATOM 5297 N N . ASP B 1 135 ? -5.508 5.355 -2.883 1 97.25 135 ASP B N 1
ATOM 5298 C CA . ASP B 1 135 ? -4.812 6.551 -3.35 1 97.25 135 ASP B CA 1
ATOM 5299 C C . ASP B 1 135 ? -4.133 7.277 -2.191 1 97.25 135 ASP B C 1
ATOM 5301 O O . ASP B 1 135 ? -3.006 7.758 -2.33 1 97.25 135 ASP B O 1
ATOM 5305 N N . VAL B 1 136 ? -4.793 7.379 -1.094 1 97.62 136 VAL B N 1
ATOM 5306 C CA . VAL B 1 136 ? -4.188 7.996 0.081 1 97.62 136 VAL B CA 1
ATOM 5307 C C . VAL B 1 136 ? -3.004 7.156 0.555 1 97.62 136 VAL B C 1
ATOM 5309 O O . VAL B 1 136 ? -1.973 7.699 0.96 1 97.62 136 VAL B O 1
ATOM 5312 N N . GLY B 1 137 ? -3.137 5.844 0.501 1 97.81 137 GLY B N 1
ATOM 5313 C CA . GLY B 1 137 ? -2.002 4.977 0.778 1 97.81 137 GLY B CA 1
ATOM 5314 C C . GLY B 1 137 ? -0.812 5.246 -0.125 1 97.81 137 GLY B C 1
ATOM 5315 O O . GLY B 1 137 ? 0.333 5.242 0.332 1 97.81 137 GLY B O 1
ATOM 5316 N N . ILE B 1 138 ? -1.089 5.461 -1.373 1 97.31 138 ILE B N 1
ATOM 5317 C CA . ILE B 1 138 ? -0.041 5.789 -2.332 1 97.31 138 ILE B CA 1
ATOM 5318 C C . ILE B 1 138 ? 0.642 7.094 -1.924 1 97.31 138 ILE B C 1
ATOM 5320 O O . ILE B 1 138 ? 1.867 7.207 -1.993 1 97.31 138 ILE B O 1
ATOM 5324 N N . MET B 1 139 ? -0.083 8.023 -1.492 1 97.88 139 MET B N 1
ATOM 5325 C CA . MET B 1 139 ? 0.496 9.273 -1.021 1 97.88 139 MET B CA 1
ATOM 5326 C C . MET B 1 139 ? 1.399 9.039 0.184 1 97.88 139 MET B C 1
ATOM 5328 O O . MET B 1 139 ? 2.514 9.562 0.241 1 97.88 139 MET B O 1
ATOM 5332 N N . VAL B 1 140 ? 0.95 8.242 1.079 1 98.06 140 VAL B N 1
ATOM 5333 C CA . VAL B 1 140 ? 1.636 8.016 2.348 1 98.06 140 VAL B CA 1
ATOM 5334 C C . VAL B 1 140 ? 2.926 7.238 2.109 1 98.06 140 VAL B C 1
ATOM 5336 O O . VAL B 1 140 ? 3.994 7.633 2.584 1 98.06 140 VAL B O 1
ATOM 5339 N N . PHE B 1 141 ? 2.865 6.219 1.325 1 97.56 141 PHE B N 1
ATOM 5340 C CA . PHE B 1 141 ? 3.996 5.305 1.224 1 97.56 141 PHE B CA 1
ATOM 5341 C C . PHE B 1 141 ? 4.898 5.688 0.058 1 97.56 141 PHE B C 1
ATOM 5343 O O . PHE B 1 141 ? 6.125 5.605 0.163 1 97.56 141 PHE B O 1
ATOM 5350 N N . VAL B 1 142 ? 4.344 6.117 -1.058 1 95.5 142 VAL B N 1
ATOM 5351 C CA . VAL B 1 142 ? 5.141 6.496 -2.221 1 95.5 142 VAL B CA 1
ATOM 5352 C C . VAL B 1 142 ? 5.402 8 -2.199 1 95.5 142 VAL B C 1
ATOM 5354 O O . VAL B 1 142 ? 6.555 8.438 -2.275 1 95.5 142 VAL B O 1
ATOM 5357 N N . GLY B 1 143 ? 4.379 8.773 -2.045 1 96.56 143 GLY B N 1
ATOM 5358 C CA . GLY B 1 143 ? 4.504 10.227 -2.08 1 96.56 143 GLY B CA 1
ATOM 5359 C C . GLY B 1 143 ? 5.465 10.766 -1.039 1 96.56 143 GLY B C 1
ATOM 5360 O O . GLY B 1 143 ? 6.559 11.219 -1.374 1 96.56 143 GLY B O 1
ATOM 5361 N N . PHE B 1 144 ? 5.102 10.562 0.234 1 95.94 144 PHE B N 1
ATOM 5362 C CA . PHE B 1 144 ? 5.949 11.047 1.319 1 95.94 144 PHE B CA 1
ATOM 5363 C C . PHE B 1 144 ? 7.277 10.297 1.343 1 95.94 144 PHE B C 1
ATOM 5365 O O . PHE B 1 144 ? 8.312 10.883 1.656 1 95.94 144 PHE B O 1
ATOM 5372 N N . GLY B 1 145 ? 7.277 9.039 0.986 1 93.69 145 GLY B N 1
ATOM 5373 C CA . GLY B 1 145 ? 8.484 8.227 1.009 1 93.69 145 GLY B CA 1
ATOM 5374 C C . GLY B 1 145 ? 9.562 8.734 0.071 1 93.69 145 GLY B C 1
ATOM 5375 O O . GLY B 1 145 ? 10.703 8.953 0.486 1 93.69 145 GLY B O 1
ATOM 5376 N N . PHE B 1 146 ? 9.188 9.023 -1.139 1 92.06 146 PHE B N 1
ATOM 5377 C CA . PHE B 1 146 ? 10.172 9.43 -2.137 1 92.06 146 PHE B CA 1
ATOM 5378 C C . PHE B 1 146 ? 10.422 10.93 -2.072 1 92.06 146 PHE B C 1
ATOM 5380 O O . PHE B 1 146 ? 11.523 11.398 -2.385 1 92.06 146 PHE B O 1
ATOM 5387 N N . LEU B 1 147 ? 9.477 11.672 -1.642 1 91.56 147 LEU B N 1
ATOM 5388 C CA . LEU B 1 147 ? 9.656 13.117 -1.567 1 91.56 147 LEU B CA 1
ATOM 5389 C C . LEU B 1 147 ? 10.844 13.477 -0.683 1 91.56 147 LEU B C 1
ATOM 5391 O O . LEU B 1 147 ? 11.578 14.414 -0.982 1 91.56 147 LEU B O 1
ATOM 5395 N N . MET B 1 148 ? 11.117 12.711 0.307 1 88.56 148 MET B N 1
ATOM 5396 C CA . MET B 1 148 ? 12.117 13.062 1.311 1 88.56 148 MET B CA 1
ATOM 5397 C C . MET B 1 148 ? 13.461 12.414 0.994 1 88.56 148 MET B C 1
ATOM 5399 O O . MET B 1 148 ? 14.398 12.492 1.792 1 88.56 148 MET B O 1
ATOM 5403 N N . THR B 1 149 ? 13.602 11.805 -0.175 1 86.5 149 THR B N 1
ATOM 5404 C CA . THR B 1 149 ? 14.852 11.141 -0.544 1 86.5 149 THR B CA 1
ATOM 5405 C C . THR B 1 149 ? 15.797 12.117 -1.242 1 86.5 149 THR B C 1
ATOM 5407 O O . THR B 1 149 ? 16.812 11.711 -1.812 1 86.5 149 THR B O 1
ATOM 5410 N N . PHE B 1 150 ? 15.57 13.383 -1.191 1 78.12 150 PHE B N 1
ATOM 5411 C CA . PHE B 1 150 ? 16.453 14.352 -1.842 1 78.12 150 PHE B CA 1
ATOM 5412 C C . PHE B 1 150 ? 17.781 14.461 -1.099 1 78.12 150 PHE B C 1
ATOM 5414 O O . PHE B 1 150 ? 18.766 14.945 -1.65 1 78.12 150 PHE B O 1
ATOM 5421 N N . LEU B 1 151 ? 17.891 13.953 0.129 1 75.81 151 LEU B N 1
ATOM 5422 C CA . LEU B 1 151 ? 19.125 14.008 0.924 1 75.81 151 LEU B CA 1
ATOM 5423 C C . LEU B 1 151 ? 20.156 13.023 0.386 1 75.81 151 LEU B C 1
ATOM 5425 O O . LEU B 1 151 ? 19.844 11.859 0.14 1 75.81 151 LEU B O 1
ATOM 5429 N N . ARG B 1 152 ? 21.359 13.359 0.233 1 72.5 152 ARG B N 1
ATOM 5430 C CA . ARG B 1 152 ? 22.406 12.648 -0.482 1 72.5 152 ARG B CA 1
ATOM 5431 C C . ARG B 1 152 ? 22.719 11.305 0.176 1 72.5 152 ARG B C 1
ATOM 5433 O O . ARG B 1 152 ? 22.906 10.297 -0.511 1 72.5 152 ARG B O 1
ATOM 5440 N N . LYS B 1 153 ? 22.75 11.148 1.453 1 78 153 LYS B N 1
ATOM 5441 C CA . LYS B 1 153 ? 23.172 9.914 2.125 1 78 153 LYS B CA 1
ATOM 5442 C C . LYS B 1 153 ? 22.125 9.477 3.152 1 78 153 LYS B C 1
ATOM 5444 O O . LYS B 1 153 ? 22.469 8.898 4.184 1 78 153 LYS B O 1
ATOM 5449 N N . TYR B 1 154 ? 20.938 9.852 2.828 1 84.75 154 TYR B N 1
ATOM 5450 C CA . TYR B 1 154 ? 19.891 9.562 3.807 1 84.75 154 TYR B CA 1
ATOM 5451 C C . TYR B 1 154 ? 18.656 8.961 3.133 1 84.75 154 TYR B C 1
ATOM 5453 O O . TYR B 1 154 ? 17.547 9.039 3.664 1 84.75 154 TYR B O 1
ATOM 5461 N N . GLY B 1 155 ? 18.875 8.406 1.979 1 86.44 155 GLY B N 1
ATOM 5462 C CA . GLY B 1 155 ? 17.781 7.875 1.198 1 86.44 155 GLY B CA 1
ATOM 5463 C C . GLY B 1 155 ? 17.125 6.668 1.843 1 86.44 155 GLY B C 1
ATOM 5464 O O . GLY B 1 155 ? 15.891 6.555 1.845 1 86.44 155 GLY B O 1
ATOM 5465 N N . TYR B 1 156 ? 17.906 5.766 2.432 1 88.06 156 TYR B N 1
ATOM 5466 C CA . TYR B 1 156 ? 17.375 4.582 3.092 1 88.06 156 TYR B CA 1
ATOM 5467 C C . TYR B 1 156 ? 16.5 4.969 4.281 1 88.06 156 TYR B C 1
ATOM 5469 O O . TYR B 1 156 ? 15.391 4.449 4.445 1 88.06 156 TYR B O 1
ATOM 5477 N N . SER B 1 157 ? 17.016 5.895 4.992 1 90.06 157 SER B N 1
ATOM 5478 C CA . SER B 1 157 ? 16.281 6.328 6.176 1 90.06 157 SER B CA 1
ATOM 5479 C C . SER B 1 157 ? 15.031 7.121 5.793 1 90.06 157 SER B C 1
ATOM 5481 O O . SER B 1 157 ? 13.969 6.941 6.387 1 90.06 157 SER B O 1
ATOM 5483 N N . ALA B 1 158 ? 15.203 7.965 4.805 1 90.69 158 ALA B N 1
ATOM 5484 C CA . ALA B 1 158 ? 14.055 8.758 4.375 1 90.69 158 ALA B CA 1
ATOM 5485 C C . ALA B 1 158 ? 12.891 7.859 3.967 1 90.69 158 ALA B C 1
ATOM 5487 O O . ALA B 1 158 ? 11.773 8 4.477 1 90.69 158 ALA B O 1
ATOM 5488 N N . PHE B 1 159 ? 13.156 6.898 3.18 1 92.44 159 PHE B N 1
ATOM 5489 C CA . PHE B 1 159 ? 12.102 6.02 2.695 1 92.44 159 PHE B CA 1
ATOM 5490 C C . PHE B 1 159 ? 11.75 4.965 3.74 1 92.44 159 PHE B C 1
ATOM 5492 O O . PHE B 1 159 ? 10.578 4.738 4.035 1 92.44 159 PHE B O 1
ATOM 5499 N N . GLY B 1 160 ? 12.75 4.309 4.266 1 94.12 160 GLY B N 1
ATOM 5500 C CA . GLY B 1 160 ? 12.539 3.201 5.188 1 94.12 160 GLY B CA 1
ATOM 5501 C C . GLY B 1 160 ? 11.852 3.615 6.473 1 94.12 160 GLY B C 1
ATOM 5502 O O . GLY B 1 160 ? 10.914 2.947 6.922 1 94.12 160 GLY B O 1
ATOM 5503 N N . LEU B 1 161 ? 12.273 4.684 7.074 1 94.75 161 LEU B N 1
ATOM 5504 C CA . LEU B 1 161 ? 11.641 5.137 8.305 1 94.75 161 LEU B CA 1
ATOM 5505 C C . LEU B 1 161 ? 10.242 5.672 8.031 1 94.75 161 LEU B C 1
ATOM 5507 O O . LEU B 1 161 ? 9.344 5.535 8.867 1 94.75 161 LEU B O 1
ATOM 5511 N N . ASN B 1 162 ? 10.07 6.277 6.805 1 96.62 162 ASN B N 1
ATOM 5512 C CA . ASN B 1 162 ? 8.719 6.629 6.387 1 96.62 162 ASN B CA 1
ATOM 5513 C C . ASN B 1 162 ? 7.805 5.406 6.355 1 96.62 162 ASN B C 1
ATOM 5515 O O . ASN B 1 162 ? 6.68 5.449 6.855 1 96.62 162 ASN B O 1
ATOM 5519 N N . PHE B 1 163 ? 8.305 4.344 5.75 1 96.75 163 PHE B N 1
ATOM 5520 C CA . PHE B 1 163 ? 7.566 3.092 5.621 1 96.75 163 PHE B CA 1
ATOM 5521 C C . PHE B 1 163 ? 7.207 2.529 6.988 1 96.75 163 PHE B C 1
ATOM 5523 O O . PHE B 1 163 ? 6.039 2.244 7.262 1 96.75 163 PHE B O 1
ATOM 5530 N N . PHE B 1 164 ? 8.18 2.467 7.906 1 97.69 164 PHE B N 1
ATOM 5531 C CA . PHE B 1 164 ? 8.016 1.931 9.258 1 97.69 164 PHE B CA 1
ATOM 5532 C C . PHE B 1 164 ? 7.008 2.754 10.047 1 97.69 164 PHE B C 1
ATOM 5534 O O . PHE B 1 164 ? 6.012 2.219 10.539 1 97.69 164 PHE B O 1
ATOM 5541 N N . ILE B 1 165 ? 7.23 4.027 10.125 1 98.06 165 ILE B N 1
ATOM 5542 C CA . ILE B 1 165 ? 6.469 4.867 11.039 1 98.06 165 ILE B CA 1
ATOM 5543 C C . ILE B 1 165 ? 5.035 5.016 10.539 1 98.06 165 ILE B C 1
ATOM 5545 O O . ILE B 1 165 ? 4.098 5.121 11.336 1 98.06 165 ILE B O 1
ATOM 5549 N N . SER B 1 166 ? 4.832 5.023 9.172 1 98.5 166 SER B N 1
ATOM 5550 C CA . SER B 1 166 ? 3.484 5.09 8.617 1 98.5 166 SER B CA 1
ATOM 5551 C C . SER B 1 166 ? 2.654 3.881 9.039 1 98.5 166 SER B C 1
ATOM 5553 O O . SER B 1 166 ? 1.508 4.027 9.469 1 98.5 166 SER B O 1
ATOM 5555 N N . ALA B 1 167 ? 3.266 2.689 8.938 1 98.62 167 ALA B N 1
ATOM 5556 C CA . ALA B 1 167 ? 2.551 1.477 9.32 1 98.62 167 ALA B CA 1
ATOM 5557 C C . ALA B 1 167 ? 2.258 1.468 10.82 1 98.62 167 ALA B C 1
ATOM 5559 O O . ALA B 1 167 ? 1.186 1.032 11.25 1 98.62 167 ALA B O 1
ATOM 5560 N N . PHE B 1 168 ? 3.199 1.911 11.578 1 98.62 168 PHE B N 1
ATOM 5561 C CA . PHE B 1 168 ? 3.084 1.946 13.031 1 98.62 168 PHE B CA 1
ATOM 5562 C C . PHE B 1 168 ? 1.998 2.924 13.461 1 98.62 168 PHE B C 1
ATOM 5564 O O . PHE B 1 168 ? 1.123 2.576 14.258 1 98.62 168 PHE B O 1
ATOM 5571 N N . ILE B 1 169 ? 2.008 4.133 12.922 1 98.69 169 ILE B N 1
ATOM 5572 C CA . ILE B 1 169 ? 1.069 5.184 13.297 1 98.69 169 ILE B CA 1
ATOM 5573 C C . ILE B 1 169 ? -0.311 4.875 12.727 1 98.69 169 ILE B C 1
ATOM 5575 O O . ILE B 1 169 ? -1.332 5.211 13.328 1 98.69 169 ILE B O 1
ATOM 5579 N N . PHE B 1 170 ? -0.373 4.211 11.539 1 98.62 170 PHE B N 1
ATOM 5580 C CA . PHE B 1 170 ? -1.642 3.76 10.984 1 98.62 170 PHE B CA 1
ATOM 5581 C C . PHE B 1 170 ? -2.447 2.99 12.023 1 98.62 170 PHE B C 1
ATOM 5583 O O . PHE B 1 170 ? -3.623 3.285 12.25 1 98.62 170 PHE B O 1
ATOM 5590 N N . GLN B 1 171 ? -1.816 2.018 12.695 1 98.44 171 GLN B N 1
ATOM 5591 C CA . GLN B 1 171 ? -2.471 1.201 13.711 1 98.44 171 GLN B CA 1
ATOM 5592 C C . GLN B 1 171 ? -2.828 2.035 14.938 1 98.44 171 GLN B C 1
ATOM 5594 O O . GLN B 1 171 ? -3.961 1.98 15.422 1 98.44 171 GLN B O 1
ATOM 5599 N N . TRP B 1 172 ? -1.904 2.863 15.367 1 98.19 172 TRP B N 1
ATOM 5600 C CA . TRP B 1 172 ? -2.076 3.705 16.547 1 98.19 172 TRP B CA 1
ATOM 5601 C C . TRP B 1 172 ? -3.145 4.766 16.312 1 98.19 172 TRP B C 1
ATOM 5603 O O . TRP B 1 172 ? -3.93 5.078 17.203 1 98.19 172 TRP B O 1
ATOM 5613 N N . GLY B 1 173 ? -3.174 5.32 15.125 1 97.69 173 GLY B N 1
ATOM 5614 C CA . GLY B 1 173 ? -4.156 6.332 14.773 1 97.69 173 GLY B CA 1
ATOM 5615 C C . GLY B 1 173 ? -5.582 5.812 14.805 1 97.69 173 GLY B C 1
ATOM 5616 O O . GLY B 1 173 ? -6.484 6.488 15.312 1 97.69 173 GLY B O 1
ATOM 5617 N N . ILE B 1 174 ? -5.785 4.613 14.266 1 96.19 174 ILE B N 1
ATOM 5618 C CA . ILE B 1 174 ? -7.109 3.998 14.273 1 96.19 174 ILE B CA 1
ATOM 5619 C C . ILE B 1 174 ? -7.59 3.82 15.711 1 96.19 174 ILE B C 1
ATOM 5621 O O . ILE B 1 174 ? -8.727 4.164 16.047 1 96.19 174 ILE B O 1
ATOM 5625 N N . LEU B 1 175 ? -6.738 3.336 16.594 1 95.25 175 LEU B N 1
ATOM 5626 C CA . LEU B 1 175 ? -7.082 3.07 17.984 1 95.25 175 LEU B CA 1
ATOM 5627 C C . LEU B 1 175 ? -7.391 4.367 18.719 1 95.25 175 LEU B C 1
ATOM 5629 O O . LEU B 1 175 ? -8.359 4.441 19.484 1 95.25 175 LEU B O 1
ATOM 5633 N N . ASN B 1 176 ? -6.605 5.449 18.516 1 95.12 176 ASN B N 1
ATOM 5634 C CA . ASN B 1 176 ? -6.824 6.723 19.188 1 95.12 176 ASN B CA 1
ATOM 5635 C C . ASN B 1 176 ? -8.125 7.383 18.75 1 95.12 176 ASN B C 1
ATOM 5637 O O . ASN B 1 176 ? -8.859 7.93 19.562 1 95.12 176 ASN B O 1
ATOM 5641 N N . GLN B 1 177 ? -8.336 7.344 17.484 1 90.56 177 GLN B N 1
ATOM 5642 C CA . GLN B 1 177 ? -9.57 7.938 16.984 1 90.56 177 GLN B CA 1
ATOM 5643 C C . GLN B 1 177 ? -10.789 7.199 17.531 1 90.56 177 GLN B C 1
ATOM 5645 O O . GLN B 1 177 ? -11.781 7.828 17.906 1 90.56 177 GLN B O 1
ATOM 5650 N N . ALA B 1 178 ? -10.695 5.859 17.547 1 87.06 178 ALA B N 1
ATOM 5651 C CA . ALA B 1 178 ? -11.773 5.07 18.125 1 87.06 178 ALA B CA 1
ATOM 5652 C C . ALA B 1 178 ? -11.961 5.406 19.609 1 87.06 178 ALA B C 1
ATOM 5654 O O . ALA B 1 178 ? -13.086 5.461 20.109 1 87.06 178 ALA B O 1
ATOM 5655 N N . PHE B 1 179 ? -10.914 5.648 20.297 1 87.38 179 PHE B N 1
ATOM 5656 C CA . PHE B 1 179 ? -10.938 5.961 21.719 1 87.38 179 PHE B CA 1
ATOM 5657 C C . PHE B 1 179 ? -11.664 7.281 21.969 1 87.38 179 PHE B C 1
ATOM 5659 O O . PHE B 1 179 ? -12.539 7.359 22.828 1 87.38 179 PHE B O 1
ATOM 5666 N N . TRP B 1 180 ? -11.352 8.297 21.234 1 85.81 180 TRP B N 1
ATOM 5667 C CA . TRP B 1 180 ? -11.938 9.617 21.469 1 85.81 180 TRP B CA 1
ATOM 5668 C C . TRP B 1 180 ? -13.383 9.664 21 1 85.81 180 TRP B C 1
ATOM 5670 O O . TRP B 1 180 ? -14.234 10.273 21.656 1 85.81 180 TRP B O 1
ATOM 5680 N N . ARG B 1 181 ? -13.703 9.039 19.906 1 78.5 181 ARG B N 1
ATOM 5681 C CA . ARG B 1 181 ? -15.055 9.055 19.359 1 78.5 181 ARG B CA 1
ATOM 5682 C C . ARG B 1 181 ? -15.984 8.172 20.188 1 78.5 181 ARG B C 1
ATOM 5684 O O . ARG B 1 181 ? -17.078 8.602 20.578 1 78.5 181 ARG B O 1
ATOM 5691 N N . ALA B 1 182 ? -15.641 6.938 20.297 1 70.81 182 ALA B N 1
ATOM 5692 C CA . ALA B 1 182 ? -16.516 5.988 20.984 1 70.81 182 ALA B CA 1
ATOM 5693 C C . ALA B 1 182 ? -16.344 6.086 22.5 1 70.81 182 ALA B C 1
ATOM 5695 O O . ALA B 1 182 ? -17.344 6.078 23.234 1 70.81 182 ALA B O 1
ATOM 5696 N N . GLY B 1 183 ? -15.125 6.102 22.969 1 61.88 183 GLY B N 1
ATOM 5697 C CA . GLY B 1 183 ? -14.875 6.062 24.391 1 61.88 183 GLY B CA 1
ATOM 5698 C C . GLY B 1 183 ? -15.359 7.305 25.125 1 61.88 183 GLY B C 1
ATOM 5699 O O . GLY B 1 183 ? -16.172 7.215 26.031 1 61.88 183 GLY B O 1
ATOM 5700 N N . VAL B 1 184 ? -14.984 8.312 24.641 1 56.28 184 VAL B N 1
ATOM 5701 C CA . VAL B 1 184 ? -15.242 9.547 25.359 1 56.28 184 VAL B CA 1
ATOM 5702 C C . VAL B 1 184 ? -16.641 10.062 25.016 1 56.28 184 VAL B C 1
ATOM 5704 O O . VAL B 1 184 ? -17.375 10.531 25.891 1 56.28 184 VAL B O 1
ATOM 5707 N N . ASN B 1 185 ? -16.922 9.844 23.688 1 54.28 185 ASN B N 1
ATOM 5708 C CA . ASN B 1 185 ? -18.203 10.422 23.297 1 54.28 185 ASN B CA 1
ATOM 5709 C C . ASN B 1 185 ? -19.375 9.562 23.766 1 54.28 185 ASN B C 1
ATOM 5711 O O . ASN B 1 185 ? -20.359 10.086 24.266 1 54.28 185 ASN B O 1
ATOM 5715 N N . LYS B 1 186 ? -19.328 8.242 23.375 1 55.81 186 LYS B N 1
ATOM 5716 C CA . LYS B 1 186 ? -20.469 7.395 23.719 1 55.81 186 LYS B CA 1
ATOM 5717 C C . LYS B 1 186 ? -20.281 6.742 25.078 1 55.81 186 LYS B C 1
ATOM 5719 O O . LYS B 1 186 ? -21.234 6.211 25.656 1 55.81 186 LYS B O 1
ATOM 5724 N N . GLY B 1 187 ? -19.188 7.008 25.906 1 47.34 187 GLY B N 1
ATOM 5725 C CA . GLY B 1 187 ? -18.859 6.328 27.156 1 47.34 187 GLY B CA 1
ATOM 5726 C C . GLY B 1 187 ? -18.234 4.965 26.938 1 47.34 187 GLY B C 1
ATOM 5727 O O . GLY B 1 187 ? -18.594 4.254 26 1 47.34 187 GLY B O 1
ATOM 5728 N N . PHE B 1 188 ? -16.953 4.73 27.391 1 41.5 188 PHE B N 1
ATOM 5729 C CA . PHE B 1 188 ? -16.375 3.387 27.344 1 41.5 188 PHE B CA 1
ATOM 5730 C C . PHE B 1 188 ? -17.359 2.377 27.953 1 41.5 188 PHE B C 1
ATOM 5732 O O . PHE B 1 188 ? -18 2.654 28.953 1 41.5 188 PHE B O 1
ATOM 5739 N N . PRO B 1 189 ? -17.875 1.418 27.297 1 36.44 189 PRO B N 1
ATOM 5740 C CA . PRO B 1 189 ? -18.812 0.524 27.984 1 36.44 189 PRO B CA 1
ATOM 5741 C C . PRO B 1 189 ? -18.281 0.033 29.328 1 36.44 189 PRO B C 1
ATOM 5743 O O . PRO B 1 189 ? -17.297 -0.715 29.375 1 36.44 189 PRO B O 1
ATOM 5746 N N . ILE B 1 190 ? -18.094 0.687 30.312 1 31.72 190 ILE B N 1
ATOM 5747 C CA . ILE B 1 190 ? -17.797 0.027 31.578 1 31.72 190 ILE B CA 1
ATOM 5748 C C . ILE B 1 190 ? -18.844 -1.037 31.859 1 31.72 190 ILE B C 1
ATOM 5750 O O . ILE B 1 190 ? -18.656 -1.882 32.75 1 31.72 190 ILE B O 1
ATOM 5754 N N . THR B 1 191 ? -20.234 -0.722 31.969 1 29.36 191 THR B N 1
ATOM 5755 C CA . THR B 1 191 ? -21.172 -1.461 32.812 1 29.36 191 THR B CA 1
ATOM 5756 C C . THR B 1 191 ? -21.516 -2.809 32.188 1 29.36 191 THR B C 1
ATOM 5758 O O . THR B 1 191 ? -21.438 -2.971 30.953 1 29.36 191 THR B O 1
ATOM 5761 N N . GLY B 1 192 ? -21.734 -3.947 33 1 31.41 192 GLY B N 1
ATOM 5762 C CA . GLY B 1 192 ? -22.203 -5.32 33.125 1 31.41 192 GLY B CA 1
ATOM 5763 C C . GLY B 1 192 ? -23.375 -5.633 32.219 1 31.41 192 GLY B C 1
ATOM 5764 O O . GLY B 1 192 ? -23.75 -6.793 32.062 1 31.41 192 GLY B O 1
ATOM 5765 N N . ASP B 1 193 ? -24.359 -4.77 32.156 1 30.75 193 ASP B N 1
ATOM 5766 C CA . ASP B 1 193 ? -25.656 -5.238 31.672 1 30.75 193 ASP B CA 1
ATOM 5767 C C . ASP B 1 193 ? -25.594 -5.688 30.219 1 30.75 193 ASP B C 1
ATOM 5769 O O . ASP B 1 193 ? -26.516 -6.309 29.703 1 30.75 193 ASP B O 1
ATOM 5773 N N . GLN B 1 194 ? -24.906 -4.969 29.344 1 31.61 194 GLN B N 1
ATOM 5774 C CA . GLN B 1 194 ? -25.078 -5.426 27.969 1 31.61 194 GLN B CA 1
ATOM 5775 C C . GLN B 1 194 ? -24.016 -6.465 27.594 1 31.61 194 GLN B C 1
ATOM 5777 O O . GLN B 1 194 ? -23.609 -6.562 26.438 1 31.61 194 GLN B O 1
ATOM 5782 N N . ILE B 1 195 ? -23.484 -7.195 28.422 1 36.06 195 ILE B N 1
ATOM 5783 C CA . ILE B 1 195 ? -22.688 -8.398 28.281 1 36.06 195 ILE B CA 1
ATOM 5784 C C . ILE B 1 195 ? -23.406 -9.398 27.391 1 36.06 195 ILE B C 1
ATOM 5786 O O . ILE B 1 195 ? -22.781 -10.273 26.781 1 36.06 195 ILE B O 1
ATOM 5790 N N . GLY B 1 196 ? -24.719 -9.547 27.375 1 33.78 196 GLY B N 1
ATOM 5791 C CA . GLY B 1 196 ? -25.531 -10.586 26.766 1 33.78 196 GLY B CA 1
ATOM 5792 C C . GLY B 1 196 ? -25.797 -10.336 25.281 1 33.78 196 GLY B C 1
ATOM 5793 O O . GLY B 1 196 ? -26.562 -11.055 24.656 1 33.78 196 GLY B O 1
ATOM 5794 N N . VAL B 1 197 ? -25.766 -9.031 24.844 1 37.09 197 VAL B N 1
ATOM 5795 C CA . VAL B 1 197 ? -26.016 -8.867 23.406 1 37.09 197 VAL B CA 1
ATOM 5796 C C . VAL B 1 197 ? -24.812 -9.344 22.609 1 37.09 197 VAL B C 1
ATOM 5798 O O . VAL B 1 197 ? -23.672 -9.312 23.109 1 37.09 197 VAL B O 1
ATOM 5801 N N . SER B 1 198 ? -24.875 -10.242 21.562 1 42.97 198 SER B N 1
ATOM 5802 C CA . SER B 1 198 ? -23.922 -11.008 20.781 1 42.97 198 SER B CA 1
ATOM 5803 C C . SER B 1 198 ? -22.688 -10.18 20.453 1 42.97 198 SER B C 1
ATOM 5805 O O . SER B 1 198 ? -21.578 -10.719 20.359 1 42.97 198 SER B O 1
ATOM 5807 N N . ASN B 1 199 ? -22.797 -8.93 19.969 1 46.94 199 ASN B N 1
ATOM 5808 C CA . ASN B 1 199 ? -21.641 -8.055 19.797 1 46.94 199 ASN B CA 1
ATOM 5809 C C . ASN B 1 199 ? -21.5 -7.09 20.969 1 46.94 199 ASN B C 1
ATOM 5811 O O . ASN B 1 199 ? -22.297 -6.164 21.125 1 46.94 199 ASN B O 1
ATOM 5815 N N . PRO B 1 200 ? -20.859 -7.48 22.016 1 46.75 200 PRO B N 1
ATOM 5816 C CA . PRO B 1 200 ? -20.75 -6.578 23.172 1 46.75 200 PRO B CA 1
ATOM 5817 C C . PRO B 1 200 ? -20.578 -5.117 22.75 1 46.75 200 PRO B C 1
ATOM 5819 O O . PRO B 1 200 ? -20.016 -4.832 21.703 1 46.75 200 PRO B O 1
ATOM 5822 N N . ARG B 1 201 ? -21.438 -4.195 23.312 1 47.25 201 ARG B N 1
ATOM 5823 C CA . ARG B 1 201 ? -21.578 -2.76 23.078 1 47.25 201 ARG B CA 1
ATOM 5824 C C . ARG B 1 201 ? -20.203 -2.09 22.969 1 47.25 201 ARG B C 1
ATOM 5826 O O . ARG B 1 201 ? -20.094 -0.981 22.438 1 47.25 201 ARG B O 1
ATOM 5833 N N . TRP B 1 202 ? -19.125 -2.855 23.469 1 55.66 202 TRP B N 1
ATOM 5834 C CA . TRP B 1 202 ? -17.859 -2.127 23.469 1 55.66 202 TRP B CA 1
ATOM 5835 C C . TRP B 1 202 ? -17.125 -2.303 22.141 1 55.66 202 TRP B C 1
ATOM 5837 O O . TRP B 1 202 ? -16.094 -1.686 21.922 1 55.66 202 TRP B O 1
ATOM 5847 N N . MET B 1 203 ? -17.703 -3.127 21.406 1 65.81 203 MET B N 1
ATOM 5848 C CA . MET B 1 203 ? -16.984 -3.32 20.141 1 65.81 203 MET B CA 1
ATOM 5849 C C . MET B 1 203 ? -17.312 -2.211 19.156 1 65.81 203 MET B C 1
ATOM 5851 O O . MET B 1 203 ? -18.469 -1.795 19.047 1 65.81 203 MET B O 1
ATOM 5855 N N . VAL B 1 204 ? -16.25 -1.6 18.781 1 78.44 204 VAL B N 1
ATOM 5856 C CA . VAL B 1 204 ? -16.344 -0.58 17.75 1 78.44 204 VAL B CA 1
ATOM 5857 C C . VAL B 1 204 ? -16.406 -1.245 16.375 1 78.44 204 VAL B C 1
ATOM 5859 O O . VAL B 1 204 ? -15.695 -2.217 16.109 1 78.44 204 VAL B O 1
ATOM 5862 N N . HIS B 1 205 ? -17.375 -0.843 15.641 1 84.5 205 HIS B N 1
ATOM 5863 C CA . HIS B 1 205 ? -17.5 -1.359 14.281 1 84.5 205 HIS B CA 1
ATOM 5864 C C . HIS B 1 205 ? -16.375 -0.829 13.391 1 84.5 205 HIS B C 1
ATOM 5866 O O . HIS B 1 205 ? -16.25 0.384 13.203 1 84.5 205 HIS B O 1
ATOM 5872 N N . PHE B 1 206 ? -15.609 -1.748 12.961 1 88.31 206 PHE B N 1
ATOM 5873 C CA . PHE B 1 206 ? -14.5 -1.42 12.078 1 88.31 206 PHE B CA 1
ATOM 5874 C C . PHE B 1 206 ? -14.977 -1.27 10.641 1 88.31 206 PHE B C 1
ATOM 5876 O O . PHE B 1 206 ? -15.594 -2.184 10.086 1 88.31 206 PHE B O 1
ATOM 5883 N N . GLU B 1 207 ? -14.75 -0.101 10.07 1 90 207 GLU B N 1
ATOM 5884 C CA . GLU B 1 207 ? -15.195 0.218 8.719 1 90 207 GLU B CA 1
ATOM 5885 C C . GLU B 1 207 ? -14.016 0.569 7.816 1 90 207 GLU B C 1
ATOM 5887 O O . GLU B 1 207 ? -12.898 0.765 8.297 1 90 207 GLU B O 1
ATOM 5892 N N . LEU B 1 208 ? -14.258 0.564 6.492 1 91.5 208 LEU B N 1
ATOM 5893 C CA . LEU B 1 208 ? -13.234 0.972 5.535 1 91.5 208 LEU B CA 1
ATOM 5894 C C . LEU B 1 208 ? -12.805 2.416 5.777 1 91.5 208 LEU B C 1
ATOM 5896 O O . LEU B 1 208 ? -11.648 2.77 5.547 1 91.5 208 LEU B O 1
ATOM 5900 N N . GLN B 1 209 ? -13.711 3.254 6.297 1 90.75 209 GLN B N 1
ATOM 5901 C CA . GLN B 1 209 ? -13.398 4.637 6.652 1 90.75 209 GLN B CA 1
ATOM 5902 C C . GLN B 1 209 ? -12.289 4.699 7.695 1 90.75 209 GLN B C 1
ATOM 5904 O O . GLN B 1 209 ? -11.477 5.625 7.688 1 90.75 209 GLN B O 1
ATOM 5909 N N . ASP B 1 210 ? -12.242 3.734 8.578 1 92.88 210 ASP B N 1
ATOM 5910 C CA . ASP B 1 210 ? -11.211 3.689 9.609 1 92.88 210 ASP B CA 1
ATOM 5911 C C . ASP B 1 210 ? -9.82 3.518 9 1 92.88 210 ASP B C 1
ATOM 5913 O O . ASP B 1 210 ? -8.836 4.031 9.531 1 92.88 210 ASP B O 1
ATOM 5917 N N . LEU B 1 211 ? -9.789 2.764 7.918 1 95.56 211 LEU B N 1
ATOM 5918 C CA . LEU B 1 211 ? -8.523 2.586 7.23 1 95.56 211 LEU B CA 1
ATOM 5919 C C . LEU B 1 211 ? -8.039 3.9 6.621 1 95.56 211 LEU B C 1
ATOM 5921 O O . LEU B 1 211 ? -6.848 4.207 6.652 1 95.56 211 LEU B O 1
ATOM 5925 N N . VAL B 1 212 ? -8.961 4.715 6.062 1 95.12 212 VAL B N 1
ATOM 5926 C CA . VAL B 1 212 ? -8.625 6.035 5.543 1 95.12 212 VAL B CA 1
ATOM 5927 C C . VAL B 1 212 ? -8.094 6.914 6.672 1 95.12 212 VAL B C 1
ATOM 5929 O O . VAL B 1 212 ? -7.074 7.586 6.516 1 95.12 212 VAL B O 1
ATOM 5932 N N . GLU B 1 213 ? -8.766 6.832 7.773 1 94.69 213 GLU B N 1
ATOM 5933 C CA . GLU B 1 213 ? -8.383 7.652 8.922 1 94.69 213 GLU B CA 1
ATOM 5934 C C . GLU B 1 213 ? -7.023 7.227 9.477 1 94.69 213 GLU B C 1
ATOM 5936 O O . GLU B 1 213 ? -6.262 8.062 9.969 1 94.69 213 GLU B O 1
ATOM 5941 N N . GLY B 1 214 ? -6.75 5.898 9.438 1 97.06 214 GLY B N 1
ATOM 5942 C CA . GLY B 1 214 ? -5.406 5.449 9.773 1 97.06 214 GLY B CA 1
ATOM 5943 C C . GLY B 1 214 ? -4.332 6.078 8.906 1 97.06 214 GLY B C 1
ATOM 5944 O O . GLY B 1 214 ? -3.299 6.52 9.406 1 97.06 214 GLY B O 1
ATOM 5945 N N . HIS B 1 215 ? -4.574 6.156 7.602 1 98.19 215 HIS B N 1
ATOM 5946 C CA . HIS B 1 215 ? -3.648 6.801 6.68 1 98.19 215 HIS B CA 1
ATOM 5947 C C . HIS B 1 215 ? -3.529 8.297 6.969 1 98.19 215 HIS B C 1
ATOM 5949 O O . HIS B 1 215 ? -2.451 8.875 6.824 1 98.19 215 HIS B O 1
ATOM 5955 N N . PHE B 1 216 ? -4.664 8.961 7.367 1 97.81 216 PHE B N 1
ATOM 5956 C CA . PHE B 1 216 ? -4.641 10.383 7.672 1 97.81 216 PHE B CA 1
ATOM 5957 C C . PHE B 1 216 ? -3.777 10.664 8.891 1 97.81 216 PHE B C 1
ATOM 5959 O O . PHE B 1 216 ? -3.033 11.648 8.922 1 97.81 216 PHE B O 1
ATOM 5966 N N . ALA B 1 217 ? -3.898 9.797 9.883 1 98.31 217 ALA B N 1
ATOM 5967 C CA . ALA B 1 217 ? -3.047 9.953 11.062 1 98.31 217 ALA B CA 1
ATOM 5968 C C . ALA B 1 217 ? -1.572 9.828 10.688 1 98.31 217 ALA B C 1
ATOM 5970 O O . ALA B 1 217 ? -0.745 10.625 11.133 1 98.31 217 ALA B O 1
ATOM 5971 N N . ALA B 1 218 ? -1.273 8.82 9.898 1 98.62 218 ALA B N 1
ATOM 5972 C CA . ALA B 1 218 ? 0.099 8.641 9.43 1 98.62 218 ALA B CA 1
ATOM 5973 C C . ALA B 1 218 ? 0.566 9.852 8.617 1 98.62 218 ALA B C 1
ATOM 5975 O O . ALA B 1 218 ? 1.681 10.336 8.812 1 98.62 218 ALA B O 1
ATOM 5976 N N . ALA B 1 219 ? -0.291 10.336 7.754 1 98.44 219 ALA B N 1
ATOM 5977 C CA . ALA B 1 219 ? 0.054 11.469 6.898 1 98.44 219 ALA B CA 1
ATOM 5978 C C . ALA B 1 219 ? 0.356 12.711 7.727 1 98.44 219 ALA B C 1
ATOM 5980 O O . ALA B 1 219 ? 1.312 13.438 7.445 1 98.44 219 ALA B O 1
ATOM 5981 N N . SER B 1 220 ? -0.462 12.938 8.695 1 98.75 220 SER B N 1
ATOM 5982 C CA . SER B 1 220 ? -0.234 14.102 9.547 1 98.75 220 SER B CA 1
ATOM 5983 C C . SER B 1 220 ? 1.122 14.016 10.242 1 98.75 220 SER B C 1
ATOM 5985 O O . SER B 1 220 ? 1.847 15.016 10.312 1 98.75 220 SER B O 1
ATOM 5987 N N . PHE B 1 221 ? 1.473 12.906 10.734 1 98.75 221 PHE B N 1
ATOM 5988 C CA . PHE B 1 221 ? 2.771 12.773 11.383 1 98.75 221 PHE B CA 1
ATOM 5989 C C . PHE B 1 221 ? 3.9 12.891 10.359 1 98.75 221 PHE B C 1
ATOM 5991 O O . PHE B 1 221 ? 4.973 13.414 10.672 1 98.75 221 PHE B O 1
ATOM 5998 N N . LEU B 1 222 ? 3.686 12.359 9.188 1 98.44 222 LEU B N 1
ATOM 5999 C CA . LEU B 1 222 ? 4.727 12.445 8.172 1 98.44 222 LEU B CA 1
ATOM 6000 C C . LEU B 1 222 ? 5.02 13.898 7.816 1 98.44 222 LEU B C 1
ATOM 6002 O O . LEU B 1 222 ? 6.152 14.242 7.473 1 98.44 222 LEU B O 1
ATOM 6006 N N . VAL B 1 223 ? 3.994 14.75 7.91 1 98.44 223 VAL B N 1
ATOM 6007 C CA . VAL B 1 223 ? 4.242 16.188 7.773 1 98.44 223 VAL B CA 1
ATOM 6008 C C . VAL B 1 223 ? 5.23 16.641 8.844 1 98.44 223 VAL B C 1
ATOM 6010 O O . VAL B 1 223 ? 6.207 17.328 8.539 1 98.44 223 VAL B O 1
ATOM 6013 N N . SER B 1 224 ? 5.066 16.188 10.062 1 98.56 224 SER B N 1
ATOM 6014 C CA . SER B 1 224 ? 5.996 16.5 11.148 1 98.56 224 SER B CA 1
ATOM 6015 C C . SER B 1 224 ? 7.363 15.875 10.891 1 98.56 224 SER B C 1
ATOM 6017 O O . SER B 1 224 ? 8.391 16.484 11.172 1 98.56 224 SER B O 1
ATOM 6019 N N . PHE B 1 225 ? 7.301 14.68 10.438 1 97.25 225 PHE B N 1
ATOM 6020 C CA . PHE B 1 225 ? 8.523 13.945 10.117 1 97.25 225 PHE B CA 1
ATOM 6021 C C . PHE B 1 225 ? 9.383 14.742 9.141 1 97.25 225 PHE B C 1
ATOM 6023 O O . PHE B 1 225 ? 10.609 14.758 9.258 1 97.25 225 PHE B O 1
ATOM 6030 N N . GLY B 1 226 ? 8.773 15.422 8.234 1 95.31 226 GLY B N 1
ATOM 6031 C CA . GLY B 1 226 ? 9.5 16.234 7.27 1 95.31 226 GLY B CA 1
ATOM 6032 C C . GLY B 1 226 ? 10.32 17.328 7.918 1 95.31 226 GLY B C 1
ATOM 6033 O O . GLY B 1 226 ? 11.352 17.734 7.387 1 95.31 226 GLY B O 1
ATOM 6034 N N . VAL B 1 227 ? 9.906 17.766 9.07 1 94.88 227 VAL B N 1
ATOM 6035 C CA . VAL B 1 227 ? 10.625 18.812 9.766 1 94.88 227 VAL B CA 1
ATOM 6036 C C . VAL B 1 227 ? 11.836 18.234 10.492 1 94.88 227 VAL B C 1
ATOM 6038 O O . VAL B 1 227 ? 12.93 18.797 10.453 1 94.88 227 VAL B O 1
ATOM 6041 N N . ILE B 1 228 ? 11.703 17.062 11.023 1 92.25 228 ILE B N 1
ATOM 6042 C CA . ILE B 1 228 ? 12.703 16.594 11.984 1 92.25 228 ILE B CA 1
ATOM 6043 C C . ILE B 1 228 ? 13.57 15.508 11.344 1 92.25 228 ILE B C 1
ATOM 6045 O O . ILE B 1 228 ? 14.539 15.047 11.945 1 92.25 228 ILE B O 1
ATOM 6049 N N . ILE B 1 229 ? 13.281 15.109 10.188 1 90.19 229 ILE B N 1
ATOM 6050 C CA . ILE B 1 229 ? 14.031 14.062 9.508 1 90.19 229 ILE B CA 1
ATOM 6051 C C . ILE B 1 229 ? 15.516 14.43 9.5 1 90.19 229 ILE B C 1
ATOM 6053 O O . ILE B 1 229 ? 15.883 15.594 9.32 1 90.19 229 ILE B O 1
ATOM 6057 N N . GLY B 1 230 ? 16.359 13.414 9.719 1 84.94 230 GLY B N 1
ATOM 6058 C CA . GLY B 1 230 ? 17.797 13.609 9.727 1 84.94 230 GLY B CA 1
ATOM 6059 C C . GLY B 1 230 ? 18.328 14.023 11.086 1 84.94 230 GLY B C 1
ATOM 6060 O O . GLY B 1 230 ? 19.531 13.93 11.344 1 84.94 230 GLY B O 1
ATOM 6061 N N . LYS B 1 231 ? 17.484 14.453 11.969 1 84.19 231 LYS B N 1
ATOM 6062 C CA . LYS B 1 231 ? 17.922 14.992 13.258 1 84.19 231 LYS B CA 1
ATOM 6063 C C . LYS B 1 231 ? 17.562 14.055 14.398 1 84.19 231 LYS B C 1
ATOM 6065 O O . LYS B 1 231 ? 18.031 14.227 15.523 1 84.19 231 LYS B O 1
ATOM 6070 N N . VAL B 1 232 ? 16.766 13.117 14.062 1 89.56 232 VAL B N 1
ATOM 6071 C CA . VAL B 1 232 ? 16.281 12.25 15.133 1 89.56 232 VAL B CA 1
ATOM 6072 C C . VAL B 1 232 ? 16.609 10.797 14.797 1 89.56 232 VAL B C 1
ATOM 6074 O O . VAL B 1 232 ? 16.719 10.43 13.625 1 89.56 232 VAL B O 1
ATOM 6077 N N . THR B 1 233 ? 16.75 10.039 15.844 1 91.19 233 THR B N 1
ATOM 6078 C CA . THR B 1 233 ? 16.969 8.602 15.703 1 91.19 233 THR B CA 1
ATOM 6079 C C . THR B 1 233 ? 15.641 7.875 15.492 1 91.19 233 THR B C 1
ATOM 6081 O O . THR B 1 233 ? 14.57 8.453 15.703 1 91.19 233 THR B O 1
ATOM 6084 N N . PRO B 1 234 ? 15.68 6.59 15.078 1 93.06 234 PRO B N 1
ATOM 6085 C CA . PRO B 1 234 ? 14.438 5.824 14.922 1 93.06 234 PRO B CA 1
ATOM 6086 C C . PRO B 1 234 ? 13.617 5.762 16.203 1 93.06 234 PRO B C 1
ATOM 6088 O O . PRO B 1 234 ? 12.391 5.828 16.156 1 93.06 234 PRO B O 1
ATOM 6091 N N . LEU B 1 235 ? 14.328 5.668 17.344 1 93.94 235 LEU B N 1
ATOM 6092 C CA . LEU B 1 235 ? 13.633 5.645 18.625 1 93.94 235 LEU B CA 1
ATOM 6093 C C . LEU B 1 235 ? 12.93 6.973 18.891 1 93.94 235 LEU B C 1
ATOM 6095 O O . LEU B 1 235 ? 11.75 6.996 19.25 1 93.94 235 LEU B O 1
ATOM 6099 N N . GLN B 1 236 ? 13.617 8.07 18.75 1 94.75 236 GLN B N 1
ATOM 6100 C CA . GLN B 1 236 ? 13.062 9.398 18.984 1 94.75 236 GLN B CA 1
ATOM 6101 C C . GLN B 1 236 ? 11.883 9.664 18.047 1 94.75 236 GLN B C 1
ATOM 6103 O O . GLN B 1 236 ? 10.883 10.266 18.453 1 94.75 236 GLN B O 1
ATOM 6108 N N . LEU B 1 237 ? 12.039 9.211 16.828 1 95.81 237 LEU B N 1
ATOM 6109 C CA . LEU B 1 237 ? 10.961 9.328 15.844 1 95.81 237 LEU B CA 1
ATOM 6110 C C . LEU B 1 237 ? 9.719 8.594 16.312 1 95.81 237 LEU B C 1
ATOM 6112 O O . LEU B 1 237 ? 8.602 9.102 16.188 1 95.81 237 LEU B O 1
ATOM 6116 N N . THR B 1 238 ? 9.883 7.367 16.812 1 97.62 238 THR B N 1
ATOM 6117 C CA . THR B 1 238 ? 8.773 6.547 17.281 1 97.62 238 THR B CA 1
ATOM 6118 C C . THR B 1 238 ? 8.055 7.223 18.453 1 97.62 238 THR B C 1
ATOM 6120 O O . THR B 1 238 ? 6.82 7.277 18.484 1 97.62 238 THR B O 1
ATOM 6123 N N . ILE B 1 239 ? 8.797 7.816 19.344 1 97.25 239 ILE B N 1
ATOM 6124 C CA . ILE B 1 239 ? 8.227 8.5 20.5 1 97.25 239 ILE B CA 1
ATOM 6125 C C . ILE B 1 239 ? 7.465 9.742 20.047 1 97.25 239 ILE B C 1
ATOM 6127 O O . ILE B 1 239 ? 6.348 9.992 20.5 1 97.25 239 ILE B O 1
ATOM 6131 N N . ALA B 1 240 ? 8.086 10.5 19.188 1 97.88 240 ALA B N 1
ATOM 6132 C CA . ALA B 1 240 ? 7.402 11.672 18.641 1 97.88 240 ALA B CA 1
ATOM 6133 C C . ALA B 1 240 ? 6.09 11.273 17.969 1 97.88 240 ALA B C 1
ATOM 6135 O O . ALA B 1 240 ? 5.078 11.969 18.125 1 97.88 240 ALA B O 1
ATOM 6136 N N . GLY B 1 241 ? 6.109 10.164 17.203 1 98.5 241 GLY B N 1
ATOM 6137 C CA . GLY B 1 241 ? 4.91 9.688 16.531 1 98.5 241 GLY B CA 1
ATOM 6138 C C . GLY B 1 241 ? 3.805 9.297 17.5 1 98.5 241 GLY B C 1
ATOM 6139 O O . GLY B 1 241 ? 2.633 9.586 17.25 1 98.5 241 GLY B O 1
ATOM 6140 N N . LEU B 1 242 ? 4.148 8.625 18.562 1 98.44 242 LEU B N 1
ATOM 6141 C CA . LEU B 1 242 ? 3.176 8.203 19.578 1 98.44 242 LEU B CA 1
ATOM 6142 C C . LEU B 1 242 ? 2.514 9.422 20.219 1 98.44 242 LEU B C 1
ATOM 6144 O O . LEU B 1 242 ? 1.29 9.453 20.375 1 98.44 242 LEU B O 1
ATOM 6148 N N . ILE B 1 243 ? 3.297 10.445 20.531 1 98.5 243 ILE B N 1
ATOM 6149 C CA . ILE B 1 243 ? 2.781 11.648 21.172 1 98.5 243 ILE B CA 1
ATOM 6150 C C . ILE B 1 243 ? 1.956 12.453 20.172 1 98.5 243 ILE B C 1
ATOM 6152 O O . ILE B 1 243 ? 0.86 12.922 20.5 1 98.5 243 ILE B O 1
ATOM 6156 N N . HIS B 1 244 ? 2.5 12.578 18.984 1 98.81 244 HIS B N 1
ATOM 6157 C CA . HIS B 1 244 ? 1.797 13.289 17.922 1 98.81 244 HIS B CA 1
ATOM 6158 C C . HIS B 1 244 ? 0.387 12.742 17.719 1 98.81 244 HIS B C 1
ATOM 6160 O O . HIS B 1 244 ? -0.578 13.508 17.656 1 98.81 244 HIS B O 1
ATOM 6166 N N . THR B 1 245 ? 0.269 11.438 17.641 1 98.62 245 THR B N 1
ATOM 6167 C CA . THR B 1 245 ? -0.99 10.781 17.297 1 98.62 245 THR B CA 1
ATOM 6168 C C . THR B 1 245 ? -2.037 11.023 18.375 1 98.62 245 THR B C 1
ATOM 6170 O O . THR B 1 245 ? -3.223 11.188 18.078 1 98.62 245 THR B O 1
ATOM 6173 N N . PHE B 1 246 ? -1.616 11.062 19.594 1 97.75 246 PHE B N 1
ATOM 6174 C CA . PHE B 1 246 ? -2.527 11.344 20.688 1 97.75 246 PHE B CA 1
ATOM 6175 C C . PHE B 1 246 ? -3.137 12.734 20.562 1 97.75 246 PHE B C 1
ATOM 6177 O O . PHE B 1 246 ? -4.359 12.891 20.625 1 97.75 246 PHE B O 1
ATOM 6184 N N . PHE B 1 247 ? -2.332 13.742 20.344 1 98.38 247 PHE B N 1
ATOM 6185 C CA . PHE B 1 247 ? -2.801 15.125 20.234 1 98.38 247 PHE B CA 1
ATOM 6186 C C . PHE B 1 247 ? -3.564 15.336 18.938 1 98.38 247 PHE B C 1
ATOM 6188 O O . PHE B 1 247 ? -4.512 16.125 18.891 1 98.38 247 PHE B O 1
ATOM 6195 N N . TYR B 1 248 ? -3.139 14.641 17.875 1 98.56 248 TYR B N 1
ATOM 6196 C CA . TYR B 1 248 ? -3.855 14.703 16.594 1 98.56 248 TYR B CA 1
ATOM 6197 C C . TYR B 1 248 ? -5.293 14.227 16.766 1 98.56 248 TYR B C 1
ATOM 6199 O O . TYR B 1 248 ? -6.23 14.898 16.328 1 98.56 248 TYR B O 1
ATOM 6207 N N . ALA B 1 249 ? -5.422 13.07 17.375 1 97.25 249 ALA B N 1
ATOM 6208 C CA . ALA B 1 249 ? -6.746 12.484 17.562 1 97.25 249 ALA B CA 1
ATOM 6209 C C . ALA B 1 249 ? -7.613 13.359 18.469 1 97.25 249 ALA B C 1
ATOM 6211 O O . ALA B 1 249 ? -8.812 13.5 18.234 1 97.25 249 ALA B O 1
ATOM 6212 N N . LEU B 1 250 ? -7.02 13.938 19.516 1 96.12 250 LEU B N 1
ATOM 6213 C CA . LEU B 1 250 ? -7.723 14.867 20.375 1 96.12 250 LEU B CA 1
ATOM 6214 C C . LEU B 1 250 ? -8.211 16.078 19.594 1 96.12 250 LEU B C 1
ATOM 6216 O O . LEU B 1 250 ? -9.375 16.469 19.703 1 96.12 250 LEU B O 1
ATOM 6220 N N . ASN B 1 251 ? -7.328 16.641 18.812 1 97.81 251 ASN B N 1
ATOM 6221 C CA . ASN B 1 251 ? -7.652 17.812 18 1 97.81 251 ASN B CA 1
ATOM 6222 C C . ASN B 1 251 ? -8.766 17.516 17 1 97.81 251 ASN B C 1
ATOM 6224 O O . ASN B 1 251 ? -9.688 18.312 16.828 1 97.81 251 ASN B O 1
ATOM 6228 N N . TYR B 1 252 ? -8.602 16.391 16.359 1 96.12 252 TYR B N 1
ATOM 6229 C CA . TYR B 1 252 ? -9.586 15.961 15.375 1 96.12 252 TYR B CA 1
ATOM 6230 C C . TYR B 1 252 ? -10.953 15.75 16.016 1 96.12 252 TYR B C 1
ATOM 6232 O O . TYR B 1 252 ? -11.977 16.141 15.445 1 96.12 252 TYR B O 1
ATOM 6240 N N . TYR B 1 253 ? -10.984 15.188 17.188 1 93.31 253 TYR B N 1
ATOM 6241 C CA . TYR B 1 253 ? -12.227 14.961 17.922 1 93.31 253 TYR B CA 1
ATOM 6242 C C . TYR B 1 253 ? -12.883 16.281 18.297 1 93.31 253 TYR B C 1
ATOM 6244 O O . TYR B 1 253 ? -14.07 16.484 18.047 1 93.31 253 TYR B O 1
ATOM 6252 N N . ILE B 1 254 ? -12.125 17.219 18.891 1 95 254 ILE B N 1
ATOM 6253 C CA . ILE B 1 254 ? -12.648 18.516 19.297 1 95 254 ILE B CA 1
ATOM 6254 C C . ILE B 1 254 ? -13.195 19.25 18.078 1 95 254 ILE B C 1
ATOM 6256 O O . ILE B 1 254 ? -14.305 19.781 18.109 1 95 254 ILE B O 1
ATOM 6260 N N . GLY B 1 255 ? -12.469 19.219 17.016 1 95.75 255 GLY B N 1
ATOM 6261 C CA . GLY B 1 255 ? -12.852 19.953 15.82 1 95.75 255 GLY B CA 1
ATOM 6262 C C . GLY B 1 255 ? -14.07 19.375 15.133 1 95.75 255 GLY B C 1
ATOM 6263 O O . GLY B 1 255 ? -14.984 20.109 14.75 1 95.75 255 GLY B O 1
ATOM 6264 N N . THR B 1 256 ? -14.141 18.047 14.953 1 92.12 256 THR B N 1
ATOM 6265 C CA . THR B 1 256 ? -15.164 17.438 14.109 1 92.12 256 THR B CA 1
ATOM 6266 C C . THR B 1 256 ? -16.391 17.062 14.938 1 92.12 256 THR B C 1
ATOM 6268 O O . THR B 1 256 ? -17.516 17.141 14.445 1 92.12 256 THR B O 1
ATOM 6271 N N . TRP B 1 257 ? -16.203 16.656 16.156 1 89.19 257 TRP B N 1
ATOM 6272 C CA . TRP B 1 257 ? -17.344 16.125 16.906 1 89.19 257 TRP B CA 1
ATOM 6273 C C . TRP B 1 257 ? -17.891 17.172 17.875 1 89.19 257 TRP B C 1
ATOM 6275 O O . TRP B 1 257 ? -19.094 17.234 18.109 1 89.19 257 TRP B O 1
ATOM 6285 N N . VAL B 1 258 ? -17 17.969 18.422 1 91.25 258 VAL B N 1
ATOM 6286 C CA . VAL B 1 258 ? -17.438 18.953 19.406 1 91.25 258 VAL B CA 1
ATOM 6287 C C . VAL B 1 258 ? -17.828 20.25 18.703 1 91.25 258 VAL B C 1
ATOM 6289 O O . VAL B 1 258 ? -18.953 20.734 18.844 1 91.25 258 VAL B O 1
ATOM 6292 N N . LEU B 1 259 ? -16.969 20.734 17.844 1 95.81 259 LEU B N 1
ATOM 6293 C CA . LEU B 1 259 ? -17.188 22.031 17.234 1 95.81 259 LEU B CA 1
ATOM 6294 C C . LEU B 1 259 ? -17.891 21.891 15.883 1 95.81 259 LEU B C 1
ATOM 6296 O O . LEU B 1 259 ? -18.406 22.875 15.344 1 95.81 259 LEU B O 1
ATOM 6300 N N . LYS B 1 260 ? -17.844 20.672 15.312 1 94.94 260 LYS B N 1
ATOM 6301 C CA . LYS B 1 260 ? -18.484 20.375 14.031 1 94.94 260 LYS B CA 1
ATOM 6302 C C . LYS B 1 260 ? -17.984 21.297 12.938 1 94.94 260 LYS B C 1
ATOM 6304 O O . LYS B 1 260 ? -18.797 21.844 12.164 1 94.94 260 LYS B O 1
ATOM 6309 N N . ALA B 1 261 ? -16.719 21.562 12.984 1 96.62 261 ALA B N 1
ATOM 6310 C CA . ALA B 1 261 ? -16.094 22.375 11.945 1 96.62 261 ALA B CA 1
ATOM 6311 C C . ALA B 1 261 ? -15.93 21.578 10.648 1 96.62 261 ALA B C 1
ATOM 6313 O O . ALA B 1 261 ? -15.836 20.359 10.672 1 96.62 261 ALA B O 1
ATOM 6314 N N . SER B 1 262 ? -15.93 22.312 9.508 1 95.56 262 SER B N 1
ATOM 6315 C CA . SER B 1 262 ? -15.703 21.703 8.203 1 95.56 262 SER B CA 1
ATOM 6316 C C . SER B 1 262 ? -14.234 21.797 7.801 1 95.56 262 SER B C 1
ATOM 6318 O O . SER B 1 262 ? -13.656 22.891 7.773 1 95.56 262 SER B O 1
ATOM 6320 N N . ASP B 1 263 ? -13.641 20.719 7.492 1 97.56 263 ASP B N 1
ATOM 6321 C CA . ASP B 1 263 ? -12.25 20.578 7.07 1 97.56 263 ASP B CA 1
ATOM 6322 C C . ASP B 1 263 ? -12.008 19.203 6.438 1 97.56 263 ASP B C 1
ATOM 6324 O O . ASP B 1 263 ? -11.109 18.469 6.852 1 97.56 263 ASP B O 1
ATOM 6328 N N . ILE B 1 264 ? -12.719 18.953 5.383 1 95.94 264 ILE B N 1
ATOM 6329 C CA . ILE B 1 264 ? -12.828 17.609 4.828 1 95.94 264 ILE B CA 1
ATOM 6330 C C . ILE B 1 264 ? -11.461 17.141 4.32 1 95.94 264 ILE B C 1
ATOM 6332 O O . ILE B 1 264 ? -11.141 15.953 4.383 1 95.94 264 ILE B O 1
ATOM 6336 N N . GLY B 1 265 ? -10.656 18.031 3.809 1 97.31 265 GLY B N 1
ATOM 6337 C CA . GLY B 1 265 ? -9.344 17.688 3.281 1 97.31 265 GLY B CA 1
ATOM 6338 C C . GLY B 1 265 ? -8.234 17.828 4.305 1 97.31 265 GLY B C 1
ATOM 6339 O O . GLY B 1 265 ? -7.074 17.547 4.012 1 97.31 265 GLY B O 1
ATOM 6340 N N . GLY B 1 266 ? -8.469 18.328 5.449 1 98.25 266 GLY B N 1
ATOM 6341 C CA . GLY B 1 266 ? -7.539 18.328 6.562 1 98.25 266 GLY B CA 1
ATOM 6342 C C . GLY B 1 266 ? -6.539 19.469 6.512 1 98.25 266 GLY B C 1
ATOM 6343 O O . GLY B 1 266 ? -5.406 19.328 6.98 1 98.25 266 GLY B O 1
ATOM 6344 N N . SER B 1 267 ? -6.898 20.625 5.91 1 98.75 267 SER B N 1
ATOM 6345 C CA . SER B 1 267 ? -6 21.766 5.93 1 98.75 267 SER B CA 1
ATOM 6346 C C . SER B 1 267 ? -5.57 22.109 7.352 1 98.75 267 SER B C 1
ATOM 6348 O O . SER B 1 267 ? -4.387 22.344 7.609 1 98.75 267 SER B O 1
ATOM 6350 N N . MET B 1 268 ? -6.57 22.125 8.227 1 98.69 268 MET B N 1
ATOM 6351 C CA . MET B 1 268 ? -6.285 22.469 9.617 1 98.69 268 MET B CA 1
ATOM 6352 C C . MET B 1 268 ? -5.867 21.25 10.414 1 98.69 268 MET B C 1
ATOM 6354 O O . MET B 1 268 ? -4.797 21.234 11.023 1 98.69 268 MET B O 1
ATOM 6358 N N . PHE B 1 269 ? -6.605 20.156 10.344 1 98.5 269 PHE B N 1
ATOM 6359 C CA . PHE B 1 269 ? -6.449 19.016 11.234 1 98.5 269 PHE B CA 1
ATOM 6360 C C . PHE B 1 269 ? -5.199 18.219 10.883 1 98.5 269 PHE B C 1
ATOM 6362 O O . PHE B 1 269 ? -4.562 17.625 11.758 1 98.5 269 PHE B O 1
ATOM 6369 N N . ILE B 1 270 ? -4.875 18.109 9.625 1 98.69 270 ILE B N 1
ATOM 6370 C CA . ILE B 1 270 ? -3.779 17.234 9.211 1 98.69 270 ILE B CA 1
ATOM 6371 C C . ILE B 1 270 ? -2.535 18.078 8.922 1 98.69 270 ILE B C 1
ATOM 6373 O O . ILE B 1 270 ? -1.511 17.938 9.594 1 98.69 270 ILE B O 1
ATOM 6377 N N . HIS B 1 271 ? -2.67 19.031 7.988 1 98.88 271 HIS B N 1
ATOM 6378 C CA . HIS B 1 271 ? -1.502 19.719 7.445 1 98.88 271 HIS B CA 1
ATOM 6379 C C . HIS B 1 271 ? -0.985 20.781 8.406 1 98.88 271 HIS B C 1
ATOM 6381 O O . HIS B 1 271 ? 0.193 20.766 8.773 1 98.88 271 HIS B O 1
ATOM 6387 N N . LEU B 1 272 ? -1.866 21.703 8.812 1 98.88 272 LEU B N 1
ATOM 6388 C CA . LEU B 1 272 ? -1.454 22.766 9.719 1 98.88 272 LEU B CA 1
ATOM 6389 C C . LEU B 1 272 ? -1.027 22.188 11.07 1 98.88 272 LEU B C 1
ATOM 6391 O O . LEU B 1 272 ? 0.025 22.562 11.602 1 98.88 272 LEU B O 1
ATOM 6395 N N . PHE B 1 273 ? -1.813 21.297 11.633 1 98.88 273 PHE B N 1
ATOM 6396 C CA . PHE B 1 273 ? -1.476 20.641 12.891 1 98.88 273 PHE B CA 1
ATOM 6397 C C . PHE B 1 273 ? -0.117 19.953 12.805 1 98.88 273 PHE B C 1
ATOM 6399 O O . PHE B 1 273 ? 0.75 20.172 13.648 1 98.88 273 PHE B O 1
ATOM 6406 N N . GLY B 1 274 ? 0.061 19.094 11.797 1 98.88 274 GLY B N 1
ATOM 6407 C CA . GLY B 1 274 ? 1.311 18.359 11.633 1 98.88 274 GLY B CA 1
ATOM 6408 C C . GLY B 1 274 ? 2.514 19.281 11.477 1 98.88 274 GLY B C 1
ATOM 6409 O O . GLY B 1 274 ? 3.576 19.016 12.047 1 98.88 274 GLY B O 1
ATOM 6410 N N . ALA B 1 275 ? 2.346 20.344 10.703 1 98.69 275 ALA B N 1
ATOM 6411 C CA . ALA B 1 275 ? 3.445 21.266 10.453 1 98.69 275 ALA B CA 1
ATOM 6412 C C . ALA B 1 275 ? 3.855 22 11.727 1 98.69 275 ALA B C 1
ATOM 6414 O O . ALA B 1 275 ? 5.039 22.047 12.07 1 98.69 275 ALA B O 1
ATOM 6415 N N . VAL B 1 276 ? 2.869 22.531 12.453 1 98.56 276 VAL B N 1
ATOM 6416 C CA . VAL B 1 276 ? 3.154 23.281 13.664 1 98.56 276 VAL B CA 1
ATOM 6417 C C . VAL B 1 276 ? 3.754 22.359 14.719 1 98.56 276 VAL B C 1
ATOM 6419 O O . VAL B 1 276 ? 4.73 22.719 15.383 1 98.56 276 VAL B O 1
ATOM 6422 N N . PHE B 1 277 ? 3.213 21.172 14.891 1 98.75 277 PHE B N 1
ATOM 6423 C CA . PHE B 1 277 ? 3.758 20.172 15.805 1 98.75 277 PHE B CA 1
ATOM 6424 C C . PHE B 1 277 ? 5.223 19.891 15.492 1 98.75 277 PHE B C 1
ATOM 6426 O O . PHE B 1 277 ? 6.07 19.922 16.391 1 98.75 277 PHE B O 1
ATOM 6433 N N . GLY B 1 278 ? 5.527 19.594 14.227 1 98.12 278 GLY B N 1
ATOM 6434 C CA . GLY B 1 278 ? 6.891 19.297 13.82 1 98.12 278 GLY B CA 1
ATOM 6435 C C . GLY B 1 278 ? 7.844 20.469 14.039 1 98.12 278 GLY B C 1
ATOM 6436 O O . GLY B 1 278 ? 8.969 20.266 14.5 1 98.12 278 GLY B O 1
ATOM 6437 N N . LEU B 1 279 ? 7.414 21.688 13.703 1 96.56 279 LEU B N 1
ATOM 6438 C CA . LEU B 1 279 ? 8.242 22.875 13.852 1 96.56 279 LEU B CA 1
ATOM 6439 C C . LEU B 1 279 ? 8.586 23.125 15.312 1 96.56 279 LEU B C 1
ATOM 6441 O O . LEU B 1 279 ? 9.734 23.422 15.648 1 96.56 279 LEU B O 1
ATOM 6445 N N . LEU B 1 280 ? 7.609 22.953 16.188 1 97.12 280 LEU B N 1
ATOM 6446 C CA . LEU B 1 280 ? 7.859 23.203 17.609 1 97.12 280 LEU B CA 1
ATOM 6447 C C . LEU B 1 280 ? 8.703 22.078 18.219 1 97.12 280 LEU B C 1
ATOM 6449 O O . LEU B 1 280 ? 9.516 22.328 19.109 1 97.12 280 LEU B O 1
ATOM 6453 N N . CYS B 1 281 ? 8.461 20.844 17.781 1 96.25 281 CYS B N 1
ATOM 6454 C CA . CYS B 1 281 ? 9.336 19.75 18.188 1 96.25 281 CYS B CA 1
ATOM 6455 C C . CYS B 1 281 ? 10.781 20.031 17.797 1 96.25 281 CYS B C 1
ATOM 6457 O O . CYS B 1 281 ? 11.688 19.859 18.625 1 96.25 281 CYS B O 1
ATOM 6459 N N . SER B 1 282 ? 10.953 20.469 16.594 1 93.12 282 SER B N 1
ATOM 6460 C CA . SER B 1 282 ? 12.281 20.812 16.094 1 93.12 282 SER B CA 1
ATOM 6461 C C . SER B 1 282 ? 12.891 21.969 16.891 1 93.12 282 SER B C 1
ATOM 6463 O O . SER B 1 282 ? 14.102 22 17.141 1 93.12 282 SER B O 1
ATOM 6465 N N . PHE B 1 283 ? 12.094 22.938 17.219 1 92.38 283 PHE B N 1
ATOM 6466 C CA . PHE B 1 283 ? 12.539 24.078 17.984 1 92.38 283 PHE B CA 1
ATOM 6467 C C . PHE B 1 283 ? 13.117 23.656 19.328 1 92.38 283 PHE B C 1
ATOM 6469 O O . PHE B 1 283 ? 14.18 24.125 19.734 1 92.38 283 PHE B O 1
ATOM 6476 N N . VAL B 1 284 ? 12.531 22.719 19.984 1 92.75 284 VAL B N 1
ATOM 6477 C CA . VAL B 1 284 ? 12.969 22.234 21.281 1 92.75 284 VAL B CA 1
ATOM 6478 C C . VAL B 1 284 ? 14.227 21.391 21.125 1 92.75 284 VAL B C 1
ATOM 6480 O O . VAL B 1 284 ? 15.117 21.422 21.984 1 92.75 284 VAL B O 1
ATOM 6483 N N . LEU B 1 285 ? 14.359 20.672 20 1 88.88 285 LEU B N 1
ATOM 6484 C CA . LEU B 1 285 ? 15.477 19.766 19.781 1 88.88 285 LEU B CA 1
ATOM 6485 C C . LEU B 1 285 ? 16.641 20.484 19.109 1 88.88 285 LEU B C 1
ATOM 6487 O O . LEU B 1 285 ? 17.625 19.859 18.719 1 88.88 285 LEU B O 1
ATOM 6491 N N . TRP B 1 286 ? 16.578 21.734 19.016 1 82.88 286 TRP B N 1
ATOM 6492 C CA . TRP B 1 286 ? 17.594 22.531 18.328 1 82.88 286 TRP B CA 1
ATOM 6493 C C . TRP B 1 286 ? 18.984 22.25 18.891 1 82.88 286 TRP B C 1
ATOM 6495 O O . TRP B 1 286 ? 19.172 22.234 20.109 1 82.88 286 TRP B O 1
ATOM 6505 N N . ASN B 1 287 ? 19.828 21.688 17.906 1 70.81 287 ASN B N 1
ATOM 6506 C CA . ASN B 1 287 ? 21.234 21.484 18.234 1 70.81 287 ASN B CA 1
ATOM 6507 C C . ASN B 1 287 ? 22.141 22.219 17.266 1 70.81 287 ASN B C 1
ATOM 6509 O O . ASN B 1 287 ? 22.047 22.031 16.047 1 70.81 287 ASN B O 1
ATOM 6513 N N . LYS B 1 288 ? 22.984 23.078 17.734 1 60.84 288 LYS B N 1
ATOM 6514 C CA . LYS B 1 288 ? 23.875 23.922 16.953 1 60.84 288 LYS B CA 1
ATOM 6515 C C . LYS B 1 288 ? 24.719 23.078 15.992 1 60.84 288 LYS B C 1
ATOM 6517 O O . LYS B 1 288 ? 25.016 23.516 14.875 1 60.84 288 LYS B O 1
ATOM 6522 N N . LYS B 1 289 ? 25.062 21.906 16.344 1 55.44 289 LYS B N 1
ATOM 6523 C CA . LYS B 1 289 ? 25.938 21.062 15.516 1 55.44 289 LYS B CA 1
ATOM 6524 C C . LYS B 1 289 ? 25.188 20.547 14.289 1 55.44 289 LYS B C 1
ATOM 6526 O O . LYS B 1 289 ? 25.812 20.297 13.25 1 55.44 289 LYS B O 1
ATOM 6531 N N . ALA B 1 290 ? 24 20.281 14.461 1 53.22 290 ALA B N 1
ATOM 6532 C CA . ALA B 1 290 ? 23.219 19.75 13.344 1 53.22 290 ALA B CA 1
ATOM 6533 C C . ALA B 1 290 ? 23.156 20.766 12.203 1 53.22 290 ALA B C 1
ATOM 6535 O O . ALA B 1 290 ? 22.953 20.375 11.047 1 53.22 290 ALA B O 1
ATOM 6536 N N . LEU B 1 291 ? 23.406 22.062 12.438 1 52.03 291 LEU B N 1
ATOM 6537 C CA . LEU B 1 291 ? 23.031 23.125 11.516 1 52.03 291 LEU B CA 1
ATOM 6538 C C . LEU B 1 291 ? 24.219 23.562 10.672 1 52.03 291 LEU B C 1
ATOM 6540 O O . LEU B 1 291 ? 24.047 24.156 9.602 1 52.03 291 LEU B O 1
ATOM 6544 N N . LYS B 1 292 ? 25.359 23.625 11.125 1 46.5 292 LYS B N 1
ATOM 6545 C CA . LYS B 1 292 ? 26.359 24.328 10.32 1 46.5 292 LYS B CA 1
ATOM 6546 C C . LYS B 1 292 ? 26.734 23.5 9.086 1 46.5 292 LYS B C 1
ATOM 6548 O O . LYS B 1 292 ? 27.312 22.422 9.203 1 46.5 292 LYS B O 1
ATOM 6553 N N . GLY B 1 293 ? 26.234 23.859 7.898 1 51.75 293 GLY B N 1
ATOM 6554 C CA . GLY B 1 293 ? 26.625 23.578 6.531 1 51.75 293 GLY B CA 1
ATOM 6555 C C . GLY B 1 293 ? 26.922 22.109 6.289 1 51.75 293 GLY B C 1
ATOM 6556 O O . GLY B 1 293 ? 27.953 21.766 5.699 1 51.75 293 GLY B O 1
ATOM 6557 N N . HIS B 1 294 ? 26.094 21.266 7.035 1 56.06 294 HIS B N 1
ATOM 6558 C CA . HIS B 1 294 ? 26.531 19.891 6.828 1 56.06 294 HIS B CA 1
ATOM 6559 C C . HIS B 1 294 ? 26.344 19.469 5.375 1 56.06 294 HIS B C 1
ATOM 6561 O O . HIS B 1 294 ? 25.234 19.531 4.848 1 56.06 294 HIS B O 1
ATOM 6567 N N . PRO B 1 295 ? 27.406 19.438 4.629 1 56.56 295 PRO B N 1
ATOM 6568 C CA . PRO B 1 295 ? 27.391 19.078 3.211 1 56.56 295 PRO B CA 1
ATOM 6569 C C . PRO B 1 295 ? 26.391 17.953 2.91 1 56.56 295 PRO B C 1
ATOM 6571 O O . PRO B 1 295 ? 25.938 17.812 1.771 1 56.56 295 PRO B O 1
ATOM 6574 N N . LEU B 1 296 ? 25.875 17.391 4.012 1 58.47 296 LEU B N 1
ATOM 6575 C CA . LEU B 1 296 ? 25.031 16.219 3.771 1 58.47 296 LEU B CA 1
ATOM 6576 C C . LEU B 1 296 ? 23.562 16.625 3.621 1 58.47 296 LEU B C 1
ATOM 6578 O O . LEU B 1 296 ? 22.734 15.797 3.236 1 58.47 296 LEU B O 1
ATOM 6582 N N . GLN B 1 297 ? 23.266 17.969 3.734 1 60.34 297 GLN B N 1
ATOM 6583 C CA . GLN B 1 297 ? 21.891 18.422 3.559 1 60.34 297 GLN B CA 1
ATOM 6584 C C . GLN B 1 297 ? 21.625 18.828 2.109 1 60.34 297 GLN B C 1
ATOM 6586 O O . GLN B 1 297 ? 20.469 19.031 1.718 1 60.34 297 GLN B O 1
ATOM 6591 N N . SER B 1 298 ? 22.594 18.656 1.286 1 67.88 298 SER B N 1
ATOM 6592 C CA . SER B 1 298 ? 22.453 19.031 -0.116 1 67.88 298 SER B CA 1
ATOM 6593 C C . SER B 1 298 ? 21.906 17.859 -0.943 1 67.88 298 SER B C 1
ATOM 6595 O O . SER B 1 298 ? 21.922 16.719 -0.49 1 67.88 298 SER B O 1
ATOM 6597 N N . SER B 1 299 ? 21.234 18.234 -2.043 1 71.69 299 SER B N 1
ATOM 6598 C CA . SER B 1 299 ? 20.688 17.234 -2.949 1 71.69 299 SER B CA 1
ATOM 6599 C C . SER B 1 299 ? 21.656 16.922 -4.086 1 71.69 299 SER B C 1
ATOM 6601 O O . SER B 1 299 ? 22.625 17.656 -4.297 1 71.69 299 SER B O 1
ATOM 6603 N N . ARG B 1 300 ? 21.5 15.719 -4.625 1 75.25 300 ARG B N 1
ATOM 6604 C CA . ARG B 1 300 ? 22.141 15.328 -5.879 1 75.25 300 ARG B CA 1
ATOM 6605 C C . ARG B 1 300 ? 21.125 15.281 -7.016 1 75.25 300 ARG B C 1
ATOM 6607 O O . ARG B 1 300 ? 19.906 15.25 -6.777 1 75.25 300 ARG B O 1
ATOM 6614 N N . TYR B 1 301 ? 21.672 15.398 -8.234 1 76.19 301 TYR B N 1
ATOM 6615 C CA . TYR B 1 301 ? 20.828 15.352 -9.414 1 76.19 301 TYR B CA 1
ATOM 6616 C C . TYR B 1 301 ? 19.922 14.125 -9.383 1 76.19 301 TYR B C 1
ATOM 6618 O O . TYR B 1 301 ? 18.703 14.242 -9.594 1 76.19 301 TYR B O 1
ATOM 6626 N N . THR B 1 302 ? 20.422 12.961 -8.992 1 77.88 302 THR B N 1
ATOM 6627 C CA . THR B 1 302 ? 19.656 11.719 -8.992 1 77.88 302 THR B CA 1
ATOM 6628 C C . THR B 1 302 ? 18.672 11.695 -7.836 1 77.88 302 THR B C 1
ATOM 6630 O O . THR B 1 302 ? 17.547 11.211 -7.984 1 77.88 302 THR B O 1
ATOM 6633 N N . SER B 1 303 ? 19.094 12.195 -6.734 1 81.56 303 SER B N 1
ATOM 6634 C CA . SER B 1 303 ? 18.203 12.203 -5.582 1 81.56 303 SER B CA 1
ATOM 6635 C C . SER B 1 303 ? 17 13.117 -5.816 1 81.56 303 SER B C 1
ATOM 6637 O O . SER B 1 303 ? 15.898 12.828 -5.355 1 81.56 303 SER B O 1
ATOM 6639 N N . ASP B 1 304 ? 17.219 14.18 -6.602 1 83.38 304 ASP B N 1
ATOM 6640 C CA . ASP B 1 304 ? 16.109 15.078 -6.938 1 83.38 304 ASP B CA 1
ATOM 6641 C C . ASP B 1 304 ? 15.094 14.383 -7.836 1 83.38 304 ASP B C 1
ATOM 6643 O O . ASP B 1 304 ? 13.891 14.648 -7.742 1 83.38 304 ASP B O 1
ATOM 6647 N N . PHE B 1 305 ? 15.57 13.516 -8.656 1 80.56 305 PHE B N 1
ATOM 6648 C CA . PHE B 1 305 ? 14.656 12.781 -9.516 1 80.56 305 PHE B CA 1
ATOM 6649 C C . PHE B 1 305 ? 13.781 11.836 -8.695 1 80.56 305 PHE B C 1
ATOM 6651 O O . PHE B 1 305 ? 12.578 11.711 -8.953 1 80.56 305 PHE B O 1
ATOM 6658 N N . PHE B 1 306 ? 14.328 11.211 -7.738 1 84.88 306 PHE B N 1
ATOM 6659 C CA . PHE B 1 306 ? 13.539 10.344 -6.871 1 84.88 306 PHE B CA 1
ATOM 6660 C C . PHE B 1 306 ? 12.516 11.156 -6.082 1 84.88 306 PHE B C 1
ATOM 6662 O O . PHE B 1 306 ? 11.375 10.719 -5.902 1 84.88 306 PHE B O 1
ATOM 6669 N N . SER B 1 307 ? 12.953 12.32 -5.672 1 89.38 307 SER B N 1
ATOM 6670 C CA . SER B 1 307 ? 12.039 13.188 -4.945 1 89.38 307 SER B CA 1
ATOM 6671 C C . SER B 1 307 ? 10.867 13.617 -5.824 1 89.38 307 SER B C 1
ATOM 6673 O O . SER B 1 307 ? 9.734 13.75 -5.344 1 89.38 307 SER B O 1
ATOM 6675 N N . LEU B 1 308 ? 11.094 13.781 -7.145 1 90.19 308 LEU B N 1
ATOM 6676 C CA . LEU B 1 308 ? 10.047 14.18 -8.078 1 90.19 308 LEU B CA 1
ATOM 6677 C C . LEU B 1 308 ? 9 13.078 -8.227 1 90.19 308 LEU B C 1
ATOM 6679 O O . LEU B 1 308 ? 7.82 13.359 -8.445 1 90.19 308 LEU B O 1
ATOM 6683 N N . ILE B 1 309 ? 9.391 11.828 -8.047 1 90.69 309 ILE B N 1
ATOM 6684 C CA . ILE B 1 309 ? 8.43 10.734 -8.055 1 90.69 309 ILE B CA 1
ATOM 6685 C C . ILE B 1 309 ? 7.426 10.922 -6.918 1 90.69 309 ILE B C 1
ATOM 6687 O O . ILE B 1 309 ? 6.215 10.805 -7.125 1 90.69 309 ILE B O 1
ATOM 6691 N N . GLY B 1 310 ? 7.969 11.297 -5.805 1 94.94 310 GLY B N 1
ATOM 6692 C CA . GLY B 1 310 ? 7.09 11.578 -4.68 1 94.94 310 GLY B CA 1
ATOM 6693 C C . GLY B 1 310 ? 6.141 12.734 -4.934 1 94.94 310 GLY B C 1
ATOM 6694 O O . GLY B 1 310 ? 4.945 12.633 -4.66 1 94.94 310 GLY B O 1
ATOM 6695 N N . THR B 1 311 ? 6.617 13.766 -5.527 1 95.75 311 THR B N 1
ATOM 6696 C CA . THR B 1 311 ? 5.828 14.961 -5.82 1 95.75 311 THR B CA 1
ATOM 6697 C C . THR B 1 311 ? 4.66 14.625 -6.742 1 95.75 311 THR B C 1
ATOM 6699 O O . THR B 1 311 ? 3.52 15 -6.473 1 95.75 311 THR B O 1
ATOM 6702 N N . ILE B 1 312 ? 4.914 13.852 -7.75 1 95.12 312 ILE B N 1
ATOM 6703 C CA . ILE B 1 312 ? 3.912 13.609 -8.781 1 95.12 312 ILE B CA 1
ATOM 6704 C C . ILE B 1 312 ? 2.822 12.688 -8.234 1 95.12 312 ILE B C 1
ATOM 6706 O O . ILE B 1 312 ? 1.639 12.875 -8.531 1 95.12 312 ILE B O 1
ATOM 6710 N N . PHE B 1 313 ? 3.168 11.758 -7.453 1 96.38 313 PHE B N 1
ATOM 6711 C CA . PHE B 1 313 ? 2.148 10.875 -6.898 1 96.38 313 PHE B CA 1
ATOM 6712 C C . PHE B 1 313 ? 1.324 11.594 -5.84 1 96.38 313 PHE B C 1
ATOM 6714 O O . PHE B 1 313 ? 0.13 11.328 -5.688 1 96.38 313 PHE B O 1
ATOM 6721 N N . LEU B 1 314 ? 1.947 12.508 -5.09 1 97.62 314 LEU B N 1
ATOM 6722 C CA . LEU B 1 314 ? 1.167 13.352 -4.191 1 97.62 314 LEU B CA 1
ATOM 6723 C C . LEU B 1 314 ? 0.196 14.227 -4.973 1 97.62 314 LEU B C 1
ATOM 6725 O O . LEU B 1 314 ? -0.982 14.328 -4.621 1 97.62 314 LEU B O 1
ATOM 6729 N N . PHE B 1 315 ? 0.674 14.789 -6.055 1 97.56 315 PHE B N 1
ATOM 6730 C CA . PHE B 1 315 ? -0.105 15.672 -6.914 1 97.56 315 PHE B CA 1
ATOM 6731 C C . PHE B 1 315 ? -1.304 14.938 -7.5 1 97.56 315 PHE B C 1
ATOM 6733 O O . PHE B 1 315 ? -2.428 15.445 -7.469 1 97.56 315 PHE B O 1
ATOM 6740 N N . LEU B 1 316 ? -1.101 13.711 -7.949 1 97.12 316 LEU B N 1
ATOM 6741 C CA . LEU B 1 316 ? -2.111 12.945 -8.672 1 97.12 316 LEU B CA 1
ATOM 6742 C C . LEU B 1 316 ? -3.168 12.398 -7.723 1 97.12 316 LEU B C 1
ATOM 6744 O O . LEU B 1 316 ? -4.344 12.297 -8.078 1 97.12 316 LEU B O 1
ATOM 6748 N N . CYS B 1 317 ? -2.775 12.062 -6.512 1 98.31 317 CYS B N 1
ATOM 6749 C CA . CYS B 1 317 ? -3.688 11.367 -5.613 1 98.31 317 CYS B CA 1
ATOM 6750 C C . CYS B 1 317 ? -4.34 12.336 -4.641 1 98.31 317 CYS B C 1
ATOM 6752 O O . CYS B 1 317 ? -5.188 11.945 -3.836 1 98.31 317 CYS B O 1
ATOM 6754 N N . TRP B 1 318 ? -4.09 13.656 -4.73 1 98.62 318 TRP B N 1
ATOM 6755 C CA . TRP B 1 318 ? -4.57 14.633 -3.768 1 98.62 318 TRP B CA 1
ATOM 6756 C C . TRP B 1 318 ? -6.09 14.781 -3.85 1 98.62 318 TRP B C 1
ATOM 6758 O O . TRP B 1 318 ? -6.754 14.992 -2.834 1 98.62 318 TRP B O 1
ATOM 6768 N N . PRO B 1 319 ? -6.707 14.711 -5.055 1 98.31 319 PRO B N 1
ATOM 6769 C CA . PRO B 1 319 ? -8.172 14.781 -5.098 1 98.31 319 PRO B CA 1
ATOM 6770 C C . PRO B 1 319 ? -8.836 13.68 -4.273 1 98.31 319 PRO B C 1
ATOM 6772 O O . PRO B 1 319 ? -9.836 13.93 -3.596 1 98.31 319 PRO B O 1
ATOM 6775 N N . SER B 1 320 ? -8.242 12.461 -4.328 1 98.12 320 SER B N 1
ATOM 6776 C CA . SER B 1 320 ? -8.758 11.375 -3.494 1 98.12 320 SER B CA 1
ATOM 6777 C C . SER B 1 320 ? -8.578 11.688 -2.012 1 98.12 320 SER B C 1
ATOM 6779 O O . SER B 1 320 ? -9.445 11.375 -1.197 1 98.12 320 SER B O 1
ATOM 6781 N N . PHE B 1 321 ? -7.496 12.273 -1.698 1 98.25 321 PHE B N 1
ATOM 6782 C CA . PHE B 1 321 ? -7.199 12.633 -0.316 1 98.25 321 PHE B CA 1
ATOM 6783 C C . PHE B 1 321 ? -8.258 13.578 0.236 1 98.25 321 PHE B C 1
ATOM 6785 O O . PHE B 1 321 ? -8.82 13.336 1.306 1 98.25 321 PHE B O 1
ATOM 6792 N N . ASN B 1 322 ? -8.609 14.617 -0.51 1 98.56 322 ASN B N 1
ATOM 6793 C CA . ASN B 1 322 ? -9.531 15.656 -0.048 1 98.56 322 ASN B CA 1
ATOM 6794 C C . ASN B 1 322 ? -10.977 15.18 -0.105 1 98.56 322 ASN B C 1
ATOM 6796 O O . ASN B 1 322 ? -11.844 15.734 0.575 1 98.56 322 ASN B O 1
ATOM 6800 N N . ALA B 1 323 ? -11.234 14.133 -0.896 1 97.62 323 ALA B N 1
ATOM 6801 C CA . ALA B 1 323 ? -12.617 13.703 -1.088 1 97.62 323 ALA B CA 1
ATOM 6802 C C . ALA B 1 323 ? -12.898 12.398 -0.35 1 97.62 323 ALA B C 1
ATOM 6804 O O . ALA B 1 323 ? -14.023 11.906 -0.347 1 97.62 323 ALA B O 1
ATOM 6805 N N . ALA B 1 324 ? -11.906 11.828 0.287 1 95.81 324 ALA B N 1
ATOM 6806 C CA . ALA B 1 324 ? -11.961 10.453 0.787 1 95.81 324 ALA B CA 1
ATOM 6807 C C . ALA B 1 324 ? -13.086 10.289 1.802 1 95.81 324 ALA B C 1
ATOM 6809 O O . ALA B 1 324 ? -13.766 9.258 1.82 1 95.81 324 ALA B O 1
ATOM 6810 N N . LEU B 1 325 ? -13.289 11.305 2.65 1 92.94 325 LEU B N 1
ATOM 6811 C CA . LEU B 1 325 ? -14.281 11.164 3.717 1 92.94 325 LEU B CA 1
ATOM 6812 C C . LEU B 1 325 ? -15.539 11.961 3.402 1 92.94 325 LEU B C 1
ATOM 6814 O O . LEU B 1 325 ? -16.406 12.125 4.262 1 92.94 325 LEU B O 1
ATOM 6818 N N . SER B 1 326 ? -15.633 12.5 2.162 1 93 326 SER B N 1
ATOM 6819 C CA . SER B 1 326 ? -16.797 13.266 1.761 1 93 326 SER B CA 1
ATOM 6820 C C . SER B 1 326 ? -18 12.352 1.537 1 93 326 SER B C 1
ATOM 6822 O O . SER B 1 326 ? -17.875 11.25 1 1 93 326 SER B O 1
ATOM 6824 N N . PRO B 1 327 ? -19.172 12.82 1.969 1 90.5 327 PRO B N 1
ATOM 6825 C CA . PRO B 1 327 ? -20.359 12.086 1.548 1 90.5 327 PRO B CA 1
ATOM 6826 C C . PRO B 1 327 ? -20.453 11.93 0.032 1 90.5 327 PRO B C 1
ATOM 6828 O O . PRO B 1 327 ? -20.062 12.836 -0.711 1 90.5 327 PRO B O 1
ATOM 6831 N N . GLU B 1 328 ? -20.953 10.812 -0.316 1 90.94 328 GLU B N 1
ATOM 6832 C CA . GLU B 1 328 ? -21.141 10.555 -1.742 1 90.94 328 GLU B CA 1
ATOM 6833 C C . GLU B 1 328 ? -22.109 11.562 -2.361 1 90.94 328 GLU B C 1
ATOM 6835 O O . GLU B 1 328 ? -22.891 12.203 -1.649 1 90.94 328 GLU B O 1
ATOM 6840 N N . GLY B 1 329 ? -22.094 11.703 -3.688 1 93.69 329 GLY B N 1
ATOM 6841 C CA . GLY B 1 329 ? -23 12.617 -4.379 1 93.69 329 GLY B CA 1
ATOM 6842 C C . GLY B 1 329 ? -22.359 13.953 -4.715 1 93.69 329 GLY B C 1
ATOM 6843 O O . GLY B 1 329 ? -21.203 13.992 -5.164 1 93.69 329 GLY B O 1
ATOM 6844 N N . THR B 1 330 ? -23.109 15 -4.504 1 94.19 330 THR B N 1
ATOM 6845 C CA . THR B 1 330 ? -22.688 16.328 -4.953 1 94.19 330 THR B CA 1
ATOM 6846 C C . THR B 1 330 ? -21.516 16.828 -4.125 1 94.19 330 THR B C 1
ATOM 6848 O O . THR B 1 330 ? -20.656 17.562 -4.629 1 94.19 330 THR B O 1
ATOM 6851 N N . THR B 1 331 ? -21.469 16.469 -2.887 1 94.38 331 THR B N 1
ATOM 6852 C CA . THR B 1 331 ? -20.391 16.906 -2.016 1 94.38 331 THR B CA 1
ATOM 6853 C C . THR B 1 331 ? -19.047 16.359 -2.492 1 94.38 331 THR B C 1
ATOM 6855 O O . THR B 1 331 ? -18.094 17.125 -2.664 1 94.38 331 THR B O 1
ATOM 6858 N N . GLN B 1 332 ? -18.984 15.078 -2.727 1 95.69 332 GLN B N 1
ATOM 6859 C CA . GLN B 1 332 ? -17.766 14.453 -3.211 1 95.69 332 GLN B CA 1
ATOM 6860 C C . GLN B 1 332 ? -17.422 14.938 -4.617 1 95.69 332 GLN B C 1
ATOM 6862 O O . GLN B 1 332 ? -16.25 15.133 -4.941 1 95.69 332 GLN B O 1
ATOM 6867 N N . TYR B 1 333 ? -18.453 15.148 -5.426 1 95.94 333 TYR B N 1
ATOM 6868 C CA . TYR B 1 333 ? -18.297 15.688 -6.773 1 95.94 333 TYR B CA 1
ATOM 6869 C C . TYR B 1 333 ? -17.562 17.016 -6.75 1 95.94 333 TYR B C 1
ATOM 6871 O O . TYR B 1 333 ? -16.594 17.203 -7.488 1 95.94 333 TYR B O 1
ATOM 6879 N N . ARG B 1 334 ? -17.922 17.875 -5.895 1 96.94 334 ARG B N 1
ATOM 6880 C CA . ARG B 1 334 ? -17.281 19.172 -5.793 1 96.94 334 ARG B CA 1
ATOM 6881 C C . ARG B 1 334 ? -15.867 19.062 -5.219 1 96.94 334 ARG B C 1
ATOM 6883 O O . ARG B 1 334 ? -14.961 19.781 -5.637 1 96.94 334 ARG B O 1
ATOM 6890 N N . ALA B 1 335 ? -15.703 18.188 -4.258 1 97.94 335 ALA B N 1
ATOM 6891 C CA . ALA B 1 335 ? -14.391 18.016 -3.646 1 97.94 335 ALA B CA 1
ATOM 6892 C C . ALA B 1 335 ? -13.352 17.625 -4.688 1 97.94 335 ALA B C 1
ATOM 6894 O O . ALA B 1 335 ? -12.219 18.125 -4.672 1 97.94 335 ALA B O 1
ATOM 6895 N N . PHE B 1 336 ? -13.727 16.734 -5.633 1 97.75 336 PHE B N 1
ATOM 6896 C CA . PHE B 1 336 ? -12.82 16.328 -6.703 1 97.75 336 PHE B CA 1
ATOM 6897 C C . PHE B 1 336 ? -12.492 17.5 -7.609 1 97.75 336 PHE B C 1
ATOM 6899 O O . PHE B 1 336 ? -11.32 17.781 -7.887 1 97.75 336 PHE B O 1
ATOM 6906 N N . ILE B 1 337 ? -13.492 18.25 -8.016 1 97.81 337 ILE B N 1
ATOM 6907 C CA . ILE B 1 337 ? -13.336 19.344 -8.969 1 97.81 337 ILE B CA 1
ATOM 6908 C C . ILE B 1 337 ? -12.484 20.453 -8.344 1 97.81 337 ILE B C 1
ATOM 6910 O O . ILE B 1 337 ? -11.5 20.891 -8.938 1 97.81 337 ILE B O 1
ATOM 6914 N N . ASN B 1 338 ? -12.867 20.859 -7.145 1 98.69 338 ASN B N 1
ATOM 6915 C CA . ASN B 1 338 ? -12.172 21.953 -6.492 1 98.69 338 ASN B CA 1
ATOM 6916 C C . ASN B 1 338 ? -10.703 21.625 -6.234 1 98.69 338 ASN B C 1
ATOM 6918 O O . ASN B 1 338 ? -9.828 22.469 -6.414 1 98.69 338 ASN B O 1
ATOM 6922 N N . THR B 1 339 ? -10.422 20.406 -5.855 1 98.81 339 THR B N 1
ATOM 6923 C CA . THR B 1 339 ? -9.047 20.016 -5.551 1 98.81 339 THR B CA 1
ATOM 6924 C C . THR B 1 339 ? -8.195 20 -6.816 1 98.81 339 THR B C 1
ATOM 6926 O O . THR B 1 339 ? -7.082 20.531 -6.828 1 98.81 339 THR B O 1
ATOM 6929 N N . ILE B 1 340 ? -8.711 19.438 -7.934 1 98.62 340 ILE B N 1
ATOM 6930 C CA . ILE B 1 340 ? -7.957 19.328 -9.172 1 98.62 340 ILE B CA 1
ATOM 6931 C C . ILE B 1 340 ? -7.652 20.719 -9.719 1 98.62 340 ILE B C 1
ATOM 6933 O O . ILE B 1 340 ? -6.516 21.016 -10.094 1 98.62 340 ILE B O 1
ATOM 6937 N N . LEU B 1 341 ? -8.641 21.578 -9.68 1 98.62 341 LEU B N 1
ATOM 6938 C CA . LEU B 1 341 ? -8.438 22.922 -10.195 1 98.62 341 LEU B CA 1
ATOM 6939 C C . LEU B 1 341 ? -7.445 23.688 -9.336 1 98.62 341 LEU B C 1
ATOM 6941 O O . LEU B 1 341 ? -6.605 24.422 -9.852 1 98.62 341 LEU B O 1
ATOM 6945 N N . SER B 1 342 ? -7.566 23.547 -8.047 1 98.88 342 SER B N 1
ATOM 6946 C CA . SER B 1 342 ? -6.625 24.203 -7.145 1 98.88 342 SER B CA 1
ATOM 6947 C C . SER B 1 342 ? -5.199 23.719 -7.391 1 98.88 342 SER B C 1
ATOM 6949 O O . SER B 1 342 ? -4.266 24.516 -7.418 1 98.88 342 SER B O 1
ATOM 6951 N N . LEU B 1 343 ? -5.031 22.453 -7.602 1 98.75 343 LEU B N 1
ATOM 6952 C CA . LEU B 1 343 ? -3.713 21.891 -7.863 1 98.75 343 LEU B CA 1
ATOM 6953 C C . LEU B 1 343 ? -3.137 22.438 -9.164 1 98.75 343 LEU B C 1
ATOM 6955 O O . LEU B 1 343 ? -1.951 22.766 -9.234 1 98.75 343 LEU B O 1
ATOM 6959 N N . MET B 1 344 ? -3.988 22.516 -10.148 1 98.31 344 MET B N 1
ATOM 6960 C CA . MET B 1 344 ? -3.531 23.031 -11.438 1 98.31 344 MET B CA 1
ATOM 6961 C C . MET B 1 344 ? -3.096 24.484 -11.32 1 98.31 344 MET B C 1
ATOM 6963 O O . MET B 1 344 ? -2.07 24.875 -11.875 1 98.31 344 MET B O 1
ATOM 6967 N N . GLY B 1 345 ? -3.844 25.219 -10.625 1 98.69 345 GLY B N 1
ATOM 6968 C CA . GLY B 1 345 ? -3.455 26.609 -10.367 1 98.69 345 GLY B CA 1
ATOM 6969 C C . GLY B 1 345 ? -2.16 26.719 -9.586 1 98.69 345 GLY B C 1
ATOM 6970 O O . GLY B 1 345 ? -1.312 27.562 -9.898 1 98.69 345 GLY B O 1
ATOM 6971 N N . SER B 1 346 ? -1.995 25.906 -8.609 1 98.75 346 SER B N 1
ATOM 6972 C CA . SER B 1 346 ? -0.8 25.906 -7.773 1 98.75 346 SER B CA 1
ATOM 6973 C C . SER B 1 346 ? 0.445 25.578 -8.586 1 98.75 346 SER B C 1
ATOM 6975 O O . SER B 1 346 ? 1.502 26.172 -8.391 1 98.75 346 SER B O 1
ATOM 6977 N N . ALA B 1 347 ? 0.325 24.625 -9.484 1 98.25 347 ALA B N 1
ATOM 6978 C CA . ALA B 1 347 ? 1.452 24.203 -10.32 1 98.25 347 ALA B CA 1
ATOM 6979 C C . ALA B 1 347 ? 1.944 25.359 -11.195 1 98.25 347 ALA B C 1
ATOM 6981 O O . ALA B 1 347 ? 3.135 25.672 -11.203 1 98.25 347 ALA B O 1
ATOM 6982 N N . VAL B 1 348 ? 1.034 26 -11.836 1 98.25 348 VAL B N 1
ATOM 6983 C CA . VAL B 1 348 ? 1.408 27.094 -12.734 1 98.25 348 VAL B CA 1
ATOM 6984 C C . VAL B 1 348 ? 1.986 28.25 -11.93 1 98.25 348 VAL B C 1
ATOM 6986 O O . VAL B 1 348 ? 3.025 28.812 -12.289 1 98.25 348 VAL B O 1
ATOM 6989 N N . ALA B 1 349 ? 1.363 28.562 -10.852 1 98.56 349 ALA B N 1
ATOM 6990 C CA . ALA B 1 349 ? 1.825 29.656 -10.008 1 98.56 349 ALA B CA 1
ATOM 6991 C C . ALA B 1 349 ? 3.211 29.375 -9.438 1 98.56 349 ALA B C 1
ATOM 6993 O O . ALA B 1 349 ? 4.023 30.281 -9.273 1 98.56 349 ALA B O 1
ATOM 6994 N N . SER B 1 350 ? 3.465 28.156 -9.102 1 98.19 350 SER B N 1
ATOM 6995 C CA . SER B 1 350 ? 4.758 27.766 -8.547 1 98.19 350 SER B CA 1
ATOM 6996 C C . SER B 1 350 ? 5.879 27.969 -9.562 1 98.19 350 SER B C 1
ATOM 6998 O O . SER B 1 350 ? 6.938 28.516 -9.234 1 98.19 350 SER B O 1
ATOM 7000 N N . PHE B 1 351 ? 5.637 27.531 -10.797 1 96.81 351 PHE B N 1
ATOM 7001 C CA . PHE B 1 351 ? 6.637 27.734 -11.844 1 96.81 351 PHE B CA 1
ATOM 7002 C C . PHE B 1 351 ? 6.836 29.219 -12.117 1 96.81 351 PHE B C 1
ATOM 7004 O O . PHE B 1 351 ? 7.969 29.672 -12.289 1 96.81 351 PHE B O 1
ATOM 7011 N N . PHE B 1 352 ? 5.766 29.922 -12.156 1 97.62 352 PHE B N 1
ATOM 7012 C CA . PHE B 1 352 ? 5.836 31.359 -12.383 1 97.62 352 PHE B CA 1
ATOM 7013 C C . PHE B 1 352 ? 6.645 32.031 -11.289 1 97.62 352 PHE B C 1
ATOM 7015 O O . PHE B 1 352 ? 7.582 32.781 -11.57 1 97.62 352 PHE B O 1
ATOM 7022 N N . CYS B 1 353 ? 6.355 31.781 -10.07 1 97.69 353 CYS B N 1
ATOM 7023 C CA . CYS B 1 353 ? 7 32.438 -8.938 1 97.69 353 CYS B CA 1
ATOM 7024 C C . CYS B 1 353 ? 8.453 31.984 -8.82 1 97.69 353 CYS B C 1
ATOM 7026 O O . CYS B 1 353 ? 9.32 32.812 -8.477 1 97.69 353 CYS B O 1
ATOM 7028 N N . SER B 1 354 ? 8.688 30.734 -9.062 1 96.75 354 SER B N 1
ATOM 7029 C CA . SER B 1 354 ? 10.055 30.25 -9 1 96.75 354 SER B CA 1
ATOM 7030 C C . SER B 1 354 ? 10.969 31.031 -9.945 1 96.75 354 SER B C 1
ATOM 7032 O O . SER B 1 354 ? 12.039 31.484 -9.547 1 96.75 354 SER B O 1
ATOM 7034 N N . ARG B 1 355 ? 10.523 31.219 -11.133 1 96.25 355 ARG B N 1
ATOM 7035 C CA . ARG B 1 355 ? 11.32 31.953 -12.109 1 96.25 355 ARG B CA 1
ATOM 7036 C C . ARG B 1 355 ? 11.445 33.406 -11.727 1 96.25 355 ARG B C 1
ATOM 7038 O O . ARG B 1 355 ? 12.477 34.031 -11.961 1 96.25 355 ARG B O 1
ATOM 7045 N N . LEU B 1 356 ? 10.445 33.969 -11.188 1 96.38 356 LEU B N 1
ATOM 7046 C CA . LEU B 1 356 ? 10.391 35.344 -10.789 1 96.38 356 LEU B CA 1
ATOM 7047 C C . LEU B 1 356 ? 11.391 35.625 -9.672 1 96.38 356 LEU B C 1
ATOM 7049 O O . LEU B 1 356 ? 12.117 36.625 -9.719 1 96.38 356 LEU B O 1
ATOM 7053 N N . VAL B 1 357 ? 11.508 34.719 -8.68 1 95.69 357 VAL B N 1
ATOM 7054 C CA . VAL B 1 357 ? 12.227 35.062 -7.461 1 95.69 357 VAL B CA 1
ATOM 7055 C C . VAL B 1 357 ? 13.617 34.438 -7.484 1 95.69 357 VAL B C 1
ATOM 7057 O O . VAL B 1 357 ? 14.469 34.75 -6.652 1 95.69 357 VAL B O 1
ATOM 7060 N N . ARG B 1 358 ? 13.812 33.531 -8.406 1 94.31 358 ARG B N 1
ATOM 7061 C CA . ARG B 1 358 ? 15.102 32.875 -8.492 1 94.31 358 ARG B CA 1
ATOM 7062 C C . ARG B 1 358 ? 15.953 33.438 -9.617 1 94.31 358 ARG B C 1
ATOM 7064 O O . ARG B 1 358 ? 16.797 32.75 -10.188 1 94.31 358 ARG B O 1
ATOM 7071 N N . GLY B 1 359 ? 15.758 34.688 -10.055 1 95 359 GLY B N 1
ATOM 7072 C CA . GLY B 1 359 ? 16.578 35.344 -11.055 1 95 359 GLY B CA 1
ATOM 7073 C C . GLY B 1 359 ? 16.453 34.75 -12.438 1 95 359 GLY B C 1
ATOM 7074 O O . GLY B 1 359 ? 17.438 34.594 -13.148 1 95 359 GLY B O 1
ATOM 7075 N N . GLY B 1 360 ? 15.297 34.156 -12.719 1 95.31 360 GLY B N 1
ATOM 7076 C CA . GLY B 1 360 ? 15.039 33.625 -14.055 1 95.31 360 GLY B CA 1
ATOM 7077 C C . GLY B 1 360 ? 15.227 32.125 -14.156 1 95.31 360 GLY B C 1
ATOM 7078 O O . GLY B 1 360 ? 15.094 31.547 -15.242 1 95.31 360 GLY B O 1
ATOM 7079 N N . LEU B 1 361 ? 15.609 31.531 -13.078 1 95.5 361 LEU B N 1
ATOM 7080 C CA . LEU B 1 361 ? 15.805 30.078 -13.062 1 95.5 361 LEU B CA 1
ATOM 7081 C C . LEU B 1 361 ? 14.68 29.391 -12.289 1 95.5 361 LEU B C 1
ATOM 7083 O O . LEU B 1 361 ? 13.945 30.047 -11.547 1 95.5 361 LEU B O 1
ATOM 7087 N N . PHE B 1 362 ? 14.484 28.141 -12.617 1 94.94 362 PHE B N 1
ATOM 7088 C CA . PHE B 1 362 ? 13.602 27.312 -11.812 1 94.94 362 PHE B CA 1
ATOM 7089 C C . PHE B 1 362 ? 14.391 26.547 -10.758 1 94.94 362 PHE B C 1
ATOM 7091 O O . PHE B 1 362 ? 15.531 26.141 -11 1 94.94 362 PHE B O 1
ATOM 7098 N N . ALA B 1 363 ? 13.883 26.375 -9.672 1 92.56 363 ALA B N 1
ATOM 7099 C CA . ALA B 1 363 ? 14.5 25.578 -8.617 1 92.56 363 ALA B CA 1
ATOM 7100 C C . ALA B 1 363 ? 13.641 24.359 -8.297 1 92.56 363 ALA B C 1
ATOM 7102 O O . ALA B 1 363 ? 12.422 24.469 -8.148 1 92.56 363 ALA B O 1
ATOM 7103 N N . MET B 1 364 ? 14.266 23.156 -8.18 1 90 364 MET B N 1
ATOM 7104 C CA . MET B 1 364 ? 13.539 21.922 -7.922 1 90 364 MET B CA 1
ATOM 7105 C C . MET B 1 364 ? 12.852 21.969 -6.562 1 90 364 MET B C 1
ATOM 7107 O O . MET B 1 364 ? 11.758 21.422 -6.398 1 90 364 MET B O 1
ATOM 7111 N N . GLU B 1 365 ? 13.477 22.562 -5.637 1 90.25 365 GLU B N 1
ATOM 7112 C CA . GLU B 1 365 ? 12.867 22.703 -4.316 1 90.25 365 GLU B CA 1
ATOM 7113 C C . GLU B 1 365 ? 11.531 23.422 -4.398 1 90.25 365 GLU B C 1
ATOM 7115 O O . GLU B 1 365 ? 10.578 23.047 -3.715 1 90.25 365 GLU B O 1
ATOM 7120 N N . ASP B 1 366 ? 11.438 24.469 -5.23 1 94.38 366 ASP B N 1
ATOM 7121 C CA . ASP B 1 366 ? 10.211 25.234 -5.43 1 94.38 366 ASP B CA 1
ATOM 7122 C C . ASP B 1 366 ? 9.125 24.375 -6.074 1 94.38 366 ASP B C 1
ATOM 7124 O O . ASP B 1 366 ? 7.98 24.375 -5.629 1 94.38 366 ASP B O 1
ATOM 7128 N N . ILE B 1 367 ? 9.508 23.625 -7.102 1 93.94 367 ILE B N 1
ATOM 7129 C CA . ILE B 1 367 ? 8.562 22.859 -7.906 1 93.94 367 ILE B CA 1
ATOM 7130 C C . ILE B 1 367 ? 8.047 21.672 -7.098 1 93.94 367 ILE B C 1
ATOM 7132 O O . ILE B 1 367 ? 6.852 21.375 -7.098 1 93.94 367 ILE B O 1
ATOM 7136 N N . GLN B 1 368 ? 8.883 21.016 -6.375 1 93 368 GLN B N 1
ATOM 7137 C CA . GLN B 1 368 ? 8.523 19.828 -5.613 1 93 368 GLN B CA 1
ATOM 7138 C C . GLN B 1 368 ? 7.555 20.172 -4.484 1 93 368 GLN B C 1
ATOM 7140 O O . GLN B 1 368 ? 6.781 19.312 -4.043 1 93 368 GLN B O 1
ATOM 7145 N N . ASN B 1 369 ? 7.543 21.422 -4.035 1 94.5 369 ASN B N 1
ATOM 7146 C CA . ASN B 1 369 ? 6.758 21.781 -2.863 1 94.5 369 ASN B CA 1
ATOM 7147 C C . ASN B 1 369 ? 5.602 22.719 -3.234 1 94.5 369 ASN B C 1
ATOM 7149 O O . ASN B 1 369 ? 4.441 22.406 -2.943 1 94.5 369 ASN B O 1
ATOM 7153 N N . GLY B 1 370 ? 5.934 23.75 -3.979 1 97.5 370 GLY B N 1
ATOM 7154 C CA . GLY B 1 370 ? 4.926 24.75 -4.305 1 97.5 370 GLY B CA 1
ATOM 7155 C C . GLY B 1 370 ? 3.76 24.188 -5.094 1 97.5 370 GLY B C 1
ATOM 7156 O O . GLY B 1 370 ? 2.621 24.641 -4.934 1 97.5 370 GLY B O 1
ATOM 7157 N N . THR B 1 371 ? 3.963 23.203 -5.961 1 98 371 THR B N 1
ATOM 7158 C CA . THR B 1 371 ? 2.924 22.625 -6.812 1 98 371 THR B CA 1
ATOM 7159 C C . THR B 1 371 ? 1.887 21.891 -5.973 1 98 371 THR B C 1
ATOM 7161 O O . THR B 1 371 ? 0.748 21.703 -6.406 1 98 371 THR B O 1
ATOM 7164 N N . LEU B 1 372 ? 2.285 21.516 -4.793 1 98.56 372 LEU B N 1
ATOM 7165 C CA . LEU B 1 372 ? 1.413 20.719 -3.928 1 98.56 372 LEU B CA 1
ATOM 7166 C C . LEU B 1 372 ? 0.63 21.625 -2.977 1 98.56 372 LEU B C 1
ATOM 7168 O O . LEU B 1 372 ? -0.349 21.188 -2.369 1 98.56 372 LEU B O 1
ATOM 7172 N N . ALA B 1 373 ? 1.012 22.891 -2.85 1 98.75 373 ALA B N 1
ATOM 7173 C CA . ALA B 1 373 ? 0.461 23.797 -1.853 1 98.75 373 ALA B CA 1
ATOM 7174 C C . ALA B 1 373 ? -1.035 24.016 -2.068 1 98.75 373 ALA B C 1
ATOM 7176 O O . ALA B 1 373 ? -1.791 24.172 -1.107 1 98.75 373 ALA B O 1
ATOM 7177 N N . GLY B 1 374 ? -1.438 24.016 -3.273 1 98.81 374 GLY B N 1
ATOM 7178 C CA . GLY B 1 374 ? -2.854 24.188 -3.57 1 98.81 374 GLY B CA 1
ATOM 7179 C C . GLY B 1 374 ? -3.707 23.047 -3.025 1 98.81 374 GLY B C 1
ATOM 7180 O O . GLY B 1 374 ? -4.863 23.266 -2.66 1 98.81 374 GLY B O 1
ATOM 7181 N N . GLY B 1 375 ? -3.172 21.828 -3.1 1 98.75 375 GLY B N 1
ATOM 7182 C CA . GLY B 1 375 ? -3.875 20.703 -2.523 1 98.75 375 GLY B CA 1
ATOM 7183 C C . GLY B 1 375 ? -4.074 20.812 -1.024 1 98.75 375 GLY B C 1
ATOM 7184 O O . GLY B 1 375 ? -5.121 20.438 -0.498 1 98.75 375 GLY B O 1
ATOM 7185 N N . VAL B 1 376 ? -3.1 21.375 -0.326 1 98.81 376 VAL B N 1
ATOM 7186 C CA . VAL B 1 376 ? -3.158 21.578 1.116 1 98.81 376 VAL B CA 1
ATOM 7187 C C . VAL B 1 376 ? -4.199 22.656 1.438 1 98.81 376 VAL B C 1
ATOM 7189 O O . VAL B 1 376 ? -5.07 22.438 2.285 1 98.81 376 VAL B O 1
ATOM 7192 N N . ALA B 1 377 ? -4.188 23.719 0.737 1 98.88 377 ALA B N 1
ATOM 7193 C CA . ALA B 1 377 ? -4.98 24.906 1.064 1 98.88 377 ALA B CA 1
ATOM 7194 C C . ALA B 1 377 ? -6.461 24.672 0.78 1 98.88 377 ALA B C 1
ATOM 7196 O O . ALA B 1 377 ? -7.32 25.094 1.549 1 98.88 377 ALA B O 1
ATOM 7197 N N . ILE B 1 378 ? -6.734 23.984 -0.257 1 98.88 378 ILE B N 1
ATOM 7198 C CA . ILE B 1 378 ? -8.117 23.844 -0.69 1 98.88 378 ILE B CA 1
ATOM 7199 C C . ILE B 1 378 ? -8.844 22.859 0.229 1 98.88 378 ILE B C 1
ATOM 7201 O O . ILE B 1 378 ? -10.078 22.781 0.217 1 98.88 378 ILE B O 1
ATOM 7205 N N . GLY B 1 379 ? -8.125 22.125 0.996 1 98.62 379 GLY B N 1
ATOM 7206 C CA . GLY B 1 379 ? -8.672 21.016 1.771 1 98.62 379 GLY B CA 1
ATOM 7207 C C . GLY B 1 379 ? -9.812 21.438 2.682 1 98.62 379 GLY B C 1
ATOM 7208 O O . GLY B 1 379 ? -10.797 20.703 2.826 1 98.62 379 GLY B O 1
ATOM 7209 N N . ALA B 1 380 ? -9.75 22.609 3.273 1 98.12 380 ALA B N 1
ATOM 7210 C CA . ALA B 1 380 ? -10.75 23.062 4.242 1 98.12 380 ALA B CA 1
ATOM 7211 C C . ALA B 1 380 ? -12.047 23.469 3.545 1 98.12 380 ALA B C 1
ATOM 7213 O O . ALA B 1 380 ? -13.109 23.5 4.172 1 98.12 380 ALA B O 1
ATOM 7214 N N . VAL B 1 381 ? -11.992 23.75 2.268 1 98.12 381 VAL B N 1
ATOM 7215 C CA . VAL B 1 381 ? -13.18 24.203 1.547 1 98.12 381 VAL B CA 1
ATOM 7216 C C . VAL B 1 381 ? -13.391 23.344 0.299 1 98.12 381 VAL B C 1
ATOM 7218 O O . VAL B 1 381 ? -14.031 23.781 -0.657 1 98.12 381 VAL B O 1
ATOM 7221 N N . ALA B 1 382 ? -12.781 22.141 0.247 1 98.44 382 ALA B N 1
ATOM 7222 C CA . ALA B 1 382 ? -12.805 21.312 -0.955 1 98.44 382 ALA B CA 1
ATOM 7223 C C . ALA B 1 382 ? -14.234 20.953 -1.34 1 98.44 382 ALA B C 1
ATOM 7225 O O . ALA B 1 382 ? -14.547 20.797 -2.525 1 98.44 382 ALA B O 1
ATOM 7226 N N . ASP B 1 383 ? -15.125 20.828 -0.382 1 96.94 383 ASP B N 1
ATOM 7227 C CA . ASP B 1 383 ? -16.484 20.375 -0.664 1 96.94 383 ASP B CA 1
ATOM 7228 C C . ASP B 1 383 ? -17.469 21.547 -0.66 1 96.94 383 ASP B C 1
ATOM 7230 O O . ASP B 1 383 ? -18.672 21.359 -0.724 1 96.94 383 ASP B O 1
ATOM 7234 N N . PHE B 1 384 ? -16.984 22.781 -0.505 1 97 384 PHE B N 1
ATOM 7235 C CA . PHE B 1 384 ? -17.828 23.969 -0.457 1 97 384 PHE B CA 1
ATOM 7236 C C . PHE B 1 384 ? -18.234 24.406 -1.86 1 97 384 PHE B C 1
ATOM 7238 O O . PHE B 1 384 ? -17.703 23.906 -2.85 1 97 384 PHE B O 1
ATOM 7245 N N . VAL B 1 385 ? -19.25 25.25 -1.89 1 95.31 385 VAL B N 1
ATOM 7246 C CA . VAL B 1 385 ? -19.688 25.875 -3.141 1 95.31 385 VAL B CA 1
ATOM 7247 C C . VAL B 1 385 ? -18.891 27.156 -3.387 1 95.31 385 VAL B C 1
ATOM 7249 O O . VAL B 1 385 ? -19.391 28.25 -3.146 1 95.31 385 VAL B O 1
ATOM 7252 N N . ILE B 1 386 ? -17.719 27.031 -3.906 1 95.12 386 ILE B N 1
ATOM 7253 C CA . ILE B 1 386 ? -16.875 28.188 -4.133 1 95.12 386 ILE B CA 1
ATOM 7254 C C . ILE B 1 386 ? -16.656 28.391 -5.629 1 95.12 386 ILE B C 1
ATOM 7256 O O . ILE B 1 386 ? -15.883 29.266 -6.043 1 95.12 386 ILE B O 1
ATOM 7260 N N . LEU B 1 387 ? -17.281 27.656 -6.434 1 94.5 387 LEU B N 1
ATOM 7261 C CA . LEU B 1 387 ? -17.234 27.703 -7.891 1 94.5 387 LEU B CA 1
ATOM 7262 C C . LEU B 1 387 ? -15.828 27.391 -8.391 1 94.5 387 LEU B C 1
ATOM 7264 O O . LEU B 1 387 ? -14.859 27.484 -7.633 1 94.5 387 LEU B O 1
ATOM 7268 N N . PRO B 1 388 ? -15.648 26.953 -9.594 1 97.19 388 PRO B N 1
ATOM 7269 C CA . PRO B 1 388 ? -14.344 26.594 -10.148 1 97.19 388 PRO B CA 1
ATOM 7270 C C . PRO B 1 388 ? -13.336 27.734 -10.086 1 97.19 388 PRO B C 1
ATOM 7272 O O . PRO B 1 388 ? -12.148 27.516 -9.828 1 97.19 388 PRO B O 1
ATOM 7275 N N . GLY B 1 389 ? -13.828 28.922 -10.297 1 97.31 389 GLY B N 1
ATOM 7276 C CA . GLY B 1 389 ? -12.945 30.078 -10.203 1 97.31 389 GLY B CA 1
ATOM 7277 C C . GLY B 1 389 ? -12.352 30.266 -8.812 1 97.31 389 GLY B C 1
ATOM 7278 O O . GLY B 1 389 ? -11.195 30.672 -8.68 1 97.31 389 GLY B O 1
ATOM 7279 N N . GLY B 1 390 ? -13.188 30.047 -7.812 1 97.31 390 GLY B N 1
ATOM 7280 C CA . GLY B 1 390 ? -12.695 30.109 -6.449 1 97.31 390 GLY B CA 1
ATOM 7281 C C . GLY B 1 390 ? -11.641 29.062 -6.145 1 97.31 390 GLY B C 1
ATOM 7282 O O . GLY B 1 390 ? -10.633 29.359 -5.492 1 97.31 390 GLY B O 1
ATOM 7283 N N . ALA B 1 391 ? -11.836 27.859 -6.617 1 98.38 391 ALA B N 1
ATOM 7284 C CA . ALA B 1 391 ? -10.883 26.766 -6.41 1 98.38 391 ALA B CA 1
ATOM 7285 C C . ALA B 1 391 ? -9.547 27.078 -7.07 1 98.38 391 ALA B C 1
ATOM 7287 O O . ALA B 1 391 ? -8.484 26.875 -6.469 1 98.38 391 ALA B O 1
ATOM 7288 N N . LEU B 1 392 ? -9.609 27.547 -8.273 1 98.44 392 LEU B N 1
ATOM 7289 C CA . LEU B 1 392 ? -8.406 27.922 -9 1 98.44 392 LEU B CA 1
ATOM 7290 C C . LEU B 1 392 ? -7.656 29.031 -8.281 1 98.44 392 LEU B C 1
ATOM 7292 O O . LEU B 1 392 ? -6.426 29.016 -8.219 1 98.44 392 LEU B O 1
ATOM 7296 N N . THR B 1 393 ? -8.344 29.984 -7.723 1 98.25 393 THR B N 1
ATOM 7297 C CA . THR B 1 393 ? -7.75 31.109 -7 1 98.25 393 THR B CA 1
ATOM 7298 C C . THR B 1 393 ? -6.984 30.609 -5.773 1 98.25 393 THR B C 1
ATOM 7300 O O . THR B 1 393 ? -5.863 31.062 -5.516 1 98.25 393 THR B O 1
ATOM 7303 N N . VAL B 1 394 ? -7.582 29.719 -5.055 1 98.31 394 VAL B N 1
ATOM 7304 C CA . VAL B 1 394 ? -6.922 29.172 -3.875 1 98.31 394 VAL B CA 1
ATOM 7305 C C . VAL B 1 394 ? -5.59 28.531 -4.273 1 98.31 394 VAL B C 1
ATOM 7307 O O . VAL B 1 394 ? -4.578 28.719 -3.592 1 98.31 394 VAL B O 1
ATOM 7310 N N . GLY B 1 395 ? -5.598 27.781 -5.359 1 98.69 395 GLY B N 1
ATOM 7311 C CA . GLY B 1 395 ? -4.387 27.141 -5.855 1 98.69 395 GLY B CA 1
ATOM 7312 C C . GLY B 1 395 ? -3.316 28.141 -6.258 1 98.69 395 GLY B C 1
ATOM 7313 O O . GLY B 1 395 ? -2.16 28.016 -5.852 1 98.69 395 GLY B O 1
ATOM 7314 N N . VAL B 1 396 ? -3.727 29.141 -7.004 1 98.44 396 VAL B N 1
ATOM 7315 C CA . VAL B 1 396 ? -2.787 30.141 -7.5 1 98.44 396 VAL B CA 1
ATOM 7316 C C . VAL B 1 396 ? -2.15 30.875 -6.324 1 98.44 396 VAL B C 1
ATOM 7318 O O . VAL B 1 396 ? -0.927 31.016 -6.262 1 98.44 396 VAL B O 1
ATOM 7321 N N . VAL B 1 397 ? -2.912 31.281 -5.379 1 98.31 397 VAL B N 1
ATOM 7322 C CA . VAL B 1 397 ? -2.434 32.062 -4.238 1 98.31 397 VAL B CA 1
ATOM 7323 C C . VAL B 1 397 ? -1.503 31.188 -3.387 1 98.31 397 VAL B C 1
ATOM 7325 O O . VAL B 1 397 ? -0.421 31.641 -2.996 1 98.31 397 VAL B O 1
ATOM 7328 N N . SER B 1 398 ? -1.889 30.016 -3.146 1 98.44 398 SER B N 1
ATOM 7329 C CA . SER B 1 398 ? -1.115 29.141 -2.262 1 98.44 398 SER B CA 1
ATOM 7330 C C . SER B 1 398 ? 0.209 28.734 -2.9 1 98.44 398 SER B C 1
ATOM 7332 O O . SER B 1 398 ? 1.243 28.703 -2.232 1 98.44 398 SER B O 1
ATOM 7334 N N . GLY B 1 399 ? 0.156 28.375 -4.227 1 98.44 399 GLY B N 1
ATOM 7335 C CA . GLY B 1 399 ? 1.394 28.062 -4.918 1 98.44 399 GLY B CA 1
ATOM 7336 C C . GLY B 1 399 ? 2.377 29.219 -4.941 1 98.44 399 GLY B C 1
ATOM 7337 O O . GLY B 1 399 ? 3.572 29.031 -4.703 1 98.44 399 GLY B O 1
ATOM 7338 N N . PHE B 1 400 ? 1.856 30.375 -5.168 1 98.25 400 PHE B N 1
ATOM 7339 C CA . PHE B 1 400 ? 2.686 31.578 -5.215 1 98.25 400 PHE B CA 1
ATOM 7340 C C . PHE B 1 400 ? 3.311 31.859 -3.855 1 98.25 400 PHE B C 1
ATOM 7342 O O . PHE B 1 400 ? 4.52 32.062 -3.756 1 98.25 400 PHE B O 1
ATOM 7349 N N . ILE B 1 401 ? 2.545 31.812 -2.82 1 97.81 401 ILE B N 1
ATOM 7350 C CA . ILE B 1 401 ? 3.002 32.156 -1.476 1 97.81 401 ILE B CA 1
ATOM 7351 C C . ILE B 1 401 ? 3.988 31.094 -0.988 1 97.81 401 ILE B C 1
ATOM 7353 O O . ILE B 1 401 ? 4.961 31.406 -0.299 1 97.81 401 ILE B O 1
ATOM 7357 N N . SER B 1 402 ? 3.691 29.828 -1.305 1 97.5 402 SER B N 1
ATOM 7358 C CA . SER B 1 402 ? 4.586 28.75 -0.911 1 97.5 402 SER B CA 1
ATOM 7359 C C . SER B 1 402 ? 5.996 28.969 -1.441 1 97.5 402 SER B C 1
ATOM 7361 O O . SER B 1 402 ? 6.961 28.969 -0.674 1 97.5 402 SER B O 1
ATOM 7363 N N . VAL B 1 403 ? 6.109 29.266 -2.75 1 96.88 403 VAL B N 1
ATOM 7364 C CA . VAL B 1 403 ? 7.418 29.469 -3.371 1 96.88 403 VAL B CA 1
ATOM 7365 C C . VAL B 1 403 ? 8.055 30.75 -2.832 1 96.88 403 VAL B C 1
ATOM 7367 O O . VAL B 1 403 ? 9.25 30.781 -2.555 1 96.88 403 VAL B O 1
ATOM 7370 N N . PHE B 1 404 ? 7.254 31.734 -2.674 1 95.75 404 PHE B N 1
ATOM 7371 C CA . PHE B 1 404 ? 7.73 33 -2.105 1 95.75 404 PHE B CA 1
ATOM 7372 C C . PHE B 1 404 ? 8.312 32.781 -0.716 1 95.75 404 PHE B C 1
ATOM 7374 O O . PHE B 1 404 ? 9.336 33.375 -0.362 1 95.75 404 PHE B O 1
ATOM 7381 N N . GLY B 1 405 ? 7.695 31.984 0.043 1 94.31 405 GLY B N 1
ATOM 7382 C CA . GLY B 1 405 ? 8.164 31.641 1.378 1 94.31 405 GLY B CA 1
ATOM 7383 C C . GLY B 1 405 ? 9.477 30.891 1.376 1 94.31 405 GLY B C 1
ATOM 7384 O O . GLY B 1 405 ? 10.344 31.125 2.221 1 94.31 405 GLY B O 1
ATOM 7385 N N . PHE B 1 406 ? 9.641 29.969 0.494 1 91.69 406 PHE B N 1
ATOM 7386 C CA . PHE B 1 406 ? 10.891 29.219 0.394 1 91.69 406 PHE B CA 1
ATOM 7387 C C . PHE B 1 406 ? 12.062 30.156 0.147 1 91.69 406 PHE B C 1
ATOM 7389 O O . PHE B 1 406 ? 13.156 29.938 0.67 1 91.69 406 PHE B O 1
ATOM 7396 N N . ARG B 1 407 ? 11.828 31.156 -0.657 1 90.44 407 ARG B N 1
ATOM 7397 C CA . ARG B 1 407 ? 12.914 32.062 -1.041 1 90.44 407 ARG B CA 1
ATOM 7398 C C . ARG B 1 407 ? 13.188 33.062 0.058 1 90.44 407 ARG B C 1
ATOM 7400 O O . ARG B 1 407 ? 14.344 33.406 0.328 1 90.44 407 ARG B O 1
ATOM 7407 N N . PHE B 1 408 ? 12.188 33.5 0.736 1 90.56 408 PHE B N 1
ATOM 7408 C CA . PHE B 1 408 ? 12.391 34.688 1.564 1 90.56 408 PHE B CA 1
ATOM 7409 C C . PHE B 1 408 ? 12.148 34.375 3.035 1 90.56 408 PHE B C 1
ATOM 7411 O O . PHE B 1 408 ? 12.742 35 3.916 1 90.56 408 PHE B O 1
ATOM 7418 N N . PHE B 1 409 ? 11.312 33.406 3.4 1 88.12 409 PHE B N 1
ATOM 7419 C CA . PHE B 1 409 ? 10.977 33.125 4.793 1 88.12 409 PHE B CA 1
ATOM 7420 C C . PHE B 1 409 ? 11.883 32.062 5.363 1 88.12 409 PHE B C 1
ATOM 7422 O O . PHE B 1 409 ? 12.383 32.188 6.484 1 88.12 409 PHE B O 1
ATOM 7429 N N . THR B 1 410 ? 12.117 30.984 4.695 1 85.38 410 THR B N 1
ATOM 7430 C CA . THR B 1 410 ? 12.852 29.828 5.191 1 85.38 410 THR B CA 1
ATOM 7431 C C . THR B 1 410 ? 14.25 30.219 5.648 1 85.38 410 THR B C 1
ATOM 7433 O O . THR B 1 410 ? 14.672 29.875 6.754 1 85.38 410 THR B O 1
ATOM 7436 N N . PRO B 1 411 ? 15.039 31 4.836 1 82.81 411 PRO B N 1
ATOM 7437 C CA . PRO B 1 411 ? 16.375 31.359 5.289 1 82.81 411 PRO B CA 1
ATOM 7438 C C . PRO B 1 411 ? 16.375 32.219 6.555 1 82.81 411 PRO B C 1
ATOM 7440 O O . PRO B 1 411 ? 17.266 32.094 7.391 1 82.81 411 PRO B O 1
ATOM 7443 N N . ASN B 1 412 ? 15.375 32.969 6.699 1 83.56 412 ASN B N 1
ATOM 7444 C CA . ASN B 1 412 ? 15.273 33.844 7.859 1 83.56 412 ASN B CA 1
ATOM 7445 C C . ASN B 1 412 ? 14.828 33.094 9.102 1 83.56 412 ASN B C 1
ATOM 7447 O O . ASN B 1 412 ? 15.164 33.469 10.227 1 83.56 412 ASN B O 1
ATOM 7451 N N . MET B 1 413 ? 14.07 32.031 8.977 1 84.5 413 MET B N 1
ATOM 7452 C CA . MET B 1 413 ? 13.625 31.203 10.094 1 84.5 413 MET B CA 1
ATOM 7453 C C . MET B 1 413 ? 14.812 30.547 10.789 1 84.5 413 MET B C 1
ATOM 7455 O O . MET B 1 413 ? 14.867 30.484 12.016 1 84.5 413 MET B O 1
ATOM 7459 N N . ARG B 1 414 ? 15.672 30.109 10.047 1 77.88 414 ARG B N 1
ATOM 7460 C CA . ARG B 1 414 ? 16.859 29.484 10.609 1 77.88 414 ARG B CA 1
ATOM 7461 C C . ARG B 1 414 ? 17.719 30.516 11.336 1 77.88 414 ARG B C 1
ATOM 7463 O O . ARG B 1 414 ? 18.188 30.25 12.445 1 77.88 414 ARG B O 1
ATOM 7470 N N . LYS B 1 415 ? 17.875 31.656 10.711 1 79.19 415 LYS B N 1
ATOM 7471 C CA . LYS B 1 415 ? 18.766 32.688 11.203 1 79.19 415 LYS B CA 1
ATOM 7472 C C . LYS B 1 415 ? 18.203 33.375 12.453 1 79.19 415 LYS B C 1
ATOM 7474 O O . LYS B 1 415 ? 18.906 33.562 13.445 1 79.19 415 LYS B O 1
ATOM 7479 N N . TYR B 1 416 ? 16.922 33.594 12.43 1 83.81 416 TYR B N 1
ATOM 7480 C CA . TYR B 1 416 ? 16.375 34.469 13.453 1 83.81 416 TYR B CA 1
ATOM 7481 C C . TYR B 1 416 ? 15.539 33.688 14.469 1 83.81 416 TYR B C 1
ATOM 7483 O O . TYR B 1 416 ? 15.406 34.094 15.617 1 83.81 416 TYR B O 1
ATOM 7491 N N . LEU B 1 417 ? 15.008 32.531 14.102 1 83.81 417 LEU B N 1
ATOM 7492 C CA . LEU B 1 417 ? 14.078 31.812 14.977 1 83.81 417 LEU B CA 1
ATOM 7493 C C . LEU B 1 417 ? 14.672 30.5 15.445 1 83.81 417 LEU B C 1
ATOM 7495 O O . LEU B 1 417 ? 14.062 29.797 16.266 1 83.81 417 LEU B O 1
ATOM 7499 N N . LYS B 1 418 ? 15.812 30.156 15.023 1 80.62 418 LYS B N 1
ATOM 7500 C CA . LYS B 1 418 ? 16.453 28.891 15.383 1 80.62 418 LYS B CA 1
ATOM 7501 C C . LYS B 1 418 ? 15.555 27.703 15.07 1 80.62 418 LYS B C 1
ATOM 7503 O O . LYS B 1 418 ? 15.375 26.812 15.898 1 80.62 418 LYS B O 1
ATOM 7508 N N . LEU B 1 419 ? 14.898 27.812 14.031 1 86 419 LEU B N 1
ATOM 7509 C CA . LEU B 1 419 ? 14.016 26.75 13.555 1 86 419 LEU B CA 1
ATOM 7510 C C . LEU B 1 419 ? 14.578 26.109 12.297 1 86 419 LEU B C 1
ATOM 7512 O O . LEU B 1 419 ? 14.789 26.781 11.281 1 86 419 LEU B O 1
ATOM 7516 N N . HIS B 1 420 ? 14.922 24.891 12.5 1 84.69 420 HIS B N 1
ATOM 7517 C CA . HIS B 1 420 ? 15.398 24.125 11.352 1 84.69 420 HIS B CA 1
ATOM 7518 C C . HIS B 1 420 ? 14.289 23.266 10.758 1 84.69 420 HIS B C 1
ATOM 7520 O O . HIS B 1 420 ? 13.773 22.359 11.43 1 84.69 420 HIS B O 1
ATOM 7526 N N . ASP B 1 421 ? 13.93 23.531 9.609 1 90.75 421 ASP B N 1
ATOM 7527 C CA . ASP B 1 421 ? 12.906 22.844 8.828 1 90.75 421 ASP B CA 1
ATOM 7528 C C . ASP B 1 421 ? 13.523 22.141 7.621 1 90.75 421 ASP B C 1
ATOM 7530 O O . ASP B 1 421 ? 13.695 22.75 6.562 1 90.75 421 ASP B O 1
ATOM 7534 N N . THR B 1 422 ? 13.805 20.859 7.812 1 84.06 422 THR B N 1
ATOM 7535 C CA . THR B 1 422 ? 14.633 20.125 6.855 1 84.06 422 THR B CA 1
ATOM 7536 C C . THR B 1 422 ? 13.992 20.141 5.473 1 84.06 422 THR B C 1
ATOM 7538 O O . THR B 1 422 ? 14.672 20.375 4.473 1 84.06 422 THR B O 1
ATOM 7541 N N . CYS B 1 423 ? 12.656 19.906 5.414 1 87.69 423 CYS B N 1
ATOM 7542 C CA . CYS B 1 423 ? 12.047 19.703 4.109 1 87.69 423 CYS B CA 1
ATOM 7543 C C . CYS B 1 423 ? 11.211 20.906 3.695 1 87.69 423 CYS B C 1
ATOM 7545 O O . CYS B 1 423 ? 10.453 20.844 2.723 1 87.69 423 CYS B O 1
ATOM 7547 N N . GLY B 1 424 ? 11.242 22.016 4.449 1 91.44 424 GLY B N 1
ATOM 7548 C CA . GLY B 1 424 ? 10.477 23.203 4.105 1 91.44 424 GLY B CA 1
ATOM 7549 C C . GLY B 1 424 ? 8.992 23.047 4.375 1 91.44 424 GLY B C 1
ATOM 7550 O O . GLY B 1 424 ? 8.164 23.531 3.6 1 91.44 424 GLY B O 1
ATOM 7551 N N . VAL B 1 425 ? 8.625 22.391 5.402 1 96.31 425 VAL B N 1
ATOM 7552 C CA . VAL B 1 425 ? 7.258 22.062 5.777 1 96.31 425 VAL B CA 1
ATOM 7553 C C . VAL B 1 425 ? 6.484 23.328 6.113 1 96.31 425 VAL B C 1
ATOM 7555 O O . VAL B 1 425 ? 5.285 23.422 5.855 1 96.31 425 VAL B O 1
ATOM 7558 N N . PHE B 1 426 ? 7.164 24.344 6.582 1 96.75 426 PHE B N 1
ATOM 7559 C CA . PHE B 1 426 ? 6.535 25.641 6.867 1 96.75 426 PHE B CA 1
ATOM 7560 C C . PHE B 1 426 ? 5.852 26.188 5.621 1 96.75 426 PHE B C 1
ATOM 7562 O O . PHE B 1 426 ? 4.691 26.609 5.684 1 96.75 426 PHE B O 1
ATOM 7569 N N . ASN B 1 427 ? 6.477 26.141 4.547 1 96.31 427 ASN B N 1
ATOM 7570 C CA . ASN B 1 427 ? 5.996 26.766 3.318 1 96.31 427 ASN B CA 1
ATOM 7571 C C . ASN B 1 427 ? 5.059 25.828 2.551 1 96.31 427 ASN B C 1
ATOM 7573 O O . ASN B 1 427 ? 4.227 26.297 1.767 1 96.31 427 ASN B O 1
ATOM 7577 N N . LEU B 1 428 ? 5.176 24.562 2.738 1 97.12 428 LEU B N 1
ATOM 7578 C CA . LEU B 1 428 ? 4.367 23.609 1.984 1 97.12 428 LEU B CA 1
ATOM 7579 C C . LEU B 1 428 ? 3.088 23.266 2.738 1 97.12 428 LEU B C 1
ATOM 7581 O O . LEU B 1 428 ? 2.041 23.047 2.125 1 97.12 428 LEU B O 1
ATOM 7585 N N . HIS B 1 429 ? 3.152 23.188 4.055 1 98.62 429 HIS B N 1
ATOM 7586 C CA . HIS B 1 429 ? 2.004 22.688 4.805 1 98.62 429 HIS B CA 1
ATOM 7587 C C . HIS B 1 429 ? 1.499 23.734 5.793 1 98.62 429 HIS B C 1
ATOM 7589 O O . HIS B 1 429 ? 0.292 23.969 5.895 1 98.62 429 HIS B O 1
ATOM 7595 N N . CYS B 1 430 ? 2.355 24.375 6.508 1 98.5 430 CYS B N 1
ATOM 7596 C CA . CYS B 1 430 ? 1.94 25.297 7.57 1 98.5 430 CYS B CA 1
ATOM 7597 C C . CYS B 1 430 ? 1.187 26.484 6.996 1 98.5 430 CYS B C 1
ATOM 7599 O O . CYS B 1 430 ? 0.015 26.703 7.316 1 98.5 430 CYS B O 1
ATOM 7601 N N . VAL B 1 431 ? 1.825 27.203 6.148 1 98.19 431 VAL B N 1
ATOM 7602 C CA . VAL B 1 431 ? 1.232 28.422 5.598 1 98.19 431 VAL B CA 1
ATOM 7603 C C . VAL B 1 431 ? 0.032 28.047 4.727 1 98.19 431 VAL B C 1
ATOM 7605 O O . VAL B 1 431 ? -1.063 28.594 4.914 1 98.19 431 VAL B O 1
ATOM 7608 N N . PRO B 1 432 ? 0.169 27.125 3.775 1 98.69 432 PRO B N 1
ATOM 7609 C CA . PRO B 1 432 ? -1.013 26.766 2.99 1 98.69 432 PRO B CA 1
ATOM 7610 C C . PRO B 1 432 ? -2.141 26.188 3.852 1 98.69 432 PRO B C 1
ATOM 7612 O O . PRO B 1 432 ? -3.316 26.438 3.572 1 98.69 432 PRO B O 1
ATOM 7615 N N . GLY B 1 433 ? -1.821 25.375 4.887 1 98.81 433 GLY B N 1
ATOM 7616 C CA . GLY B 1 433 ? -2.844 24.922 5.816 1 98.81 433 GLY B CA 1
ATOM 7617 C C . GLY B 1 433 ? -3.57 26.062 6.504 1 98.81 433 GLY B C 1
ATOM 7618 O O . GLY B 1 433 ? -4.793 26.016 6.668 1 98.81 433 GLY B O 1
ATOM 7619 N N . PHE B 1 434 ? -2.822 27.047 6.871 1 98.62 434 PHE B N 1
ATOM 7620 C CA . PHE B 1 434 ? -3.391 28.25 7.477 1 98.62 434 PHE B CA 1
ATOM 7621 C C . PHE B 1 434 ? -4.277 28.984 6.48 1 98.62 434 PHE B C 1
ATOM 7623 O O . PHE B 1 434 ? -5.371 29.438 6.828 1 98.62 434 PHE B O 1
ATOM 7630 N N . ILE B 1 435 ? -3.814 29.141 5.25 1 98.31 435 ILE B N 1
ATOM 7631 C CA . ILE B 1 435 ? -4.598 29.75 4.188 1 98.31 435 ILE B CA 1
ATOM 7632 C C . ILE B 1 435 ? -5.922 29.016 4.023 1 98.31 435 ILE B C 1
ATOM 7634 O O . ILE B 1 435 ? -6.977 29.641 3.877 1 98.31 435 ILE B O 1
ATOM 7638 N N . GLY B 1 436 ? -5.828 27.688 4.043 1 98.56 436 GLY B N 1
ATOM 7639 C CA . GLY B 1 436 ? -7.051 26.906 3.977 1 98.56 436 GLY B CA 1
ATOM 7640 C C . GLY B 1 436 ? -8 27.188 5.121 1 98.56 436 GLY B C 1
ATOM 7641 O O . GLY B 1 436 ? -9.211 27.344 4.91 1 98.56 436 GLY B O 1
ATOM 7642 N N . GLY B 1 437 ? -7.508 27.25 6.359 1 98.5 437 GLY B N 1
ATOM 7643 C CA . GLY B 1 437 ? -8.32 27.594 7.516 1 98.5 437 GLY B CA 1
ATOM 7644 C C . GLY B 1 437 ? -8.984 28.953 7.406 1 98.5 437 GLY B C 1
ATOM 7645 O O . GLY B 1 437 ? -10.18 29.094 7.66 1 98.5 437 GLY B O 1
ATOM 7646 N N . VAL B 1 438 ? -8.242 29.922 6.996 1 98.25 438 VAL B N 1
ATOM 7647 C CA . VAL B 1 438 ? -8.766 31.266 6.812 1 98.25 438 VAL B CA 1
ATOM 7648 C C . VAL B 1 438 ? -9.797 31.281 5.684 1 98.25 438 VAL B C 1
ATOM 7650 O O . VAL B 1 438 ? -10.844 31.922 5.789 1 98.25 438 VAL B O 1
ATOM 7653 N N . GLY B 1 439 ? -9.445 30.578 4.605 1 97.88 439 GLY B N 1
ATOM 7654 C CA . GLY B 1 439 ? -10.398 30.438 3.514 1 97.88 439 GLY B CA 1
ATOM 7655 C C . GLY B 1 439 ? -11.734 29.875 3.957 1 97.88 439 GLY B C 1
ATOM 7656 O O . GLY B 1 439 ? -12.789 30.328 3.492 1 97.88 439 GLY B O 1
ATOM 7657 N N . ALA B 1 440 ? -11.703 28.922 4.84 1 98.12 440 ALA B N 1
ATOM 7658 C CA . ALA B 1 440 ? -12.938 28.312 5.344 1 98.12 440 ALA B CA 1
ATOM 7659 C C . ALA B 1 440 ? -13.734 29.328 6.164 1 98.12 440 ALA B C 1
ATOM 7661 O O . ALA B 1 440 ? -14.969 29.328 6.109 1 98.12 440 ALA B O 1
ATOM 7662 N N . ILE B 1 441 ? -13.086 30.172 6.949 1 98.25 441 ILE B N 1
ATOM 7663 C CA . ILE B 1 441 ? -13.742 31.219 7.723 1 98.25 441 ILE B CA 1
ATOM 7664 C C . ILE B 1 441 ? -14.438 32.188 6.781 1 98.25 441 ILE B C 1
ATOM 7666 O O . ILE B 1 441 ? -15.617 32.5 6.961 1 98.25 441 ILE B O 1
ATOM 7670 N N . ILE B 1 442 ? -13.742 32.594 5.781 1 97.25 442 ILE B N 1
ATOM 7671 C CA . I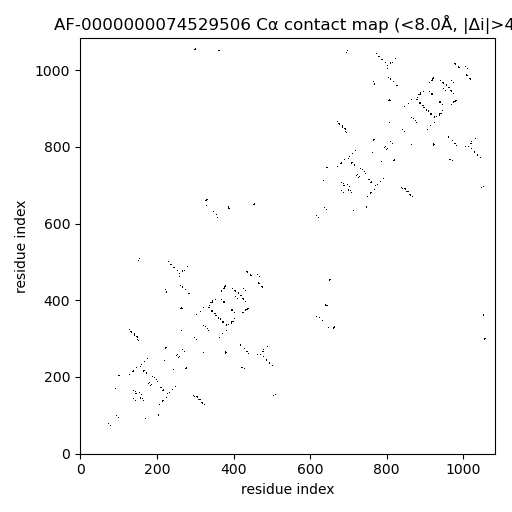LE B 1 442 ? -14.273 33.562 4.824 1 97.25 442 ILE B CA 1
ATOM 7672 C C . ILE B 1 442 ? -15.438 32.938 4.055 1 97.25 442 ILE B C 1
ATOM 7674 O O . ILE B 1 442 ? -16.5 33.562 3.938 1 97.25 442 ILE B O 1
ATOM 7678 N N . ALA B 1 443 ? -15.258 31.719 3.543 1 96.62 443 ALA B N 1
ATOM 7679 C CA . ALA B 1 443 ? -16.281 31.062 2.74 1 96.62 443 ALA B CA 1
ATOM 7680 C C . ALA B 1 443 ? -17.562 30.859 3.545 1 96.62 443 ALA B C 1
ATOM 7682 O O . ALA B 1 443 ? -18.672 31.078 3.035 1 96.62 443 ALA B O 1
ATOM 7683 N N . THR B 1 444 ? -17.453 30.438 4.777 1 97.06 444 THR B N 1
ATOM 7684 C CA . THR B 1 444 ? -18.625 30.219 5.602 1 97.06 444 THR B CA 1
ATOM 7685 C C . THR B 1 444 ? -19.266 31.547 6 1 97.06 444 THR B C 1
ATOM 7687 O O . THR B 1 444 ? -20.484 31.625 6.16 1 97.06 444 THR B O 1
ATOM 7690 N N . GLY B 1 445 ? -18.469 32.625 6.172 1 96.19 445 GLY B N 1
ATOM 7691 C CA . GLY B 1 445 ? -19.016 33.938 6.391 1 96.19 445 GLY B CA 1
ATOM 7692 C C . GLY B 1 445 ? -19.828 34.469 5.207 1 96.19 445 GLY B C 1
ATOM 7693 O O . GLY B 1 445 ? -20.922 34.969 5.379 1 96.19 445 GLY B O 1
ATOM 7694 N N . VAL B 1 446 ? -19.266 34.219 4.047 1 94.81 446 VAL B N 1
ATOM 7695 C CA . VAL B 1 446 ? -19.953 34.656 2.822 1 94.81 446 VAL B CA 1
ATOM 7696 C C . VAL B 1 446 ? -21.219 33.812 2.635 1 94.81 446 VAL B C 1
ATOM 7698 O O . VAL B 1 446 ? -22.266 34.375 2.248 1 94.81 446 VAL B O 1
ATOM 7701 N N . ALA B 1 447 ? -21.109 32.562 2.883 1 94.62 447 ALA B N 1
ATOM 7702 C CA . ALA B 1 447 ? -22.266 31.688 2.771 1 94.62 447 ALA B CA 1
ATOM 7703 C C . ALA B 1 447 ? -23.375 32.125 3.736 1 94.62 447 ALA B C 1
ATOM 7705 O O . ALA B 1 447 ? -24.562 32.062 3.406 1 94.62 447 ALA B O 1
ATOM 7706 N N . ALA B 1 448 ? -22.984 32.5 4.922 1 95.06 448 ALA B N 1
ATOM 7707 C CA . ALA B 1 448 ? -23.953 32.938 5.914 1 95.06 448 ALA B CA 1
ATOM 7708 C C . ALA B 1 448 ? -24.719 34.156 5.41 1 95.06 448 ALA B C 1
ATOM 7710 O O . ALA B 1 448 ? -25.938 34.281 5.633 1 95.06 448 ALA B O 1
ATOM 7711 N N . ALA B 1 449 ? -24.078 35.031 4.758 1 93.31 449 ALA B N 1
ATOM 7712 C CA . ALA B 1 449 ? -24.672 36.25 4.227 1 93.31 449 ALA B CA 1
ATOM 7713 C C . ALA B 1 449 ? -25.609 35.938 3.059 1 93.31 449 ALA B C 1
ATOM 7715 O O . ALA B 1 449 ? -26.516 36.719 2.75 1 93.31 449 ALA B O 1
ATOM 7716 N N . GLN B 1 450 ? -25.422 34.781 2.461 1 92.69 450 GLN B N 1
ATOM 7717 C CA . GLN B 1 450 ? -26.234 34.375 1.305 1 92.69 450 GLN B CA 1
ATOM 7718 C C . GLN B 1 450 ? -27.031 33.125 1.595 1 92.69 450 GLN B C 1
ATOM 7720 O O . GLN B 1 450 ? -27.203 32.281 0.715 1 92.69 450 GLN B O 1
ATOM 7725 N N . ARG B 1 451 ? -27.406 32.938 2.758 1 90.25 451 ARG B N 1
ATOM 7726 C CA . ARG B 1 451 ? -28.031 31.703 3.201 1 90.25 451 ARG B CA 1
ATOM 7727 C C . ARG B 1 451 ? -29.219 31.344 2.303 1 90.25 451 ARG B C 1
ATOM 7729 O O . ARG B 1 451 ? -29.422 30.172 1.968 1 90.25 451 ARG B O 1
ATOM 7736 N N . SER B 1 452 ? -30 32.344 1.898 1 89.88 452 SER B N 1
ATOM 7737 C CA . SER B 1 452 ? -31.219 32.125 1.124 1 89.88 452 SER B CA 1
ATOM 7738 C C . SER B 1 452 ? -30.906 31.5 -0.231 1 89.88 452 SER B C 1
ATOM 7740 O O . SER B 1 452 ? -31.719 30.734 -0.774 1 89.88 452 SER B O 1
ATOM 7742 N N . SER B 1 453 ? -29.766 31.734 -0.715 1 89.56 453 SER B N 1
ATOM 7743 C CA . SER B 1 453 ? -29.375 31.25 -2.033 1 89.56 453 SER B CA 1
ATOM 7744 C C . SER B 1 453 ? -28.969 29.766 -1.981 1 89.56 453 SER B C 1
ATOM 7746 O O . SER B 1 453 ? -28.953 29.094 -3.01 1 89.56 453 SER B O 1
ATOM 7748 N N . TYR B 1 454 ? -28.625 29.203 -0.851 1 90.06 454 TYR B N 1
ATOM 7749 C CA . TYR B 1 454 ? -28.172 27.828 -0.677 1 90.06 454 TYR B CA 1
ATOM 7750 C C . TYR B 1 454 ? -29.344 26.859 -0.649 1 90.06 454 TYR B C 1
ATOM 7752 O O . TYR B 1 454 ? -29.219 25.719 -1.1 1 90.06 454 TYR B O 1
ATOM 7760 N N . GLY B 1 455 ? -30.469 27.328 -0.136 1 90.25 455 GLY B N 1
ATOM 7761 C CA . GLY B 1 455 ? -31.625 26.453 0.007 1 90.25 455 GLY B CA 1
ATOM 7762 C C . GLY B 1 455 ? -31.391 25.328 0.993 1 90.25 455 GLY B C 1
ATOM 7763 O O . GLY B 1 455 ? -30.875 25.547 2.088 1 90.25 455 GLY B O 1
ATOM 7764 N N . ALA B 1 456 ? -31.75 24.031 0.632 1 87.81 456 ALA B N 1
ATOM 7765 C CA . ALA B 1 456 ? -31.766 22.875 1.529 1 87.81 456 ALA B CA 1
ATOM 7766 C C . ALA B 1 456 ? -30.359 22.406 1.854 1 87.81 456 ALA B C 1
ATOM 7768 O O . ALA B 1 456 ? -30.109 21.812 2.902 1 87.81 456 ALA B O 1
ATOM 7769 N N . VAL B 1 457 ? -29.438 22.781 1.062 1 88.81 457 VAL B N 1
ATOM 7770 C CA . VAL B 1 457 ? -28.078 22.25 1.188 1 88.81 457 VAL B CA 1
ATOM 7771 C C . VAL B 1 457 ? -27.359 22.969 2.328 1 88.81 457 VAL B C 1
ATOM 7773 O O . VAL B 1 457 ? -26.422 22.406 2.92 1 88.81 457 VAL B O 1
ATOM 7776 N N . TYR B 1 458 ? -27.766 24.156 2.711 1 91.69 458 TYR B N 1
ATOM 7777 C CA . TYR B 1 458 ? -27.031 24.984 3.658 1 91.69 458 TYR B CA 1
ATOM 7778 C C . TYR B 1 458 ? -26.859 24.281 4.992 1 91.69 458 TYR B C 1
ATOM 7780 O O . TYR B 1 458 ? -25.734 24.141 5.496 1 91.69 458 TYR B O 1
ATOM 7788 N N . ASP B 1 459 ? -27.906 23.719 5.531 1 89.81 459 ASP B N 1
ATOM 7789 C CA . ASP B 1 459 ? -27.859 23.125 6.863 1 89.81 459 ASP B CA 1
ATOM 7790 C C . ASP B 1 459 ? -27.172 21.766 6.836 1 89.81 459 ASP B C 1
ATOM 7792 O O . ASP B 1 459 ? -26.656 21.297 7.855 1 89.81 459 ASP B O 1
ATOM 7796 N N . LYS B 1 460 ? -27.141 21.156 5.695 1 87.31 460 LYS B N 1
ATOM 7797 C CA . LYS B 1 460 ? -26.422 19.891 5.555 1 87.31 460 LYS B CA 1
ATOM 7798 C C . LYS B 1 460 ? -24.922 20.125 5.457 1 87.31 460 LYS B C 1
ATOM 7800 O O . LYS B 1 460 ? -24.125 19.297 5.906 1 87.31 460 LYS B O 1
ATOM 7805 N N . MET B 1 461 ? -24.641 21.25 4.957 1 90.62 461 MET B N 1
ATOM 7806 C CA . MET B 1 461 ? -23.234 21.578 4.742 1 90.62 461 MET B CA 1
ATOM 7807 C C . MET B 1 461 ? -22.625 22.203 5.988 1 90.62 461 MET B C 1
ATOM 7809 O O . MET B 1 461 ? -21.469 21.969 6.305 1 90.62 461 MET B O 1
ATOM 7813 N N . PHE B 1 462 ? -23.453 23 6.613 1 94.12 462 PHE B N 1
ATOM 7814 C CA . PHE B 1 462 ? -22.953 23.766 7.758 1 94.12 462 PHE B CA 1
ATOM 7815 C C . PHE B 1 462 ? -23.75 23.438 9.016 1 94.12 462 PHE B C 1
ATOM 7817 O O . PHE B 1 462 ? -24.797 24.031 9.273 1 94.12 462 PHE B O 1
ATOM 7824 N N . ALA B 1 463 ? -23.141 22.625 9.789 1 91.75 463 ALA B N 1
ATOM 7825 C CA . ALA B 1 463 ? -23.812 22.047 10.945 1 91.75 463 ALA B CA 1
ATOM 7826 C C . ALA B 1 463 ? -24.156 23.125 11.969 1 91.75 463 ALA B C 1
ATOM 7828 O O . ALA B 1 463 ? -25.125 23 12.719 1 91.75 463 ALA B O 1
ATOM 7829 N N . ASN B 1 464 ? -23.406 24.266 11.969 1 94.69 464 ASN B N 1
ATOM 7830 C CA . ASN B 1 464 ? -23.609 25.312 12.953 1 94.69 464 ASN B CA 1
ATOM 7831 C C . ASN B 1 464 ? -24.375 26.5 12.352 1 94.69 464 ASN B C 1
ATOM 7833 O O . ASN B 1 464 ? -24.328 27.609 12.891 1 94.69 464 ASN B O 1
ATOM 7837 N N . GLY B 1 465 ? -24.938 26.266 11.258 1 94.12 465 GLY B N 1
ATOM 7838 C CA . GLY B 1 465 ? -25.75 27.297 10.617 1 94.12 465 GLY B CA 1
ATOM 7839 C C . GLY B 1 465 ? -24.953 28.531 10.258 1 94.12 465 GLY B C 1
ATOM 7840 O O . GLY B 1 465 ? -23.844 28.438 9.75 1 94.12 465 GLY B O 1
ATOM 7841 N N . THR B 1 466 ? -25.516 29.672 10.562 1 94.38 466 THR B N 1
ATOM 7842 C CA . THR B 1 466 ? -24.922 30.938 10.148 1 94.38 466 THR B CA 1
ATOM 7843 C C . THR B 1 466 ? -23.734 31.297 11.039 1 94.38 466 THR B C 1
ATOM 7845 O O . THR B 1 466 ? -22.969 32.219 10.719 1 94.38 466 THR B O 1
ATOM 7848 N N . HIS B 1 467 ? -23.562 30.547 12.102 1 96.06 467 HIS B N 1
ATOM 7849 C CA . HIS B 1 467 ? -22.438 30.797 13 1 96.06 467 HIS B CA 1
ATOM 7850 C C . HIS B 1 467 ? -21.266 29.891 12.68 1 96.06 467 HIS B C 1
ATOM 7852 O O . HIS B 1 467 ? -20.266 29.875 13.406 1 96.06 467 HIS B O 1
ATOM 7858 N N . GLN B 1 468 ? -21.344 29.234 11.594 1 97.31 468 GLN B N 1
ATOM 7859 C CA . GLN B 1 468 ? -20.312 28.297 11.219 1 97.31 468 GLN B CA 1
ATOM 7860 C C . GLN B 1 468 ? -18.938 28.984 11.148 1 97.31 468 GLN B C 1
ATOM 7862 O O . GLN B 1 468 ? -17.922 28.391 11.5 1 97.31 468 GLN B O 1
ATOM 7867 N N . TRP B 1 469 ? -18.891 30.219 10.641 1 97.69 469 TRP B N 1
ATOM 7868 C CA . TRP B 1 469 ? -17.625 30.938 10.492 1 97.69 469 TRP B CA 1
ATOM 7869 C C . TRP B 1 469 ? -16.922 31.078 11.844 1 97.69 469 TRP B C 1
ATOM 7871 O O . TRP B 1 469 ? -15.688 31 11.922 1 97.69 469 TRP B O 1
ATOM 7881 N N . GLY B 1 470 ? -17.656 31.312 12.906 1 98.06 470 GLY B N 1
ATOM 7882 C CA . GLY B 1 470 ? -17.078 31.406 14.242 1 98.06 470 GLY B CA 1
ATOM 7883 C C . GLY B 1 470 ? -16.453 30.109 14.711 1 98.06 470 GLY B C 1
ATOM 7884 O O . GLY B 1 470 ? -15.391 30.109 15.344 1 98.06 470 GLY B O 1
ATOM 7885 N N . TYR B 1 471 ? -17.078 29.016 14.414 1 97.94 471 TYR B N 1
ATOM 7886 C CA . TYR B 1 471 ? -16.578 27.703 14.797 1 97.94 471 TYR B CA 1
ATOM 7887 C C . TYR B 1 471 ? -15.352 27.328 13.969 1 97.94 471 TYR B C 1
ATOM 7889 O O . TYR B 1 471 ? -14.445 26.641 14.461 1 97.94 471 TYR B O 1
ATOM 7897 N N . GLN B 1 472 ? -15.406 27.75 12.703 1 98.5 472 GLN B N 1
ATOM 7898 C CA . GLN B 1 472 ? -14.203 27.594 11.898 1 98.5 472 GLN B CA 1
ATOM 7899 C C . GLN B 1 472 ? -13.023 28.328 12.508 1 98.5 472 GLN B C 1
ATOM 7901 O O . GLN B 1 472 ? -11.914 27.797 12.578 1 98.5 472 GLN B O 1
ATOM 7906 N N . PHE B 1 473 ? -13.266 29.547 12.93 1 98.56 473 PHE B N 1
ATOM 7907 C CA . PHE B 1 473 ? -12.227 30.359 13.555 1 98.56 473 PHE B CA 1
ATOM 7908 C C . PHE B 1 473 ? -11.711 29.703 14.828 1 98.56 473 PHE B C 1
ATOM 7910 O O . PHE B 1 473 ? -10.5 29.594 15.031 1 98.56 473 PHE B O 1
ATOM 7917 N N . ALA B 1 474 ? -12.609 29.281 15.68 1 98.56 474 ALA B N 1
ATOM 7918 C CA . ALA B 1 474 ? -12.234 28.609 16.922 1 98.56 474 ALA B CA 1
ATOM 7919 C C . ALA B 1 474 ? -11.406 27.344 16.641 1 98.56 474 ALA B C 1
ATOM 7921 O O . ALA B 1 474 ? -10.422 27.078 17.328 1 98.56 474 ALA B O 1
ATOM 7922 N N . THR B 1 475 ? -11.812 26.594 15.641 1 98.56 475 THR B N 1
ATOM 7923 C CA . THR B 1 475 ? -11.125 25.359 15.297 1 98.56 475 THR B CA 1
ATOM 7924 C C . THR B 1 475 ? -9.703 25.656 14.82 1 98.56 475 THR B C 1
ATOM 7926 O O . THR B 1 475 ? -8.758 24.953 15.195 1 98.56 475 THR B O 1
ATOM 7929 N N . LEU B 1 476 ? -9.555 26.656 13.992 1 98.75 476 LEU B N 1
ATOM 7930 C CA . LEU B 1 476 ? -8.234 27.047 13.531 1 98.75 476 LEU B CA 1
ATOM 7931 C C . LEU B 1 476 ? -7.324 27.406 14.703 1 98.75 476 LEU B C 1
ATOM 7933 O O . LEU B 1 476 ? -6.191 26.922 14.781 1 98.75 476 LEU B O 1
ATOM 7937 N N . ALA B 1 477 ? -7.824 28.188 15.625 1 98.75 477 ALA B N 1
ATOM 7938 C CA . ALA B 1 477 ? -7.051 28.641 16.781 1 98.75 477 ALA B CA 1
ATOM 7939 C C . ALA B 1 477 ? -6.707 27.469 17.688 1 98.75 477 ALA B C 1
ATOM 7941 O O . ALA B 1 477 ? -5.566 27.344 18.156 1 98.75 477 ALA B O 1
ATOM 7942 N N . ILE B 1 478 ? -7.648 26.625 17.969 1 98.69 478 ILE B N 1
ATOM 7943 C CA . ILE B 1 478 ? -7.461 25.484 18.859 1 98.69 478 ILE B CA 1
ATOM 7944 C C . ILE B 1 478 ? -6.477 24.5 18.25 1 98.69 478 ILE B C 1
ATOM 7946 O O . ILE B 1 478 ? -5.629 23.938 18.953 1 98.69 478 ILE B O 1
ATOM 7950 N N . THR B 1 479 ? -6.617 24.25 16.906 1 98.81 479 THR B N 1
ATOM 7951 C CA . THR B 1 479 ? -5.695 23.359 16.219 1 98.81 479 THR B CA 1
ATOM 7952 C C . THR B 1 479 ? -4.258 23.844 16.359 1 98.81 479 THR B C 1
ATOM 7954 O O . THR B 1 479 ? -3.359 23.062 16.672 1 98.81 479 THR B O 1
ATOM 7957 N N . ILE B 1 480 ? -4.031 25.156 16.172 1 98.81 480 ILE B N 1
ATOM 7958 C CA . ILE B 1 480 ? -2.701 25.734 16.328 1 98.81 480 ILE B CA 1
ATOM 7959 C C . ILE B 1 480 ? -2.236 25.562 17.781 1 98.81 480 ILE B C 1
ATOM 7961 O O . ILE B 1 480 ? -1.103 25.141 18.031 1 98.81 480 ILE B O 1
ATOM 7965 N N . GLY B 1 481 ? -3.104 25.828 18.75 1 98.81 481 GLY B N 1
ATOM 7966 C CA . GLY B 1 481 ? -2.768 25.688 20.156 1 98.81 481 GLY B CA 1
ATOM 7967 C C . GLY B 1 481 ? -2.391 24.266 20.531 1 98.81 481 GLY B C 1
ATOM 7968 O O . GLY B 1 481 ? -1.36 24.047 21.172 1 98.81 481 GLY B O 1
ATOM 7969 N N . ILE B 1 482 ? -3.168 23.281 20.141 1 98.75 482 ILE B N 1
ATOM 7970 C CA . ILE B 1 482 ? -2.918 21.891 20.484 1 98.75 482 ILE B CA 1
ATOM 7971 C C . ILE B 1 482 ? -1.632 21.422 19.797 1 98.75 482 ILE B C 1
ATOM 7973 O O . ILE B 1 482 ? -0.861 20.656 20.391 1 98.75 482 ILE B O 1
ATOM 7977 N N . ALA B 1 483 ? -1.44 21.844 18.562 1 98.88 483 ALA B N 1
ATOM 7978 C CA . ALA B 1 483 ? -0.223 21.484 17.859 1 98.88 483 ALA B CA 1
ATOM 7979 C C . ALA B 1 483 ? 1.016 22.031 18.562 1 98.88 483 ALA B C 1
ATOM 7981 O O . ALA B 1 483 ? 2.031 21.344 18.672 1 98.88 483 ALA B O 1
ATOM 7982 N N . ILE B 1 484 ? 0.946 23.312 19.031 1 98.69 484 ILE B N 1
ATOM 7983 C CA . ILE B 1 484 ? 2.053 23.938 19.75 1 98.69 484 ILE B CA 1
ATOM 7984 C C . ILE B 1 484 ? 2.354 23.141 21.016 1 98.69 484 ILE B C 1
ATOM 7986 O O . ILE B 1 484 ? 3.498 22.75 21.266 1 98.69 484 ILE B O 1
ATOM 7990 N N . ILE B 1 485 ? 1.359 22.828 21.844 1 98.69 485 ILE B N 1
ATOM 7991 C CA . ILE B 1 485 ? 1.522 22.094 23.094 1 98.69 485 ILE B CA 1
ATOM 7992 C C . ILE B 1 485 ? 2.082 20.703 22.812 1 98.69 485 ILE B C 1
ATOM 7994 O O . ILE B 1 485 ? 3.045 20.266 23.453 1 98.69 485 ILE B O 1
ATOM 7998 N N . GLY B 1 486 ? 1.51 20 21.828 1 98.69 486 GLY B N 1
ATOM 7999 C CA . GLY B 1 486 ? 1.969 18.672 21.5 1 98.69 486 GLY B CA 1
ATOM 8000 C C . GLY B 1 486 ? 3.414 18.625 21.031 1 98.69 486 GLY B C 1
ATOM 8001 O O . GLY B 1 486 ? 4.184 17.766 21.453 1 98.69 486 GLY B O 1
ATOM 8002 N N . GLY B 1 487 ? 3.736 19.594 20.094 1 98.44 487 GLY B N 1
ATOM 8003 C CA . GLY B 1 487 ? 5.105 19.656 19.609 1 98.44 487 GLY B CA 1
ATOM 8004 C C . GLY B 1 487 ? 6.117 19.922 20.703 1 98.44 487 GLY B C 1
ATOM 8005 O O . GLY B 1 487 ? 7.176 19.297 20.75 1 98.44 487 GLY B O 1
ATOM 8006 N N . VAL B 1 488 ? 5.797 20.828 21.609 1 98 488 VAL B N 1
ATOM 8007 C CA . VAL B 1 488 ? 6.68 21.156 22.719 1 98 488 VAL B CA 1
ATOM 8008 C C . VAL B 1 488 ? 6.812 19.953 23.656 1 98 488 VAL B C 1
ATOM 8010 O O . VAL B 1 488 ? 7.918 19.625 24.078 1 98 488 VAL B O 1
ATOM 8013 N N . VAL B 1 489 ? 5.762 19.297 23.969 1 98.38 489 VAL B N 1
ATOM 8014 C CA . VAL B 1 489 ? 5.773 18.125 24.844 1 98.38 489 VAL B CA 1
ATOM 8015 C C . VAL B 1 489 ? 6.641 17.031 24.234 1 98.38 489 VAL B C 1
ATOM 8017 O O . VAL B 1 489 ? 7.469 16.422 24.922 1 98.38 489 VAL B O 1
ATOM 8020 N N . ALA B 1 490 ? 6.434 16.75 22.969 1 98.06 490 ALA B N 1
ATOM 8021 C CA . ALA B 1 490 ? 7.227 15.727 22.297 1 98.06 490 ALA B CA 1
ATOM 8022 C C . ALA B 1 490 ? 8.711 16.062 22.344 1 98.06 490 ALA B C 1
ATOM 8024 O O . ALA B 1 490 ? 9.539 15.203 22.672 1 98.06 490 ALA B O 1
ATOM 8025 N N . GLY B 1 491 ? 9.062 17.359 22.031 1 96.06 491 GLY B N 1
ATOM 8026 C CA . GLY B 1 491 ? 10.453 17.781 22.094 1 96.06 491 GLY B CA 1
ATOM 8027 C C . GLY B 1 491 ? 11.062 17.641 23.469 1 96.06 491 GLY B C 1
ATOM 8028 O O . GLY B 1 491 ? 12.195 17.172 23.609 1 96.06 491 GLY B O 1
ATOM 8029 N N . LEU B 1 492 ? 10.344 17.938 24.484 1 96.56 492 LEU B N 1
ATOM 8030 C CA . LEU B 1 492 ? 10.836 17.891 25.859 1 96.56 492 LEU B CA 1
ATOM 8031 C C . LEU B 1 492 ? 11.031 16.438 26.297 1 96.56 492 LEU B C 1
ATOM 8033 O O . LEU B 1 492 ? 12.031 16.109 26.953 1 96.56 492 LEU B O 1
ATOM 8037 N N . VAL B 1 493 ? 10.117 15.594 25.969 1 96.56 493 VAL B N 1
ATOM 8038 C CA . VAL B 1 493 ? 10.203 14.18 26.344 1 96.56 493 VAL B CA 1
ATOM 8039 C C . VAL B 1 493 ? 11.422 13.547 25.672 1 96.56 493 VAL B C 1
ATOM 8041 O O . VAL B 1 493 ? 12.18 12.812 26.312 1 96.56 493 VAL B O 1
ATOM 8044 N N . ILE B 1 494 ? 11.633 13.852 24.438 1 94 494 ILE B N 1
ATOM 8045 C CA . ILE B 1 494 ? 12.75 13.297 23.688 1 94 494 ILE B CA 1
ATOM 8046 C C . ILE B 1 494 ? 14.062 13.836 24.25 1 94 494 ILE B C 1
ATOM 8048 O O . ILE B 1 494 ? 15.016 13.078 24.453 1 94 494 ILE B O 1
ATOM 8052 N N . ARG B 1 495 ? 14.125 15.125 24.484 1 90.88 495 ARG B N 1
ATOM 8053 C CA . ARG B 1 495 ? 15.336 15.766 25 1 90.88 495 ARG B CA 1
ATOM 8054 C C . ARG B 1 495 ? 15.711 15.211 26.375 1 90.88 495 ARG B C 1
ATOM 8056 O O . ARG B 1 495 ? 16.891 15.016 26.672 1 90.88 495 ARG B O 1
ATOM 8063 N N . TRP B 1 496 ? 14.773 14.898 27.141 1 90.94 496 TRP B N 1
ATOM 8064 C CA . TRP B 1 496 ? 15.008 14.492 28.531 1 90.94 496 TRP B CA 1
ATOM 8065 C C . TRP B 1 496 ? 15.32 13 28.609 1 90.94 496 TRP B C 1
ATOM 8067 O O . TRP B 1 496 ? 16.234 12.594 29.344 1 90.94 496 TRP B O 1
ATOM 8077 N N . LEU B 1 497 ? 14.711 12.195 27.766 1 85.19 497 LEU B N 1
ATOM 8078 C CA . LEU B 1 497 ? 14.797 10.75 27.953 1 85.19 497 LEU B CA 1
ATOM 8079 C C . LEU B 1 497 ? 15.734 10.117 26.938 1 85.19 497 LEU B C 1
ATOM 8081 O O . LEU B 1 497 ? 16.312 9.055 27.188 1 85.19 497 LEU B O 1
ATOM 8085 N N . PHE B 1 498 ? 15.938 10.805 25.797 1 80.06 498 PHE B N 1
ATOM 8086 C CA . PHE B 1 498 ? 16.672 10.188 24.703 1 80.06 498 PHE B CA 1
ATOM 8087 C C . PHE B 1 498 ? 17.594 11.195 24.047 1 80.06 498 PHE B C 1
ATOM 8089 O O . PHE B 1 498 ? 17.438 11.516 22.859 1 80.06 498 PHE B O 1
ATOM 8096 N N . PRO B 1 499 ? 18.688 11.656 24.719 1 71.25 499 PRO B N 1
ATOM 8097 C CA . PRO B 1 499 ? 19.5 12.773 24.234 1 71.25 499 PRO B CA 1
ATOM 8098 C C . PRO B 1 499 ? 20.438 12.375 23.094 1 71.25 499 PRO B C 1
ATOM 8100 O O . PRO B 1 499 ? 21.156 13.227 22.547 1 71.25 499 PRO B O 1
ATOM 8103 N N . GLU B 1 500 ? 20.203 11.219 22.578 1 64.12 500 GLU B N 1
ATOM 8104 C CA . GLU B 1 500 ? 21.094 10.812 21.516 1 64.12 500 GLU B CA 1
ATOM 8105 C C . GLU B 1 500 ? 20.891 11.664 20.266 1 64.12 500 GLU B C 1
ATOM 8107 O O . GLU B 1 500 ? 19.766 12.102 19.984 1 64.12 500 GLU B O 1
ATOM 8112 N N . LYS B 1 501 ? 22.094 11.992 19.625 1 63.31 501 LYS B N 1
ATOM 8113 C CA . LYS B 1 501 ? 21.969 12.836 18.438 1 63.31 501 LYS B CA 1
ATOM 8114 C C . LYS B 1 501 ? 22.203 12.023 17.156 1 63.31 501 LYS B C 1
ATOM 8116 O O . LYS B 1 501 ? 23.031 11.102 17.156 1 63.31 501 LYS B O 1
ATOM 8121 N N . SER B 1 502 ? 21.203 12.109 16.297 1 62.16 502 SER B N 1
ATOM 8122 C CA . SER B 1 502 ? 21.328 11.469 15 1 62.16 502 SER B CA 1
ATOM 8123 C C . SER B 1 502 ? 21.859 12.438 13.945 1 62.16 502 SER B C 1
ATOM 8125 O O . SER B 1 502 ? 21.516 13.625 13.961 1 62.16 502 SER B O 1
ATOM 8127 N N . VAL B 1 503 ? 22.953 11.977 13.148 1 64.25 503 VAL B N 1
ATOM 8128 C CA . VAL B 1 503 ? 23.484 12.789 12.062 1 64.25 503 VAL B CA 1
ATOM 8129 C C . VAL B 1 503 ? 23.062 12.203 10.719 1 64.25 503 VAL B C 1
ATOM 8131 O O . VAL B 1 503 ? 22.906 10.984 10.586 1 64.25 503 VAL B O 1
ATOM 8134 N N . PHE B 1 504 ? 22.5 12.883 9.773 1 64 504 PHE B N 1
ATOM 8135 C CA . PHE B 1 504 ? 22.094 12.703 8.391 1 64 504 PHE B CA 1
ATOM 8136 C C . PHE B 1 504 ? 22.938 11.641 7.707 1 64 504 PHE B C 1
ATOM 8138 O O . PHE B 1 504 ? 23.562 11.898 6.672 1 64 504 PHE B O 1
ATOM 8145 N N . ASN B 1 505 ? 23.047 10.445 8.383 1 73 505 ASN B N 1
ATOM 8146 C CA . ASN B 1 505 ? 23.859 9.375 7.809 1 73 505 ASN B CA 1
ATOM 8147 C C . ASN B 1 505 ? 23.188 8.016 7.969 1 73 505 ASN B C 1
ATOM 8149 O O . ASN B 1 505 ? 22.953 7.559 9.086 1 73 505 ASN B O 1
ATOM 8153 N N . ASP B 1 506 ? 22.969 7.348 6.887 1 77.94 506 ASP B N 1
ATOM 8154 C CA . ASP B 1 506 ? 22.297 6.055 6.84 1 77.94 506 ASP B CA 1
ATOM 8155 C C . ASP B 1 506 ? 23.125 4.969 7.512 1 77.94 506 ASP B C 1
ATOM 8157 O O . ASP B 1 506 ? 22.594 3.994 8.039 1 77.94 506 ASP B O 1
ATOM 8161 N N . GLU B 1 507 ? 24.422 5.059 7.473 1 77.56 507 GLU B N 1
ATOM 8162 C CA . GLU B 1 507 ? 25.297 4.02 7.992 1 77.56 507 GLU B CA 1
ATOM 8163 C C . GLU B 1 507 ? 25.062 3.795 9.484 1 77.56 507 GLU B C 1
ATOM 8165 O O . GLU B 1 507 ? 25.406 2.734 10.016 1 77.56 507 GLU B O 1
ATOM 8170 N N . ALA B 1 508 ? 24.516 4.742 10.039 1 79.94 508 ALA B N 1
ATOM 8171 C CA . ALA B 1 508 ? 24.266 4.641 11.469 1 79.94 508 ALA B CA 1
ATOM 8172 C C . ALA B 1 508 ? 23.125 3.666 11.758 1 79.94 508 ALA B C 1
ATOM 8174 O O . ALA B 1 508 ? 23.062 3.086 12.844 1 79.94 508 ALA B O 1
ATOM 8175 N N . PHE B 1 509 ? 22.281 3.381 10.719 1 88.69 509 PHE B N 1
ATOM 8176 C CA . PHE B 1 509 ? 21.062 2.65 11.055 1 88.69 509 PHE B CA 1
ATOM 8177 C C . PHE B 1 509 ? 20.797 1.536 10.047 1 88.69 509 PHE B C 1
ATOM 8179 O O . PHE B 1 509 ? 19.938 0.682 10.266 1 88.69 509 PHE B O 1
ATOM 8186 N N . TRP B 1 510 ? 21.531 1.559 8.992 1 89.62 510 TRP B N 1
ATOM 8187 C CA . TRP B 1 510 ? 21.266 0.604 7.922 1 89.62 510 TRP B CA 1
ATOM 8188 C C . TRP B 1 510 ? 22.531 -0.151 7.531 1 89.62 510 TRP B C 1
ATOM 8190 O O . TRP B 1 510 ? 23.641 0.401 7.586 1 89.62 510 TRP B O 1
ATOM 8200 N N . GLU B 1 511 ? 22.406 -1.415 7.102 1 87.5 511 GLU B N 1
ATOM 8201 C CA . GLU B 1 511 ? 23.453 -2.094 6.34 1 87.5 511 GLU B CA 1
ATOM 8202 C C . GLU B 1 511 ? 23.547 -1.548 4.918 1 87.5 511 GLU B C 1
ATOM 8204 O O . GLU B 1 511 ? 22.609 -1.715 4.125 1 87.5 511 GLU B O 1
ATOM 8209 N N . VAL B 1 512 ? 24.625 -0.778 4.609 1 83.25 512 VAL B N 1
ATOM 8210 C CA . VAL B 1 512 ? 24.797 -0.141 3.307 1 83.25 512 VAL B CA 1
ATOM 8211 C C . VAL B 1 512 ? 25.859 -0.874 2.5 1 83.25 512 VAL B C 1
ATOM 8213 O O . VAL B 1 512 ? 26.891 -1.281 3.047 1 83.25 512 VAL B O 1
ATOM 8216 N N . PRO B 1 513 ? 25.562 -1.136 1.217 1 76.5 513 PRO B N 1
ATOM 8217 C CA . PRO B 1 513 ? 26.578 -1.798 0.383 1 76.5 513 PRO B CA 1
ATOM 8218 C C . PRO B 1 513 ? 27.875 -1.009 0.294 1 76.5 513 PRO B C 1
ATOM 8220 O O . PRO B 1 513 ? 27.875 0.22 0.395 1 76.5 513 PRO B O 1
ATOM 8223 N N . GLU B 1 514 ? 29.016 -1.649 0.12 1 62.47 514 GLU B N 1
ATOM 8224 C CA . GLU B 1 514 ? 30.359 -1.104 0.18 1 62.47 514 GLU B CA 1
ATOM 8225 C C . GLU B 1 514 ? 30.609 -0.118 -0.957 1 62.47 514 GLU B C 1
ATOM 8227 O O . GLU B 1 514 ? 31.359 0.849 -0.795 1 62.47 514 GLU B O 1
ATOM 8232 N N . ASP B 1 515 ? 30.156 -0.363 -2.158 1 55.25 515 ASP B N 1
ATOM 8233 C CA . ASP B 1 515 ? 30.469 0.491 -3.299 1 55.25 515 ASP B CA 1
ATOM 8234 C C . ASP B 1 515 ? 29.922 1.9 -3.1 1 55.25 515 ASP B C 1
ATOM 8236 O O . ASP B 1 515 ? 30.281 2.822 -3.834 1 55.25 515 ASP B O 1
ATOM 8240 N N . SER B 1 516 ? 28.953 2.074 -2.381 1 53.19 516 SER B N 1
ATOM 8241 C CA . SER B 1 516 ? 28.359 3.391 -2.164 1 53.19 516 SER B CA 1
ATOM 8242 C C . SER B 1 516 ? 29.359 4.344 -1.518 1 53.19 516 SER B C 1
ATOM 8244 O O . SER B 1 516 ? 29.234 5.562 -1.646 1 53.19 516 SER B O 1
ATOM 8246 N N . LEU B 1 517 ? 30.391 3.793 -0.897 1 46.41 517 LEU B N 1
ATOM 8247 C CA . LEU B 1 517 ? 31.438 4.535 -0.204 1 46.41 517 LEU B CA 1
ATOM 8248 C C . LEU B 1 517 ? 32.5 5.016 -1.183 1 46.41 517 LEU B C 1
ATOM 8250 O O . LEU B 1 517 ? 33.094 6.07 -0.979 1 46.41 517 LEU B O 1
ATOM 8254 N N . GLU B 1 518 ? 32.75 4.324 -2.168 1 44.66 518 GLU B N 1
ATOM 8255 C CA . GLU B 1 518 ? 33.875 4.664 -3.049 1 44.66 518 GLU B CA 1
ATOM 8256 C C . GLU B 1 518 ? 33.5 5.812 -3.986 1 44.66 518 GLU B C 1
ATOM 8258 O O . GLU B 1 518 ? 34.344 6.629 -4.336 1 44.66 518 GLU B O 1
ATOM 8263 N N . TYR B 1 519 ? 32.375 5.816 -4.5 1 42.53 519 TYR B N 1
ATOM 8264 C CA . TYR B 1 519 ? 32.062 6.953 -5.359 1 42.53 519 TYR B CA 1
ATOM 8265 C C . TYR B 1 519 ? 32.219 8.266 -4.609 1 42.53 519 TYR B C 1
ATOM 8267 O O . TYR B 1 519 ? 32.375 9.328 -5.223 1 42.53 519 TYR B O 1
ATOM 8275 N N . GLU B 1 520 ? 32.156 8.281 -3.387 1 43.59 520 GLU B N 1
ATOM 8276 C CA . GLU B 1 520 ? 32.25 9.461 -2.529 1 43.59 520 GLU B CA 1
ATOM 8277 C C . GLU B 1 520 ? 33.688 9.945 -2.43 1 43.59 520 GLU B C 1
ATOM 8279 O O . GLU B 1 520 ? 33.969 11.148 -2.41 1 43.59 520 GLU B O 1
ATOM 8284 N N . SER B 1 521 ? 34.625 9.062 -2.311 1 42.62 521 SER B N 1
ATOM 8285 C CA . SER B 1 521 ? 36 9.508 -2.156 1 42.62 521 SER B CA 1
ATOM 8286 C C . SER B 1 521 ? 36.5 10.188 -3.426 1 42.62 521 SER B C 1
ATOM 8288 O O . SER B 1 521 ? 37.25 11.156 -3.357 1 42.62 521 SER B O 1
ATOM 8290 N N . GLU B 1 522 ? 36.031 9.75 -4.426 1 41.97 522 GLU B N 1
ATOM 8291 C CA . GLU B 1 522 ? 36.531 10.367 -5.648 1 41.97 522 GLU B CA 1
ATOM 8292 C C . GLU B 1 522 ? 35.844 11.719 -5.895 1 41.97 522 GLU B C 1
ATOM 8294 O O . GLU B 1 522 ? 36.469 12.656 -6.379 1 41.97 522 GLU B O 1
ATOM 8299 N N . GLU B 1 523 ? 34.594 11.812 -5.602 1 42.59 523 GLU B N 1
ATOM 8300 C CA . GLU B 1 523 ? 33.938 13.102 -5.805 1 42.59 523 GLU B CA 1
ATOM 8301 C C . GLU B 1 523 ? 34.375 14.125 -4.773 1 42.59 523 GLU B C 1
ATOM 8303 O O . GLU B 1 523 ? 34.5 15.312 -5.082 1 42.59 523 GLU B O 1
ATOM 8308 N N . GLU B 1 524 ? 34.656 13.742 -3.629 1 41.38 524 GLU B N 1
ATOM 8309 C CA . GLU B 1 524 ? 35.281 14.648 -2.668 1 41.38 524 GLU B CA 1
ATOM 8310 C C . GLU B 1 524 ? 36.688 15.07 -3.129 1 41.38 524 GLU B C 1
ATOM 8312 O O . GLU B 1 524 ? 37.094 16.203 -2.906 1 41.38 524 GLU B O 1
ATOM 8317 N N . GLU B 1 525 ? 37.406 14.18 -3.725 1 43.81 525 GLU B N 1
ATOM 8318 C CA . GLU B 1 525 ? 38.75 14.547 -4.188 1 43.81 525 GLU B CA 1
ATOM 8319 C C . GLU B 1 525 ? 38.688 15.398 -5.449 1 43.81 525 GLU B C 1
ATOM 8321 O O . GLU B 1 525 ? 39.562 16.234 -5.684 1 43.81 525 GLU B O 1
ATOM 8326 N N . GLN B 1 526 ? 37.75 15.148 -6.27 1 37 526 GLN B N 1
ATOM 8327 C CA . GLN B 1 526 ? 37.719 15.93 -7.5 1 37 526 GLN B CA 1
ATOM 8328 C C . GLN B 1 526 ? 36.812 17.172 -7.352 1 37 526 GLN B C 1
ATOM 8330 O O . GLN B 1 526 ? 36.625 17.922 -8.312 1 37 526 GLN B O 1
ATOM 8335 N N . ALA B 1 527 ? 36.156 17.312 -6.246 1 36.5 527 ALA B N 1
ATOM 8336 C CA . ALA B 1 527 ? 35.5 18.625 -6.09 1 36.5 527 ALA B CA 1
ATOM 8337 C C . ALA B 1 527 ? 36.531 19.734 -6.242 1 36.5 527 ALA B C 1
ATOM 8339 O O . ALA B 1 527 ? 37.562 19.766 -5.539 1 36.5 527 ALA B O 1
ATOM 8340 N N . PRO B 1 528 ? 36.594 20.406 -7.383 1 32.47 528 PRO B N 1
ATOM 8341 C CA . PRO B 1 528 ? 37.531 21.547 -7.371 1 32.47 528 PRO B CA 1
ATOM 8342 C C . PRO B 1 528 ? 37.406 22.391 -6.105 1 32.47 528 PRO B C 1
ATOM 8344 O O . PRO B 1 528 ? 36.344 22.469 -5.508 1 32.47 528 PRO B O 1
ATOM 8347 N N . LYS B 1 529 ? 38.406 22.578 -5.336 1 31.09 529 LYS B N 1
ATOM 8348 C CA . LYS B 1 529 ? 38.469 23.766 -4.473 1 31.09 529 LYS B CA 1
ATOM 8349 C C . LYS B 1 529 ? 37.875 24.984 -5.156 1 31.09 529 LYS B C 1
ATOM 8351 O O . LYS B 1 529 ? 38.406 25.5 -6.125 1 31.09 529 LYS B O 1
ATOM 8356 N N . LYS B 1 530 ? 36.594 24.906 -5.258 1 30.7 530 LYS B N 1
ATOM 8357 C CA . LYS B 1 530 ? 36.094 26.25 -5.578 1 30.7 530 LYS B CA 1
ATOM 8358 C C . LYS B 1 530 ? 36.844 27.312 -4.797 1 30.7 530 LYS B C 1
ATOM 8360 O O . LYS B 1 530 ? 36.844 27.312 -3.564 1 30.7 530 LYS B O 1
ATOM 8365 N N . VAL B 1 531 ? 37.688 28 -5.395 1 29.17 531 VAL B N 1
ATOM 8366 C CA . VAL B 1 531 ? 38.125 29.344 -5 1 29.17 531 VAL B CA 1
ATOM 8367 C C . VAL B 1 531 ? 36.906 30.188 -4.637 1 29.17 531 VAL B C 1
ATOM 8369 O O . VAL B 1 531 ? 35.938 30.25 -5.395 1 29.17 531 VAL B O 1
ATOM 8372 N N . SER B 1 532 ? 36.594 30.422 -3.404 1 27.27 532 SER B N 1
ATOM 8373 C CA . SER B 1 532 ? 35.781 31.547 -2.928 1 27.27 532 SER B CA 1
ATOM 8374 C C . SER B 1 532 ? 35.969 32.75 -3.824 1 27.27 532 SER B C 1
ATOM 8376 O O . SER B 1 532 ? 36.969 33.469 -3.74 1 27.27 532 SER B O 1
ATOM 8378 N N . THR B 1 533 ? 35.875 32.656 -5.117 1 27.02 533 THR B N 1
ATOM 8379 C CA . THR B 1 533 ? 35.781 33.969 -5.742 1 27.02 533 THR B CA 1
ATOM 8380 C C . THR B 1 533 ? 34.594 34.781 -5.172 1 27.02 533 THR B C 1
ATOM 8382 O O . THR B 1 533 ? 33.469 34.344 -5.258 1 27.02 533 THR B O 1
ATOM 8385 N N . ASP B 1 534 ? 34.812 35.594 -4.098 1 25.98 534 ASP B N 1
ATOM 8386 C CA . ASP B 1 534 ? 34.125 36.844 -3.703 1 25.98 534 ASP B CA 1
ATOM 8387 C C . ASP B 1 534 ? 33.719 37.656 -4.922 1 25.98 534 ASP B C 1
ATOM 8389 O O . ASP B 1 534 ? 34.562 38.281 -5.562 1 25.98 534 ASP B O 1
ATOM 8393 N N . ILE B 1 535 ? 33.031 37.125 -5.867 1 27.5 535 ILE B N 1
ATOM 8394 C CA . ILE B 1 535 ? 32.469 38.094 -6.785 1 27.5 535 ILE B CA 1
ATOM 8395 C C . ILE B 1 535 ? 31.672 39.156 -5.996 1 27.5 535 ILE B C 1
ATOM 8397 O O . ILE B 1 535 ? 30.672 38.844 -5.355 1 27.5 535 ILE B O 1
ATOM 8401 N N . GLU B 1 536 ? 32.375 40.188 -5.496 1 25.97 536 GLU B N 1
ATOM 8402 C CA . GLU B 1 536 ? 31.906 41.531 -5.188 1 25.97 536 GLU B CA 1
ATOM 8403 C C . GLU B 1 536 ? 30.922 42.031 -6.25 1 25.97 536 GLU B C 1
ATOM 8405 O O . GLU B 1 536 ? 31.297 42.188 -7.414 1 25.97 536 GLU B O 1
ATOM 8410 N N . LEU B 1 537 ? 29.688 41.656 -6.164 1 22.28 537 LEU B N 1
ATOM 8411 C CA . LEU B 1 537 ? 28.641 42.375 -6.855 1 22.28 537 LEU B CA 1
ATOM 8412 C C . LEU B 1 537 ? 28.906 43.875 -6.781 1 22.28 537 LEU B C 1
ATOM 8414 O O . LEU B 1 537 ? 28.891 44.469 -5.695 1 22.28 537 LEU B O 1
ATOM 8418 N N . LYS B 1 538 ? 29.734 44.438 -7.66 1 25.08 538 LYS B N 1
ATOM 8419 C CA . LYS B 1 538 ? 29.797 45.844 -7.977 1 25.08 538 LYS B CA 1
ATOM 8420 C C . LYS B 1 538 ? 28.391 46.438 -8.164 1 25.08 538 LYS B C 1
ATOM 8422 O O . LYS B 1 538 ? 27.562 45.844 -8.852 1 25.08 538 LYS B O 1
ATOM 8427 N N . SER B 1 539 ? 27.938 47.344 -7.137 1 20.8 539 SER B N 1
ATOM 8428 C CA . SER B 1 539 ? 26.828 48.312 -7.09 1 20.8 539 SER B CA 1
ATOM 8429 C C . SER B 1 539 ? 26.609 48.969 -8.445 1 20.8 539 SER B C 1
ATOM 8431 O O . SER B 1 539 ? 27.484 49.688 -8.93 1 20.8 539 SER B O 1
ATOM 8433 N N . VAL B 1 540 ? 26.297 48.25 -9.477 1 20.14 540 VAL B N 1
ATOM 8434 C CA . VAL B 1 540 ? 25.922 49.094 -10.586 1 20.14 540 VAL B CA 1
ATOM 8435 C C . VAL B 1 540 ? 24.906 50.156 -10.102 1 20.14 540 VAL B C 1
ATOM 8437 O O . VAL B 1 540 ? 23.891 49.781 -9.492 1 20.14 540 VAL B O 1
ATOM 8440 N N . ASN B 1 541 ? 25.375 51.406 -9.836 1 22.38 541 ASN B N 1
ATOM 8441 C CA . ASN B 1 541 ? 24.734 52.719 -9.766 1 22.38 541 ASN B CA 1
ATOM 8442 C C . ASN B 1 541 ? 23.688 52.875 -10.875 1 22.38 541 ASN B C 1
ATOM 8444 O O . ASN B 1 541 ? 24.047 52.969 -12.047 1 22.38 541 ASN B O 1
ATOM 8448 N N . VAL B 1 542 ? 22.75 52 -11.086 1 20.06 542 VAL B N 1
ATOM 8449 C CA . VAL B 1 542 ? 21.641 52.719 -11.688 1 20.06 542 VAL B CA 1
ATOM 8450 C C . VAL B 1 542 ? 20.844 53.438 -10.602 1 20.06 542 VAL B C 1
ATOM 8452 O O . VAL B 1 542 ? 20.656 52.906 -9.5 1 20.06 542 VAL B O 1
#

Foldseek 3Di:
DDDDDDDDDDDDDDYYDDDYDDYYDYDYDDDDDDDPDPDDDDPDDDPPPVVVVVVVVVVVPPVPPPVPVPPPVLPDPLVVLLCCVLVVVVVVLVVCCVPAADALLDCPPHDPVSNVVSVVVQVVQCVQFVVLLVLLVCLQQQQQLLLLLQFLFQNCVSRVLSVVLLVSQLSVLLSLLCCLCCPVPVNQPPDDPQPPDPPRPRHDHDGSVSSLRSSLLSQLQSLLCQFCPQWDDSSLSNLLSNLLSNLLSVLCCCQCPVLVAFQLLCLLSRQQLSNLLSQLLQLLLQDPVQDPPPVRLHGDPVSLVSSVSSLVSLLVSLLSSLLNPPDPDLQNVQLNLLLNLLLVLQQVLLQVLQCVLVVRDHDSLSNSFSSNLLSSQCSRCSRPDCDSVSSSVLNNVLSNQLSVCVRPPQVVCCVPVVTGRSSSSCSRRNVSSLNNLVVSLVRLQVCLVVVVVCPPCQCVNAVPHSCNSVSSVVSNVVSSVSSNVSSNVSSVCCVVPPVDTGHSHCVSPDDDDCVSVVVPVVVVVPPPPPDPPPPDPDPPDD/DDDYYDDDDPDDDDDDDDDDDDDDDDDDDDDDDDPDDPDDDPDDPDPPPPVVPVVVVPPPPPPPPPVPVPPPVPPDPLVVLLCCVLVVVVVVLVVCCVPAADALLDCPPHDPVSNVVSVVVQVVQCVQFVVLLVLLVCLQQQQQQLLLLQFDFQNCVSRVLSNVLLVSQLSVLLSLLCCLCCPVPVNQPPDDPQPPDPPRPRHDHDGSVSSLRSSLLSQLQSLLCQFCPQWDDSSLSNLLSNLLSNLLSVLVCCQCPVLVAFQLLCLLSRQQLSNLLSQLLQLLLQDPVQDDPPVRLHGDPVSLVSSVSSLVSLLVSLLSSLLNPPDPDLQNVQLNLLLNLLLVLQQVLLQVLQCVLVVRDHDSLSNSFSSNLLSSQCSRCSRPDCDSVSSSVLSNVLSNQLSVCVRPPQVVCCVPVVTGRSSSSCSRRNVSSLNNLVVNLVRLQVCLVVVVVCPPCQCVNQVPHSCNSVSSVVSNVVSSVSSNVSSNVSSVCCVVPPVDTGGSHCVVPDDDDPVSVVVVVVCVVPPPPPDPPPPPPDPPPD

Organism: Naegleria gruberi (NCBI:txid5762)

Nearest PDB structures (foldseek):
  8csl-assembly1_L  TM=9.521E-01  e=7.425E-28  Homo sapiens
  7v0s-assembly1_Q  TM=9.531E-01  e=2.249E-27  Homo sapiens
  3hd6-assembly1_A  TM=9.321E-01  e=1.504E-26  Homo sapiens
  3bhs-assembly1_A  TM=8.975E-01  e=1.615E-19  Nitrosomonas europaea ATCC 19718
  7v0k-assembly1_K  TM=8.969E-01  e=4.885E-13  Homo sapiens

Solvent-accessible surface area (backbone atoms only — not comparable to full-atom values): 55907 Å² total; per-residue (Å²): 134,87,81,83,91,81,89,83,91,81,92,82,91,82,85,81,85,88,85,88,88,83,89,89,86,87,89,83,88,85,81,88,80,86,77,88,80,84,70,88,78,73,95,73,74,82,71,58,68,70,49,53,66,56,42,58,66,56,56,61,56,50,68,71,62,66,69,55,68,69,66,60,72,68,71,40,72,63,47,51,50,36,52,47,53,54,49,51,49,51,51,51,51,53,52,48,51,68,69,32,50,42,58,59,74,60,67,78,90,51,47,74,69,54,41,54,52,43,50,54,53,51,50,52,47,48,71,64,35,46,62,26,37,51,33,36,46,44,24,49,55,46,10,54,11,25,41,52,20,27,32,65,47,26,40,63,47,31,30,50,50,40,47,52,49,36,59,53,32,21,55,52,24,39,53,41,41,48,43,50,54,45,29,66,66,73,46,59,70,74,76,76,82,47,72,76,49,92,68,40,77,60,42,43,64,46,49,71,65,46,56,40,46,7,47,46,42,19,42,17,46,48,42,15,43,37,18,37,55,49,51,50,39,74,49,52,47,51,52,38,49,56,47,47,41,52,47,44,32,51,47,44,42,46,30,50,69,69,54,44,38,74,39,66,34,21,3,40,66,26,34,22,22,16,20,42,16,17,49,34,20,28,41,61,57,59,50,78,78,76,59,68,78,50,77,53,74,40,57,39,64,66,29,45,53,46,15,44,54,6,33,52,43,35,58,67,26,36,31,32,46,32,22,47,79,43,55,81,12,42,42,24,44,34,9,36,53,28,26,49,38,4,25,33,26,0,30,38,26,10,56,52,39,25,24,67,74,51,51,46,18,38,40,64,73,31,51,55,33,8,27,45,5,4,44,32,20,36,8,19,46,18,56,50,92,54,46,57,20,47,23,25,46,49,1,29,52,25,0,30,50,16,26,50,28,57,73,62,44,52,65,47,33,42,72,76,63,50,35,63,51,68,65,44,30,57,33,31,24,26,51,15,4,46,51,6,38,52,47,30,24,52,50,36,45,54,44,40,78,42,46,80,52,26,41,54,49,44,59,75,72,28,76,53,51,70,51,33,23,58,36,33,48,50,37,47,52,49,33,51,51,50,16,43,53,43,9,42,51,38,17,52,52,35,56,73,75,50,70,68,78,34,66,59,48,33,70,81,80,44,95,70,70,65,73,74,49,54,68,45,57,59,51,64,72,65,49,72,80,75,76,82,75,79,75,75,80,75,78,76,83,120,142,79,82,89,81,86,86,85,69,86,80,81,87,80,89,82,81,81,90,83,80,86,75,87,74,85,70,90,76,84,75,90,83,84,84,81,75,89,74,82,88,86,74,92,67,72,79,70,60,66,70,58,60,67,66,55,65,72,60,60,70,53,73,74,64,73,72,58,74,68,72,62,73,41,70,40,73,62,44,53,48,34,50,50,53,54,52,52,50,50,52,50,51,44,51,51,32,52,69,31,38,35,54,58,69,61,52,61,58,23,46,69,68,56,42,54,52,39,22,54,53,29,34,53,47,45,72,63,35,47,62,25,36,47,32,36,45,43,25,50,56,45,10,56,12,26,41,52,21,26,32,64,49,26,38,64,48,31,30,50,50,41,50,39,51,34,33,48,34,21,58,52,25,37,54,42,41,47,42,51,54,45,28,66,65,71,46,57,68,73,75,76,79,51,67,79,49,94,69,40,80,57,43,42,64,46,48,71,64,46,55,40,47,6,47,46,43,19,43,17,45,48,41,16,43,38,19,38,56,50,54,49,39,75,49,53,48,51,52,39,47,57,48,47,42,53,47,44,31,51,44,44,41,47,31,51,70,70,54,44,39,75,41,67,32,21,3,40,67,26,34,22,20,16,22,42,18,17,48,34,20,27,40,63,58,59,51,78,79,76,60,66,77,50,76,53,74,41,67,40,79,68,27,45,53,46,15,44,54,6,33,52,43,35,58,69,26,37,30,32,46,30,23,46,81,43,57,80,63,70,42,26,53,33,6,37,52,29,25,50,40,3,25,54,26,0,37,54,26,10,56,52,39,25,24,66,75,51,80,69,36,79,49,69,73,32,51,58,34,8,27,44,6,4,46,33,19,35,7,19,46,18,57,50,94,54,57,67,68,46,23,26,47,48,1,29,53,25,0,30,51,15,27,50,29,56,72,61,44,51,66,46,33,42,74,73,63,52,35,61,52,68,64,45,31,58,32,32,24,26,50,15,4,46,51,6,37,52,48,32,24,51,51,36,46,54,44,41,76,42,45,82,79,51,55,81,52,44,60,75,70,26,74,54,50,71,51,33,20,59,36,31,48,50,39,46,52,48,33,52,49,50,16,43,54,41,9,41,50,36,16,50,52,35,57,73,75,50,70,69,80,34,66,57,45,33,74,78,45,33,69,68,51,71,69,62,56,53,64,48,57,52,50,65,66,62,47,70,80,71,70,81,70,80,74,72,79,73,78,73,84,119

Sequence (1084 aa):
MLHHHESQTHMINHDNPVVNSSSLDLEASENVVRASTSIDNGLGQQEQIEQQQQEQKNHHSTPSGGHGAAHHSHWGAENITFLVVVGVFQVIFLVLFWVFFDYEHSVTNSTETTLAHLNEEAHADVVHYYKPMLDVGIMVFVGFGFLMTFLRKYGYSAFGLNFFISAFIFQWGILNQAFWRAGVNKGFPITGDQIGVSNPRWMVHFELQDLVEGHFAAASFLVSFGVIIGKVTPLQLTIAGLIHTFFYALNYYIGTWVLKASDIGGSMFIHLFGAVFGLLCSFVLWNKKALKGHPLQSSRYTSDFFSLIGTIFLFLCWPSFNAALSPEGTTQYRAFINTILSLMGSAVASFFCSRLVRGGLFAMEDIQNGTLAGGVAIGAVADFVILPGGALTVGVVSGFISVFGFRFFTPNMRKYLKLHDTCGVFNLHCVPGFIGGVGAIIATGVAAAQRSSYGAVYDKMFANGTHQWGYQFATLAITIGIAIIGGVVAGLVIRWLFPEKSVFNDEAFWEVPEDSLEYESEEEEQAPKKVSTDIELKSVNVMLHHHESQTHMINHDNPVVNSSSLDLEASENVVRASTSIDNGLGQQEQIEQQQQEQKNHHSTPSGGHGAAHHSHWGAENITFLVVVGVFQVIFLVLFWVFFDYEHSVTNSTETTLAHLNEEAHADVVHYYKPMLDVGIMVFVGFGFLMTFLRKYGYSAFGLNFFISAFIFQWGILNQAFWRAGVNKGFPITGDQIGVSNPRWMVHFELQDLVEGHFAAASFLVSFGVIIGKVTPLQLTIAGLIHTFFYALNYYIGTWVLKASDIGGSMFIHLFGAVFGLLCSFVLWNKKALKGHPLQSSRYTSDFFSLIGTIFLFLCWPSFNAALSPEGTTQYRAFINTILSLMGSAVASFFCSRLVRGGLFAMEDIQNGTLAGGVAIGAVADFVILPGGALTVGVVSGFISVFGFRFFTPNMRKYLKLHDTCGVFNLHCVPGFIGGVGAIIATGVAAAQRSSYGAVYDKMFANGTHQWGYQFATLAITIGIAIIGGVVAGLVIRWLFPEKSVFNDEAFWEVPEDSLEYESEEEEQAPKKVSTDIELKSVNV

Secondary structure (DSSP, 8-state):
--------------------------------------------SGGGHHHHHHHHHHTT----------------HHHHHHHHHHHHHHHHHHHHHHHHEEETT--TT--HHHHHHHHHHHHHHHHHHHHHHHHHHHIIIIIHHHHGGGSTT-HHHHHHHHHHHHHHHHHHHHHHHHIIIIIIII-----GGGGGSSS-TTPEEE-HHHHHHHHHHHHHHHHHHHHHTTTS-HHHHHHHHHHHHHHHHHHHHIIIIIS----TT-IIIIIIHHHHHHHHHHHHT--HHHHS--GGG---HHHHHHHHHHHHHHHHHHHHHHHTTSPTTHHHHHHHHHHHHHHHHHHHHHHHHHHHHTTT-B-HHHHHHHHHHHHHHHGGGTTS--HHHHHHHHHHHHHHHHHHHHHHTHHHHHHHH----TT-HIIIIIHHHHHHHHHHHHHHHHHHHTHHHHBTHHHHH-TTGGGHHHHHHHHHHHHHHHHHHHHHHHHHHHHHH------S-GGGTS---THHHHHHHHHHHTS---------------/---------------------------------------------SGGGTHHHHTTSSTT----------------HHHHHHHHHHHHHHHHHHHHHHHHEEETT--TTB-HHHHHHHHHHHHHHHHHHHHHHHHHHHIIIIIHHHHGGGSTT-HHHHHHHHHHHHHHHHHHHHHHHHIIIIIIII-----GGGGGSSS-TTPEEE-HHHHHHHHHHHHHHHHHHHHHTTTS-HHHHHHHHHHHHHHHHHHHHIIIIIS----TT-IIIIIIHHHHHHHHHHHHT--HHHHS--GGG---HHHHHHHHHHHHHHHHHHHHHHHTTSPTTHHHHHHHHHHHHHHHHHHHHHHHHHHHHTTT---HHHHHHHHHHHHHHGGGGTTS--HHHHHHHHHHHHHHHHHHHHHHTHHHHHHHH----TT-HIIIIIHHHHHHHHHHHHHHHHHHHTHHHHTTHHHHH-TTGGGHHHHHHHHHHHHHHHHHHHHHHHHHHHHHH------S-GGGTB---THHHHHHHHHHHHS---------------

Radius of gyration: 37.07 Å; Cα contacts (8 Å, |Δi|>4): 1700; chains: 2; bounding box: 108×118×126 Å

InterPro domains:
  IPR002229 Blood group Rhesus C/E/D polypeptide [PR00342] (130-147)
  IPR002229 Blood group Rhesus C/E/D polypeptide [PR00342] (159-176)
  IPR002229 Blood group Rhesus C/E/D polypeptide [PR00342] (305-323)
  IPR002229 Blood group Rhesus C/E/D polypeptide [PR00342] (335-357)
  IPR002229 Blood group Rhesus C/E/D polypeptide [PR00342] (369-382)
  IPR002229 Blood group Rhesus C/E/D polypeptide [PR00342] (392-410)
  IPR002229 Blood group Rhesus C/E/D polypeptide [PR00342] (430-446)
  IPR024041 Ammonium transporter AmtB-like domain [PF00909] (125-495)
  IPR029020 Ammonium/urea transporter [G3DSA:1.10.3430.10] (70-517)